Protein 2EN2 (pdb70)

CATH classification: 3.30.160.60

Nearest PDB structures (foldseek):
  2emm-assembly1_A  TM=7.109E-01  e=7.954E-03  Homo sapiens
  2eme-assembly1_A  TM=6.846E-01  e=1.407E-02  Homo sapiens
  2epv-assembly1_A  TM=5.925E-01  e=6.897E-03  Homo sapiens
  2emw-assembly1_A  TM=6.361E-01  e=3.555E-02  Homo sapiens
  2epw-assembly1_A  TM=6.470E-01  e=5.078E-02  Homo sapiens

Sequence (42 aa):
GSSGSSGGEKPYKCETCGARFVQVAHLRAHVLIHTGSGPSSGGSSGSSGGEKPYKCETCGARFVQVAHLRAHVLIHTGSGPSSGGSSGSSGGEKPYKCETCGARFVQVAHLRAHVLIHTGSGPSSGGSSGSSGGEKPYKCETCGARFVQVAHLRAHVLIHTGSGPSSGGSSGSSGGEKPYKCETCGARFVQVAHLRAHVLIHTGSGPSSGGSSGSSGGEKPYKCETCGARFVQVAHLRAHVLIHTGSGPSSGGSSGSSGGEKPYKCETCGARFVQVAHLRAHVLIHTGSGPSSGGSSGSSGGEKPYKCETCGARFVQVAHLRAHVLIHTGSGPSSGGSSGSSGGEKPYKCETCGARFVQVAHLRAHVLIHTGSGPSSGGSSGSSGGEKPYKCETCGARFVQVAHLRAHVLIHTGSGPSSGGSSGSSGGEKPYKCETCGARFVQVAHLRAHVLIHTGSGPSSGGSSGSSGGEKPYKCETCGARFVQVAHLRAHVLIHTGSGPSSGGSSGSSGGEKPYKCETCGARFVQVAHLRAHVLIHTGSGPSSGGSSGSSGGEKPYKCETCGARFVQVAHLRAHVLIHTGSGPSSGGSSGSSGGEKPYKCETCGARFVQVAHLRAHVLIHTGSGPSSGGSSGSSGGEKPYKCETCGARFVQVAHLRAHVLIHTGSGPSSGGSSGSSGGEKPYKCETCGARFVQVAHLRAHVLIHTGSGPSSGGSSGSSGGEKPYKCETCGARFVQVAHLRAHVLIHTGSGPSSGGSSGSSGGEKPYKCETCGARFVQVAHLRAHVLIHTGSGPSSGGSSGSSGGEKPYKCETCGARFVQVAHLRAHVLIHTGSGPSSG

Secondary structure (DSSP, 8-state):
-------SS-SEE-TTT--EESSHHHHHHHTHHHHS--SS--

Organism: Homo sapiens (NCBI:txid9606)

Foldseek 3Di:
DDDDDDDDCFPDFDPVVTHGDNDVVVVVVVNVCCDDDPRPDD

InterPro domains:
  IPR000210 BTB/POZ domain [PF00651] (22-128)
  IPR000210 BTB/POZ domain [PS50097] (32-99)
  IPR000210 BTB/POZ domain [SM00225] (32-129)
  IPR011333 SKP1/BTB/POZ domain superfamily [G3DSA:3.30.710.10] (2-129)
  IPR011333 SKP1/BTB/POZ domain superfamily [SSF54695] (8-126)
  IPR013087 Zinc finger C2H2-type [PF00096] (546-568)
  IPR013087 Zinc finger C2H2-type [PF00096] (574-596)
  IPR013087 Zinc finger C2H2-type [PF00096] (602-624)
  IPR013087 Zinc finger C2H2-type [PF00096] (630-652)
  IPR013087 Zinc finger C2H2-type [PS00028] (520-541)
  IPR013087 Zinc finger C2H2-type [PS00028] (548-568)
  IPR013087 Zinc finger C2H2-type [PS00028] (576-596)
  IPR013087 Zinc finger C2H2-type [PS00028] (604-624)
  IPR013087 Zinc finger C2H2-type [PS00028] (632-652)
  IPR013087 Zinc finger C2H2-type [PS00028] (660-681)
  IPR013087 Zinc finger C2H2-type [PS50157] (518-546)
  IPR013087 Zinc finger C2H2-type [PS50157] (546-573)
  IPR013087 Zinc finger C2H2-type [PS50157] (574-601)
  IPR013087 Zinc finger C2H2-type [PS50157] (602-629)
  IPR013087 Zinc finger C2H2-type [PS50157] (630-657)

Solvent-accessible surface area: 3493 Å² total; per-residue (Å²): 116,133,121,52,132,86,62,67,155,61,106,67,114,1,157,88,76,25,26,112,35,75,94,56,44,87,20,147,59,44,36,104,87,74,115,31,111,68,106,126,88,127

Structure (mmCIF, N/CA/C/O backbone):
data_2EN2
#
_entry.id   2EN2
#
loop_
_entity.id
_entity.type
_entity.pdbx_description
1 polymer 'B-cell lymphoma 6 protein'
2 non-polymer 'ZINC ION'
#
loop_
_atom_site.group_PDB
_atom_site.id
_atom_site.type_symbol
_atom_site.label_atom_id
_atom_site.label_alt_id
_atom_site.label_comp_id
_atom_site.label_asym_id
_atom_site.label_entity_id
_atom_site.label_seq_id
_atom_site.pdbx_PDB_ins_code
_atom_site.Cartn_x
_atom_site.Cartn_y
_atom_site.Cartn_z
_atom_site.occupancy
_atom_site.B_iso_or_equiv
_atom_site.auth_seq_id
_atom_site.auth_comp_id
_atom_site.auth_asym_id
_atom_site.auth_atom_id
_atom_site.pdbx_PDB_model_num
ATOM 1 N N . GLY A 1 1 ? -10.065 14.766 -16.082 1.00 0.00 1 GLY A N 1
ATOM 2 C CA . GLY A 1 1 ? -8.741 14.385 -16.540 1.00 0.00 1 GLY A CA 1
ATOM 3 C C . GLY A 1 1 ? -8.089 13.356 -15.638 1.00 0.00 1 GLY A C 1
ATOM 4 O O . GLY A 1 1 ? -7.979 12.185 -15.999 1.00 0.00 1 GLY A O 1
ATOM 8 N N . SER A 1 2 ? -7.654 13.795 -14.461 1.00 0.00 2 SER A N 1
ATOM 9 C CA . SER A 1 2 ? -7.004 12.904 -13.507 1.00 0.00 2 SER A CA 1
ATOM 10 C C . SER A 1 2 ? -7.632 11.515 -13.545 1.00 0.00 2 SER A C 1
ATOM 11 O O . SER A 1 2 ? -8.768 11.323 -13.111 1.00 0.00 2 SER A O 1
ATOM 19 N N . SER A 1 3 ? -6.884 10.548 -14.068 1.00 0.00 3 SER A N 1
ATOM 20 C CA . SER A 1 3 ? -7.368 9.176 -14.168 1.00 0.00 3 SER A CA 1
ATOM 21 C C . SER A 1 3 ? -6.410 8.211 -13.477 1.00 0.00 3 SER A C 1
ATOM 22 O O . SER A 1 3 ? -6.783 7.521 -12.529 1.00 0.00 3 SER A O 1
ATOM 30 N N . GLY A 1 4 ? -5.172 8.168 -13.959 1.00 0.00 4 GLY A N 1
ATOM 31 C CA . GLY A 1 4 ? -4.178 7.285 -13.377 1.00 0.00 4 GLY A CA 1
ATOM 32 C C . GLY A 1 4 ? -2.818 7.433 -14.029 1.00 0.00 4 GLY A C 1
ATOM 33 O O . GLY A 1 4 ? -2.231 8.515 -14.017 1.00 0.00 4 GLY A O 1
ATOM 37 N N . SER A 1 5 ? -2.314 6.343 -14.598 1.00 0.00 5 SER A N 1
ATOM 38 C CA . SER A 1 5 ? -1.011 6.355 -15.253 1.00 0.00 5 SER A CA 1
ATOM 39 C C . SER A 1 5 ? 0.057 6.929 -14.327 1.00 0.00 5 SER A C 1
ATOM 40 O O . SER A 1 5 ? 0.875 7.751 -14.740 1.00 0.00 5 SER A O 1
ATOM 48 N N . SER A 1 6 ? 0.042 6.490 -13.073 1.00 0.00 6 SER A N 1
ATOM 49 C CA . SER A 1 6 ? 1.006 6.963 -12.086 1.00 0.00 6 SER A CA 1
ATOM 50 C C . SER A 1 6 ? 1.676 5.790 -11.377 1.00 0.00 6 SER A C 1
ATOM 51 O O . SER A 1 6 ? 1.043 5.072 -10.605 1.00 0.00 6 SER A O 1
ATOM 59 N N . GLY A 1 7 ? 2.965 5.602 -11.646 1.00 0.00 7 GLY A N 1
ATOM 60 C CA . GLY A 1 7 ? 3.702 4.516 -11.027 1.00 0.00 7 GLY A CA 1
ATOM 61 C C . GLY A 1 7 ? 5.200 4.743 -11.052 1.00 0.00 7 GLY A C 1
ATOM 62 O O . GLY A 1 7 ? 5.901 4.209 -11.910 1.00 0.00 7 GLY A O 1
ATOM 66 N N . GLY A 1 8 ? 5.693 5.539 -10.108 1.00 0.00 8 GLY A N 1
ATOM 67 C CA . GLY A 1 8 ? 7.115 5.823 -10.045 1.00 0.00 8 GLY A CA 1
ATOM 68 C C . GLY A 1 8 ? 7.705 5.529 -8.680 1.00 0.00 8 GLY A C 1
ATOM 69 O O . GLY A 1 8 ? 7.900 4.369 -8.319 1.00 0.00 8 GLY A O 1
ATOM 73 N N . GLU A 1 9 ? 7.990 6.583 -7.921 1.00 0.00 9 GLU A N 1
ATOM 74 C CA . GLU A 1 9 ? 8.564 6.430 -6.589 1.00 0.00 9 GLU A CA 1
ATOM 75 C C . GLU A 1 9 ? 7.473 6.174 -5.553 1.00 0.00 9 GLU A C 1
ATOM 76 O O . GLU A 1 9 ? 6.669 7.056 -5.250 1.00 0.00 9 GLU A O 1
ATOM 88 N N . LYS A 1 10 ? 7.452 4.961 -5.013 1.00 0.00 10 LYS A N 1
ATOM 89 C CA . LYS A 1 10 ? 6.462 4.586 -4.010 1.00 0.00 10 LYS A CA 1
ATOM 90 C C . LYS A 1 10 ? 6.981 3.454 -3.130 1.00 0.00 10 LYS A C 1
ATOM 91 O O . LYS A 1 10 ? 7.039 2.294 -3.538 1.00 0.00 10 LYS A O 1
ATOM 110 N N . PRO A 1 11 ? 7.366 3.796 -1.891 1.00 0.00 11 PRO A N 1
ATOM 111 C CA . PRO A 1 11 ? 7.885 2.822 -0.926 1.00 0.00 11 PRO A CA 1
ATOM 112 C C . PRO A 1 11 ? 6.806 1.864 -0.432 1.00 0.00 11 PRO A C 1
ATOM 113 O O . PRO A 1 11 ? 7.065 0.680 -0.213 1.00 0.00 11 PRO A O 1
ATOM 124 N N . TYR A 1 12 ? 5.595 2.383 -0.259 1.00 0.00 12 TYR A N 1
ATOM 125 C CA . TYR A 1 12 ? 4.477 1.574 0.211 1.00 0.00 12 TYR A CA 1
ATOM 126 C C . TYR A 1 12 ? 3.780 0.878 -0.954 1.00 0.00 12 TYR A C 1
ATOM 127 O O . TYR A 1 12 ? 3.447 1.507 -1.959 1.00 0.00 12 TYR A O 1
ATOM 145 N N . LYS A 1 13 ? 3.562 -0.425 -0.812 1.00 0.00 13 LYS A N 1
ATOM 146 C CA . LYS A 1 13 ? 2.903 -1.209 -1.849 1.00 0.00 13 LYS A CA 1
ATOM 147 C C . LYS A 1 13 ? 1.853 -2.136 -1.246 1.00 0.00 13 LYS A C 1
ATOM 148 O O . LYS A 1 13 ? 2.080 -2.755 -0.206 1.00 0.00 13 LYS A O 1
ATOM 167 N N . CYS A 1 14 ? 0.703 -2.229 -1.906 1.00 0.00 14 CYS A N 1
ATOM 168 C CA . CYS A 1 14 ? -0.382 -3.081 -1.437 1.00 0.00 14 CYS A CA 1
ATOM 169 C C . CYS A 1 14 ? -0.211 -4.510 -1.945 1.00 0.00 14 CYS A C 1
ATOM 170 O O . CYS A 1 14 ? -0.296 -4.766 -3.145 1.00 0.00 14 CYS A O 1
ATOM 177 N N . GLU A 1 15 ? 0.030 -5.435 -1.021 1.00 0.00 15 GLU A N 1
ATOM 178 C CA . GLU A 1 15 ? 0.214 -6.838 -1.376 1.00 0.00 15 GLU A CA 1
ATOM 179 C C . GLU A 1 15 ? -1.121 -7.491 -1.721 1.00 0.00 15 GLU A C 1
ATOM 180 O O . GLU A 1 15 ? -1.178 -8.439 -2.505 1.00 0.00 15 GLU A O 1
ATOM 192 N N . THR A 1 16 ? -2.195 -6.978 -1.128 1.00 0.00 16 THR A N 1
ATOM 193 C CA . THR A 1 16 ? -3.529 -7.512 -1.370 1.00 0.00 16 THR A CA 1
ATOM 194 C C . THR A 1 16 ? -3.855 -7.525 -2.859 1.00 0.00 16 THR A C 1
ATOM 195 O O . THR A 1 16 ? -4.435 -8.484 -3.370 1.00 0.00 16 THR A O 1
ATOM 206 N N . CYS A 1 17 ? -3.477 -6.456 -3.552 1.00 0.00 17 CYS A N 1
ATOM 207 C CA . CYS A 1 17 ? -3.728 -6.344 -4.984 1.00 0.00 17 CYS A CA 1
ATOM 208 C C . CYS A 1 17 ? -2.437 -6.051 -5.742 1.00 0.00 17 CYS A C 1
ATOM 209 O O . CYS A 1 17 ? -2.207 -6.583 -6.827 1.00 0.00 17 CYS A O 1
ATOM 216 N N . GLY A 1 18 ? -1.595 -5.202 -5.160 1.00 0.00 18 GLY A N 1
ATOM 217 C CA . GLY A 1 18 ? -0.337 -4.853 -5.794 1.00 0.00 18 GLY A CA 1
ATOM 218 C C . GLY A 1 18 ? -0.219 -3.367 -6.068 1.00 0.00 18 GLY A C 1
ATOM 219 O O . GLY A 1 18 ? 0.621 -2.940 -6.860 1.00 0.00 18 GLY A O 1
ATOM 223 N N . ALA A 1 19 ? -1.064 -2.576 -5.415 1.00 0.00 19 ALA A N 1
ATOM 224 C CA . ALA A 1 19 ? -1.051 -1.130 -5.593 1.00 0.00 19 ALA A CA 1
ATOM 225 C C . ALA A 1 19 ? 0.194 -0.511 -4.965 1.00 0.00 19 ALA A C 1
ATOM 226 O O . ALA A 1 19 ? 1.026 -1.214 -4.391 1.00 0.00 19 ALA A O 1
ATOM 233 N N . ARG A 1 20 ? 0.316 0.807 -5.080 1.00 0.00 20 ARG A N 1
ATOM 234 C CA . ARG A 1 20 ? 1.461 1.519 -4.526 1.00 0.00 20 ARG A CA 1
ATOM 235 C C . ARG A 1 20 ? 1.079 2.945 -4.139 1.00 0.00 20 ARG A C 1
ATOM 236 O O . ARG A 1 20 ? 0.098 3.494 -4.641 1.00 0.00 20 ARG A O 1
ATOM 257 N N . PHE A 1 21 ? 1.860 3.539 -3.243 1.00 0.00 21 PHE A N 1
ATOM 258 C CA . PHE A 1 21 ? 1.603 4.900 -2.787 1.00 0.00 21 PHE A CA 1
ATOM 259 C C . PHE A 1 21 ? 2.875 5.540 -2.240 1.00 0.00 21 PHE A C 1
ATOM 260 O O . PHE A 1 21 ? 3.827 4.847 -1.878 1.00 0.00 21 PHE A O 1
ATOM 277 N N . VAL A 1 22 ? 2.885 6.868 -2.183 1.00 0.00 22 VAL A N 1
ATOM 278 C CA . VAL A 1 22 ? 4.040 7.603 -1.679 1.00 0.00 22 VAL A CA 1
ATOM 279 C C . VAL A 1 22 ? 4.066 7.609 -0.155 1.00 0.00 22 VAL A C 1
ATOM 280 O O . VAL A 1 22 ? 5.131 7.539 0.457 1.00 0.00 22 VAL A O 1
ATOM 293 N N . GLN A 1 23 ? 2.886 7.693 0.451 1.00 0.00 23 GLN A N 1
ATOM 294 C CA . GLN A 1 23 ? 2.773 7.709 1.905 1.00 0.00 23 GLN A CA 1
ATOM 295 C C . GLN A 1 23 ? 1.885 6.570 2.394 1.00 0.00 23 GLN A C 1
ATOM 296 O O . GLN A 1 23 ? 0.899 6.216 1.747 1.00 0.00 23 GLN A O 1
ATOM 310 N N . VAL A 1 24 ? 2.240 6.000 3.541 1.00 0.00 24 VAL A N 1
ATOM 311 C CA . VAL A 1 24 ? 1.474 4.902 4.118 1.00 0.00 24 VAL A CA 1
ATOM 312 C C . VAL A 1 24 ? 0.020 5.302 4.340 1.00 0.00 24 VAL A C 1
ATOM 313 O O . VAL A 1 24 ? -0.895 4.516 4.097 1.00 0.00 24 VAL A O 1
ATOM 326 N N . ALA A 1 25 ? -0.185 6.531 4.803 1.00 0.00 25 ALA A N 1
ATOM 327 C CA . ALA A 1 25 ? -1.528 7.038 5.055 1.00 0.00 25 ALA A CA 1
ATOM 328 C C . ALA A 1 25 ? -2.446 6.777 3.865 1.00 0.00 25 ALA A C 1
ATOM 329 O O . ALA A 1 25 ? -3.657 6.625 4.025 1.00 0.00 25 ALA A O 1
ATOM 336 N N . HIS A 1 26 ? -1.861 6.729 2.673 1.00 0.00 26 HIS A N 1
ATOM 337 C CA . HIS A 1 26 ? -2.627 6.487 1.455 1.00 0.00 26 HIS A CA 1
ATOM 338 C C . HIS A 1 26 ? -2.864 4.994 1.250 1.00 0.00 26 HIS A C 1
ATOM 339 O O . HIS A 1 26 ? -3.997 4.556 1.048 1.00 0.00 26 HIS A O 1
ATOM 353 N N . LEU A 1 27 ? -1.787 4.217 1.301 1.00 0.00 27 LEU A N 1
ATOM 354 C CA . LEU A 1 27 ? -1.877 2.772 1.120 1.00 0.00 27 LEU A CA 1
ATOM 355 C C . LEU A 1 27 ? -2.772 2.145 2.183 1.00 0.00 27 LEU A C 1
ATOM 356 O O . LEU A 1 27 ? -3.732 1.442 1.866 1.00 0.00 27 LEU A O 1
ATOM 372 N N . ARG A 1 28 ? -2.453 2.405 3.447 1.00 0.00 28 ARG A N 1
ATOM 373 C CA . ARG A 1 28 ? -3.229 1.867 4.558 1.00 0.00 28 ARG A CA 1
ATOM 374 C C . ARG A 1 28 ? -4.695 2.275 4.445 1.00 0.00 28 ARG A C 1
ATOM 375 O O . ARG A 1 28 ? -5.570 1.651 5.044 1.00 0.00 28 ARG A O 1
ATOM 396 N N . ALA A 1 29 ? -4.954 3.325 3.674 1.00 0.00 29 ALA A N 1
ATOM 397 C CA . ALA A 1 29 ? -6.313 3.815 3.482 1.00 0.00 29 ALA A CA 1
ATOM 398 C C . ALA A 1 29 ? -6.962 3.170 2.262 1.00 0.00 29 ALA A C 1
ATOM 399 O O . ALA A 1 29 ? -8.174 3.265 2.068 1.00 0.00 29 ALA A O 1
ATOM 406 N N . HIS A 1 30 ? -6.147 2.513 1.442 1.00 0.00 30 HIS A N 1
ATOM 407 C CA . HIS A 1 30 ? -6.643 1.852 0.240 1.00 0.00 30 HIS A CA 1
ATOM 408 C C . HIS A 1 30 ? -6.828 0.356 0.481 1.00 0.00 30 HIS A C 1
ATOM 409 O O . HIS A 1 30 ? -7.730 -0.266 -0.080 1.00 0.00 30 HIS A O 1
ATOM 423 N N . VAL A 1 31 ? -5.968 -0.215 1.318 1.00 0.00 31 VAL A N 1
ATOM 424 C CA . VAL A 1 31 ? -6.038 -1.637 1.633 1.00 0.00 31 VAL A CA 1
ATOM 425 C C . VAL A 1 31 ? -7.338 -1.978 2.351 1.00 0.00 31 VAL A C 1
ATOM 426 O O . VAL A 1 31 ? -7.749 -3.138 2.397 1.00 0.00 31 VAL A O 1
ATOM 439 N N . LEU A 1 32 ? -7.983 -0.960 2.911 1.00 0.00 32 LEU A N 1
ATOM 440 C CA . LEU A 1 32 ? -9.239 -1.151 3.628 1.00 0.00 32 LEU A CA 1
ATOM 441 C C . LEU A 1 32 ? -10.358 -1.545 2.669 1.00 0.00 32 LEU A C 1
ATOM 442 O O . LEU A 1 32 ? -11.383 -2.087 3.086 1.00 0.00 32 LEU A O 1
ATOM 458 N N . ILE A 1 33 ? -10.154 -1.273 1.385 1.00 0.00 33 ILE A N 1
ATOM 459 C CA . ILE A 1 33 ? -11.145 -1.602 0.368 1.00 0.00 33 ILE A CA 1
ATOM 460 C C . ILE A 1 33 ? -11.387 -3.106 0.304 1.00 0.00 33 ILE A C 1
ATOM 461 O O . ILE A 1 33 ? -12.530 -3.559 0.223 1.00 0.00 33 ILE A O 1
ATOM 477 N N . HIS A 1 34 ? -10.305 -3.877 0.341 1.00 0.00 34 HIS A N 1
ATOM 478 C CA . HIS A 1 34 ? -10.400 -5.331 0.290 1.00 0.00 34 HIS A CA 1
ATOM 479 C C . HIS A 1 34 ? -10.816 -5.897 1.644 1.00 0.00 34 HIS A C 1
ATOM 480 O O . HIS A 1 34 ? -11.907 -6.450 1.790 1.00 0.00 34 HIS A O 1
ATOM 494 N N . THR A 1 35 ? -9.940 -5.756 2.634 1.00 0.00 35 THR A N 1
ATOM 495 C CA . THR A 1 35 ? -10.215 -6.254 3.976 1.00 0.00 35 THR A CA 1
ATOM 496 C C . THR A 1 35 ? -11.531 -5.699 4.509 1.00 0.00 35 THR A C 1
ATOM 497 O O . THR A 1 35 ? -12.268 -6.389 5.212 1.00 0.00 35 THR A O 1
ATOM 508 N N . GLY A 1 36 ? -11.821 -4.446 4.169 1.00 0.00 36 GLY A N 1
ATOM 509 C CA . GLY A 1 36 ? -13.049 -3.820 4.622 1.00 0.00 36 GLY A CA 1
ATOM 510 C C . GLY A 1 36 ? -14.053 -3.634 3.502 1.00 0.00 36 GLY A C 1
ATOM 511 O O . GLY A 1 36 ? -13.904 -4.210 2.424 1.00 0.00 36 GLY A O 1
ATOM 515 N N . SER A 1 37 ? -15.079 -2.828 3.756 1.00 0.00 37 SER A N 1
ATOM 516 C CA . SER A 1 37 ? -16.114 -2.571 2.762 1.00 0.00 37 SER A CA 1
ATOM 517 C C . SER A 1 37 ? -16.867 -1.284 3.082 1.00 0.00 37 SER A C 1
ATOM 518 O O . SER A 1 37 ? -17.502 -1.167 4.129 1.00 0.00 37 SER A O 1
ATOM 526 N N . GLY A 1 38 ? -16.791 -0.319 2.170 1.00 0.00 38 GLY A N 1
ATOM 527 C CA . GLY A 1 38 ? -17.470 0.948 2.372 1.00 0.00 38 GLY A CA 1
ATOM 528 C C . GLY A 1 38 ? -18.735 1.067 1.546 1.00 0.00 38 GLY A C 1
ATOM 529 O O . GLY A 1 38 ? -19.808 0.614 1.946 1.00 0.00 38 GLY A O 1
ATOM 533 N N . PRO A 1 39 ? -18.618 1.690 0.364 1.00 0.00 39 PRO A N 1
ATOM 534 C CA . PRO A 1 39 ? -19.752 1.883 -0.545 1.00 0.00 39 PRO A CA 1
ATOM 535 C C . PRO A 1 39 ? -20.222 0.574 -1.171 1.00 0.00 39 PRO A C 1
ATOM 536 O O . PRO A 1 39 ? -19.565 -0.459 -1.040 1.00 0.00 39 PRO A O 1
ATOM 547 N N . SER A 1 40 ? -21.363 0.625 -1.851 1.00 0.00 40 SER A N 1
ATOM 548 C CA . SER A 1 40 ? -21.922 -0.558 -2.494 1.00 0.00 40 SER A CA 1
ATOM 549 C C . SER A 1 40 ? -21.366 -0.724 -3.905 1.00 0.00 40 SER A C 1
ATOM 550 O O . SER A 1 40 ? -22.092 -1.080 -4.833 1.00 0.00 40 SER A O 1
ATOM 558 N N . SER A 1 41 ? -20.072 -0.462 -4.058 1.00 0.00 41 SER A N 1
ATOM 559 C CA . SER A 1 41 ? -19.417 -0.577 -5.356 1.00 0.00 41 SER A CA 1
ATOM 560 C C . SER A 1 41 ? -17.899 -0.592 -5.199 1.00 0.00 41 SER A C 1
ATOM 561 O O . SER A 1 41 ? -17.313 0.331 -4.635 1.00 0.00 41 SER A O 1
ATOM 569 N N . GLY A 1 42 ? -17.268 -1.648 -5.704 1.00 0.00 42 GLY A N 1
ATOM 570 C CA . GLY A 1 42 ? -15.825 -1.765 -5.610 1.00 0.00 42 GLY A CA 1
ATOM 571 C C . GLY A 1 42 ? -15.390 -3.040 -4.917 1.00 0.00 42 GLY A C 1
ATOM 572 O O . GLY A 1 42 ? -15.799 -3.274 -3.781 1.00 0.00 42 GLY A O 1
ATOM 577 N N . GLY A 1 1 ? -1.832 -10.420 -24.938 1.00 0.00 1 GLY A N 2
ATOM 578 C CA . GLY A 1 1 ? -0.451 -10.237 -25.343 1.00 0.00 1 GLY A CA 2
ATOM 579 C C . GLY A 1 1 ? 0.425 -9.740 -24.211 1.00 0.00 1 GLY A C 2
ATOM 580 O O . GLY A 1 1 ? 0.498 -10.366 -23.153 1.00 0.00 1 GLY A O 2
ATOM 584 N N . SER A 1 2 ? 1.093 -8.613 -24.432 1.00 0.00 2 SER A N 2
ATOM 585 C CA . SER A 1 2 ? 1.973 -8.035 -23.423 1.00 0.00 2 SER A CA 2
ATOM 586 C C . SER A 1 2 ? 1.658 -6.558 -23.208 1.00 0.00 2 SER A C 2
ATOM 587 O O . SER A 1 2 ? 2.151 -5.695 -23.933 1.00 0.00 2 SER A O 2
ATOM 595 N N . SER A 1 3 ? 0.831 -6.275 -22.206 1.00 0.00 3 SER A N 2
ATOM 596 C CA . SER A 1 3 ? 0.446 -4.903 -21.897 1.00 0.00 3 SER A CA 2
ATOM 597 C C . SER A 1 3 ? 0.482 -4.655 -20.392 1.00 0.00 3 SER A C 2
ATOM 598 O O . SER A 1 3 ? 0.242 -5.561 -19.596 1.00 0.00 3 SER A O 2
ATOM 606 N N . GLY A 1 4 ? 0.784 -3.417 -20.010 1.00 0.00 4 GLY A N 2
ATOM 607 C CA . GLY A 1 4 ? 0.847 -3.070 -18.602 1.00 0.00 4 GLY A CA 2
ATOM 608 C C . GLY A 1 4 ? 2.171 -2.441 -18.218 1.00 0.00 4 GLY A C 2
ATOM 609 O O . GLY A 1 4 ? 3.140 -3.144 -17.930 1.00 0.00 4 GLY A O 2
ATOM 613 N N . SER A 1 5 ? 2.215 -1.113 -18.216 1.00 0.00 5 SER A N 2
ATOM 614 C CA . SER A 1 5 ? 3.433 -0.389 -17.870 1.00 0.00 5 SER A CA 2
ATOM 615 C C . SER A 1 5 ? 3.321 0.231 -16.481 1.00 0.00 5 SER A C 2
ATOM 616 O O . SER A 1 5 ? 2.540 1.157 -16.263 1.00 0.00 5 SER A O 2
ATOM 624 N N . SER A 1 6 ? 4.107 -0.289 -15.543 1.00 0.00 6 SER A N 2
ATOM 625 C CA . SER A 1 6 ? 4.094 0.210 -14.173 1.00 0.00 6 SER A CA 2
ATOM 626 C C . SER A 1 6 ? 5.457 0.779 -13.789 1.00 0.00 6 SER A C 2
ATOM 627 O O . SER A 1 6 ? 6.494 0.286 -14.230 1.00 0.00 6 SER A O 2
ATOM 635 N N . GLY A 1 7 ? 5.445 1.820 -12.963 1.00 0.00 7 GLY A N 2
ATOM 636 C CA . GLY A 1 7 ? 6.685 2.440 -12.532 1.00 0.00 7 GLY A CA 2
ATOM 637 C C . GLY A 1 7 ? 6.466 3.809 -11.919 1.00 0.00 7 GLY A C 2
ATOM 638 O O . GLY A 1 7 ? 6.354 4.805 -12.631 1.00 0.00 7 GLY A O 2
ATOM 642 N N . GLY A 1 8 ? 6.403 3.857 -10.591 1.00 0.00 8 GLY A N 2
ATOM 643 C CA . GLY A 1 8 ? 6.195 5.119 -9.904 1.00 0.00 8 GLY A CA 2
ATOM 644 C C . GLY A 1 8 ? 6.817 5.136 -8.522 1.00 0.00 8 GLY A C 2
ATOM 645 O O . GLY A 1 8 ? 6.517 4.282 -7.689 1.00 0.00 8 GLY A O 2
ATOM 649 N N . GLU A 1 9 ? 7.688 6.110 -8.279 1.00 0.00 9 GLU A N 2
ATOM 650 C CA . GLU A 1 9 ? 8.356 6.233 -6.989 1.00 0.00 9 GLU A CA 2
ATOM 651 C C . GLU A 1 9 ? 7.358 6.086 -5.844 1.00 0.00 9 GLU A C 2
ATOM 652 O O . GLU A 1 9 ? 6.657 7.035 -5.490 1.00 0.00 9 GLU A O 2
ATOM 664 N N . LYS A 1 10 ? 7.299 4.890 -5.268 1.00 0.00 10 LYS A N 2
ATOM 665 C CA . LYS A 1 10 ? 6.388 4.617 -4.162 1.00 0.00 10 LYS A CA 2
ATOM 666 C C . LYS A 1 10 ? 6.917 3.485 -3.288 1.00 0.00 10 LYS A C 2
ATOM 667 O O . LYS A 1 10 ? 6.984 2.328 -3.703 1.00 0.00 10 LYS A O 2
ATOM 686 N N . PRO A 1 11 ? 7.302 3.823 -2.049 1.00 0.00 11 PRO A N 2
ATOM 687 C CA . PRO A 1 11 ? 7.830 2.848 -1.090 1.00 0.00 11 PRO A CA 2
ATOM 688 C C . PRO A 1 11 ? 6.760 1.879 -0.599 1.00 0.00 11 PRO A C 2
ATOM 689 O O . PRO A 1 11 ? 6.998 0.676 -0.494 1.00 0.00 11 PRO A O 2
ATOM 700 N N . TYR A 1 12 ? 5.580 2.411 -0.300 1.00 0.00 12 TYR A N 2
ATOM 701 C CA . TYR A 1 12 ? 4.473 1.593 0.182 1.00 0.00 12 TYR A CA 2
ATOM 702 C C . TYR A 1 12 ? 3.776 0.884 -0.975 1.00 0.00 12 TYR A C 2
ATOM 703 O O . TYR A 1 12 ? 3.427 1.503 -1.980 1.00 0.00 12 TYR A O 2
ATOM 721 N N . LYS A 1 13 ? 3.576 -0.421 -0.826 1.00 0.00 13 LYS A N 2
ATOM 722 C CA . LYS A 1 13 ? 2.919 -1.218 -1.855 1.00 0.00 13 LYS A CA 2
ATOM 723 C C . LYS A 1 13 ? 1.876 -2.147 -1.241 1.00 0.00 13 LYS A C 2
ATOM 724 O O . LYS A 1 13 ? 2.119 -2.774 -0.210 1.00 0.00 13 LYS A O 2
ATOM 743 N N . CYS A 1 14 ? 0.715 -2.231 -1.883 1.00 0.00 14 CYS A N 2
ATOM 744 C CA . CYS A 1 14 ? -0.364 -3.084 -1.401 1.00 0.00 14 CYS A CA 2
ATOM 745 C C . CYS A 1 14 ? -0.190 -4.516 -1.899 1.00 0.00 14 CYS A C 2
ATOM 746 O O . CYS A 1 14 ? -0.272 -4.780 -3.098 1.00 0.00 14 CYS A O 2
ATOM 753 N N . GLU A 1 15 ? 0.050 -5.435 -0.970 1.00 0.00 15 GLU A N 2
ATOM 754 C CA . GLU A 1 15 ? 0.236 -6.840 -1.315 1.00 0.00 15 GLU A CA 2
ATOM 755 C C . GLU A 1 15 ? -1.098 -7.499 -1.649 1.00 0.00 15 GLU A C 2
ATOM 756 O O . GLU A 1 15 ? -1.154 -8.462 -2.416 1.00 0.00 15 GLU A O 2
ATOM 768 N N . THR A 1 16 ? -2.173 -6.975 -1.068 1.00 0.00 16 THR A N 2
ATOM 769 C CA . THR A 1 16 ? -3.507 -7.513 -1.302 1.00 0.00 16 THR A CA 2
ATOM 770 C C . THR A 1 16 ? -3.841 -7.528 -2.789 1.00 0.00 16 THR A C 2
ATOM 771 O O . THR A 1 16 ? -4.442 -8.479 -3.291 1.00 0.00 16 THR A O 2
ATOM 782 N N . CYS A 1 17 ? -3.447 -6.471 -3.490 1.00 0.00 17 CYS A N 2
ATOM 783 C CA . CYS A 1 17 ? -3.704 -6.362 -4.921 1.00 0.00 17 CYS A CA 2
ATOM 784 C C . CYS A 1 17 ? -2.414 -6.074 -5.685 1.00 0.00 17 CYS A C 2
ATOM 785 O O . CYS A 1 17 ? -2.184 -6.619 -6.764 1.00 0.00 17 CYS A O 2
ATOM 792 N N . GLY A 1 18 ? -1.577 -5.212 -5.116 1.00 0.00 18 GLY A N 2
ATOM 793 C CA . GLY A 1 18 ? -0.321 -4.865 -5.757 1.00 0.00 18 GLY A CA 2
ATOM 794 C C . GLY A 1 18 ? -0.206 -3.381 -6.041 1.00 0.00 18 GLY A C 2
ATOM 795 O O . GLY A 1 18 ? 0.629 -2.959 -6.841 1.00 0.00 18 GLY A O 2
ATOM 799 N N . ALA A 1 19 ? -1.047 -2.587 -5.387 1.00 0.00 19 ALA A N 2
ATOM 800 C CA . ALA A 1 19 ? -1.035 -1.142 -5.573 1.00 0.00 19 ALA A CA 2
ATOM 801 C C . ALA A 1 19 ? 0.207 -0.517 -4.946 1.00 0.00 19 ALA A C 2
ATOM 802 O O . ALA A 1 19 ? 1.042 -1.216 -4.371 1.00 0.00 19 ALA A O 2
ATOM 809 N N . ARG A 1 20 ? 0.322 0.802 -5.059 1.00 0.00 20 ARG A N 2
ATOM 810 C CA . ARG A 1 20 ? 1.463 1.520 -4.504 1.00 0.00 20 ARG A CA 2
ATOM 811 C C . ARG A 1 20 ? 1.073 2.942 -4.114 1.00 0.00 20 ARG A C 2
ATOM 812 O O . ARG A 1 20 ? 0.083 3.484 -4.609 1.00 0.00 20 ARG A O 2
ATOM 833 N N . PHE A 1 21 ? 1.856 3.543 -3.225 1.00 0.00 21 PHE A N 2
ATOM 834 C CA . PHE A 1 21 ? 1.592 4.902 -2.767 1.00 0.00 21 PHE A CA 2
ATOM 835 C C . PHE A 1 21 ? 2.861 5.546 -2.216 1.00 0.00 21 PHE A C 2
ATOM 836 O O . PHE A 1 21 ? 3.803 4.856 -1.828 1.00 0.00 21 PHE A O 2
ATOM 853 N N . VAL A 1 22 ? 2.877 6.875 -2.184 1.00 0.00 22 VAL A N 2
ATOM 854 C CA . VAL A 1 22 ? 4.028 7.614 -1.680 1.00 0.00 22 VAL A CA 2
ATOM 855 C C . VAL A 1 22 ? 4.066 7.599 -0.156 1.00 0.00 22 VAL A C 2
ATOM 856 O O . VAL A 1 22 ? 5.134 7.503 0.447 1.00 0.00 22 VAL A O 2
ATOM 869 N N . GLN A 1 23 ? 2.892 7.696 0.461 1.00 0.00 23 GLN A N 2
ATOM 870 C CA . GLN A 1 23 ? 2.792 7.694 1.915 1.00 0.00 23 GLN A CA 2
ATOM 871 C C . GLN A 1 23 ? 1.893 6.560 2.397 1.00 0.00 23 GLN A C 2
ATOM 872 O O . GLN A 1 23 ? 0.922 6.198 1.732 1.00 0.00 23 GLN A O 2
ATOM 886 N N . VAL A 1 24 ? 2.222 6.003 3.558 1.00 0.00 24 VAL A N 2
ATOM 887 C CA . VAL A 1 24 ? 1.445 4.910 4.130 1.00 0.00 24 VAL A CA 2
ATOM 888 C C . VAL A 1 24 ? -0.013 5.314 4.321 1.00 0.00 24 VAL A C 2
ATOM 889 O O . VAL A 1 24 ? -0.925 4.542 4.030 1.00 0.00 24 VAL A O 2
ATOM 902 N N . ALA A 1 25 ? -0.224 6.531 4.812 1.00 0.00 25 ALA A N 2
ATOM 903 C CA . ALA A 1 25 ? -1.571 7.039 5.040 1.00 0.00 25 ALA A CA 2
ATOM 904 C C . ALA A 1 25 ? -2.469 6.773 3.837 1.00 0.00 25 ALA A C 2
ATOM 905 O O . ALA A 1 25 ? -3.684 6.622 3.977 1.00 0.00 25 ALA A O 2
ATOM 912 N N . HIS A 1 26 ? -1.865 6.716 2.654 1.00 0.00 26 HIS A N 2
ATOM 913 C CA . HIS A 1 26 ? -2.611 6.467 1.425 1.00 0.00 26 HIS A CA 2
ATOM 914 C C . HIS A 1 26 ? -2.843 4.973 1.224 1.00 0.00 26 HIS A C 2
ATOM 915 O O . HIS A 1 26 ? -3.972 4.534 0.999 1.00 0.00 26 HIS A O 2
ATOM 929 N N . LEU A 1 27 ? -1.768 4.196 1.305 1.00 0.00 27 LEU A N 2
ATOM 930 C CA . LEU A 1 27 ? -1.854 2.750 1.130 1.00 0.00 27 LEU A CA 2
ATOM 931 C C . LEU A 1 27 ? -2.751 2.126 2.194 1.00 0.00 27 LEU A C 2
ATOM 932 O O . LEU A 1 27 ? -3.712 1.425 1.877 1.00 0.00 27 LEU A O 2
ATOM 948 N N . ARG A 1 28 ? -2.432 2.387 3.458 1.00 0.00 28 ARG A N 2
ATOM 949 C CA . ARG A 1 28 ? -3.210 1.851 4.568 1.00 0.00 28 ARG A CA 2
ATOM 950 C C . ARG A 1 28 ? -4.672 2.273 4.461 1.00 0.00 28 ARG A C 2
ATOM 951 O O . ARG A 1 28 ? -5.549 1.669 5.078 1.00 0.00 28 ARG A O 2
ATOM 972 N N . ALA A 1 29 ? -4.927 3.313 3.675 1.00 0.00 29 ALA A N 2
ATOM 973 C CA . ALA A 1 29 ? -6.282 3.814 3.485 1.00 0.00 29 ALA A CA 2
ATOM 974 C C . ALA A 1 29 ? -6.940 3.172 2.269 1.00 0.00 29 ALA A C 2
ATOM 975 O O . ALA A 1 29 ? -8.153 3.274 2.080 1.00 0.00 29 ALA A O 2
ATOM 982 N N . HIS A 1 30 ? -6.133 2.511 1.445 1.00 0.00 30 HIS A N 2
ATOM 983 C CA . HIS A 1 30 ? -6.638 1.852 0.246 1.00 0.00 30 HIS A CA 2
ATOM 984 C C . HIS A 1 30 ? -6.832 0.358 0.488 1.00 0.00 30 HIS A C 2
ATOM 985 O O . HIS A 1 30 ? -7.744 -0.258 -0.064 1.00 0.00 30 HIS A O 2
ATOM 999 N N . VAL A 1 31 ? -5.967 -0.220 1.316 1.00 0.00 31 VAL A N 2
ATOM 1000 C CA . VAL A 1 31 ? -6.043 -1.641 1.631 1.00 0.00 31 VAL A CA 2
ATOM 1001 C C . VAL A 1 31 ? -7.348 -1.977 2.344 1.00 0.00 31 VAL A C 2
ATOM 1002 O O . VAL A 1 31 ? -7.770 -3.134 2.378 1.00 0.00 31 VAL A O 2
ATOM 1015 N N . LEU A 1 32 ? -7.984 -0.959 2.912 1.00 0.00 32 LEU A N 2
ATOM 1016 C CA . LEU A 1 32 ? -9.243 -1.145 3.625 1.00 0.00 32 LEU A CA 2
ATOM 1017 C C . LEU A 1 32 ? -10.361 -1.537 2.664 1.00 0.00 32 LEU A C 2
ATOM 1018 O O . LEU A 1 32 ? -11.380 -2.093 3.074 1.00 0.00 32 LEU A O 2
ATOM 1034 N N . ILE A 1 33 ? -10.162 -1.244 1.383 1.00 0.00 33 ILE A N 2
ATOM 1035 C CA . ILE A 1 33 ? -11.151 -1.569 0.363 1.00 0.00 33 ILE A CA 2
ATOM 1036 C C . ILE A 1 33 ? -11.418 -3.070 0.314 1.00 0.00 33 ILE A C 2
ATOM 1037 O O . ILE A 1 33 ? -12.567 -3.505 0.242 1.00 0.00 33 ILE A O 2
ATOM 1053 N N . HIS A 1 34 ? -10.347 -3.857 0.355 1.00 0.00 34 HIS A N 2
ATOM 1054 C CA . HIS A 1 34 ? -10.466 -5.311 0.318 1.00 0.00 34 HIS A CA 2
ATOM 1055 C C . HIS A 1 34 ? -10.919 -5.854 1.670 1.00 0.00 34 HIS A C 2
ATOM 1056 O O . HIS A 1 34 ? -11.975 -6.478 1.779 1.00 0.00 34 HIS A O 2
ATOM 1070 N N . THR A 1 35 ? -10.112 -5.613 2.699 1.00 0.00 35 THR A N 2
ATOM 1071 C CA . THR A 1 35 ? -10.429 -6.079 4.043 1.00 0.00 35 THR A CA 2
ATOM 1072 C C . THR A 1 35 ? -11.637 -5.342 4.610 1.00 0.00 35 THR A C 2
ATOM 1073 O O . THR A 1 35 ? -11.742 -4.122 4.496 1.00 0.00 35 THR A O 2
ATOM 1084 N N . GLY A 1 36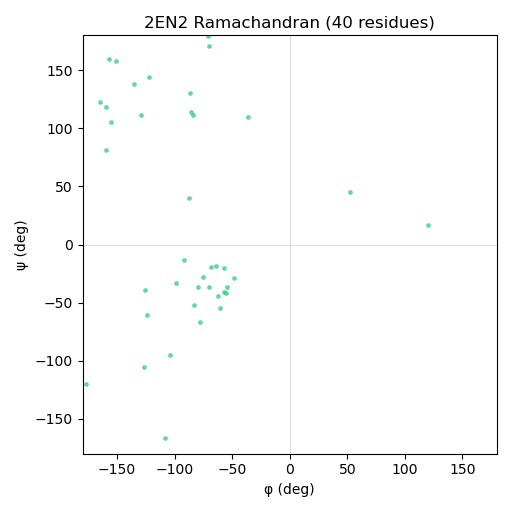 ? -12.547 -6.092 5.224 1.00 0.00 36 GLY A N 2
ATOM 1085 C CA . GLY A 1 36 ? -13.736 -5.493 5.800 1.00 0.00 36 GLY A CA 2
ATOM 1086 C C . GLY A 1 36 ? -14.082 -6.079 7.155 1.00 0.00 36 GLY A C 2
ATOM 1087 O O . GLY A 1 36 ? -15.247 -6.363 7.436 1.00 0.00 36 GLY A O 2
ATOM 1091 N N . SER A 1 37 ? -13.069 -6.261 7.995 1.00 0.00 37 SER A N 2
ATOM 1092 C CA . SER A 1 37 ? -13.271 -6.822 9.326 1.00 0.00 37 SER A CA 2
ATOM 1093 C C . SER A 1 37 ? -14.388 -7.862 9.313 1.00 0.00 37 SER A C 2
ATOM 1094 O O . SER A 1 37 ? -15.214 -7.914 10.224 1.00 0.00 37 SER A O 2
ATOM 1102 N N . GLY A 1 38 ? -14.408 -8.688 8.272 1.00 0.00 38 GLY A N 2
ATOM 1103 C CA . GLY A 1 38 ? -15.427 -9.715 8.158 1.00 0.00 38 GLY A CA 2
ATOM 1104 C C . GLY A 1 38 ? -14.939 -11.071 8.629 1.00 0.00 38 GLY A C 2
ATOM 1105 O O . GLY A 1 38 ? -13.772 -11.427 8.462 1.00 0.00 38 GLY A O 2
ATOM 1109 N N . PRO A 1 39 ? -15.845 -11.853 9.234 1.00 0.00 39 PRO A N 2
ATOM 1110 C CA . PRO A 1 39 ? -15.523 -13.189 9.743 1.00 0.00 39 PRO A CA 2
ATOM 1111 C C . PRO A 1 39 ? -15.263 -14.190 8.623 1.00 0.00 39 PRO A C 2
ATOM 1112 O O . PRO A 1 39 ? -14.416 -15.074 8.751 1.00 0.00 39 PRO A O 2
ATOM 1123 N N . SER A 1 40 ? -15.996 -14.045 7.524 1.00 0.00 40 SER A N 2
ATOM 1124 C CA . SER A 1 40 ? -15.847 -14.938 6.381 1.00 0.00 40 SER A CA 2
ATOM 1125 C C . SER A 1 40 ? -15.574 -14.148 5.105 1.00 0.00 40 SER A C 2
ATOM 1126 O O . SER A 1 40 ? -16.169 -14.411 4.060 1.00 0.00 40 SER A O 2
ATOM 1134 N N . SER A 1 41 ? -14.670 -13.178 5.199 1.00 0.00 41 SER A N 2
ATOM 1135 C CA . SER A 1 41 ? -14.321 -12.346 4.054 1.00 0.00 41 SER A CA 2
ATOM 1136 C C . SER A 1 41 ? -13.421 -13.106 3.084 1.00 0.00 41 SER A C 2
ATOM 1137 O O . SER A 1 41 ? -13.697 -13.175 1.887 1.00 0.00 41 SER A O 2
ATOM 1145 N N . GLY A 1 42 ? -12.341 -13.676 3.611 1.00 0.00 42 GLY A N 2
ATOM 1146 C CA . GLY A 1 42 ? -11.416 -14.423 2.780 1.00 0.00 42 GLY A CA 2
ATOM 1147 C C . GLY A 1 42 ? -9.972 -14.028 3.019 1.00 0.00 42 GLY A C 2
ATOM 1148 O O . GLY A 1 42 ? -9.104 -14.442 2.253 1.00 0.00 42 GLY A O 2
ATOM 1153 N N . GLY A 1 1 ? -3.200 -2.408 -18.570 1.00 0.00 1 GLY A N 3
ATOM 1154 C CA . GLY A 1 1 ? -2.053 -2.980 -19.249 1.00 0.00 1 GLY A CA 3
ATOM 1155 C C . GLY A 1 1 ? -0.743 -2.372 -18.788 1.00 0.00 1 GLY A C 3
ATOM 1156 O O . GLY A 1 1 ? -0.659 -1.166 -18.554 1.00 0.00 1 GLY A O 3
ATOM 1160 N N . SER A 1 2 ? 0.281 -3.208 -18.654 1.00 0.00 2 SER A N 3
ATOM 1161 C CA . SER A 1 2 ? 1.592 -2.746 -18.212 1.00 0.00 2 SER A CA 3
ATOM 1162 C C . SER A 1 2 ? 2.366 -2.119 -19.367 1.00 0.00 2 SER A C 3
ATOM 1163 O O . SER A 1 2 ? 3.151 -2.788 -20.039 1.00 0.00 2 SER A O 3
ATOM 1171 N N . SER A 1 3 ? 2.137 -0.829 -19.593 1.00 0.00 3 SER A N 3
ATOM 1172 C CA . SER A 1 3 ? 2.809 -0.111 -20.669 1.00 0.00 3 SER A CA 3
ATOM 1173 C C . SER A 1 3 ? 3.358 1.224 -20.172 1.00 0.00 3 SER A C 3
ATOM 1174 O O . SER A 1 3 ? 2.754 1.879 -19.324 1.00 0.00 3 SER A O 3
ATOM 1182 N N . GLY A 1 4 ? 4.508 1.620 -20.708 1.00 0.00 4 GLY A N 3
ATOM 1183 C CA . GLY A 1 4 ? 5.120 2.874 -20.308 1.00 0.00 4 GLY A CA 3
ATOM 1184 C C . GLY A 1 4 ? 5.077 3.087 -18.808 1.00 0.00 4 GLY A C 3
ATOM 1185 O O . GLY A 1 4 ? 4.651 4.141 -18.336 1.00 0.00 4 GLY A O 3
ATOM 1189 N N . SER A 1 5 ? 5.517 2.083 -18.056 1.00 0.00 5 SER A N 3
ATOM 1190 C CA . SER A 1 5 ? 5.522 2.164 -16.600 1.00 0.00 5 SER A CA 3
ATOM 1191 C C . SER A 1 5 ? 6.946 2.100 -16.057 1.00 0.00 5 SER A C 3
ATOM 1192 O O . SER A 1 5 ? 7.441 1.029 -15.706 1.00 0.00 5 SER A O 3
ATOM 1200 N N . SER A 1 6 ? 7.600 3.255 -15.991 1.00 0.00 6 SER A N 3
ATOM 1201 C CA . SER A 1 6 ? 8.969 3.331 -15.494 1.00 0.00 6 SER A CA 3
ATOM 1202 C C . SER A 1 6 ? 9.080 4.348 -14.362 1.00 0.00 6 SER A C 3
ATOM 1203 O O . SER A 1 6 ? 9.596 4.044 -13.288 1.00 0.00 6 SER A O 3
ATOM 1211 N N . GLY A 1 7 ? 8.592 5.559 -14.613 1.00 0.00 7 GLY A N 3
ATOM 1212 C CA . GLY A 1 7 ? 8.646 6.603 -13.606 1.00 0.00 7 GLY A CA 3
ATOM 1213 C C . GLY A 1 7 ? 7.572 6.445 -12.548 1.00 0.00 7 GLY A C 3
ATOM 1214 O O . GLY A 1 7 ? 6.385 6.602 -12.829 1.00 0.00 7 GLY A O 3
ATOM 1218 N N . GLY A 1 8 ? 7.990 6.130 -11.326 1.00 0.00 8 GLY A N 3
ATOM 1219 C CA . GLY A 1 8 ? 7.043 5.953 -10.240 1.00 0.00 8 GLY A CA 3
ATOM 1220 C C . GLY A 1 8 ? 7.725 5.672 -8.916 1.00 0.00 8 GLY A C 3
ATOM 1221 O O . GLY A 1 8 ? 8.253 4.581 -8.703 1.00 0.00 8 GLY A O 3
ATOM 1225 N N . GLU A 1 9 ? 7.715 6.659 -8.025 1.00 0.00 9 GLU A N 3
ATOM 1226 C CA . GLU A 1 9 ? 8.340 6.512 -6.716 1.00 0.00 9 GLU A CA 3
ATOM 1227 C C . GLU A 1 9 ? 7.290 6.260 -5.638 1.00 0.00 9 GLU A C 3
ATOM 1228 O O . GLU A 1 9 ? 6.485 7.136 -5.321 1.00 0.00 9 GLU A O 3
ATOM 1240 N N . LYS A 1 10 ? 7.304 5.056 -5.077 1.00 0.00 10 LYS A N 3
ATOM 1241 C CA . LYS A 1 10 ? 6.355 4.686 -4.033 1.00 0.00 10 LYS A CA 3
ATOM 1242 C C . LYS A 1 10 ? 6.888 3.525 -3.199 1.00 0.00 10 LYS A C 3
ATOM 1243 O O . LYS A 1 10 ? 6.926 2.377 -3.643 1.00 0.00 10 LYS A O 3
ATOM 1262 N N . PRO A 1 11 ? 7.308 3.828 -1.962 1.00 0.00 11 PRO A N 3
ATOM 1263 C CA . PRO A 1 11 ? 7.844 2.822 -1.040 1.00 0.00 11 PRO A CA 3
ATOM 1264 C C . PRO A 1 11 ? 6.771 1.858 -0.546 1.00 0.00 11 PRO A C 3
ATOM 1265 O O . PRO A 1 11 ? 7.018 0.661 -0.400 1.00 0.00 11 PRO A O 3
ATOM 1276 N N . TYR A 1 12 ? 5.579 2.387 -0.291 1.00 0.00 12 TYR A N 3
ATOM 1277 C CA . TYR A 1 12 ? 4.469 1.573 0.189 1.00 0.00 12 TYR A CA 3
ATOM 1278 C C . TYR A 1 12 ? 3.769 0.869 -0.969 1.00 0.00 12 TYR A C 3
ATOM 1279 O O . TYR A 1 12 ? 3.431 1.490 -1.977 1.00 0.00 12 TYR A O 3
ATOM 1297 N N . LYS A 1 13 ? 3.555 -0.434 -0.819 1.00 0.00 13 LYS A N 3
ATOM 1298 C CA . LYS A 1 13 ? 2.894 -1.225 -1.850 1.00 0.00 13 LYS A CA 3
ATOM 1299 C C . LYS A 1 13 ? 1.846 -2.150 -1.238 1.00 0.00 13 LYS A C 3
ATOM 1300 O O . LYS A 1 13 ? 2.081 -2.770 -0.200 1.00 0.00 13 LYS A O 3
ATOM 1319 N N . CYS A 1 14 ? 0.690 -2.239 -1.887 1.00 0.00 14 CYS A N 3
ATOM 1320 C CA . CYS A 1 14 ? -0.393 -3.089 -1.408 1.00 0.00 14 CYS A CA 3
ATOM 1321 C C . CYS A 1 14 ? -0.230 -4.517 -1.919 1.00 0.00 14 CYS A C 3
ATOM 1322 O O . CYS A 1 14 ? -0.331 -4.773 -3.118 1.00 0.00 14 CYS A O 3
ATOM 1329 N N . GLU A 1 15 ? 0.021 -5.444 -0.999 1.00 0.00 15 GLU A N 3
ATOM 1330 C CA . GLU A 1 15 ? 0.198 -6.846 -1.356 1.00 0.00 15 GLU A CA 3
ATOM 1331 C C . GLU A 1 15 ? -1.141 -7.494 -1.699 1.00 0.00 15 GLU A C 3
ATOM 1332 O O . GLU A 1 15 ? -1.203 -8.445 -2.478 1.00 0.00 15 GLU A O 3
ATOM 1344 N N . THR A 1 16 ? -2.212 -6.971 -1.110 1.00 0.00 16 THR A N 3
ATOM 1345 C CA . THR A 1 16 ? -3.550 -7.498 -1.350 1.00 0.00 16 THR A CA 3
ATOM 1346 C C . THR A 1 16 ? -3.876 -7.513 -2.839 1.00 0.00 16 THR A C 3
ATOM 1347 O O . THR A 1 16 ? -4.439 -8.481 -3.352 1.00 0.00 16 THR A O 3
ATOM 1358 N N . CYS A 1 17 ? -3.518 -6.436 -3.529 1.00 0.00 17 CYS A N 3
ATOM 1359 C CA . CYS A 1 17 ? -3.772 -6.325 -4.960 1.00 0.00 17 CYS A CA 3
ATOM 1360 C C . CYS A 1 17 ? -2.481 -6.034 -5.721 1.00 0.00 17 CYS A C 3
ATOM 1361 O O . CYS A 1 17 ? -2.257 -6.562 -6.809 1.00 0.00 17 CYS A O 3
ATOM 1368 N N . GLY A 1 18 ? -1.634 -5.190 -5.138 1.00 0.00 18 GLY A N 3
ATOM 1369 C CA . GLY A 1 18 ? -0.377 -4.844 -5.775 1.00 0.00 18 GLY A CA 3
ATOM 1370 C C . GLY A 1 18 ? -0.254 -3.357 -6.045 1.00 0.00 18 GLY A C 3
ATOM 1371 O O . GLY A 1 18 ? 0.589 -2.931 -6.834 1.00 0.00 18 GLY A O 3
ATOM 1375 N N . ALA A 1 19 ? -1.098 -2.566 -5.389 1.00 0.00 19 ALA A N 3
ATOM 1376 C CA . ALA A 1 19 ? -1.079 -1.119 -5.563 1.00 0.00 19 ALA A CA 3
ATOM 1377 C C . ALA A 1 19 ? 0.171 -0.507 -4.940 1.00 0.00 19 ALA A C 3
ATOM 1378 O O . ALA A 1 19 ? 1.004 -1.215 -4.374 1.00 0.00 19 ALA A O 3
ATOM 1385 N N . ARG A 1 20 ? 0.296 0.811 -5.049 1.00 0.00 20 ARG A N 3
ATOM 1386 C CA . ARG A 1 20 ? 1.447 1.517 -4.499 1.00 0.00 20 ARG A CA 3
ATOM 1387 C C . ARG A 1 20 ? 1.075 2.948 -4.118 1.00 0.00 20 ARG A C 3
ATOM 1388 O O . ARG A 1 20 ? 0.100 3.503 -4.626 1.00 0.00 20 ARG A O 3
ATOM 1409 N N . PHE A 1 21 ? 1.858 3.538 -3.221 1.00 0.00 21 PHE A N 3
ATOM 1410 C CA . PHE A 1 21 ? 1.611 4.903 -2.771 1.00 0.00 21 PHE A CA 3
ATOM 1411 C C . PHE A 1 21 ? 2.885 5.531 -2.214 1.00 0.00 21 PHE A C 3
ATOM 1412 O O . PHE A 1 21 ? 3.822 4.829 -1.836 1.00 0.00 21 PHE A O 3
ATOM 1429 N N . VAL A 1 22 ? 2.911 6.860 -2.167 1.00 0.00 22 VAL A N 3
ATOM 1430 C CA . VAL A 1 22 ? 4.068 7.584 -1.656 1.00 0.00 22 VAL A CA 3
ATOM 1431 C C . VAL A 1 22 ? 4.084 7.590 -0.132 1.00 0.00 22 VAL A C 3
ATOM 1432 O O . VAL A 1 22 ? 5.143 7.496 0.487 1.00 0.00 22 VAL A O 3
ATOM 1445 N N . GLN A 1 23 ? 2.902 7.700 0.466 1.00 0.00 23 GLN A N 3
ATOM 1446 C CA . GLN A 1 23 ? 2.781 7.718 1.919 1.00 0.00 23 GLN A CA 3
ATOM 1447 C C . GLN A 1 23 ? 1.880 6.587 2.404 1.00 0.00 23 GLN A C 3
ATOM 1448 O O . GLN A 1 23 ? 0.884 6.253 1.762 1.00 0.00 23 GLN A O 3
ATOM 1462 N N . VAL A 1 24 ? 2.237 5.999 3.542 1.00 0.00 24 VAL A N 3
ATOM 1463 C CA . VAL A 1 24 ? 1.461 4.906 4.114 1.00 0.00 24 VAL A CA 3
ATOM 1464 C C . VAL A 1 24 ? 0.007 5.314 4.324 1.00 0.00 24 VAL A C 3
ATOM 1465 O O . VAL A 1 24 ? -0.911 4.544 4.045 1.00 0.00 24 VAL A O 3
ATOM 1478 N N . ALA A 1 25 ? -0.194 6.532 4.816 1.00 0.00 25 ALA A N 3
ATOM 1479 C CA . ALA A 1 25 ? -1.536 7.045 5.061 1.00 0.00 25 ALA A CA 3
ATOM 1480 C C . ALA A 1 25 ? -2.449 6.787 3.867 1.00 0.00 25 ALA A C 3
ATOM 1481 O O . ALA A 1 25 ? -3.663 6.644 4.019 1.00 0.00 25 ALA A O 3
ATOM 1488 N N . HIS A 1 26 ? -1.858 6.729 2.678 1.00 0.00 26 HIS A N 3
ATOM 1489 C CA . HIS A 1 26 ? -2.619 6.488 1.457 1.00 0.00 26 HIS A CA 3
ATOM 1490 C C . HIS A 1 26 ? -2.856 4.995 1.250 1.00 0.00 26 HIS A C 3
ATOM 1491 O O . HIS A 1 26 ? -3.990 4.558 1.046 1.00 0.00 26 HIS A O 3
ATOM 1505 N N . LEU A 1 27 ? -1.781 4.217 1.304 1.00 0.00 27 LEU A N 3
ATOM 1506 C CA . LEU A 1 27 ? -1.872 2.772 1.122 1.00 0.00 27 LEU A CA 3
ATOM 1507 C C . LEU A 1 27 ? -2.768 2.145 2.185 1.00 0.00 27 LEU A C 3
ATOM 1508 O O . LEU A 1 27 ? -3.726 1.440 1.866 1.00 0.00 27 LEU A O 3
ATOM 1524 N N . ARG A 1 28 ? -2.452 2.408 3.448 1.00 0.00 28 ARG A N 3
ATOM 1525 C CA . ARG A 1 28 ? -3.230 1.870 4.558 1.00 0.00 28 ARG A CA 3
ATOM 1526 C C . ARG A 1 28 ? -4.695 2.283 4.446 1.00 0.00 28 ARG A C 3
ATOM 1527 O O . ARG A 1 28 ? -5.571 1.671 5.056 1.00 0.00 28 ARG A O 3
ATOM 1548 N N . ALA A 1 29 ? -4.952 3.326 3.663 1.00 0.00 29 ALA A N 3
ATOM 1549 C CA . ALA A 1 29 ? -6.310 3.819 3.470 1.00 0.00 29 ALA A CA 3
ATOM 1550 C C . ALA A 1 29 ? -6.961 3.172 2.252 1.00 0.00 29 ALA A C 3
ATOM 1551 O O . ALA A 1 29 ? -8.174 3.267 2.061 1.00 0.00 29 ALA A O 3
ATOM 1558 N N . HIS A 1 30 ? -6.148 2.515 1.431 1.00 0.00 30 HIS A N 3
ATOM 1559 C CA . HIS A 1 30 ? -6.646 1.853 0.231 1.00 0.00 30 HIS A CA 3
ATOM 1560 C C . HIS A 1 30 ? -6.830 0.357 0.473 1.00 0.00 30 HIS A C 3
ATOM 1561 O O . HIS A 1 30 ? -7.738 -0.264 -0.079 1.00 0.00 30 HIS A O 3
ATOM 1575 N N . VAL A 1 31 ? -5.961 -0.215 1.300 1.00 0.00 31 VAL A N 3
ATOM 1576 C CA . VAL A 1 31 ? -6.028 -1.637 1.615 1.00 0.00 31 VAL A CA 3
ATOM 1577 C C . VAL A 1 31 ? -7.327 -1.980 2.335 1.00 0.00 31 VAL A C 3
ATOM 1578 O O . VAL A 1 31 ? -7.744 -3.139 2.369 1.00 0.00 31 VAL A O 3
ATOM 1591 N N . LEU A 1 32 ? -7.965 -0.965 2.908 1.00 0.00 32 LEU A N 3
ATOM 1592 C CA . LEU A 1 32 ? -9.220 -1.159 3.627 1.00 0.00 32 LEU A CA 3
ATOM 1593 C C . LEU A 1 32 ? -10.341 -1.552 2.671 1.00 0.00 32 LEU A C 3
ATOM 1594 O O . LEU A 1 32 ? -11.362 -2.099 3.088 1.00 0.00 32 LEU A O 3
ATOM 1610 N N . ILE A 1 33 ? -10.142 -1.271 1.387 1.00 0.00 33 ILE A N 3
ATOM 1611 C CA . ILE A 1 33 ? -11.135 -1.599 0.372 1.00 0.00 33 ILE A CA 3
ATOM 1612 C C . ILE A 1 33 ? -11.394 -3.101 0.320 1.00 0.00 33 ILE A C 3
ATOM 1613 O O . ILE A 1 33 ? -12.541 -3.542 0.249 1.00 0.00 33 ILE A O 3
ATOM 1629 N N . HIS A 1 34 ? -10.319 -3.883 0.358 1.00 0.00 34 HIS A N 3
ATOM 1630 C CA . HIS A 1 34 ? -10.430 -5.336 0.318 1.00 0.00 34 HIS A CA 3
ATOM 1631 C C . HIS A 1 34 ? -10.860 -5.886 1.675 1.00 0.00 34 HIS A C 3
ATOM 1632 O O . HIS A 1 34 ? -11.783 -6.695 1.765 1.00 0.00 34 HIS A O 3
ATOM 1646 N N . THR A 1 35 ? -10.183 -5.442 2.730 1.00 0.00 35 THR A N 3
ATOM 1647 C CA . THR A 1 35 ? -10.493 -5.890 4.081 1.00 0.00 35 THR A CA 3
ATOM 1648 C C . THR A 1 35 ? -11.631 -5.075 4.684 1.00 0.00 35 THR A C 3
ATOM 1649 O O . THR A 1 35 ? -11.609 -4.739 5.867 1.00 0.00 35 THR A O 3
ATOM 1660 N N . GLY A 1 36 ? -12.627 -4.760 3.861 1.00 0.00 36 GLY A N 3
ATOM 1661 C CA . GLY A 1 36 ? -13.762 -3.986 4.332 1.00 0.00 36 GLY A CA 3
ATOM 1662 C C . GLY A 1 36 ? -15.084 -4.685 4.081 1.00 0.00 36 GLY A C 3
ATOM 1663 O O . GLY A 1 36 ? -15.248 -5.857 4.417 1.00 0.00 36 GLY A O 3
ATOM 1667 N N . SER A 1 37 ? -16.030 -3.962 3.490 1.00 0.00 37 SER A N 3
ATOM 1668 C CA . SER A 1 37 ? -17.346 -4.518 3.199 1.00 0.00 37 SER A CA 3
ATOM 1669 C C . SER A 1 37 ? -17.229 -5.776 2.344 1.00 0.00 37 SER A C 3
ATOM 1670 O O . SER A 1 37 ? -16.556 -5.779 1.314 1.00 0.00 37 SER A O 3
ATOM 1678 N N . GLY A 1 38 ? -17.888 -6.844 2.780 1.00 0.00 38 GLY A N 3
ATOM 1679 C CA . GLY A 1 38 ? -17.845 -8.094 2.044 1.00 0.00 38 GLY A CA 3
ATOM 1680 C C . GLY A 1 38 ? -17.131 -9.192 2.807 1.00 0.00 38 GLY A C 3
ATOM 1681 O O . GLY A 1 38 ? -16.136 -8.955 3.492 1.00 0.00 38 GLY A O 3
ATOM 1685 N N . PRO A 1 39 ? -17.644 -10.426 2.694 1.00 0.00 39 PRO A N 3
ATOM 1686 C CA . PRO A 1 39 ? -17.064 -11.589 3.373 1.00 0.00 39 PRO A CA 3
ATOM 1687 C C . PRO A 1 39 ? -15.715 -11.990 2.786 1.00 0.00 39 PRO A C 3
ATOM 1688 O O . PRO A 1 39 ? -15.589 -12.199 1.580 1.00 0.00 39 PRO A O 3
ATOM 1699 N N . SER A 1 40 ? -14.708 -12.096 3.648 1.00 0.00 40 SER A N 3
ATOM 1700 C CA . SER A 1 40 ? -13.367 -12.469 3.214 1.00 0.00 40 SER A CA 3
ATOM 1701 C C . SER A 1 40 ? -13.210 -13.986 3.178 1.00 0.00 40 SER A C 3
ATOM 1702 O O . SER A 1 40 ? -13.503 -14.675 4.155 1.00 0.00 40 SER A O 3
ATOM 1710 N N . SER A 1 41 ? -12.745 -14.500 2.043 1.00 0.00 41 SER A N 3
ATOM 1711 C CA . SER A 1 41 ? -12.552 -15.936 1.877 1.00 0.00 41 SER A CA 3
ATOM 1712 C C . SER A 1 41 ? -11.517 -16.463 2.866 1.00 0.00 41 SER A C 3
ATOM 1713 O O . SER A 1 41 ? -10.364 -16.034 2.863 1.00 0.00 41 SER A O 3
ATOM 1721 N N . GLY A 1 42 ? -11.938 -17.397 3.713 1.00 0.00 42 GLY A N 3
ATOM 1722 C CA . GLY A 1 42 ? -11.037 -17.968 4.697 1.00 0.00 42 GLY A CA 3
ATOM 1723 C C . GLY A 1 42 ? -11.763 -18.804 5.732 1.00 0.00 42 GLY A C 3
ATOM 1724 O O . GLY A 1 42 ? -12.869 -19.267 5.460 1.00 0.00 42 GLY A O 3
ATOM 1729 N N . GLY A 1 1 ? -4.670 17.816 -13.547 1.00 0.00 1 GLY A N 4
ATOM 1730 C CA . GLY A 1 1 ? -4.737 16.562 -14.274 1.00 0.00 1 GLY A CA 4
ATOM 1731 C C . GLY A 1 1 ? -3.462 15.751 -14.150 1.00 0.00 1 GLY A C 4
ATOM 1732 O O . GLY A 1 1 ? -2.450 16.245 -13.654 1.00 0.00 1 GLY A O 4
ATOM 1736 N N . SER A 1 2 ? -3.511 14.502 -14.601 1.00 0.00 2 SER A N 4
ATOM 1737 C CA . SER A 1 2 ? -2.353 13.619 -14.533 1.00 0.00 2 SER A CA 4
ATOM 1738 C C . SER A 1 2 ? -1.852 13.272 -15.932 1.00 0.00 2 SER A C 4
ATOM 1739 O O . SER A 1 2 ? -1.505 12.124 -16.212 1.00 0.00 2 SER A O 4
ATOM 1747 N N . SER A 1 3 ? -1.816 14.273 -16.806 1.00 0.00 3 SER A N 4
ATOM 1748 C CA . SER A 1 3 ? -1.362 14.074 -18.177 1.00 0.00 3 SER A CA 4
ATOM 1749 C C . SER A 1 3 ? 0.162 14.036 -18.244 1.00 0.00 3 SER A C 4
ATOM 1750 O O . SER A 1 3 ? 0.809 15.049 -18.508 1.00 0.00 3 SER A O 4
ATOM 1758 N N . GLY A 1 4 ? 0.730 12.859 -18.002 1.00 0.00 4 GLY A N 4
ATOM 1759 C CA . GLY A 1 4 ? 2.173 12.709 -18.039 1.00 0.00 4 GLY A CA 4
ATOM 1760 C C . GLY A 1 4 ? 2.715 12.009 -16.808 1.00 0.00 4 GLY A C 4
ATOM 1761 O O . GLY A 1 4 ? 3.068 12.657 -15.822 1.00 0.00 4 GLY A O 4
ATOM 1765 N N . SER A 1 5 ? 2.781 10.683 -16.864 1.00 0.00 5 SER A N 4
ATOM 1766 C CA . SER A 1 5 ? 3.279 9.894 -15.744 1.00 0.00 5 SER A CA 4
ATOM 1767 C C . SER A 1 5 ? 4.680 9.365 -16.032 1.00 0.00 5 SER A C 4
ATOM 1768 O O . SER A 1 5 ? 4.852 8.212 -16.425 1.00 0.00 5 SER A O 4
ATOM 1776 N N . SER A 1 6 ? 5.680 10.218 -15.833 1.00 0.00 6 SER A N 4
ATOM 1777 C CA . SER A 1 6 ? 7.068 9.839 -16.075 1.00 0.00 6 SER A CA 4
ATOM 1778 C C . SER A 1 6 ? 7.698 9.255 -14.815 1.00 0.00 6 SER A C 4
ATOM 1779 O O . SER A 1 6 ? 7.679 9.874 -13.752 1.00 0.00 6 SER A O 4
ATOM 1787 N N . GLY A 1 7 ? 8.258 8.055 -14.942 1.00 0.00 7 GLY A N 4
ATOM 1788 C CA . GLY A 1 7 ? 8.887 7.405 -13.808 1.00 0.00 7 GLY A CA 4
ATOM 1789 C C . GLY A 1 7 ? 7.879 6.938 -12.776 1.00 0.00 7 GLY A C 4
ATOM 1790 O O . GLY A 1 7 ? 6.682 6.878 -13.050 1.00 0.00 7 GLY A O 4
ATOM 1794 N N . GLY A 1 8 ? 8.366 6.604 -11.584 1.00 0.00 8 GLY A N 4
ATOM 1795 C CA . GLY A 1 8 ? 7.487 6.142 -10.526 1.00 0.00 8 GLY A CA 4
ATOM 1796 C C . GLY A 1 8 ? 8.228 5.877 -9.231 1.00 0.00 8 GLY A C 4
ATOM 1797 O 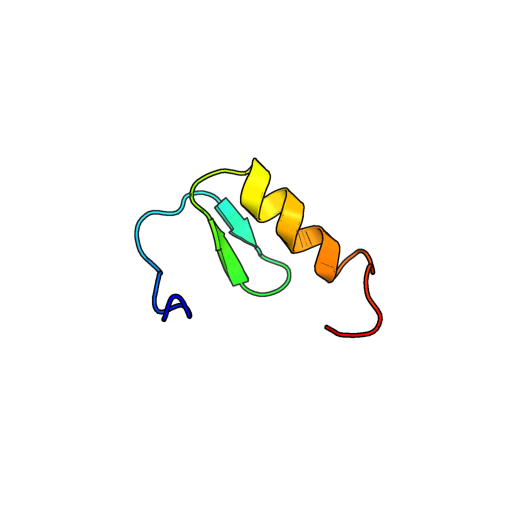O . GLY A 1 8 ? 9.206 5.131 -9.210 1.00 0.00 8 GLY A O 4
ATOM 1801 N N . GLU A 1 9 ? 7.762 6.491 -8.148 1.00 0.00 9 GLU A N 4
ATOM 1802 C CA . GLU A 1 9 ? 8.389 6.319 -6.843 1.00 0.00 9 GLU A CA 4
ATOM 1803 C C . GLU A 1 9 ? 7.338 6.107 -5.757 1.00 0.00 9 GLU A C 4
ATOM 1804 O O . GLU A 1 9 ? 6.515 6.984 -5.493 1.00 0.00 9 GLU A O 4
ATOM 1816 N N . LYS A 1 10 ? 7.371 4.936 -5.130 1.00 0.00 10 LYS A N 4
ATOM 1817 C CA . LYS A 1 10 ? 6.423 4.606 -4.073 1.00 0.00 10 LYS A CA 4
ATOM 1818 C C . LYS A 1 10 ? 6.958 3.480 -3.194 1.00 0.00 10 LYS A C 4
ATOM 1819 O O . LYS A 1 10 ? 7.030 2.322 -3.603 1.00 0.00 10 LYS A O 4
ATOM 1838 N N . PRO A 1 11 ? 7.342 3.826 -1.956 1.00 0.00 11 PRO A N 4
ATOM 1839 C CA . PRO A 1 11 ? 7.875 2.858 -0.993 1.00 0.00 11 PRO A CA 4
ATOM 1840 C C . PRO A 1 11 ? 6.809 1.887 -0.497 1.00 0.00 11 PRO A C 4
ATOM 1841 O O . PRO A 1 11 ? 7.076 0.699 -0.314 1.00 0.00 11 PRO A O 4
ATOM 1852 N N . TYR A 1 12 ? 5.603 2.399 -0.282 1.00 0.00 12 TYR A N 4
ATOM 1853 C CA . TYR A 1 12 ? 4.497 1.577 0.195 1.00 0.00 12 TYR A CA 4
ATOM 1854 C C . TYR A 1 12 ? 3.802 0.872 -0.966 1.00 0.00 12 TYR A C 4
ATOM 1855 O O . TYR A 1 12 ? 3.483 1.490 -1.982 1.00 0.00 12 TYR A O 4
ATOM 1873 N N . LYS A 1 13 ? 3.570 -0.427 -0.808 1.00 0.00 13 LYS A N 4
ATOM 1874 C CA . LYS A 1 13 ? 2.911 -1.218 -1.840 1.00 0.00 13 LYS A CA 4
ATOM 1875 C C . LYS A 1 13 ? 1.847 -2.127 -1.233 1.00 0.00 13 LYS A C 4
ATOM 1876 O O . LYS A 1 13 ? 2.050 -2.712 -0.168 1.00 0.00 13 LYS A O 4
ATOM 1895 N N . CYS A 1 14 ? 0.714 -2.242 -1.916 1.00 0.00 14 CYS A N 4
ATOM 1896 C CA . CYS A 1 14 ? -0.382 -3.080 -1.445 1.00 0.00 14 CYS A CA 4
ATOM 1897 C C . CYS A 1 14 ? -0.206 -4.521 -1.916 1.00 0.00 14 CYS A C 4
ATOM 1898 O O . CYS A 1 14 ? -0.278 -4.806 -3.111 1.00 0.00 14 CYS A O 4
ATOM 1905 N N . GLU A 1 15 ? 0.024 -5.424 -0.968 1.00 0.00 15 GLU A N 4
ATOM 1906 C CA . GLU A 1 15 ? 0.210 -6.834 -1.287 1.00 0.00 15 GLU A CA 4
ATOM 1907 C C . GLU A 1 15 ? -1.125 -7.501 -1.607 1.00 0.00 15 GLU A C 4
ATOM 1908 O O . GLU A 1 15 ? -1.180 -8.488 -2.341 1.00 0.00 15 GLU A O 4
ATOM 1920 N N . THR A 1 16 ? -2.201 -6.955 -1.049 1.00 0.00 16 THR A N 4
ATOM 1921 C CA . THR A 1 16 ? -3.536 -7.496 -1.272 1.00 0.00 16 THR A CA 4
ATOM 1922 C C . THR A 1 16 ? -3.876 -7.525 -2.757 1.00 0.00 16 THR A C 4
ATOM 1923 O O . THR A 1 16 ? -4.519 -8.458 -3.239 1.00 0.00 16 THR A O 4
ATOM 1934 N N . CYS A 1 17 ? -3.440 -6.499 -3.480 1.00 0.00 17 CYS A N 4
ATOM 1935 C CA . CYS A 1 17 ? -3.698 -6.406 -4.911 1.00 0.00 17 CYS A CA 4
ATOM 1936 C C . CYS A 1 17 ? -2.411 -6.113 -5.678 1.00 0.00 17 CYS A C 4
ATOM 1937 O O . CYS A 1 17 ? -2.175 -6.669 -6.750 1.00 0.00 17 CYS A O 4
ATOM 1944 N N . GLY A 1 18 ? -1.582 -5.236 -5.120 1.00 0.00 18 GLY A N 4
ATOM 1945 C CA . GLY A 1 18 ? -0.330 -4.885 -5.764 1.00 0.00 18 GLY A CA 4
ATOM 1946 C C . GLY A 1 18 ? -0.220 -3.400 -6.045 1.00 0.00 18 GLY A C 4
ATOM 1947 O O . GLY A 1 18 ? 0.609 -2.973 -6.849 1.00 0.00 18 GLY A O 4
ATOM 1951 N N . ALA A 1 19 ? -1.060 -2.610 -5.384 1.00 0.00 19 ALA A N 4
ATOM 1952 C CA . ALA A 1 19 ? -1.053 -1.164 -5.567 1.00 0.00 19 ALA A CA 4
ATOM 1953 C C . ALA A 1 19 ? 0.200 -0.540 -4.961 1.00 0.00 19 ALA A C 4
ATOM 1954 O O . ALA A 1 19 ? 1.054 -1.241 -4.419 1.00 0.00 19 ALA A O 4
ATOM 1961 N N . ARG A 1 20 ? 0.303 0.782 -5.059 1.00 0.00 20 ARG A N 4
ATOM 1962 C CA . ARG A 1 20 ? 1.453 1.500 -4.522 1.00 0.00 20 ARG A CA 4
ATOM 1963 C C . ARG A 1 20 ? 1.071 2.925 -4.133 1.00 0.00 20 ARG A C 4
ATOM 1964 O O . ARG A 1 20 ? 0.084 3.471 -4.626 1.00 0.00 20 ARG A O 4
ATOM 1985 N N . PHE A 1 21 ? 1.859 3.522 -3.245 1.00 0.00 21 PHE A N 4
ATOM 1986 C CA . PHE A 1 21 ? 1.603 4.883 -2.788 1.00 0.00 21 PHE A CA 4
ATOM 1987 C C . PHE A 1 21 ? 2.874 5.519 -2.232 1.00 0.00 21 PHE A C 4
ATOM 1988 O O . PHE A 1 21 ? 3.817 4.822 -1.857 1.00 0.00 21 PHE A O 4
ATOM 2005 N N . VAL A 1 22 ? 2.892 6.847 -2.184 1.00 0.00 22 VAL A N 4
ATOM 2006 C CA . VAL A 1 22 ? 4.046 7.578 -1.674 1.00 0.00 22 VAL A CA 4
ATOM 2007 C C . VAL A 1 22 ? 4.057 7.593 -0.150 1.00 0.00 22 VAL A C 4
ATOM 2008 O O . VAL A 1 22 ? 5.115 7.509 0.474 1.00 0.00 22 VAL A O 4
ATOM 2021 N N . GLN A 1 23 ? 2.873 7.700 0.444 1.00 0.00 23 GLN A N 4
ATOM 2022 C CA . GLN A 1 23 ? 2.746 7.726 1.896 1.00 0.00 23 GLN A CA 4
ATOM 2023 C C . GLN A 1 23 ? 1.860 6.586 2.387 1.00 0.00 23 GLN A C 4
ATOM 2024 O O . GLN A 1 23 ? 0.868 6.237 1.746 1.00 0.00 23 GLN A O 4
ATOM 2038 N N . VAL A 1 24 ? 2.225 6.008 3.527 1.00 0.00 24 VAL A N 4
ATOM 2039 C CA . VAL A 1 24 ? 1.463 4.907 4.103 1.00 0.00 24 VAL A CA 4
ATOM 2040 C C . VAL A 1 24 ? 0.009 5.305 4.332 1.00 0.00 24 VAL A C 4
ATOM 2041 O O . VAL A 1 24 ? -0.905 4.515 4.102 1.00 0.00 24 VAL A O 4
ATOM 2054 N N . ALA A 1 25 ? -0.196 6.537 4.787 1.00 0.00 25 ALA A N 4
ATOM 2055 C CA . ALA A 1 25 ? -1.539 7.042 5.045 1.00 0.00 25 ALA A CA 4
ATOM 2056 C C . ALA A 1 25 ? -2.462 6.776 3.861 1.00 0.00 25 ALA A C 4
ATOM 2057 O O . ALA A 1 25 ? -3.673 6.624 4.027 1.00 0.00 25 ALA A O 4
ATOM 2064 N N . HIS A 1 26 ? -1.883 6.721 2.666 1.00 0.00 26 HIS A N 4
ATOM 2065 C CA . HIS A 1 26 ? -2.655 6.474 1.453 1.00 0.00 26 HIS A CA 4
ATOM 2066 C C . HIS A 1 26 ? -2.886 4.979 1.252 1.00 0.00 26 HIS A C 4
ATOM 2067 O O . HIS A 1 26 ? -4.019 4.536 1.057 1.00 0.00 26 HIS A O 4
ATOM 2081 N N . LEU A 1 27 ? -1.807 4.207 1.300 1.00 0.00 27 LEU A N 4
ATOM 2082 C CA . LEU A 1 27 ? -1.891 2.761 1.122 1.00 0.00 27 LEU A CA 4
ATOM 2083 C C . LEU A 1 27 ? -2.780 2.132 2.191 1.00 0.00 27 LEU A C 4
ATOM 2084 O O . LEU A 1 27 ? -3.736 1.423 1.878 1.00 0.00 27 LEU A O 4
ATOM 2100 N N . ARG A 1 28 ? -2.458 2.399 3.452 1.00 0.00 28 ARG A N 4
ATOM 2101 C CA . ARG A 1 28 ? -3.228 1.860 4.567 1.00 0.00 28 ARG A CA 4
ATOM 2102 C C . ARG A 1 28 ? -4.696 2.261 4.459 1.00 0.00 28 ARG A C 4
ATOM 2103 O O . ARG A 1 28 ? -5.570 1.617 5.038 1.00 0.00 28 ARG A O 4
ATOM 2124 N N . ALA A 1 29 ? -4.959 3.329 3.713 1.00 0.00 29 ALA A N 4
ATOM 2125 C CA . ALA A 1 29 ? -6.320 3.815 3.527 1.00 0.00 29 ALA A CA 4
ATOM 2126 C C . ALA A 1 29 ? -6.967 3.181 2.301 1.00 0.00 29 ALA A C 4
ATOM 2127 O O . ALA A 1 29 ? -8.179 3.276 2.106 1.00 0.00 29 ALA A O 4
ATOM 2134 N N . HIS A 1 30 ? -6.150 2.534 1.475 1.00 0.00 30 HIS A N 4
ATOM 2135 C CA . HIS A 1 30 ? -6.644 1.884 0.266 1.00 0.00 30 HIS A CA 4
ATOM 2136 C C . HIS A 1 30 ? -6.825 0.385 0.490 1.00 0.00 30 HIS A C 4
ATOM 2137 O O . HIS A 1 30 ? -7.737 -0.230 -0.063 1.00 0.00 30 HIS A O 4
ATOM 2151 N N . VAL A 1 31 ? -5.950 -0.196 1.305 1.00 0.00 31 VAL A N 4
ATOM 2152 C CA . VAL A 1 31 ? -6.013 -1.622 1.602 1.00 0.00 31 VAL A CA 4
ATOM 2153 C C . VAL A 1 31 ? -7.313 -1.977 2.316 1.00 0.00 31 VAL A C 4
ATOM 2154 O O . VAL A 1 31 ? -7.725 -3.138 2.338 1.00 0.00 31 VAL A O 4
ATOM 2167 N N . LEU A 1 32 ? -7.955 -0.971 2.898 1.00 0.00 32 LEU A N 4
ATOM 2168 C CA . LEU A 1 32 ? -9.210 -1.176 3.613 1.00 0.00 32 LEU A CA 4
ATOM 2169 C C . LEU A 1 32 ? -10.331 -1.554 2.650 1.00 0.00 32 LEU A C 4
ATOM 2170 O O . LEU A 1 32 ? -11.354 -2.105 3.057 1.00 0.00 32 LEU A O 4
ATOM 2186 N N . ILE A 1 33 ? -10.130 -1.255 1.371 1.00 0.00 33 ILE A N 4
ATOM 2187 C CA . ILE A 1 33 ? -11.122 -1.566 0.349 1.00 0.00 33 ILE A CA 4
ATOM 2188 C C . ILE A 1 33 ? -11.403 -3.064 0.294 1.00 0.00 33 ILE A C 4
ATOM 2189 O O . ILE A 1 33 ? -12.557 -3.487 0.211 1.00 0.00 33 ILE A O 4
ATOM 2205 N N . HIS A 1 34 ? -10.342 -3.862 0.343 1.00 0.00 34 HIS A N 4
ATOM 2206 C CA . HIS A 1 34 ? -10.474 -5.314 0.301 1.00 0.00 34 HIS A CA 4
ATOM 2207 C C . HIS A 1 34 ? -10.925 -5.857 1.654 1.00 0.00 34 HIS A C 4
ATOM 2208 O O . HIS A 1 34 ? -11.842 -6.675 1.733 1.00 0.00 34 HIS A O 4
ATOM 2222 N N . THR A 1 35 ? -10.273 -5.398 2.718 1.00 0.00 35 THR A N 4
ATOM 2223 C CA . THR A 1 35 ? -10.604 -5.839 4.067 1.00 0.00 35 THR A CA 4
ATOM 2224 C C . THR A 1 35 ? -11.770 -5.038 4.636 1.00 0.00 35 THR A C 4
ATOM 2225 O O . THR A 1 35 ? -11.753 -4.642 5.800 1.00 0.00 35 THR A O 4
ATOM 2236 N N . GLY A 1 36 ? -12.782 -4.804 3.806 1.00 0.00 36 GLY A N 4
ATOM 2237 C CA . GLY A 1 36 ? -13.943 -4.052 4.246 1.00 0.00 36 GLY A CA 4
ATOM 2238 C C . GLY A 1 36 ? -14.473 -3.123 3.172 1.00 0.00 36 GLY A C 4
ATOM 2239 O O . GLY A 1 36 ? -14.228 -1.918 3.207 1.00 0.00 36 GLY A O 4
ATOM 2243 N N . SER A 1 37 ? -15.201 -3.686 2.212 1.00 0.00 37 SER A N 4
ATOM 2244 C CA . SER A 1 37 ? -15.763 -2.901 1.119 1.00 0.00 37 SER A CA 4
ATOM 2245 C C . SER A 1 37 ? -17.220 -2.548 1.397 1.00 0.00 37 SER A C 4
ATOM 2246 O O . SER A 1 37 ? -18.130 -3.300 1.051 1.00 0.00 37 SER A O 4
ATOM 2254 N N . GLY A 1 38 ? -17.434 -1.396 2.027 1.00 0.00 38 GLY A N 4
ATOM 2255 C CA . GLY A 1 38 ? -18.782 -0.962 2.342 1.00 0.00 38 GLY A CA 4
ATOM 2256 C C . GLY A 1 38 ? -19.526 -0.450 1.124 1.00 0.00 38 GLY A C 4
ATOM 2257 O O . GLY A 1 38 ? -19.199 -0.784 -0.015 1.00 0.00 38 GLY A O 4
ATOM 2261 N N . PRO A 1 39 ? -20.554 0.379 1.359 1.00 0.00 39 PRO A N 4
ATOM 2262 C CA . PRO A 1 39 ? -21.368 0.954 0.284 1.00 0.00 39 PRO A CA 4
ATOM 2263 C C . PRO A 1 39 ? -20.600 1.982 -0.539 1.00 0.00 39 PRO A C 4
ATOM 2264 O O . PRO A 1 39 ? -20.112 2.979 -0.007 1.00 0.00 39 PRO A O 4
ATOM 2275 N N . SER A 1 40 ? -20.495 1.732 -1.841 1.00 0.00 40 SER A N 4
ATOM 2276 C CA . SER A 1 40 ? -19.783 2.635 -2.737 1.00 0.00 40 SER A CA 4
ATOM 2277 C C . SER A 1 40 ? -20.671 3.805 -3.148 1.00 0.00 40 SER A C 4
ATOM 2278 O O . SER A 1 40 ? -20.693 4.203 -4.313 1.00 0.00 40 SER A O 4
ATOM 2286 N N . SER A 1 41 ? -21.402 4.352 -2.183 1.00 0.00 41 SER A N 4
ATOM 2287 C CA . SER A 1 41 ? -22.296 5.475 -2.443 1.00 0.00 41 SER A CA 4
ATOM 2288 C C . SER A 1 41 ? -22.956 5.337 -3.812 1.00 0.00 41 SER A C 4
ATOM 2289 O O . SER A 1 41 ? -23.080 6.310 -4.554 1.00 0.00 41 SER A O 4
ATOM 2297 N N . GLY A 1 42 ? -23.379 4.120 -4.138 1.00 0.00 42 GLY A N 4
ATOM 2298 C CA . GLY A 1 42 ? -24.022 3.875 -5.416 1.00 0.00 42 GLY A CA 4
ATOM 2299 C C . GLY A 1 42 ? -25.126 2.841 -5.321 1.00 0.00 42 GLY A C 4
ATOM 2300 O O . GLY A 1 42 ? -25.373 2.327 -4.232 1.00 0.00 42 GLY A O 4
ATOM 2305 N N . GLY A 1 1 ? -10.164 13.633 -21.809 1.00 0.00 1 GLY A N 5
ATOM 2306 C CA . GLY A 1 1 ? -9.414 13.344 -20.600 1.00 0.00 1 GLY A CA 5
ATOM 2307 C C . GLY A 1 1 ? -8.188 12.494 -20.868 1.00 0.00 1 GLY A C 5
ATOM 2308 O O . GLY A 1 1 ? -8.236 11.269 -20.753 1.00 0.00 1 GLY A O 5
ATOM 2312 N N . SER A 1 2 ? -7.086 13.144 -21.228 1.00 0.00 2 SER A N 5
ATOM 2313 C CA . SER A 1 2 ? -5.843 12.439 -21.519 1.00 0.00 2 SER A CA 5
ATOM 2314 C C . SER A 1 2 ? -4.707 12.956 -20.641 1.00 0.00 2 SER A C 5
ATOM 2315 O O . SER A 1 2 ? -3.585 13.151 -21.110 1.00 0.00 2 SER A O 5
ATOM 2323 N N . SER A 1 3 ? -5.007 13.176 -19.365 1.00 0.00 3 SER A N 5
ATOM 2324 C CA . SER A 1 3 ? -4.013 13.674 -18.422 1.00 0.00 3 SER A CA 5
ATOM 2325 C C . SER A 1 3 ? -3.839 12.708 -17.254 1.00 0.00 3 SER A C 5
ATOM 2326 O O . SER A 1 3 ? -4.597 11.749 -17.110 1.00 0.00 3 SER A O 5
ATOM 2334 N N . GLY A 1 4 ? -2.835 12.967 -16.423 1.00 0.00 4 GLY A N 5
ATOM 2335 C CA . GLY A 1 4 ? -2.579 12.112 -15.278 1.00 0.00 4 GLY A CA 5
ATOM 2336 C C . GLY A 1 4 ? -1.440 12.621 -14.417 1.00 0.00 4 GLY A C 5
ATOM 2337 O O . GLY A 1 4 ? -1.396 13.801 -14.068 1.00 0.00 4 GLY A O 5
ATOM 2341 N N . SER A 1 5 ? -0.516 11.730 -14.073 1.00 0.00 5 SER A N 5
ATOM 2342 C CA . SER A 1 5 ? 0.625 12.095 -13.242 1.00 0.00 5 SER A CA 5
ATOM 2343 C C . SER A 1 5 ? 1.927 11.586 -13.854 1.00 0.00 5 SER A C 5
ATOM 2344 O O . SER A 1 5 ? 1.917 10.736 -14.745 1.00 0.00 5 SER A O 5
ATOM 2352 N N . SER A 1 6 ? 3.047 12.113 -13.370 1.00 0.00 6 SER A N 5
ATOM 2353 C CA . SER A 1 6 ? 4.358 11.716 -13.871 1.00 0.00 6 SER A CA 5
ATOM 2354 C C . SER A 1 6 ? 5.356 11.571 -12.726 1.00 0.00 6 SER A C 5
ATOM 2355 O O . SER A 1 6 ? 5.683 12.543 -12.046 1.00 0.00 6 SER A O 5
ATOM 2363 N N . GLY A 1 7 ? 5.837 10.349 -12.519 1.00 0.00 7 GLY A N 5
ATOM 2364 C CA . GLY A 1 7 ? 6.792 10.097 -11.457 1.00 0.00 7 GLY A CA 5
ATOM 2365 C C . GLY A 1 7 ? 7.394 8.708 -11.535 1.00 0.00 7 GLY A C 5
ATOM 2366 O O . GLY A 1 7 ? 8.165 8.408 -12.446 1.00 0.00 7 GLY A O 5
ATOM 2370 N N . GLY A 1 8 ? 7.043 7.858 -10.575 1.00 0.00 8 GLY A N 5
ATOM 2371 C CA . GLY A 1 8 ? 7.565 6.504 -10.556 1.00 0.00 8 GLY A CA 5
ATOM 2372 C C . GLY A 1 8 ? 8.312 6.188 -9.276 1.00 0.00 8 GLY A C 5
ATOM 2373 O O . GLY A 1 8 ? 9.379 5.576 -9.307 1.00 0.00 8 GLY A O 5
ATOM 2377 N N . GLU A 1 9 ? 7.751 6.607 -8.146 1.00 0.00 9 GLU A N 5
ATOM 2378 C CA . GLU A 1 9 ? 8.374 6.367 -6.849 1.00 0.00 9 GLU A CA 5
ATOM 2379 C C . GLU A 1 9 ? 7.317 6.143 -5.771 1.00 0.00 9 GLU A C 5
ATOM 2380 O O . GLU A 1 9 ? 6.478 7.009 -5.518 1.00 0.00 9 GLU A O 5
ATOM 2392 N N . LYS A 1 10 ? 7.363 4.975 -5.140 1.00 0.00 10 LYS A N 5
ATOM 2393 C CA . LYS A 1 10 ? 6.411 4.635 -4.089 1.00 0.00 10 LYS A CA 5
ATOM 2394 C C . LYS A 1 10 ? 6.950 3.511 -3.210 1.00 0.00 10 LYS A C 5
ATOM 2395 O O . LYS A 1 10 ? 7.023 2.352 -3.617 1.00 0.00 10 LYS A O 5
ATOM 2414 N N . PRO A 1 11 ? 7.337 3.860 -1.973 1.00 0.00 11 PRO A N 5
ATOM 2415 C CA . PRO A 1 11 ? 7.874 2.894 -1.010 1.00 0.00 11 PRO A CA 5
ATOM 2416 C C . PRO A 1 11 ? 6.811 1.922 -0.510 1.00 0.00 11 PRO A C 5
ATOM 2417 O O . PRO A 1 11 ? 7.079 0.734 -0.328 1.00 0.00 11 PRO A O 5
ATOM 2428 N N . TYR A 1 12 ? 5.605 2.433 -0.289 1.00 0.00 12 TYR A N 5
ATOM 2429 C CA . TYR A 1 12 ? 4.502 1.610 0.192 1.00 0.00 12 TYR A CA 5
ATOM 2430 C C . TYR A 1 12 ? 3.814 0.892 -0.964 1.00 0.00 12 TYR A C 5
ATOM 2431 O O . TYR A 1 12 ? 3.477 1.502 -1.979 1.00 0.00 12 TYR A O 5
ATOM 2449 N N . LYS A 1 13 ? 3.606 -0.411 -0.803 1.00 0.00 13 LYS A N 5
ATOM 2450 C CA . LYS A 1 13 ? 2.956 -1.215 -1.830 1.00 0.00 13 LYS A CA 5
ATOM 2451 C C . LYS A 1 13 ? 1.883 -2.112 -1.221 1.00 0.00 13 LYS A C 5
ATOM 2452 O O . LYS A 1 13 ? 2.090 -2.719 -0.171 1.00 0.00 13 LYS A O 5
ATOM 2471 N N . CYS A 1 14 ? 0.736 -2.192 -1.889 1.00 0.00 14 CYS A N 5
ATOM 2472 C CA . CYS A 1 14 ? -0.369 -3.015 -1.414 1.00 0.00 14 CYS A CA 5
ATOM 2473 C C . CYS A 1 14 ? -0.186 -4.469 -1.838 1.00 0.00 14 CYS A C 5
ATOM 2474 O O . CYS A 1 14 ? -0.244 -4.792 -3.024 1.00 0.00 14 CYS A O 5
ATOM 2481 N N . GLU A 1 15 ? 0.036 -5.342 -0.860 1.00 0.00 15 GLU A N 5
ATOM 2482 C CA . GLU A 1 15 ? 0.229 -6.761 -1.132 1.00 0.00 15 GLU A CA 5
ATOM 2483 C C . GLU A 1 15 ? -1.101 -7.440 -1.446 1.00 0.00 15 GLU A C 5
ATOM 2484 O O . GLU A 1 15 ? -1.145 -8.453 -2.146 1.00 0.00 15 GLU A O 5
ATOM 2496 N N . THR A 1 16 ? -2.186 -6.876 -0.924 1.00 0.00 16 THR A N 5
ATOM 2497 C CA . THR A 1 16 ? -3.517 -7.426 -1.146 1.00 0.00 16 THR A CA 5
ATOM 2498 C C . THR A 1 16 ? -3.837 -7.506 -2.635 1.00 0.00 16 THR A C 5
ATOM 2499 O O . THR A 1 16 ? -4.472 -8.456 -3.093 1.00 0.00 16 THR A O 5
ATOM 2510 N N . CYS A 1 17 ? -3.392 -6.504 -3.386 1.00 0.00 17 CYS A N 5
ATOM 2511 C CA . CYS A 1 17 ? -3.631 -6.461 -4.823 1.00 0.00 17 CYS A CA 5
ATOM 2512 C C . CYS A 1 17 ? -2.338 -6.174 -5.581 1.00 0.00 17 CYS A C 5
ATOM 2513 O O . CYS A 1 17 ? -2.077 -6.760 -6.631 1.00 0.00 17 CYS A O 5
ATOM 2520 N N . GLY A 1 18 ? -1.530 -5.267 -5.039 1.00 0.00 18 GLY A N 5
ATOM 2521 C CA . GLY A 1 18 ? -0.274 -4.917 -5.677 1.00 0.00 18 GLY A CA 5
ATOM 2522 C C . GLY A 1 18 ? -0.165 -3.434 -5.970 1.00 0.00 18 GLY A C 5
ATOM 2523 O O . GLY A 1 18 ? 0.689 -3.008 -6.746 1.00 0.00 18 GLY A O 5
ATOM 2527 N N . ALA A 1 19 ? -1.035 -2.644 -5.348 1.00 0.00 19 ALA A N 5
ATOM 2528 C CA . ALA A 1 19 ? -1.033 -1.200 -5.545 1.00 0.00 19 ALA A CA 5
ATOM 2529 C C . ALA A 1 19 ? 0.216 -0.566 -4.943 1.00 0.00 19 ALA A C 5
ATOM 2530 O O . ALA A 1 19 ? 1.071 -1.258 -4.391 1.00 0.00 19 ALA A O 5
ATOM 2537 N N . ARG A 1 20 ? 0.315 0.755 -5.054 1.00 0.00 20 ARG A N 5
ATOM 2538 C CA . ARG A 1 20 ? 1.461 1.482 -4.522 1.00 0.00 20 ARG A CA 5
ATOM 2539 C C . ARG A 1 20 ? 1.071 2.907 -4.139 1.00 0.00 20 ARG A C 5
ATOM 2540 O O . ARG A 1 20 ? 0.079 3.444 -4.633 1.00 0.00 20 ARG A O 5
ATOM 2561 N N . PHE A 1 21 ? 1.857 3.514 -3.256 1.00 0.00 21 PHE A N 5
ATOM 2562 C CA . PHE A 1 21 ? 1.593 4.875 -2.806 1.00 0.00 21 PHE A CA 5
ATOM 2563 C C . PHE A 1 21 ? 2.861 5.521 -2.255 1.00 0.00 21 PHE A C 5
ATOM 2564 O O . PHE A 1 21 ? 3.809 4.833 -1.879 1.00 0.00 21 PHE A O 5
ATOM 2581 N N . VAL A 1 22 ? 2.870 6.850 -2.212 1.00 0.00 22 VAL A N 5
ATOM 2582 C CA . VAL A 1 22 ? 4.020 7.591 -1.708 1.00 0.00 22 VAL A CA 5
ATOM 2583 C C . VAL A 1 22 ? 4.040 7.603 -0.183 1.00 0.00 22 VAL A C 5
ATOM 2584 O O . VAL A 1 22 ? 5.103 7.527 0.433 1.00 0.00 22 VAL A O 5
ATOM 2597 N N . GLN A 1 23 ? 2.859 7.698 0.418 1.00 0.00 23 GLN A N 5
ATOM 2598 C CA . GLN A 1 23 ? 2.741 7.720 1.871 1.00 0.00 23 GLN A CA 5
ATOM 2599 C C . GLN A 1 23 ? 1.853 6.581 2.363 1.00 0.00 23 GLN A C 5
ATOM 2600 O O . GLN A 1 23 ? 0.873 6.219 1.712 1.00 0.00 23 GLN A O 5
ATOM 2614 N N . VAL A 1 24 ? 2.203 6.020 3.516 1.00 0.00 24 VAL A N 5
ATOM 2615 C CA . VAL A 1 24 ? 1.438 4.923 4.096 1.00 0.00 24 VAL A CA 5
ATOM 2616 C C . VAL A 1 24 ? -0.019 5.320 4.306 1.00 0.00 24 VAL A C 5
ATOM 2617 O O . VAL A 1 24 ? -0.931 4.543 4.026 1.00 0.00 24 VAL A O 5
ATOM 2630 N N . ALA A 1 25 ? -0.230 6.535 4.802 1.00 0.00 25 ALA A N 5
ATOM 2631 C CA . ALA A 1 25 ? -1.576 7.037 5.047 1.00 0.00 25 ALA A CA 5
ATOM 2632 C C . ALA A 1 25 ? -2.486 6.775 3.852 1.00 0.00 25 ALA A C 5
ATOM 2633 O O . ALA A 1 25 ? -3.701 6.641 4.002 1.00 0.00 25 ALA A O 5
ATOM 2640 N N . HIS A 1 26 ? -1.891 6.704 2.666 1.00 0.00 26 HIS A N 5
ATOM 2641 C CA . HIS A 1 26 ? -2.649 6.458 1.444 1.00 0.00 26 HIS A CA 5
ATOM 2642 C C . HIS A 1 26 ? -2.874 4.964 1.235 1.00 0.00 26 HIS A C 5
ATOM 2643 O O . HIS A 1 26 ? -4.001 4.520 1.011 1.00 0.00 26 HIS A O 5
ATOM 2657 N N . LEU A 1 27 ? -1.794 4.193 1.309 1.00 0.00 27 LEU A N 5
ATOM 2658 C CA . LEU A 1 27 ? -1.873 2.747 1.127 1.00 0.00 27 LEU A CA 5
ATOM 2659 C C . LEU A 1 27 ? -2.755 2.111 2.196 1.00 0.00 27 LEU A C 5
ATOM 2660 O O . LEU A 1 27 ? -3.710 1.399 1.884 1.00 0.00 27 LEU A O 5
ATOM 2676 N N . ARG A 1 28 ? -2.431 2.375 3.458 1.00 0.00 28 ARG A N 5
ATOM 2677 C CA . ARG A 1 28 ? -3.195 1.829 4.573 1.00 0.00 28 ARG A CA 5
ATOM 2678 C C . ARG A 1 28 ? -4.661 2.243 4.483 1.00 0.00 28 ARG A C 5
ATOM 2679 O O . ARG A 1 28 ? -5.531 1.618 5.088 1.00 0.00 28 ARG A O 5
ATOM 2700 N N . ALA A 1 29 ? -4.925 3.302 3.724 1.00 0.00 29 ALA A N 5
ATOM 2701 C CA . ALA A 1 29 ? -6.285 3.798 3.553 1.00 0.00 29 ALA A CA 5
ATOM 2702 C C . ALA A 1 29 ? -6.946 3.178 2.327 1.00 0.00 29 ALA A C 5
ATOM 2703 O O . ALA A 1 29 ? -8.160 3.282 2.144 1.00 0.00 29 ALA A O 5
ATOM 2710 N N . HIS A 1 30 ? -6.141 2.532 1.489 1.00 0.00 30 HIS A N 5
ATOM 2711 C CA . HIS A 1 30 ? -6.649 1.894 0.280 1.00 0.00 30 HIS A CA 5
ATOM 2712 C C . HIS A 1 30 ? -6.838 0.395 0.494 1.00 0.00 30 HIS A C 5
ATOM 2713 O O . HIS A 1 30 ? -7.754 -0.211 -0.061 1.00 0.00 30 HIS A O 5
ATOM 2727 N N . VAL A 1 31 ? -5.964 -0.197 1.302 1.00 0.00 31 VAL A N 5
ATOM 2728 C CA . VAL A 1 31 ? -6.034 -1.624 1.590 1.00 0.00 31 VAL A CA 5
ATOM 2729 C C . VAL A 1 31 ? -7.336 -1.978 2.300 1.00 0.00 31 VAL A C 5
ATOM 2730 O O . VAL A 1 31 ? -7.757 -3.136 2.307 1.00 0.00 31 VAL A O 5
ATOM 2743 N N . LEU A 1 32 ? -7.970 -0.975 2.896 1.00 0.00 32 LEU A N 5
ATOM 2744 C CA . LEU A 1 32 ? -9.226 -1.179 3.609 1.00 0.00 32 LEU A CA 5
ATOM 2745 C C . LEU A 1 32 ? -10.347 -1.550 2.643 1.00 0.00 32 LEU A C 5
ATOM 2746 O O . LEU A 1 32 ? -11.360 -2.124 3.044 1.00 0.00 32 LEU A O 5
ATOM 2762 N N . ILE A 1 33 ? -10.156 -1.221 1.370 1.00 0.00 33 ILE A N 5
ATOM 2763 C CA . ILE A 1 33 ? -11.150 -1.523 0.347 1.00 0.00 33 ILE A CA 5
ATOM 2764 C C . ILE A 1 33 ? -11.446 -3.018 0.293 1.00 0.00 33 ILE A C 5
ATOM 2765 O O . ILE A 1 33 ? -12.605 -3.430 0.220 1.00 0.00 33 ILE A O 5
ATOM 2781 N N . HIS A 1 34 ? -10.392 -3.827 0.330 1.00 0.00 34 HIS A N 5
ATOM 2782 C CA . HIS A 1 34 ? -10.540 -5.277 0.288 1.00 0.00 34 HIS A CA 5
ATOM 2783 C C . HIS A 1 34 ? -11.043 -5.811 1.626 1.00 0.00 34 HIS A C 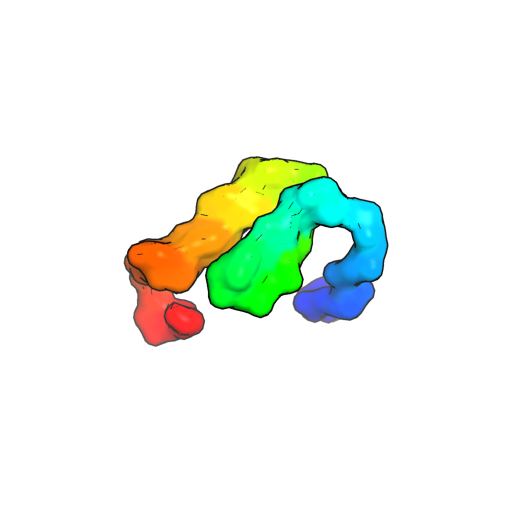5
ATOM 2784 O O . HIS A 1 34 ? -12.022 -6.556 1.681 1.00 0.00 34 HIS A O 5
ATOM 2798 N N . THR A 1 35 ? -10.366 -5.427 2.704 1.00 0.00 35 THR A N 5
ATOM 2799 C CA . THR A 1 35 ? -10.743 -5.868 4.041 1.00 0.00 35 THR A CA 5
ATOM 2800 C C . THR A 1 35 ? -11.864 -5.005 4.609 1.00 0.00 35 THR A C 5
ATOM 2801 O O . THR A 1 35 ? -11.880 -4.696 5.799 1.00 0.00 35 THR A O 5
ATOM 2812 N N . GLY A 1 36 ? -12.802 -4.620 3.749 1.00 0.00 36 GLY A N 5
ATOM 2813 C CA . GLY A 1 36 ? -13.915 -3.796 4.185 1.00 0.00 36 GLY A CA 5
ATOM 2814 C C . GLY A 1 36 ? -15.257 -4.456 3.935 1.00 0.00 36 GLY A C 5
ATOM 2815 O O . GLY A 1 36 ? -15.348 -5.428 3.186 1.00 0.00 36 GLY A O 5
ATOM 2819 N N . SER A 1 37 ? -16.301 -3.927 4.565 1.00 0.00 37 SER A N 5
ATOM 2820 C CA . SER A 1 37 ? -17.643 -4.474 4.412 1.00 0.00 37 SER A CA 5
ATOM 2821 C C . SER A 1 37 ? -18.590 -3.433 3.821 1.00 0.00 37 SER A C 5
ATOM 2822 O O . SER A 1 37 ? -18.441 -2.236 4.060 1.00 0.00 37 SER A O 5
ATOM 2830 N N . GLY A 1 38 ? -19.565 -3.901 3.048 1.00 0.00 38 GLY A N 5
ATOM 2831 C CA . GLY A 1 38 ? -20.522 -2.999 2.434 1.00 0.00 38 GLY A CA 5
ATOM 2832 C C . GLY A 1 38 ? -21.294 -3.653 1.305 1.00 0.00 38 GLY A C 5
ATOM 2833 O O . GLY A 1 38 ? -21.144 -4.844 1.031 1.00 0.00 38 GLY A O 5
ATOM 2837 N N . PRO A 1 39 ? -22.144 -2.865 0.630 1.00 0.00 39 PRO A N 5
ATOM 2838 C CA . PRO A 1 39 ? -22.961 -3.354 -0.485 1.00 0.00 39 PRO A CA 5
ATOM 2839 C C . PRO A 1 39 ? -22.124 -3.675 -1.719 1.00 0.00 39 PRO A C 5
ATOM 2840 O O . PRO A 1 39 ? -22.596 -4.330 -2.647 1.00 0.00 39 PRO A O 5
ATOM 2851 N N . SER A 1 40 ? -20.879 -3.209 -1.722 1.00 0.00 40 SER A N 5
ATOM 2852 C CA . SER A 1 40 ? -19.978 -3.443 -2.843 1.00 0.00 40 SER A CA 5
ATOM 2853 C C . SER A 1 40 ? -19.952 -4.922 -3.220 1.00 0.00 40 SER A C 5
ATOM 2854 O O . SER A 1 40 ? -19.403 -5.749 -2.492 1.00 0.00 40 SER A O 5
ATOM 2862 N N . SER A 1 41 ? -20.550 -5.246 -4.361 1.00 0.00 41 SER A N 5
ATOM 2863 C CA . SER A 1 41 ? -20.600 -6.624 -4.834 1.00 0.00 41 SER A CA 5
ATOM 2864 C C . SER A 1 41 ? -21.142 -6.691 -6.259 1.00 0.00 41 SER A C 5
ATOM 2865 O O . SER A 1 41 ? -21.637 -5.700 -6.794 1.00 0.00 41 SER A O 5
ATOM 2873 N N . GLY A 1 42 ? -21.043 -7.869 -6.868 1.00 0.00 42 GLY A N 5
ATOM 2874 C CA . GLY A 1 42 ? -21.527 -8.045 -8.225 1.00 0.00 42 GLY A CA 5
ATOM 2875 C C . GLY A 1 42 ? -21.230 -9.427 -8.772 1.00 0.00 42 GLY A C 5
ATOM 2876 O O . GLY A 1 42 ? -21.442 -10.410 -8.063 1.00 0.00 42 GLY A O 5
ATOM 2881 N N . GLY A 1 1 ? 1.013 1.267 -26.032 1.00 0.00 1 GLY A N 6
ATOM 2882 C CA . GLY A 1 1 ? 2.410 1.610 -25.838 1.00 0.00 1 GLY A CA 6
ATOM 2883 C C . GLY A 1 1 ? 2.698 2.091 -24.430 1.00 0.00 1 GLY A C 6
ATOM 2884 O O . GLY A 1 1 ? 2.040 3.003 -23.931 1.00 0.00 1 GLY A O 6
ATOM 2888 N N . SER A 1 2 ? 3.685 1.474 -23.786 1.00 0.00 2 SER A N 6
ATOM 2889 C CA . SER A 1 2 ? 4.055 1.840 -22.424 1.00 0.00 2 SER A CA 6
ATOM 2890 C C . SER A 1 2 ? 2.849 1.764 -21.494 1.00 0.00 2 SER A C 6
ATOM 2891 O O . SER A 1 2 ? 2.644 2.639 -20.652 1.00 0.00 2 SER A O 6
ATOM 2899 N N . SER A 1 3 ? 2.053 0.712 -21.652 1.00 0.00 3 SER A N 6
ATOM 2900 C CA . SER A 1 3 ? 0.864 0.522 -20.830 1.00 0.00 3 SER A CA 6
ATOM 2901 C C . SER A 1 3 ? 1.200 -0.254 -19.560 1.00 0.00 3 SER A C 6
ATOM 2902 O O . SER A 1 3 ? 0.457 -1.144 -19.147 1.00 0.00 3 SER A O 6
ATOM 2910 N N . GLY A 1 4 ? 2.327 0.091 -18.944 1.00 0.00 4 GLY A N 6
ATOM 2911 C CA . GLY A 1 4 ? 2.743 -0.582 -17.727 1.00 0.00 4 GLY A CA 6
ATOM 2912 C C . GLY A 1 4 ? 3.349 0.371 -16.716 1.00 0.00 4 GLY A C 6
ATOM 2913 O O . GLY A 1 4 ? 4.352 0.053 -16.077 1.00 0.00 4 GLY A O 6
ATOM 2917 N N . SER A 1 5 ? 2.739 1.543 -16.570 1.00 0.00 5 SER A N 6
ATOM 2918 C CA . SER A 1 5 ? 3.228 2.548 -15.634 1.00 0.00 5 SER A CA 6
ATOM 2919 C C . SER A 1 5 ? 4.752 2.524 -15.557 1.00 0.00 5 SER A C 6
ATOM 2920 O O . SER A 1 5 ? 5.332 2.605 -14.475 1.00 0.00 5 SER A O 6
ATOM 2928 N N . SER A 1 6 ? 5.394 2.412 -16.716 1.00 0.00 6 SER A N 6
ATOM 2929 C CA . SER A 1 6 ? 6.850 2.373 -16.781 1.00 0.00 6 SER A CA 6
ATOM 2930 C C . SER A 1 6 ? 7.466 3.323 -15.759 1.00 0.00 6 SER A C 6
ATOM 2931 O O . SER A 1 6 ? 7.459 4.540 -15.942 1.00 0.00 6 SER A O 6
ATOM 2939 N N . GLY A 1 7 ? 7.999 2.757 -14.680 1.00 0.00 7 GLY A N 6
ATOM 2940 C CA . GLY A 1 7 ? 8.611 3.567 -13.643 1.00 0.00 7 GLY A CA 6
ATOM 2941 C C . GLY A 1 7 ? 7.695 3.776 -12.454 1.00 0.00 7 GLY A C 6
ATOM 2942 O O . GLY A 1 7 ? 6.836 2.942 -12.169 1.00 0.00 7 GLY A O 6
ATOM 2946 N N . GLY A 1 8 ? 7.880 4.892 -11.755 1.00 0.00 8 GLY A N 6
ATOM 2947 C CA . GLY A 1 8 ? 7.057 5.186 -10.596 1.00 0.00 8 GLY A CA 6
ATOM 2948 C C . GLY A 1 8 ? 7.831 5.092 -9.296 1.00 0.00 8 GLY A C 6
ATOM 2949 O O . GLY A 1 8 ? 8.630 4.176 -9.108 1.00 0.00 8 GLY A O 6
ATOM 2953 N N . GLU A 1 9 ? 7.596 6.044 -8.399 1.00 0.00 9 GLU A N 6
ATOM 2954 C CA . GLU A 1 9 ? 8.280 6.066 -7.111 1.00 0.00 9 GLU A CA 6
ATOM 2955 C C . GLU A 1 9 ? 7.282 5.946 -5.963 1.00 0.00 9 GLU A C 6
ATOM 2956 O O . GLU A 1 9 ? 6.496 6.860 -5.710 1.00 0.00 9 GLU A O 6
ATOM 2968 N N . LYS A 1 10 ? 7.319 4.813 -5.270 1.00 0.00 10 LYS A N 6
ATOM 2969 C CA . LYS A 1 10 ? 6.420 4.571 -4.148 1.00 0.00 10 LYS A CA 6
ATOM 2970 C C . LYS A 1 10 ? 6.945 3.446 -3.262 1.00 0.00 10 LYS A C 6
ATOM 2971 O O . LYS A 1 10 ? 7.016 2.286 -3.668 1.00 0.00 10 LYS A O 6
ATOM 2990 N N . PRO A 1 11 ? 7.321 3.795 -2.023 1.00 0.00 11 PRO A N 6
ATOM 2991 C CA . PRO A 1 11 ? 7.845 2.828 -1.053 1.00 0.00 11 PRO A CA 6
ATOM 2992 C C . PRO A 1 11 ? 6.772 1.861 -0.562 1.00 0.00 11 PRO A C 6
ATOM 2993 O O . PRO A 1 11 ? 7.017 0.662 -0.430 1.00 0.00 11 PRO A O 6
ATOM 3004 N N . TYR A 1 12 ? 5.584 2.390 -0.293 1.00 0.00 12 TYR A N 6
ATOM 3005 C CA . TYR A 1 12 ? 4.474 1.574 0.185 1.00 0.00 12 TYR A CA 6
ATOM 3006 C C . TYR A 1 12 ? 3.774 0.872 -0.974 1.00 0.00 12 TYR A C 6
ATOM 3007 O O . TYR A 1 12 ? 3.437 1.496 -1.981 1.00 0.00 12 TYR A O 6
ATOM 3025 N N . LYS A 1 13 ? 3.558 -0.430 -0.826 1.00 0.00 13 LYS A N 6
ATOM 3026 C CA . LYS A 1 13 ? 2.896 -1.219 -1.858 1.00 0.00 13 LYS A CA 6
ATOM 3027 C C . LYS A 1 13 ? 1.858 -2.154 -1.246 1.00 0.00 13 LYS A C 6
ATOM 3028 O O . LYS A 1 13 ? 2.108 -2.792 -0.223 1.00 0.00 13 LYS A O 6
ATOM 3047 N N . CYS A 1 14 ? 0.692 -2.231 -1.879 1.00 0.00 14 CYS A N 6
ATOM 3048 C CA . CYS A 1 14 ? -0.384 -3.089 -1.398 1.00 0.00 14 CYS A CA 6
ATOM 3049 C C . CYS A 1 14 ? -0.207 -4.518 -1.901 1.00 0.00 14 CYS A C 6
ATOM 3050 O O . CYS A 1 14 ? -0.296 -4.780 -3.100 1.00 0.00 14 CYS A O 6
ATOM 3057 N N . GLU A 1 15 ? 0.044 -5.439 -0.975 1.00 0.00 15 GLU A N 6
ATOM 3058 C CA . GLU A 1 15 ? 0.235 -6.841 -1.325 1.00 0.00 15 GLU A CA 6
ATOM 3059 C C . GLU A 1 15 ? -1.098 -7.503 -1.665 1.00 0.00 15 GLU A C 6
ATOM 3060 O O . GLU A 1 15 ? -1.148 -8.467 -2.429 1.00 0.00 15 GLU A O 6
ATOM 3072 N N . THR A 1 16 ? -2.176 -6.978 -1.092 1.00 0.00 16 THR A N 6
ATOM 3073 C CA . THR A 1 16 ? -3.508 -7.517 -1.332 1.00 0.00 16 THR A CA 6
ATOM 3074 C C . THR A 1 16 ? -3.836 -7.531 -2.821 1.00 0.00 16 THR A C 6
ATOM 3075 O O . THR A 1 16 ? -4.376 -8.509 -3.339 1.00 0.00 16 THR A O 6
ATOM 3086 N N . CYS A 1 17 ? -3.505 -6.441 -3.505 1.00 0.00 17 CYS A N 6
ATOM 3087 C CA . CYS A 1 17 ? -3.763 -6.328 -4.935 1.00 0.00 17 CYS A CA 6
ATOM 3088 C C . CYS A 1 17 ? -2.474 -6.039 -5.699 1.00 0.00 17 CYS A C 6
ATOM 3089 O O . CYS A 1 17 ? -2.247 -6.580 -6.781 1.00 0.00 17 CYS A O 6
ATOM 3096 N N . GLY A 1 18 ? -1.633 -5.182 -5.129 1.00 0.00 18 GLY A N 6
ATOM 3097 C CA . GLY A 1 18 ? -0.378 -4.836 -5.769 1.00 0.00 18 GLY A CA 6
ATOM 3098 C C . GLY A 1 18 ? -0.256 -3.350 -6.041 1.00 0.00 18 GLY A C 6
ATOM 3099 O O . GLY A 1 18 ? 0.588 -2.923 -6.828 1.00 0.00 18 GLY A O 6
ATOM 3103 N N . ALA A 1 19 ? -1.102 -2.559 -5.388 1.00 0.00 19 ALA A N 6
ATOM 3104 C CA . ALA A 1 19 ? -1.085 -1.112 -5.563 1.00 0.00 19 ALA A CA 6
ATOM 3105 C C . ALA A 1 19 ? 0.160 -0.498 -4.931 1.00 0.00 19 ALA A C 6
ATOM 3106 O O . ALA A 1 19 ? 0.980 -1.201 -4.341 1.00 0.00 19 ALA A O 6
ATOM 3113 N N . ARG A 1 20 ? 0.294 0.818 -5.059 1.00 0.00 20 ARG A N 6
ATOM 3114 C CA . ARG A 1 20 ? 1.440 1.527 -4.502 1.00 0.00 20 ARG A CA 6
ATOM 3115 C C . ARG A 1 20 ? 1.060 2.951 -4.108 1.00 0.00 20 ARG A C 6
ATOM 3116 O O . ARG A 1 20 ? 0.074 3.500 -4.601 1.00 0.00 20 ARG A O 6
ATOM 3137 N N . PHE A 1 21 ? 1.848 3.544 -3.218 1.00 0.00 21 PHE A N 6
ATOM 3138 C CA . PHE A 1 21 ? 1.593 4.904 -2.757 1.00 0.00 21 PHE A CA 6
ATOM 3139 C C . PHE A 1 21 ? 2.866 5.537 -2.202 1.00 0.00 21 PHE A C 6
ATOM 3140 O O . PHE A 1 21 ? 3.800 4.839 -1.809 1.00 0.00 21 PHE A O 6
ATOM 3157 N N . VAL A 1 22 ? 2.895 6.866 -2.174 1.00 0.00 22 VAL A N 6
ATOM 3158 C CA . VAL A 1 22 ? 4.051 7.595 -1.668 1.00 0.00 22 VAL A CA 6
ATOM 3159 C C . VAL A 1 22 ? 4.079 7.591 -0.144 1.00 0.00 22 VAL A C 6
ATOM 3160 O O . VAL A 1 22 ? 5.144 7.495 0.466 1.00 0.00 22 VAL A O 6
ATOM 3173 N N . GLN A 1 23 ? 2.902 7.695 0.465 1.00 0.00 23 GLN A N 6
ATOM 3174 C CA . GLN A 1 23 ? 2.792 7.703 1.919 1.00 0.00 23 GLN A CA 6
ATOM 3175 C C . GLN A 1 23 ? 1.896 6.569 2.403 1.00 0.00 23 GLN A C 6
ATOM 3176 O O . GLN A 1 23 ? 0.915 6.215 1.748 1.00 0.00 23 GLN A O 6
ATOM 3190 N N . VAL A 1 24 ? 2.239 6.000 3.555 1.00 0.00 24 VAL A N 6
ATOM 3191 C CA . VAL A 1 24 ? 1.465 4.906 4.128 1.00 0.00 24 VAL A CA 6
ATOM 3192 C C . VAL A 1 24 ? 0.010 5.312 4.338 1.00 0.00 24 VAL A C 6
ATOM 3193 O O . VAL A 1 24 ? -0.906 4.528 4.092 1.00 0.00 24 VAL A O 6
ATOM 3206 N N . ALA A 1 25 ? -0.194 6.544 4.794 1.00 0.00 25 ALA A N 6
ATOM 3207 C CA . ALA A 1 25 ? -1.537 7.056 5.034 1.00 0.00 25 ALA A CA 6
ATOM 3208 C C . ALA A 1 25 ? -2.447 6.793 3.839 1.00 0.00 25 ALA A C 6
ATOM 3209 O O . ALA A 1 25 ? -3.662 6.656 3.989 1.00 0.00 25 ALA A O 6
ATOM 3216 N N . HIS A 1 26 ? -1.853 6.726 2.652 1.00 0.00 26 HIS A N 6
ATOM 3217 C CA . HIS A 1 26 ? -2.611 6.479 1.431 1.00 0.00 26 HIS A CA 6
ATOM 3218 C C . HIS A 1 26 ? -2.848 4.986 1.230 1.00 0.00 26 HIS A C 6
ATOM 3219 O O . HIS A 1 26 ? -3.979 4.550 1.008 1.00 0.00 26 HIS A O 6
ATOM 3233 N N . LEU A 1 27 ? -1.776 4.206 1.309 1.00 0.00 27 LEU A N 6
ATOM 3234 C CA . LEU A 1 27 ? -1.867 2.760 1.135 1.00 0.00 27 LEU A CA 6
ATOM 3235 C C . LEU A 1 27 ? -2.765 2.139 2.201 1.00 0.00 27 LEU A C 6
ATOM 3236 O O . LEU A 1 27 ? -3.726 1.437 1.885 1.00 0.00 27 LEU A O 6
ATOM 3252 N N . ARG A 1 28 ? -2.445 2.404 3.464 1.00 0.00 28 ARG A N 6
ATOM 3253 C CA . ARG A 1 28 ? -3.223 1.872 4.576 1.00 0.00 28 ARG A CA 6
ATOM 3254 C C . ARG A 1 28 ? -4.687 2.287 4.463 1.00 0.00 28 ARG A C 6
ATOM 3255 O O . ARG A 1 28 ? -5.564 1.682 5.079 1.00 0.00 28 ARG A O 6
ATOM 3276 N N . ALA A 1 29 ? -4.944 3.324 3.672 1.00 0.00 29 ALA A N 6
ATOM 3277 C CA . ALA A 1 29 ? -6.301 3.819 3.477 1.00 0.00 29 ALA A CA 6
ATOM 3278 C C . ALA A 1 29 ? -6.953 3.168 2.262 1.00 0.00 29 ALA A C 6
ATOM 3279 O O . ALA A 1 29 ? -8.166 3.265 2.069 1.00 0.00 29 ALA A O 6
ATOM 3286 N N . HIS A 1 30 ? -6.142 2.506 1.444 1.00 0.00 30 HIS A N 6
ATOM 3287 C CA . HIS A 1 30 ? -6.641 1.839 0.246 1.00 0.00 30 HIS A CA 6
ATOM 3288 C C . HIS A 1 30 ? -6.829 0.346 0.494 1.00 0.00 30 HIS A C 6
ATOM 3289 O O . HIS A 1 30 ? -7.742 -0.274 -0.051 1.00 0.00 30 HIS A O 6
ATOM 3303 N N . VAL A 1 31 ? -5.958 -0.227 1.320 1.00 0.00 31 VAL A N 6
ATOM 3304 C CA . VAL A 1 31 ? -6.029 -1.647 1.640 1.00 0.00 31 VAL A CA 6
ATOM 3305 C C . VAL A 1 31 ? -7.333 -1.985 2.354 1.00 0.00 31 VAL A C 6
ATOM 3306 O O . VAL A 1 31 ? -7.744 -3.146 2.403 1.00 0.00 31 VAL A O 6
ATOM 3319 N N . LEU A 1 32 ? -7.981 -0.965 2.905 1.00 0.00 32 LEU A N 6
ATOM 3320 C CA . LEU A 1 32 ? -9.241 -1.154 3.616 1.00 0.00 32 LEU A CA 6
ATOM 3321 C C . LEU A 1 32 ? -10.359 -1.536 2.652 1.00 0.00 32 LEU A C 6
ATOM 3322 O O . LEU A 1 32 ? -11.394 -2.062 3.063 1.00 0.00 32 LEU A O 6
ATOM 3338 N N . ILE A 1 33 ? -10.142 -1.270 1.368 1.00 0.00 33 ILE A N 6
ATOM 3339 C CA . ILE A 1 33 ? -11.130 -1.590 0.345 1.00 0.00 33 ILE A CA 6
ATOM 3340 C C . ILE A 1 33 ? -11.402 -3.090 0.293 1.00 0.00 33 ILE A C 6
ATOM 3341 O O . ILE A 1 33 ? -12.549 -3.519 0.159 1.00 0.00 33 ILE A O 6
ATOM 3357 N N . HIS A 1 34 ? -10.341 -3.882 0.402 1.00 0.00 34 HIS A N 6
ATOM 3358 C CA . HIS A 1 34 ? -10.465 -5.335 0.371 1.00 0.00 34 HIS A CA 6
ATOM 3359 C C . HIS A 1 34 ? -10.893 -5.874 1.732 1.00 0.00 34 HIS A C 6
ATOM 3360 O O . HIS A 1 34 ? -11.952 -6.489 1.864 1.00 0.00 34 HIS A O 6
ATOM 3374 N N . THR A 1 35 ? -10.063 -5.640 2.744 1.00 0.00 35 THR A N 6
ATOM 3375 C CA . THR A 1 35 ? -10.355 -6.102 4.095 1.00 0.00 35 THR A CA 6
ATOM 3376 C C . THR A 1 35 ? -11.620 -5.448 4.639 1.00 0.00 35 THR A C 6
ATOM 3377 O O . THR A 1 35 ? -11.553 -4.534 5.459 1.00 0.00 35 THR A O 6
ATOM 3388 N N . GLY A 1 36 ? -12.772 -5.925 4.178 1.00 0.00 36 GLY A N 6
ATOM 3389 C CA . GLY A 1 36 ? -14.036 -5.374 4.631 1.00 0.00 36 GLY A CA 6
ATOM 3390 C C . GLY A 1 36 ? -15.010 -6.448 5.076 1.00 0.00 36 GLY A C 6
ATOM 3391 O O . GLY A 1 36 ? -14.974 -7.573 4.577 1.00 0.00 36 GLY A O 6
ATOM 3395 N N . SER A 1 37 ? -15.881 -6.101 6.018 1.00 0.00 37 SER A N 6
ATOM 3396 C CA . SER A 1 37 ? -16.865 -7.045 6.534 1.00 0.00 37 SER A CA 6
ATOM 3397 C C . SER A 1 37 ? -17.885 -7.409 5.459 1.00 0.00 37 SER A C 6
ATOM 3398 O O . SER A 1 37 ? -18.402 -6.540 4.758 1.00 0.00 37 SER A O 6
ATOM 3406 N N . GLY A 1 38 ? -18.169 -8.702 5.335 1.00 0.00 38 GLY A N 6
ATOM 3407 C CA . GLY A 1 38 ? -19.125 -9.160 4.344 1.00 0.00 38 GLY A CA 6
ATOM 3408 C C . GLY A 1 38 ? -18.461 -9.879 3.186 1.00 0.00 38 GLY A C 6
ATOM 3409 O O . GLY A 1 38 ? -17.343 -10.383 3.300 1.00 0.00 38 GLY A O 6
ATOM 3413 N N . PRO A 1 39 ? -19.157 -9.934 2.041 1.00 0.00 39 PRO A N 6
ATOM 3414 C CA . PRO A 1 39 ? -18.648 -10.595 0.836 1.00 0.00 39 PRO A CA 6
ATOM 3415 C C . PRO A 1 39 ? -17.484 -9.837 0.207 1.00 0.00 39 PRO A C 6
ATOM 3416 O O . PRO A 1 39 ? -17.548 -8.621 0.027 1.00 0.00 39 PRO A O 6
ATOM 3427 N N . SER A 1 40 ? -16.422 -10.563 -0.126 1.00 0.00 40 SER A N 6
ATOM 3428 C CA . SER A 1 40 ? -15.242 -9.958 -0.733 1.00 0.00 40 SER A CA 6
ATOM 3429 C C . SER A 1 40 ? -15.444 -9.759 -2.232 1.00 0.00 40 SER A C 6
ATOM 3430 O O . SER A 1 40 ? -15.139 -10.643 -3.034 1.00 0.00 40 SER A O 6
ATOM 3438 N N . SER A 1 41 ? -15.959 -8.592 -2.604 1.00 0.00 41 SER A N 6
ATOM 3439 C CA . SER A 1 41 ? -16.206 -8.277 -4.006 1.00 0.00 41 SER A CA 6
ATOM 3440 C C . SER A 1 41 ? -15.136 -8.898 -4.899 1.00 0.00 41 SER A C 6
ATOM 3441 O O . SER A 1 41 ? -15.443 -9.513 -5.919 1.00 0.00 41 SER A O 6
ATOM 3449 N N . GLY A 1 42 ? -13.876 -8.732 -4.506 1.00 0.00 42 GLY A N 6
ATOM 3450 C CA . GLY A 1 42 ? -12.779 -9.282 -5.281 1.00 0.00 42 GLY A CA 6
ATOM 3451 C C . GLY A 1 42 ? -12.659 -10.785 -5.131 1.00 0.00 42 GLY A C 6
ATOM 3452 O O . GLY A 1 42 ? -13.635 -11.492 -5.380 1.00 0.00 42 GLY A O 6
ATOM 3457 N N . GLY A 1 1 ? -5.255 2.384 -22.190 1.00 0.00 1 GLY A N 7
ATOM 3458 C CA . GLY A 1 1 ? -5.008 1.114 -21.533 1.00 0.00 1 GLY A CA 7
ATOM 3459 C C . GLY A 1 1 ? -4.639 1.279 -20.072 1.00 0.00 1 GLY A C 7
ATOM 3460 O O . GLY A 1 1 ? -4.688 2.385 -19.534 1.00 0.00 1 GLY A O 7
ATOM 3464 N N . SER A 1 2 ? -4.269 0.177 -19.428 1.00 0.00 2 SER A N 7
ATOM 3465 C CA . SER A 1 2 ? -3.895 0.204 -18.019 1.00 0.00 2 SER A CA 7
ATOM 3466 C C . SER A 1 2 ? -2.387 0.047 -17.854 1.00 0.00 2 SER A C 7
ATOM 3467 O O . SER A 1 2 ? -1.845 -1.048 -18.001 1.00 0.00 2 SER A O 7
ATOM 3475 N N . SER A 1 3 ? -1.714 1.152 -17.548 1.00 0.00 3 SER A N 7
ATOM 3476 C CA . SER A 1 3 ? -0.267 1.140 -17.367 1.00 0.00 3 SER A CA 7
ATOM 3477 C C . SER A 1 3 ? 0.094 1.066 -15.886 1.00 0.00 3 SER A C 7
ATOM 3478 O O . SER A 1 3 ? 0.889 0.224 -15.471 1.00 0.00 3 SER A O 7
ATOM 3486 N N . GLY A 1 4 ? -0.496 1.955 -15.094 1.00 0.00 4 GLY A N 7
ATOM 3487 C CA . GLY A 1 4 ? -0.225 1.975 -13.669 1.00 0.00 4 GLY A CA 7
ATOM 3488 C C . GLY A 1 4 ? 0.939 2.879 -13.312 1.00 0.00 4 GLY A C 7
ATOM 3489 O O . GLY A 1 4 ? 1.913 2.436 -12.704 1.00 0.00 4 GLY A O 7
ATOM 3493 N N . SER A 1 5 ? 0.839 4.148 -13.693 1.00 0.00 5 SER A N 7
ATOM 3494 C CA . SER A 1 5 ? 1.894 5.115 -13.415 1.00 0.00 5 SER A CA 7
ATOM 3495 C C . SER A 1 5 ? 3.271 4.476 -13.570 1.00 0.00 5 SER A C 7
ATOM 3496 O O . SER A 1 5 ? 4.154 4.669 -12.734 1.00 0.00 5 SER A O 7
ATOM 3504 N N . SER A 1 6 ? 3.445 3.715 -14.645 1.00 0.00 6 SER A N 7
ATOM 3505 C CA . SER A 1 6 ? 4.713 3.043 -14.909 1.00 0.00 6 SER A CA 7
ATOM 3506 C C . SER A 1 6 ? 5.890 3.957 -14.580 1.00 0.00 6 SER A C 7
ATOM 3507 O O . SER A 1 6 ? 5.844 5.161 -14.828 1.00 0.00 6 SER A O 7
ATOM 3515 N N . GLY A 1 7 ? 6.946 3.373 -14.021 1.00 0.00 7 GLY A N 7
ATOM 3516 C CA . GLY A 1 7 ? 8.121 4.148 -13.667 1.00 0.00 7 GLY A CA 7
ATOM 3517 C C . GLY A 1 7 ? 7.818 5.227 -12.647 1.00 0.00 7 GLY A C 7
ATOM 3518 O O . GLY A 1 7 ? 7.912 6.417 -12.944 1.00 0.00 7 GLY A O 7
ATOM 3522 N N . GLY A 1 8 ? 7.450 4.811 -11.438 1.00 0.00 8 GLY A N 7
ATOM 3523 C CA . GLY A 1 8 ? 7.136 5.764 -10.389 1.00 0.00 8 GLY A CA 7
ATOM 3524 C C . GLY A 1 8 ? 7.813 5.424 -9.076 1.00 0.00 8 GLY A C 7
ATOM 3525 O O . GLY A 1 8 ? 8.296 4.308 -8.891 1.00 0.00 8 GLY A O 7
ATOM 3529 N N . GLU A 1 9 ? 7.850 6.390 -8.164 1.00 0.00 9 GLU A N 7
ATOM 3530 C CA . GLU A 1 9 ? 8.475 6.188 -6.862 1.00 0.00 9 GLU A CA 7
ATOM 3531 C C . GLU A 1 9 ? 7.421 6.012 -5.773 1.00 0.00 9 GLU A C 7
ATOM 3532 O O . GLU A 1 9 ? 6.616 6.909 -5.522 1.00 0.00 9 GLU A O 7
ATOM 3544 N N . LYS A 1 10 ? 7.431 4.849 -5.130 1.00 0.00 10 LYS A N 7
ATOM 3545 C CA . LYS A 1 10 ? 6.478 4.554 -4.067 1.00 0.00 10 LYS A CA 7
ATOM 3546 C C . LYS A 1 10 ? 6.997 3.439 -3.165 1.00 0.00 10 LYS A C 7
ATOM 3547 O O . LYS A 1 10 ? 7.066 2.273 -3.555 1.00 0.00 10 LYS A O 7
ATOM 3566 N N . PRO A 1 11 ? 7.371 3.802 -1.929 1.00 0.00 11 PRO A N 7
ATOM 3567 C CA . PRO A 1 11 ? 7.888 2.846 -0.946 1.00 0.00 11 PRO A CA 7
ATOM 3568 C C . PRO A 1 11 ? 6.812 1.890 -0.445 1.00 0.00 11 PRO A C 7
ATOM 3569 O O . PRO A 1 11 ? 7.073 0.707 -0.222 1.00 0.00 11 PRO A O 7
ATOM 3580 N N . TYR A 1 12 ? 5.601 2.408 -0.270 1.00 0.00 12 TYR A N 7
ATOM 3581 C CA . TYR A 1 12 ? 4.485 1.600 0.207 1.00 0.00 12 TYR A CA 7
ATOM 3582 C C . TYR A 1 12 ? 3.793 0.890 -0.953 1.00 0.00 12 TYR A C 7
ATOM 3583 O O . TYR A 1 12 ? 3.454 1.508 -1.962 1.00 0.00 12 TYR A O 7
ATOM 3601 N N . LYS A 1 13 ? 3.585 -0.414 -0.800 1.00 0.00 13 LYS A N 7
ATOM 3602 C CA . LYS A 1 13 ? 2.931 -1.211 -1.831 1.00 0.00 13 LYS A CA 7
ATOM 3603 C C . LYS A 1 13 ? 1.868 -2.120 -1.224 1.00 0.00 13 LYS A C 7
ATOM 3604 O O . LYS A 1 13 ? 2.083 -2.730 -0.176 1.00 0.00 13 LYS A O 7
ATOM 3623 N N . CYS A 1 14 ? 0.721 -2.208 -1.889 1.00 0.00 14 CYS A N 7
ATOM 3624 C CA . CYS A 1 14 ? -0.376 -3.043 -1.415 1.00 0.00 14 CYS A CA 7
ATOM 3625 C C . CYS A 1 14 ? -0.194 -4.489 -1.870 1.00 0.00 14 CYS A C 7
ATOM 3626 O O . CYS A 1 14 ? -0.268 -4.788 -3.061 1.00 0.00 14 CYS A O 7
ATOM 3633 N N . GLU A 1 15 ? 0.044 -5.379 -0.912 1.00 0.00 15 GLU A N 7
ATOM 3634 C CA . GLU A 1 15 ? 0.237 -6.792 -1.214 1.00 0.00 15 GLU A CA 7
ATOM 3635 C C . GLU A 1 15 ? -1.095 -7.468 -1.530 1.00 0.00 15 GLU A C 7
ATOM 3636 O O . GLU A 1 15 ? -1.144 -8.460 -2.258 1.00 0.00 15 GLU A O 7
ATOM 3648 N N . THR A 1 16 ? -2.174 -6.923 -0.977 1.00 0.00 16 THR A N 7
ATOM 3649 C CA . THR A 1 16 ? -3.506 -7.473 -1.197 1.00 0.00 16 THR A CA 7
ATOM 3650 C C . THR A 1 16 ? -3.841 -7.523 -2.683 1.00 0.00 16 THR A C 7
ATOM 3651 O O . THR A 1 16 ? -4.461 -8.476 -3.158 1.00 0.00 16 THR A O 7
ATOM 3662 N N . CYS A 1 17 ? -3.427 -6.494 -3.413 1.00 0.00 17 CYS A N 7
ATOM 3663 C CA . CYS A 1 17 ? -3.683 -6.420 -4.847 1.00 0.00 17 CYS A CA 7
ATOM 3664 C C . CYS A 1 17 ? -2.396 -6.132 -5.615 1.00 0.00 17 CYS A C 7
ATOM 3665 O O . CYS A 1 17 ? -2.157 -6.698 -6.681 1.00 0.00 17 CYS A O 7
ATOM 3672 N N . GLY A 1 18 ? -1.571 -5.247 -5.065 1.00 0.00 18 GLY A N 7
ATOM 3673 C CA . GLY A 1 18 ? -0.319 -4.898 -5.711 1.00 0.00 18 GLY A CA 7
ATOM 3674 C C . GLY A 1 18 ? -0.209 -3.414 -6.000 1.00 0.00 18 GLY A C 7
ATOM 3675 O O . GLY A 1 18 ? 0.631 -2.990 -6.793 1.00 0.00 18 GLY A O 7
ATOM 3679 N N . ALA A 1 19 ? -1.060 -2.623 -5.356 1.00 0.00 19 ALA A N 7
ATOM 3680 C CA . ALA A 1 19 ? -1.055 -1.178 -5.548 1.00 0.00 19 ALA A CA 7
ATOM 3681 C C . ALA A 1 19 ? 0.195 -0.549 -4.942 1.00 0.00 19 ALA A C 7
ATOM 3682 O O . ALA A 1 19 ? 1.041 -1.244 -4.380 1.00 0.00 19 ALA A O 7
ATOM 3689 N N . ARG A 1 20 ? 0.304 0.771 -5.061 1.00 0.00 20 ARG A N 7
ATOM 3690 C CA . ARG A 1 20 ? 1.452 1.493 -4.526 1.00 0.00 20 ARG A CA 7
ATOM 3691 C C . ARG A 1 20 ? 1.066 2.918 -4.142 1.00 0.00 20 ARG A C 7
ATOM 3692 O O . ARG A 1 20 ? 0.075 3.459 -4.633 1.00 0.00 20 ARG A O 7
ATOM 3713 N N . PHE A 1 21 ? 1.856 3.522 -3.259 1.00 0.00 21 PHE A N 7
ATOM 3714 C CA . PHE A 1 21 ? 1.596 4.884 -2.807 1.00 0.00 21 PHE A CA 7
ATOM 3715 C C . PHE A 1 21 ? 2.867 5.526 -2.257 1.00 0.00 21 PHE A C 7
ATOM 3716 O O . PHE A 1 21 ? 3.816 4.834 -1.889 1.00 0.00 21 PHE A O 7
ATOM 3733 N N . VAL A 1 22 ? 2.877 6.854 -2.205 1.00 0.00 22 VAL A N 7
ATOM 3734 C CA . VAL A 1 22 ? 4.029 7.590 -1.700 1.00 0.00 22 VAL A CA 7
ATOM 3735 C C . VAL A 1 22 ? 4.050 7.601 -0.175 1.00 0.00 22 VAL A C 7
ATOM 3736 O O . VAL A 1 22 ? 5.112 7.527 0.441 1.00 0.00 22 VAL A O 7
ATOM 3749 N N . GLN A 1 23 ? 2.868 7.692 0.426 1.00 0.00 23 GLN A N 7
ATOM 3750 C CA . GLN A 1 23 ? 2.751 7.713 1.879 1.00 0.00 23 GLN A CA 7
ATOM 3751 C C . GLN A 1 23 ? 1.867 6.570 2.370 1.00 0.00 23 GLN A C 7
ATOM 3752 O O . GLN A 1 23 ? 0.896 6.196 1.713 1.00 0.00 23 GLN A O 7
ATOM 3766 N N . VAL A 1 24 ? 2.212 6.019 3.530 1.00 0.00 24 VAL A N 7
ATOM 3767 C CA . VAL A 1 24 ? 1.450 4.919 4.109 1.00 0.00 24 VAL A CA 7
ATOM 3768 C C . VAL A 1 24 ? -0.008 5.312 4.320 1.00 0.00 24 VAL A C 7
ATOM 3769 O O . VAL A 1 24 ? -0.918 4.528 4.051 1.00 0.00 24 VAL A O 7
ATOM 3782 N N . ALA A 1 25 ? -0.223 6.532 4.803 1.00 0.00 25 ALA A N 7
ATOM 3783 C CA . ALA A 1 25 ? -1.571 7.030 5.048 1.00 0.00 25 ALA A CA 7
ATOM 3784 C C . ALA A 1 25 ? -2.479 6.767 3.851 1.00 0.00 25 ALA A C 7
ATOM 3785 O O . ALA A 1 25 ? -3.692 6.615 4.001 1.00 0.00 25 ALA A O 7
ATOM 3792 N N . HIS A 1 26 ? -1.885 6.715 2.663 1.00 0.00 26 HIS A N 7
ATOM 3793 C CA . HIS A 1 26 ? -2.641 6.470 1.440 1.00 0.00 26 HIS A CA 7
ATOM 3794 C C . HIS A 1 26 ? -2.868 4.976 1.231 1.00 0.00 26 HIS A C 7
ATOM 3795 O O . HIS A 1 26 ? -3.995 4.533 1.005 1.00 0.00 26 HIS A O 7
ATOM 3809 N N . LEU A 1 27 ? -1.790 4.203 1.308 1.00 0.00 27 LEU A N 7
ATOM 3810 C CA . LEU A 1 27 ? -1.870 2.758 1.126 1.00 0.00 27 LEU A CA 7
ATOM 3811 C C . LEU A 1 27 ? -2.757 2.123 2.193 1.00 0.00 27 LEU A C 7
ATOM 3812 O O . LEU A 1 27 ? -3.716 1.418 1.878 1.00 0.00 27 LEU A O 7
ATOM 3828 N N . ARG A 1 28 ? -2.432 2.381 3.455 1.00 0.00 28 ARG A N 7
ATOM 3829 C CA . ARG A 1 28 ? -3.200 1.836 4.568 1.00 0.00 28 ARG A CA 7
ATOM 3830 C C . ARG A 1 28 ? -4.665 2.252 4.473 1.00 0.00 28 ARG A C 7
ATOM 3831 O O . ARG A 1 28 ? -5.538 1.629 5.078 1.00 0.00 28 ARG A O 7
ATOM 3852 N N . ALA A 1 29 ? -4.927 3.307 3.709 1.00 0.00 29 ALA A N 7
ATOM 3853 C CA . ALA A 1 29 ? -6.286 3.804 3.533 1.00 0.00 29 ALA A CA 7
ATOM 3854 C C . ALA A 1 29 ? -6.946 3.177 2.310 1.00 0.00 29 ALA A C 7
ATOM 3855 O O . ALA A 1 29 ? -8.159 3.280 2.125 1.00 0.00 29 ALA A O 7
ATOM 3862 N N . HIS A 1 30 ? -6.140 2.528 1.476 1.00 0.00 30 HIS A N 7
ATOM 3863 C CA . HIS A 1 30 ? -6.646 1.884 0.269 1.00 0.00 30 HIS A CA 7
ATOM 3864 C C . HIS A 1 30 ? -6.834 0.386 0.490 1.00 0.00 30 HIS A C 7
ATOM 3865 O O . HIS A 1 30 ? -7.748 -0.224 -0.064 1.00 0.00 30 HIS A O 7
ATOM 3879 N N . VAL A 1 31 ? -5.961 -0.201 1.303 1.00 0.00 31 VAL A N 7
ATOM 3880 C CA . VAL A 1 31 ? -6.030 -1.627 1.598 1.00 0.00 31 VAL A CA 7
ATOM 3881 C C . VAL A 1 31 ? -7.332 -1.979 2.308 1.00 0.00 31 VAL A C 7
ATOM 3882 O O . VAL A 1 31 ? -7.753 -3.137 2.319 1.00 0.00 31 VAL A O 7
ATOM 3895 N N . LEU A 1 32 ? -7.967 -0.973 2.900 1.00 0.00 32 LEU A N 7
ATOM 3896 C CA . LEU A 1 32 ? -9.223 -1.176 3.614 1.00 0.00 32 LEU A CA 7
ATOM 3897 C C . LEU A 1 32 ? -10.344 -1.550 2.648 1.00 0.00 32 LEU A C 7
ATOM 3898 O O . LEU A 1 32 ? -11.362 -2.111 3.052 1.00 0.00 32 LEU A O 7
ATOM 3914 N N . ILE A 1 33 ? -10.147 -1.236 1.372 1.00 0.00 33 ILE A N 7
ATOM 3915 C CA . ILE A 1 33 ? -11.139 -1.543 0.349 1.00 0.00 33 ILE A CA 7
ATOM 3916 C C . ILE A 1 33 ? -11.435 -3.038 0.301 1.00 0.00 33 ILE A C 7
ATOM 3917 O O . ILE A 1 33 ? -12.593 -3.450 0.213 1.00 0.00 33 ILE A O 7
ATOM 3933 N N . HIS A 1 34 ? -10.382 -3.847 0.361 1.00 0.00 34 HIS A N 7
ATOM 3934 C CA . HIS A 1 34 ? -10.529 -5.297 0.327 1.00 0.00 34 HIS A CA 7
ATOM 3935 C C . HIS A 1 34 ? -11.022 -5.825 1.671 1.00 0.00 34 HIS A C 7
ATOM 3936 O O . HIS A 1 34 ? -12.122 -6.370 1.771 1.00 0.00 34 HIS A O 7
ATOM 3950 N N . THR A 1 35 ? -10.201 -5.661 2.703 1.00 0.00 35 THR A N 7
ATOM 3951 C CA . THR A 1 35 ? -10.552 -6.123 4.041 1.00 0.00 35 THR A CA 7
ATOM 3952 C C . THR A 1 35 ? -11.784 -5.396 4.567 1.00 0.00 35 THR A C 7
ATOM 3953 O O . THR A 1 35 ? -11.896 -4.177 4.448 1.00 0.00 35 THR A O 7
ATOM 3964 N N . GLY A 1 36 ? -12.708 -6.154 5.151 1.00 0.00 36 GLY A N 7
ATOM 3965 C CA . GLY A 1 36 ? -13.920 -5.564 5.687 1.00 0.00 36 GLY A CA 7
ATOM 3966 C C . GLY A 1 36 ? -14.981 -6.602 5.998 1.00 0.00 36 GLY A C 7
ATOM 3967 O O . GLY A 1 36 ? -14.819 -7.410 6.913 1.00 0.00 36 GLY A O 7
ATOM 3971 N N . SER A 1 37 ? -16.070 -6.579 5.237 1.00 0.00 37 SER A N 7
ATOM 3972 C CA . SER A 1 37 ? -17.165 -7.521 5.440 1.00 0.00 37 SER A CA 7
ATOM 3973 C C . SER A 1 37 ? -17.083 -8.671 4.441 1.00 0.00 37 SER A C 7
ATOM 3974 O O . SER A 1 37 ? -18.093 -9.096 3.883 1.00 0.00 37 SER A O 7
ATOM 3982 N N . GLY A 1 38 ? -15.871 -9.171 4.222 1.00 0.00 38 GLY A N 7
ATOM 3983 C CA . GLY A 1 38 ? -15.678 -10.268 3.291 1.00 0.00 38 GLY A CA 7
ATOM 3984 C C . GLY A 1 38 ? -14.419 -10.109 2.461 1.00 0.00 38 GLY A C 7
ATOM 3985 O O . GLY A 1 38 ? -14.451 -9.613 1.335 1.00 0.00 38 GLY A O 7
ATOM 3989 N N . PRO A 1 39 ? -13.278 -10.536 3.022 1.00 0.00 39 PRO A N 7
ATOM 3990 C CA . PRO A 1 39 ? -11.981 -10.448 2.344 1.00 0.00 39 PRO A CA 7
ATOM 3991 C C . PRO A 1 39 ? -11.877 -11.411 1.166 1.00 0.00 39 PRO A C 7
ATOM 3992 O O . PRO A 1 39 ? -11.472 -11.023 0.070 1.00 0.00 39 PRO A O 7
ATOM 4003 N N . SER A 1 40 ? -12.244 -12.667 1.400 1.00 0.00 40 SER A N 7
ATOM 4004 C CA . SER A 1 40 ? -12.188 -13.686 0.358 1.00 0.00 40 SER A CA 7
ATOM 4005 C C . SER A 1 40 ? -13.548 -14.353 0.178 1.00 0.00 40 SER A C 7
ATOM 4006 O O . SER A 1 40 ? -14.124 -14.881 1.129 1.00 0.00 40 SER A O 7
ATOM 4014 N N . SER A 1 41 ? -14.055 -14.325 -1.050 1.00 0.00 41 SER A N 7
ATOM 4015 C CA . SER A 1 41 ? -15.349 -14.924 -1.357 1.00 0.00 41 SER A CA 7
ATOM 4016 C C . SER A 1 41 ? -15.365 -15.489 -2.774 1.00 0.00 41 SER A C 7
ATOM 4017 O O . SER A 1 41 ? -14.820 -14.889 -3.699 1.00 0.00 41 SER A O 7
ATOM 4025 N N . GLY A 1 42 ? -15.993 -16.649 -2.934 1.00 0.00 42 GLY A N 7
ATOM 4026 C CA . GLY A 1 42 ? -16.069 -17.278 -4.240 1.00 0.00 42 GLY A CA 7
ATOM 4027 C C . GLY A 1 42 ? -14.966 -18.295 -4.459 1.00 0.00 42 GLY A C 7
ATOM 4028 O O . GLY A 1 42 ? -13.835 -18.051 -4.042 1.00 0.00 42 GLY A O 7
ATOM 4033 N N . GLY A 1 1 ? 0.008 -1.824 -27.735 1.00 0.00 1 GLY A N 8
ATOM 4034 C CA . GLY A 1 1 ? -0.268 -0.619 -28.496 1.00 0.00 1 GLY A CA 8
ATOM 4035 C C . GLY A 1 1 ? 0.771 0.461 -28.268 1.00 0.00 1 GLY A C 8
ATOM 4036 O O . GLY A 1 1 ? 1.963 0.240 -28.483 1.00 0.00 1 GLY A O 8
ATOM 4040 N N . SER A 1 2 ? 0.319 1.633 -27.834 1.00 0.00 2 SER A N 8
ATOM 4041 C CA . SER A 1 2 ? 1.218 2.753 -27.583 1.00 0.00 2 SER A CA 8
ATOM 4042 C C . SER A 1 2 ? 1.217 3.129 -26.104 1.00 0.00 2 SER A C 8
ATOM 4043 O O . SER A 1 2 ? 1.202 4.309 -25.752 1.00 0.00 2 SER A O 8
ATOM 4051 N N . SER A 1 3 ? 1.234 2.117 -25.243 1.00 0.00 3 SER A N 8
ATOM 4052 C CA . SER A 1 3 ? 1.231 2.339 -23.802 1.00 0.00 3 SER A CA 8
ATOM 4053 C C . SER A 1 3 ? 2.265 3.392 -23.412 1.00 0.00 3 SER A C 8
ATOM 4054 O O . SER A 1 3 ? 3.098 3.790 -24.225 1.00 0.00 3 SER A O 8
ATOM 4062 N N . GLY A 1 4 ? 2.204 3.838 -22.161 1.00 0.00 4 GLY A N 8
ATOM 4063 C CA . GLY A 1 4 ? 3.139 4.841 -21.685 1.00 0.00 4 GLY A CA 8
ATOM 4064 C C . GLY A 1 4 ? 3.025 5.077 -20.192 1.00 0.00 4 GLY A C 8
ATOM 4065 O O . GLY A 1 4 ? 3.098 6.215 -19.730 1.00 0.00 4 GLY A O 8
ATOM 4069 N N . SER A 1 5 ? 2.844 3.999 -19.436 1.00 0.00 5 SER A N 8
ATOM 4070 C CA . SER A 1 5 ? 2.714 4.094 -17.987 1.00 0.00 5 SER A CA 8
ATOM 4071 C C . SER A 1 5 ? 3.854 3.359 -17.289 1.00 0.00 5 SER A C 8
ATOM 4072 O O . SER A 1 5 ? 3.974 2.138 -17.391 1.00 0.00 5 SER A O 8
ATOM 4080 N N . SER A 1 6 ? 4.690 4.112 -16.581 1.00 0.00 6 SER A N 8
ATOM 4081 C CA . SER A 1 6 ? 5.823 3.533 -15.869 1.00 0.00 6 SER A CA 8
ATOM 4082 C C . SER A 1 6 ? 5.807 3.942 -14.399 1.00 0.00 6 SER A C 8
ATOM 4083 O O . SER A 1 6 ? 5.163 4.919 -14.022 1.00 0.00 6 SER A O 8
ATOM 4091 N N . GLY A 1 7 ? 6.523 3.184 -13.573 1.00 0.00 7 GLY A N 8
ATOM 4092 C CA . GLY A 1 7 ? 6.578 3.482 -12.154 1.00 0.00 7 GLY A CA 8
ATOM 4093 C C . GLY A 1 7 ? 7.447 4.685 -11.847 1.00 0.00 7 GLY A C 8
ATOM 4094 O O . GLY A 1 7 ? 8.490 4.881 -12.470 1.00 0.00 7 GLY A O 8
ATOM 4098 N N . GLY A 1 8 ? 7.017 5.494 -10.884 1.00 0.00 8 GLY A N 8
ATOM 4099 C CA . GLY A 1 8 ? 7.775 6.675 -10.514 1.00 0.00 8 GLY A CA 8
ATOM 4100 C C . GLY A 1 8 ? 8.554 6.485 -9.228 1.00 0.00 8 GLY A C 8
ATOM 4101 O O . GLY A 1 8 ? 9.776 6.344 -9.251 1.00 0.00 8 GLY A O 8
ATOM 4105 N N . GLU A 1 9 ? 7.845 6.483 -8.103 1.00 0.00 9 GLU A N 8
ATOM 4106 C CA . GLU A 1 9 ? 8.479 6.311 -6.802 1.00 0.00 9 GLU A CA 8
ATOM 4107 C C . GLU A 1 9 ? 7.433 6.115 -5.708 1.00 0.00 9 GLU A C 8
ATOM 4108 O O . GLU A 1 9 ? 6.697 7.040 -5.364 1.00 0.00 9 GLU A O 8
ATOM 4120 N N . LYS A 1 10 ? 7.372 4.903 -5.166 1.00 0.00 10 LYS A N 8
ATOM 4121 C CA . LYS A 1 10 ? 6.417 4.584 -4.111 1.00 0.00 10 LYS A CA 8
ATOM 4122 C C . LYS A 1 10 ? 6.947 3.466 -3.219 1.00 0.00 10 LYS A C 8
ATOM 4123 O O . LYS A 1 10 ? 7.019 2.303 -3.616 1.00 0.00 10 LYS A O 8
ATOM 4142 N N . PRO A 1 11 ? 7.325 3.824 -1.983 1.00 0.00 11 PRO A N 8
ATOM 4143 C CA . PRO A 1 11 ? 7.853 2.865 -1.007 1.00 0.00 11 PRO A CA 8
ATOM 4144 C C . PRO A 1 11 ? 6.784 1.900 -0.506 1.00 0.00 11 PRO A C 8
ATOM 4145 O O . PRO A 1 11 ? 7.041 0.709 -0.333 1.00 0.00 11 PRO A O 8
ATOM 4156 N N . TYR A 1 12 ? 5.585 2.422 -0.275 1.00 0.00 12 TYR A N 8
ATOM 4157 C CA . TYR A 1 12 ? 4.477 1.607 0.208 1.00 0.00 12 TYR A CA 8
ATOM 4158 C C . TYR A 1 12 ? 3.778 0.897 -0.947 1.00 0.00 12 TYR A C 8
ATOM 4159 O O . TYR A 1 12 ? 3.420 1.518 -1.948 1.00 0.00 12 TYR A O 8
ATOM 4177 N N . LYS A 1 13 ? 3.587 -0.410 -0.801 1.00 0.00 13 LYS A N 8
ATOM 4178 C CA . LYS A 1 13 ? 2.930 -1.207 -1.830 1.00 0.00 13 LYS A CA 8
ATOM 4179 C C . LYS A 1 13 ? 1.864 -2.112 -1.219 1.00 0.00 13 LYS A C 8
ATOM 4180 O O . LYS A 1 13 ? 2.069 -2.700 -0.156 1.00 0.00 13 LYS A O 8
ATOM 4199 N N . CYS A 1 14 ? 0.727 -2.221 -1.897 1.00 0.00 14 CYS A N 8
ATOM 4200 C CA . CYS A 1 14 ? -0.371 -3.055 -1.422 1.00 0.00 14 CYS A CA 8
ATOM 4201 C C . CYS A 1 14 ? -0.193 -4.500 -1.879 1.00 0.00 14 CYS A C 8
ATOM 4202 O O . CYS A 1 14 ? -0.265 -4.798 -3.071 1.00 0.00 14 CYS A O 8
ATOM 4209 N N . GLU A 1 15 ? 0.041 -5.393 -0.922 1.00 0.00 15 GLU A N 8
ATOM 4210 C CA . GLU A 1 15 ? 0.230 -6.806 -1.226 1.00 0.00 15 GLU A CA 8
ATOM 4211 C C . GLU A 1 15 ? -1.103 -7.476 -1.551 1.00 0.00 15 GLU A C 8
ATOM 4212 O O . GLU A 1 15 ? -1.152 -8.465 -2.282 1.00 0.00 15 GLU A O 8
ATOM 4224 N N . THR A 1 16 ? -2.183 -6.929 -1.001 1.00 0.00 16 THR A N 8
ATOM 4225 C CA . THR A 1 16 ? -3.515 -7.472 -1.229 1.00 0.00 16 THR A CA 8
ATOM 4226 C C . THR A 1 16 ? -3.843 -7.518 -2.717 1.00 0.00 16 THR A C 8
ATOM 4227 O O . THR A 1 16 ? -4.456 -8.472 -3.199 1.00 0.00 16 THR A O 8
ATOM 4238 N N . CYS A 1 17 ? -3.431 -6.483 -3.441 1.00 0.00 17 CYS A N 8
ATOM 4239 C CA . CYS A 1 17 ? -3.680 -6.405 -4.876 1.00 0.00 17 CYS A CA 8
ATOM 4240 C C . CYS A 1 17 ? -2.388 -6.123 -5.638 1.00 0.00 17 CYS A C 8
ATOM 4241 O O . CYS A 1 17 ? -2.145 -6.694 -6.700 1.00 0.00 17 CYS A O 8
ATOM 4248 N N . GLY A 1 18 ? -1.563 -5.239 -5.086 1.00 0.00 18 GLY A N 8
ATOM 4249 C CA . GLY A 1 18 ? -0.306 -4.897 -5.726 1.00 0.00 18 GLY A CA 8
ATOM 4250 C C . GLY A 1 18 ? -0.190 -3.414 -6.018 1.00 0.00 18 GLY A C 8
ATOM 4251 O O . GLY A 1 18 ? 0.658 -2.994 -6.806 1.00 0.00 18 GLY A O 8
ATOM 4255 N N . ALA A 1 19 ? -1.044 -2.618 -5.383 1.00 0.00 19 ALA A N 8
ATOM 4256 C CA . ALA A 1 19 ? -1.033 -1.174 -5.579 1.00 0.00 19 ALA A CA 8
ATOM 4257 C C . ALA A 1 19 ? 0.212 -0.546 -4.962 1.00 0.00 19 ALA A C 8
ATOM 4258 O O . ALA A 1 19 ? 1.062 -1.244 -4.408 1.00 0.00 19 ALA A O 8
ATOM 4265 N N . ARG A 1 20 ? 0.314 0.775 -5.062 1.00 0.00 20 ARG A N 8
ATOM 4266 C CA . ARG A 1 20 ? 1.457 1.497 -4.515 1.00 0.00 20 ARG A CA 8
ATOM 4267 C C . ARG A 1 20 ? 1.068 2.922 -4.133 1.00 0.00 20 ARG A C 8
ATOM 4268 O O . ARG A 1 20 ? 0.081 3.462 -4.632 1.00 0.00 20 ARG A O 8
ATOM 4289 N N . PHE A 1 21 ? 1.851 3.525 -3.245 1.00 0.00 21 PHE A N 8
ATOM 4290 C CA . PHE A 1 21 ? 1.588 4.887 -2.794 1.00 0.00 21 PHE A CA 8
ATOM 4291 C C . PHE A 1 21 ? 2.856 5.532 -2.243 1.00 0.00 21 PHE A C 8
ATOM 4292 O O . PHE A 1 21 ? 3.804 4.843 -1.867 1.00 0.00 21 PHE A O 8
ATOM 4309 N N . VAL A 1 22 ? 2.866 6.861 -2.200 1.00 0.00 22 VAL A N 8
ATOM 4310 C CA . VAL A 1 22 ? 4.017 7.601 -1.695 1.00 0.00 22 VAL A CA 8
ATOM 4311 C C . VAL A 1 22 ? 4.042 7.606 -0.171 1.00 0.00 22 VAL A C 8
ATOM 4312 O O . VAL A 1 22 ? 5.105 7.525 0.442 1.00 0.00 22 VAL A O 8
ATOM 4325 N N . GLN A 1 23 ? 2.862 7.701 0.434 1.00 0.00 23 GLN A N 8
ATOM 4326 C CA . GLN A 1 23 ? 2.748 7.716 1.888 1.00 0.00 23 GLN A CA 8
ATOM 4327 C C . GLN A 1 23 ? 1.863 6.575 2.377 1.00 0.00 23 GLN A C 8
ATOM 4328 O O . GLN A 1 23 ? 0.885 6.210 1.724 1.00 0.00 23 GLN A O 8
ATOM 4342 N N . VAL A 1 24 ? 2.213 6.014 3.530 1.00 0.00 24 VAL A N 8
ATOM 4343 C CA . VAL A 1 24 ? 1.450 4.914 4.108 1.00 0.00 24 VAL A CA 8
ATOM 4344 C C . VAL A 1 24 ? -0.007 5.309 4.323 1.00 0.00 24 VAL A C 8
ATOM 4345 O O . VAL A 1 24 ? -0.918 4.517 4.083 1.00 0.00 24 VAL A O 8
ATOM 4358 N N . ALA A 1 25 ? -0.220 6.541 4.775 1.00 0.00 25 ALA A N 8
ATOM 4359 C CA . ALA A 1 25 ? -1.567 7.042 5.020 1.00 0.00 25 ALA A CA 8
ATOM 4360 C C . ALA A 1 25 ? -2.478 6.774 3.827 1.00 0.00 25 ALA A C 8
ATOM 4361 O O . ALA A 1 25 ? -3.692 6.634 3.978 1.00 0.00 25 ALA A O 8
ATOM 4368 N N . HIS A 1 26 ? -1.885 6.705 2.639 1.00 0.00 26 HIS A N 8
ATOM 4369 C CA . HIS A 1 26 ? -2.644 6.454 1.419 1.00 0.00 26 HIS A CA 8
ATOM 4370 C C . HIS A 1 26 ? -2.868 4.958 1.217 1.00 0.00 26 HIS A C 8
ATOM 4371 O O . HIS A 1 26 ? -3.993 4.514 0.985 1.00 0.00 26 HIS A O 8
ATOM 4385 N N . LEU A 1 27 ? -1.790 4.186 1.305 1.00 0.00 27 LEU A N 8
ATOM 4386 C CA . LEU A 1 27 ? -1.869 2.740 1.131 1.00 0.00 27 LEU A CA 8
ATOM 4387 C C . LEU A 1 27 ? -2.751 2.110 2.204 1.00 0.00 27 LEU A C 8
ATOM 4388 O O . LEU A 1 27 ? -3.712 1.405 1.896 1.00 0.00 27 LEU A O 8
ATOM 4404 N N . ARG A 1 28 ? -2.420 2.371 3.464 1.00 0.00 28 ARG A N 8
ATOM 4405 C CA . ARG A 1 28 ? -3.183 1.830 4.583 1.00 0.00 28 ARG A CA 8
ATOM 4406 C C . ARG A 1 28 ? -4.647 2.254 4.498 1.00 0.00 28 ARG A C 8
ATOM 4407 O O . ARG A 1 28 ? -5.515 1.651 5.127 1.00 0.00 28 ARG A O 8
ATOM 4428 N N . ALA A 1 29 ? -4.911 3.296 3.716 1.00 0.00 29 ALA A N 8
ATOM 4429 C CA . ALA A 1 29 ? -6.269 3.800 3.548 1.00 0.00 29 ALA A CA 8
ATOM 4430 C C . ALA A 1 29 ? -6.937 3.178 2.327 1.00 0.00 29 ALA A C 8
ATOM 4431 O O . ALA A 1 29 ? -8.152 3.283 2.150 1.00 0.00 29 ALA A O 8
ATOM 4438 N N . HIS A 1 30 ? -6.138 2.531 1.485 1.00 0.00 30 HIS A N 8
ATOM 4439 C CA . HIS A 1 30 ? -6.653 1.892 0.279 1.00 0.00 30 HIS A CA 8
ATOM 4440 C C . HIS A 1 30 ? -6.841 0.393 0.496 1.00 0.00 30 HIS A C 8
ATOM 4441 O O . HIS A 1 30 ? -7.759 -0.214 -0.056 1.00 0.00 30 HIS A O 8
ATOM 4455 N N . VAL A 1 31 ? -5.966 -0.197 1.304 1.00 0.00 31 VAL A N 8
ATOM 4456 C CA . VAL A 1 31 ? -6.036 -1.624 1.594 1.00 0.00 31 VAL A CA 8
ATOM 4457 C C . VAL A 1 31 ? -7.341 -1.978 2.300 1.00 0.00 31 VAL A C 8
ATOM 4458 O O . VAL A 1 31 ? -7.766 -3.134 2.300 1.00 0.00 31 VAL A O 8
ATOM 4471 N N . LEU A 1 32 ? -7.973 -0.976 2.900 1.00 0.00 32 LEU A N 8
ATOM 4472 C CA . LEU A 1 32 ? -9.231 -1.180 3.609 1.00 0.00 32 LEU A CA 8
ATOM 4473 C C . LEU A 1 32 ? -10.349 -1.553 2.640 1.00 0.00 32 LEU A C 8
ATOM 4474 O O . LEU A 1 32 ? -11.365 -2.121 3.039 1.00 0.00 32 LEU A O 8
ATOM 4490 N N . ILE A 1 33 ? -10.152 -1.232 1.366 1.00 0.00 33 ILE A N 8
ATOM 4491 C CA . ILE A 1 33 ? -11.141 -1.536 0.340 1.00 0.00 33 ILE A CA 8
ATOM 4492 C C . ILE A 1 33 ? -11.434 -3.032 0.286 1.00 0.00 33 ILE A C 8
ATOM 4493 O O . ILE A 1 33 ? -12.591 -3.446 0.204 1.00 0.00 33 ILE A O 8
ATOM 4509 N N . HIS A 1 34 ? -10.379 -3.839 0.334 1.00 0.00 34 HIS A N 8
ATOM 4510 C CA . HIS A 1 34 ? -10.523 -5.289 0.293 1.00 0.00 34 HIS A CA 8
ATOM 4511 C C . HIS A 1 34 ? -10.995 -5.827 1.641 1.00 0.00 34 HIS A C 8
ATOM 4512 O O . HIS A 1 34 ? -12.065 -6.429 1.742 1.00 0.00 34 HIS A O 8
ATOM 4526 N N . THR A 1 35 ? -10.190 -5.606 2.675 1.00 0.00 35 THR A N 8
ATOM 4527 C CA . THR A 1 35 ? -10.524 -6.069 4.016 1.00 0.00 35 THR A CA 8
ATOM 4528 C C . THR A 1 35 ? -11.706 -5.295 4.587 1.00 0.00 35 THR A C 8
ATOM 4529 O O . THR A 1 35 ? -11.756 -4.068 4.505 1.00 0.00 35 THR A O 8
ATOM 4540 N N . GLY A 1 36 ? -12.658 -6.020 5.168 1.00 0.00 36 GLY A N 8
ATOM 4541 C CA . GLY A 1 36 ? -13.827 -5.383 5.744 1.00 0.00 36 GLY A CA 8
ATOM 4542 C C . GLY A 1 36 ? -15.095 -6.180 5.512 1.00 0.00 36 GLY A C 8
ATOM 4543 O O . GLY A 1 36 ? -16.041 -5.690 4.896 1.00 0.00 36 GLY A O 8
ATOM 4547 N N . SER A 1 37 ? -15.115 -7.415 6.005 1.00 0.00 37 SER A N 8
ATOM 4548 C CA . SER A 1 37 ? -16.275 -8.284 5.843 1.00 0.00 37 SER A CA 8
ATOM 4549 C C . SER A 1 37 ? -16.324 -9.335 6.948 1.00 0.00 37 SER A C 8
ATOM 4550 O O . SER A 1 37 ? -15.300 -9.899 7.330 1.00 0.00 37 SER A O 8
ATOM 4558 N N . GLY A 1 38 ? -17.525 -9.593 7.457 1.00 0.00 38 GLY A N 8
ATOM 4559 C CA . GLY A 1 38 ? -17.688 -10.575 8.513 1.00 0.00 38 GLY A CA 8
ATOM 4560 C C . GLY A 1 38 ? -16.866 -11.826 8.273 1.00 0.00 38 GLY A C 8
ATOM 4561 O O . GLY A 1 38 ? -15.685 -11.894 8.614 1.00 0.00 38 GLY A O 8
ATOM 4565 N N . PRO A 1 39 ? -17.497 -12.847 7.674 1.00 0.00 39 PRO A N 8
ATOM 4566 C CA . PRO A 1 39 ? -16.835 -14.121 7.376 1.00 0.00 39 PRO A CA 8
ATOM 4567 C C . PRO A 1 39 ? -15.793 -13.989 6.271 1.00 0.00 39 PRO A C 8
ATOM 4568 O O . PRO A 1 39 ? -15.512 -12.888 5.799 1.00 0.00 39 PRO A O 8
ATOM 4579 N N . SER A 1 40 ? -15.223 -15.118 5.864 1.00 0.00 40 SER A N 8
ATOM 4580 C CA . SER A 1 40 ? -14.208 -15.128 4.816 1.00 0.00 40 SER A CA 8
ATOM 4581 C C . SER A 1 40 ? -13.149 -14.061 5.077 1.00 0.00 40 SER A C 8
ATOM 4582 O O . SER A 1 40 ? -12.721 -13.359 4.161 1.00 0.00 40 SER A O 8
ATOM 4590 N N . SER A 1 41 ? -12.730 -13.947 6.333 1.00 0.00 41 SER A N 8
ATOM 4591 C CA . SER A 1 41 ? -11.723 -12.964 6.716 1.00 0.00 41 SER A CA 8
ATOM 4592 C C . SER A 1 41 ? -10.351 -13.352 6.174 1.00 0.00 41 SER A C 8
ATOM 4593 O O . SER A 1 41 ? -9.619 -12.514 5.647 1.00 0.00 41 SER A O 8
ATOM 4601 N N . GLY A 1 42 ? -10.008 -14.630 6.307 1.00 0.00 42 GLY A N 8
ATOM 4602 C CA . GLY A 1 42 ? -8.725 -15.108 5.826 1.00 0.00 42 GLY A CA 8
ATOM 4603 C C . GLY A 1 42 ? -7.859 -15.663 6.940 1.00 0.00 42 GLY A C 8
ATOM 4604 O O . GLY A 1 42 ? -7.207 -14.886 7.635 1.00 0.00 42 GLY A O 8
ATOM 4609 N N . GLY A 1 1 ? 0.885 -3.706 -28.522 1.00 0.00 1 GLY A N 9
ATOM 4610 C CA . GLY A 1 1 ? 2.277 -4.113 -28.581 1.00 0.00 1 GLY A CA 9
ATOM 4611 C C . GLY A 1 1 ? 3.036 -3.768 -27.315 1.00 0.00 1 GLY A C 9
ATOM 4612 O O . GLY A 1 1 ? 2.434 -3.506 -26.274 1.00 0.00 1 GLY A O 9
ATOM 4616 N N . SER A 1 2 ? 4.362 -3.769 -27.403 1.00 0.00 2 SER A N 9
ATOM 4617 C CA . SER A 1 2 ? 5.205 -3.458 -26.254 1.00 0.00 2 SER A CA 9
ATOM 4618 C C . SER A 1 2 ? 4.654 -2.262 -25.484 1.00 0.00 2 SER A C 9
ATOM 4619 O O . SER A 1 2 ? 4.581 -1.152 -26.009 1.00 0.00 2 SER A O 9
ATOM 4627 N N . SER A 1 3 ? 4.268 -2.499 -24.234 1.00 0.00 3 SER A N 9
ATOM 4628 C CA . SER A 1 3 ? 3.719 -1.443 -23.391 1.00 0.00 3 SER A CA 9
ATOM 4629 C C . SER A 1 3 ? 4.502 -1.328 -22.086 1.00 0.00 3 SER A C 9
ATOM 4630 O O . SER A 1 3 ? 5.111 -2.294 -21.627 1.00 0.00 3 SER A O 9
ATOM 4638 N N . GLY A 1 4 ? 4.482 -0.138 -21.494 1.00 0.00 4 GLY A N 9
ATOM 4639 C CA . GLY A 1 4 ? 5.193 0.083 -20.248 1.00 0.00 4 GLY A CA 9
ATOM 4640 C C . GLY A 1 4 ? 4.280 0.559 -19.136 1.00 0.00 4 GLY A C 9
ATOM 4641 O O . GLY A 1 4 ? 3.360 1.342 -19.371 1.00 0.00 4 GLY A O 9
ATOM 4645 N N . SER A 1 5 ? 4.533 0.084 -17.920 1.00 0.00 5 SER A N 9
ATOM 4646 C CA . SER A 1 5 ? 3.723 0.462 -16.768 1.00 0.00 5 SER A CA 9
ATOM 4647 C C . SER A 1 5 ? 4.059 1.878 -16.309 1.00 0.00 5 SER A C 9
ATOM 4648 O O . SER A 1 5 ? 4.995 2.499 -16.811 1.00 0.00 5 SER A O 9
ATOM 4656 N N . SER A 1 6 ? 3.288 2.380 -15.350 1.00 0.00 6 SER A N 9
ATOM 4657 C CA . SER A 1 6 ? 3.500 3.724 -14.824 1.00 0.00 6 SER A CA 9
ATOM 4658 C C . SER A 1 6 ? 4.640 3.737 -13.810 1.00 0.00 6 SER A C 9
ATOM 4659 O O . SER A 1 6 ? 4.414 3.649 -12.604 1.00 0.00 6 SER A O 9
ATOM 4667 N N . GLY A 1 7 ? 5.867 3.847 -14.310 1.00 0.00 7 GLY A N 9
ATOM 4668 C CA . GLY A 1 7 ? 7.025 3.869 -13.436 1.00 0.00 7 GLY A CA 9
ATOM 4669 C C . GLY A 1 7 ? 7.092 5.128 -12.594 1.00 0.00 7 GLY A C 9
ATOM 4670 O O . GLY A 1 7 ? 6.936 6.235 -13.107 1.00 0.00 7 GLY A O 9
ATOM 4674 N N . GLY A 1 8 ? 7.322 4.958 -11.295 1.00 0.00 8 GLY A N 9
ATOM 4675 C CA . GLY A 1 8 ? 7.403 6.099 -10.401 1.00 0.00 8 GLY A CA 9
ATOM 4676 C C . GLY A 1 8 ? 8.075 5.757 -9.086 1.00 0.00 8 GLY A C 9
ATOM 4677 O O . GLY A 1 8 ? 8.787 4.759 -8.986 1.00 0.00 8 GLY A O 9
ATOM 4681 N N . GLU A 1 9 ? 7.848 6.589 -8.074 1.00 0.00 9 GLU A N 9
ATOM 4682 C CA . GLU A 1 9 ? 8.439 6.371 -6.759 1.00 0.00 9 GLU A CA 9
ATOM 4683 C C . GLU A 1 9 ? 7.358 6.123 -5.711 1.00 0.00 9 GLU A C 9
ATOM 4684 O O . GLU A 1 9 ? 6.504 6.976 -5.469 1.00 0.00 9 GLU A O 9
ATOM 4696 N N . LYS A 1 10 ? 7.401 4.948 -5.092 1.00 0.00 10 LYS A N 9
ATOM 4697 C CA . LYS A 1 10 ? 6.427 4.585 -4.069 1.00 0.00 10 LYS A CA 9
ATOM 4698 C C . LYS A 1 10 ? 6.966 3.475 -3.174 1.00 0.00 10 LYS A C 9
ATOM 4699 O O . LYS A 1 10 ? 7.046 2.311 -3.567 1.00 0.00 10 LYS A O 9
ATOM 4718 N N . PRO A 1 11 ? 7.344 3.840 -1.939 1.00 0.00 11 PRO A N 9
ATOM 4719 C CA . PRO A 1 11 ? 7.880 2.888 -0.962 1.00 0.00 11 PRO A CA 9
ATOM 4720 C C . PRO A 1 11 ? 6.819 1.917 -0.456 1.00 0.00 11 PRO A C 9
ATOM 4721 O O . PRO A 1 11 ? 7.100 0.741 -0.224 1.00 0.00 11 PRO A O 9
ATOM 4732 N N . TYR A 1 12 ? 5.600 2.416 -0.287 1.00 0.00 12 TYR A N 9
ATOM 4733 C CA . TYR A 1 12 ? 4.497 1.592 0.193 1.00 0.00 12 TYR A CA 9
ATOM 4734 C C . TYR A 1 12 ? 3.800 0.886 -0.965 1.00 0.00 12 TYR A C 9
ATOM 4735 O O . TYR A 1 12 ? 3.461 1.506 -1.974 1.00 0.00 12 TYR A O 9
ATOM 4753 N N . LYS A 1 13 ? 3.587 -0.417 -0.813 1.00 0.00 13 LYS A N 9
ATOM 4754 C CA . LYS A 1 13 ? 2.928 -1.211 -1.844 1.00 0.00 13 LYS A CA 9
ATOM 4755 C C . LYS A 1 13 ? 1.867 -2.122 -1.234 1.00 0.00 13 LYS A C 9
ATOM 4756 O O . LYS A 1 13 ? 2.081 -2.721 -0.179 1.00 0.00 13 LYS A O 9
ATOM 4775 N N . CYS A 1 14 ? 0.725 -2.224 -1.904 1.00 0.00 14 CYS A N 9
ATOM 4776 C CA . CYS A 1 14 ? -0.369 -3.062 -1.430 1.00 0.00 14 CYS A CA 9
ATOM 4777 C C . CYS A 1 14 ? -0.194 -4.503 -1.901 1.00 0.00 14 CYS A C 9
ATOM 4778 O O . CYS A 1 14 ? -0.259 -4.787 -3.097 1.00 0.00 14 CYS A O 9
ATOM 4785 N N . GLU A 1 15 ? 0.029 -5.408 -0.953 1.00 0.00 15 GLU A N 9
ATOM 4786 C CA . GLU A 1 15 ? 0.214 -6.818 -1.272 1.00 0.00 15 GLU A CA 9
ATOM 4787 C C . GLU A 1 15 ? -1.121 -7.483 -1.595 1.00 0.00 15 GLU A C 9
ATOM 4788 O O . GLU A 1 15 ? -1.176 -8.467 -2.333 1.00 0.00 15 GLU A O 9
ATOM 4800 N N . THR A 1 16 ? -2.197 -6.938 -1.037 1.00 0.00 16 THR A N 9
ATOM 4801 C CA . THR A 1 16 ? -3.532 -7.477 -1.263 1.00 0.00 16 THR A CA 9
ATOM 4802 C C . THR A 1 16 ? -3.864 -7.518 -2.751 1.00 0.00 16 THR A C 9
ATOM 4803 O O . THR A 1 16 ? -4.490 -8.463 -3.232 1.00 0.00 16 THR A O 9
ATOM 4814 N N . CYS A 1 17 ? -3.439 -6.489 -3.475 1.00 0.00 17 CYS A N 9
ATOM 4815 C CA . CYS A 1 17 ? -3.690 -6.407 -4.909 1.00 0.00 17 CYS A CA 9
ATOM 4816 C C . CYS A 1 17 ? -2.400 -6.114 -5.671 1.00 0.00 17 CYS A C 9
ATOM 4817 O O . CYS A 1 17 ? -2.156 -6.676 -6.738 1.00 0.00 17 CYS A O 9
ATOM 4824 N N . GLY A 1 18 ? -1.578 -5.229 -5.115 1.00 0.00 18 GLY A N 9
ATOM 4825 C CA . GLY A 1 18 ? -0.324 -4.877 -5.755 1.00 0.00 18 GLY A CA 9
ATOM 4826 C C . GLY A 1 18 ? -0.213 -3.391 -6.033 1.00 0.00 18 GLY A C 9
ATOM 4827 O O . GLY A 1 18 ? 0.627 -2.962 -6.823 1.00 0.00 18 GLY A O 9
ATOM 4831 N N . ALA A 1 19 ? -1.063 -2.604 -5.383 1.00 0.00 19 ALA A N 9
ATOM 4832 C CA . ALA A 1 19 ? -1.056 -1.157 -5.565 1.00 0.00 19 ALA A CA 9
ATOM 4833 C C . ALA A 1 19 ? 0.194 -0.533 -4.954 1.00 0.00 19 ALA A C 9
ATOM 4834 O O . ALA A 1 19 ? 1.042 -1.234 -4.401 1.00 0.00 19 ALA A O 9
ATOM 4841 N N . ARG A 1 20 ? 0.302 0.787 -5.057 1.00 0.00 20 ARG A N 9
ATOM 4842 C CA . ARG A 1 20 ? 1.450 1.505 -4.516 1.00 0.00 20 ARG A CA 9
ATOM 4843 C C . ARG A 1 20 ? 1.066 2.930 -4.129 1.00 0.00 20 ARG A C 9
ATOM 4844 O O . ARG A 1 20 ? 0.079 3.475 -4.623 1.00 0.00 20 ARG A O 9
ATOM 4865 N N . PHE A 1 21 ? 1.854 3.528 -3.241 1.00 0.00 21 PHE A N 9
ATOM 4866 C CA . PHE A 1 21 ? 1.597 4.889 -2.785 1.00 0.00 21 PHE A CA 9
ATOM 4867 C C . PHE A 1 21 ? 2.868 5.527 -2.233 1.00 0.00 21 PHE A C 9
ATOM 4868 O O . PHE A 1 21 ? 3.813 4.833 -1.858 1.00 0.00 21 PHE A O 9
ATOM 4885 N N . VAL A 1 22 ? 2.884 6.856 -2.186 1.00 0.00 22 VAL A N 9
ATOM 4886 C CA . VAL A 1 22 ? 4.038 7.589 -1.679 1.00 0.00 22 VAL A CA 9
ATOM 4887 C C . VAL A 1 22 ? 4.058 7.597 -0.155 1.00 0.00 22 VAL A C 9
ATOM 4888 O O . VAL A 1 22 ? 5.119 7.513 0.462 1.00 0.00 22 VAL A O 9
ATOM 4901 N N . GLN A 1 23 ? 2.877 7.698 0.446 1.00 0.00 23 GLN A N 9
ATOM 4902 C CA . GLN A 1 23 ? 2.759 7.717 1.900 1.00 0.00 23 GLN A CA 9
ATOM 4903 C C . GLN A 1 23 ? 1.866 6.581 2.388 1.00 0.00 23 GLN A C 9
ATOM 4904 O O . GLN A 1 23 ? 0.871 6.241 1.748 1.00 0.00 23 GLN A O 9
ATOM 4918 N N . VAL A 1 24 ? 2.228 5.998 3.527 1.00 0.00 24 VAL A N 9
ATOM 4919 C CA . VAL A 1 24 ? 1.459 4.901 4.102 1.00 0.00 24 VAL A CA 9
ATOM 4920 C C . VAL A 1 24 ? 0.007 5.307 4.328 1.00 0.00 24 VAL A C 9
ATOM 4921 O O . VAL A 1 24 ? -0.911 4.523 4.092 1.00 0.00 24 VAL A O 9
ATOM 4934 N N . ALA A 1 25 ? -0.192 6.538 4.787 1.00 0.00 25 ALA A N 9
ATOM 4935 C CA . ALA A 1 25 ? -1.533 7.050 5.043 1.00 0.00 25 ALA A CA 9
ATOM 4936 C C . ALA A 1 25 ? -2.453 6.798 3.854 1.00 0.00 25 ALA A C 9
ATOM 4937 O O . ALA A 1 25 ? -3.670 6.690 4.009 1.00 0.00 25 ALA A O 9
ATOM 4944 N N . HIS A 1 26 ? -1.865 6.707 2.665 1.00 0.00 26 HIS A N 9
ATOM 4945 C CA . HIS A 1 26 ? -2.632 6.468 1.448 1.00 0.00 26 HIS A CA 9
ATOM 4946 C C . HIS A 1 26 ? -2.862 4.975 1.234 1.00 0.00 26 HIS A C 9
ATOM 4947 O O . HIS A 1 26 ? -3.989 4.537 1.003 1.00 0.00 26 HIS A O 9
ATOM 4961 N N . LEU A 1 27 ? -1.786 4.199 1.313 1.00 0.00 27 LEU A N 9
ATOM 4962 C CA . LEU A 1 27 ? -1.870 2.755 1.128 1.00 0.00 27 LEU A CA 9
ATOM 4963 C C . LEU A 1 27 ? -2.762 2.120 2.190 1.00 0.00 27 LEU A C 9
ATOM 4964 O O . LEU A 1 27 ? -3.707 1.400 1.871 1.00 0.00 27 LEU A O 9
ATOM 4980 N N . ARG A 1 28 ? -2.455 2.394 3.454 1.00 0.00 28 ARG A N 9
ATOM 4981 C CA . ARG A 1 28 ? -3.229 1.851 4.564 1.00 0.00 28 ARG A CA 9
ATOM 4982 C C . ARG A 1 28 ? -4.696 2.256 4.453 1.00 0.00 28 ARG A C 9
ATOM 4983 O O . ARG A 1 28 ? -5.572 1.614 5.031 1.00 0.00 28 ARG A O 9
ATOM 5004 N N . ALA A 1 29 ? -4.954 3.326 3.707 1.00 0.00 29 ALA A N 9
ATOM 5005 C CA . ALA A 1 29 ? -6.314 3.815 3.520 1.00 0.00 29 ALA A CA 9
ATOM 5006 C C . ALA A 1 29 ? -6.963 3.180 2.295 1.00 0.00 29 ALA A C 9
ATOM 5007 O O . ALA A 1 29 ? -8.174 3.283 2.097 1.00 0.00 29 ALA A O 9
ATOM 5014 N N . HIS A 1 30 ? -6.149 2.523 1.474 1.00 0.00 30 HIS A N 9
ATOM 5015 C CA . HIS A 1 30 ? -6.644 1.871 0.267 1.00 0.00 30 HIS A CA 9
ATOM 5016 C C . HIS A 1 30 ? -6.838 0.375 0.499 1.00 0.00 30 HIS A C 9
ATOM 5017 O O . HIS A 1 30 ? -7.755 -0.235 -0.050 1.00 0.00 30 HIS A O 9
ATOM 5031 N N . VAL A 1 31 ? -5.966 -0.210 1.314 1.00 0.00 31 VAL A N 9
ATOM 5032 C CA . VAL A 1 31 ? -6.041 -1.634 1.619 1.00 0.00 31 VAL A CA 9
ATOM 5033 C C . VAL A 1 31 ? -7.346 -1.976 2.330 1.00 0.00 31 VAL A C 9
ATOM 5034 O O . VAL A 1 31 ? -7.767 -3.133 2.356 1.00 0.00 31 VAL A O 9
ATOM 5047 N N . LEU A 1 32 ? -7.982 -0.963 2.907 1.00 0.00 32 LEU A N 9
ATOM 5048 C CA . LEU A 1 32 ? -9.240 -1.155 3.619 1.00 0.00 32 LEU A CA 9
ATOM 5049 C C . LEU A 1 32 ? -10.361 -1.527 2.654 1.00 0.00 32 LEU A C 9
ATOM 5050 O O . LEU A 1 32 ? -11.403 -2.039 3.065 1.00 0.00 32 LEU A O 9
ATOM 5066 N N . ILE A 1 33 ? -10.139 -1.269 1.370 1.00 0.00 33 ILE A N 9
ATOM 5067 C CA . ILE A 1 33 ? -11.129 -1.580 0.346 1.00 0.00 33 ILE A CA 9
ATOM 5068 C C . ILE A 1 33 ? -11.392 -3.081 0.274 1.00 0.00 33 ILE A C 9
ATOM 5069 O O . ILE A 1 33 ? -12.540 -3.517 0.186 1.00 0.00 33 ILE A O 9
ATOM 5085 N N . HIS A 1 34 ? -10.321 -3.867 0.314 1.00 0.00 34 HIS A N 9
ATOM 5086 C CA . HIS A 1 34 ? -10.436 -5.319 0.256 1.00 0.00 34 HIS A CA 9
ATOM 5087 C C . HIS A 1 34 ? -10.884 -5.883 1.601 1.00 0.00 34 HIS A C 9
ATOM 5088 O O . HIS A 1 34 ? -11.981 -6.431 1.722 1.00 0.00 34 HIS A O 9
ATOM 5102 N N . THR A 1 35 ? -10.029 -5.747 2.609 1.00 0.00 35 THR A N 9
ATOM 5103 C CA . THR A 1 35 ? -10.336 -6.244 3.944 1.00 0.00 35 THR A CA 9
ATOM 5104 C C . THR A 1 35 ? -11.678 -5.712 4.434 1.00 0.00 35 THR A C 9
ATOM 5105 O O . THR A 1 35 ? -12.420 -6.410 5.123 1.00 0.00 35 THR A O 9
ATOM 5116 N N . GLY A 1 36 ? -11.984 -4.469 4.073 1.00 0.00 36 GLY A N 9
ATOM 5117 C CA . GLY A 1 36 ? -13.238 -3.865 4.484 1.00 0.00 36 GLY A CA 9
ATOM 5118 C C . GLY A 1 36 ? -14.347 -4.086 3.475 1.00 0.00 36 GLY A C 9
ATOM 5119 O O . GLY A 1 36 ? -14.324 -5.059 2.721 1.00 0.00 36 GLY A O 9
ATOM 5123 N N . SER A 1 37 ? -15.322 -3.183 3.461 1.00 0.00 37 SER A N 9
ATOM 5124 C CA . SER A 1 37 ? -16.448 -3.287 2.541 1.00 0.00 37 SER A CA 9
ATOM 5125 C C . SER A 1 37 ? -16.878 -4.741 2.371 1.00 0.00 37 SER A C 9
ATOM 5126 O O . SER A 1 37 ? -17.155 -5.193 1.261 1.00 0.00 37 SER A O 9
ATOM 5134 N N . GLY A 1 38 ? -16.932 -5.470 3.482 1.00 0.00 38 GLY A N 9
ATOM 5135 C CA . GLY A 1 38 ? -17.328 -6.865 3.436 1.00 0.00 38 GLY A CA 9
ATOM 5136 C C . GLY A 1 38 ? -16.478 -7.739 4.336 1.00 0.00 38 GLY A C 9
ATOM 5137 O O . GLY A 1 38 ? -15.284 -7.501 4.521 1.00 0.00 38 GLY A O 9
ATOM 5141 N N . PRO A 1 39 ? -17.098 -8.778 4.916 1.00 0.00 39 PRO A N 9
ATOM 5142 C CA . PRO A 1 39 ? -16.409 -9.711 5.812 1.00 0.00 39 PRO A CA 9
ATOM 5143 C C . PRO A 1 39 ? -15.409 -10.594 5.073 1.00 0.00 39 PRO A C 9
ATOM 5144 O O . PRO A 1 39 ? -15.581 -10.886 3.889 1.00 0.00 39 PRO A O 9
ATOM 5155 N N . SER A 1 40 ? -14.365 -11.017 5.778 1.00 0.00 40 SER A N 9
ATOM 5156 C CA . SER A 1 40 ? -13.336 -11.864 5.187 1.00 0.00 40 SER A CA 9
ATOM 5157 C C . SER A 1 40 ? -13.459 -13.299 5.690 1.00 0.00 40 SER A C 9
ATOM 5158 O O . SER A 1 40 ? -12.781 -13.697 6.638 1.00 0.00 40 SER A O 9
ATOM 5166 N N . SER A 1 41 ? -14.329 -14.072 5.048 1.00 0.00 41 SER A N 9
ATOM 5167 C CA . SER A 1 41 ? -14.545 -15.462 5.432 1.00 0.00 41 SER A CA 9
ATOM 5168 C C . SER A 1 41 ? -13.218 -16.161 5.713 1.00 0.00 41 SER A C 9
ATOM 5169 O O . SER A 1 41 ? -13.049 -16.805 6.747 1.00 0.00 41 SER A O 9
ATOM 5177 N N . GLY A 1 42 ? -12.277 -16.027 4.782 1.00 0.00 42 GLY A N 9
ATOM 5178 C CA . GLY A 1 42 ? -10.977 -16.649 4.947 1.00 0.00 42 GLY A CA 9
ATOM 5179 C C . GLY A 1 42 ? -9.836 -15.666 4.776 1.00 0.00 42 GLY A C 9
ATOM 5180 O O . GLY A 1 42 ? -9.552 -15.270 3.647 1.00 0.00 42 GLY A O 9
ATOM 5185 N N . GLY A 1 1 ? 2.255 -5.285 -29.973 1.00 0.00 1 GLY A N 10
ATOM 5186 C CA . GLY A 1 1 ? 2.678 -3.994 -29.462 1.00 0.00 1 GLY A CA 10
ATOM 5187 C C . GLY A 1 1 ? 2.853 -3.995 -27.957 1.00 0.00 1 GLY A C 10
ATOM 5188 O O . GLY A 1 1 ? 1.927 -4.329 -27.218 1.00 0.00 1 GLY A O 10
ATOM 5192 N N . SER A 1 2 ? 4.044 -3.621 -27.500 1.00 0.00 2 SER A N 10
ATOM 5193 C CA . SER A 1 2 ? 4.339 -3.585 -26.073 1.00 0.00 2 SER A CA 10
ATOM 5194 C C . SER A 1 2 ? 5.275 -2.426 -25.740 1.00 0.00 2 SER A C 10
ATOM 5195 O O . SER A 1 2 ? 6.384 -2.340 -26.267 1.00 0.00 2 SER A O 10
ATOM 5203 N N . SER A 1 3 ? 4.818 -1.538 -24.863 1.00 0.00 3 SER A N 10
ATOM 5204 C CA . SER A 1 3 ? 5.612 -0.383 -24.462 1.00 0.00 3 SER A CA 10
ATOM 5205 C C . SER A 1 3 ? 5.131 0.168 -23.123 1.00 0.00 3 SER A C 10
ATOM 5206 O O . SER A 1 3 ? 3.946 0.101 -22.801 1.00 0.00 3 SER A O 10
ATOM 5214 N N . GLY A 1 4 ? 6.063 0.713 -22.346 1.00 0.00 4 GLY A N 10
ATOM 5215 C CA . GLY A 1 4 ? 5.716 1.267 -21.050 1.00 0.00 4 GLY A CA 10
ATOM 5216 C C . GLY A 1 4 ? 6.844 2.082 -20.448 1.00 0.00 4 GLY A C 10
ATOM 5217 O O . GLY A 1 4 ? 7.950 1.577 -20.257 1.00 0.00 4 GLY A O 10
ATOM 5221 N N . SER A 1 5 ? 6.564 3.347 -20.149 1.00 0.00 5 SER A N 10
ATOM 5222 C CA . SER A 1 5 ? 7.565 4.235 -19.571 1.00 0.00 5 SER A CA 10
ATOM 5223 C C . SER A 1 5 ? 6.905 5.317 -18.720 1.00 0.00 5 SER A C 10
ATOM 5224 O O . SER A 1 5 ? 6.109 6.113 -19.218 1.00 0.00 5 SER A O 10
ATOM 5232 N N . SER A 1 6 ? 7.242 5.338 -17.435 1.00 0.00 6 SER A N 10
ATOM 5233 C CA . SER A 1 6 ? 6.680 6.318 -16.513 1.00 0.00 6 SER A CA 10
ATOM 5234 C C . SER A 1 6 ? 7.326 6.201 -15.136 1.00 0.00 6 SER A C 10
ATOM 5235 O O . SER A 1 6 ? 7.959 5.196 -14.818 1.00 0.00 6 SER A O 10
ATOM 5243 N N . GLY A 1 7 ? 7.159 7.239 -14.321 1.00 0.00 7 GLY A N 10
ATOM 5244 C CA . GLY A 1 7 ? 7.731 7.234 -12.987 1.00 0.00 7 GLY A CA 10
ATOM 5245 C C . GLY A 1 7 ? 6.938 6.377 -12.020 1.00 0.00 7 GLY A C 10
ATOM 5246 O O . GLY A 1 7 ? 5.709 6.357 -12.061 1.00 0.00 7 GLY A O 10
ATOM 5250 N N . GLY A 1 8 ? 7.644 5.664 -11.147 1.00 0.00 8 GLY A N 10
ATOM 5251 C CA . GLY A 1 8 ? 6.982 4.810 -10.179 1.00 0.00 8 GLY A CA 10
ATOM 5252 C C . GLY A 1 8 ? 7.698 4.783 -8.843 1.00 0.00 8 GLY A C 10
ATOM 5253 O O . GLY A 1 8 ? 8.132 3.726 -8.386 1.00 0.00 8 GLY A O 10
ATOM 5257 N N . GLU A 1 9 ? 7.825 5.949 -8.217 1.00 0.00 9 GLU A N 10
ATOM 5258 C CA . GLU A 1 9 ? 8.496 6.054 -6.927 1.00 0.00 9 GLU A CA 10
ATOM 5259 C C . GLU A 1 9 ? 7.494 5.948 -5.782 1.00 0.00 9 GLU A C 10
ATOM 5260 O O . GLU A 1 9 ? 6.826 6.922 -5.434 1.00 0.00 9 GLU A O 10
ATOM 5272 N N . LYS A 1 10 ? 7.394 4.758 -5.199 1.00 0.00 10 LYS A N 10
ATOM 5273 C CA . LYS A 1 10 ? 6.475 4.523 -4.092 1.00 0.00 10 LYS A CA 10
ATOM 5274 C C . LYS A 1 10 ? 6.993 3.415 -3.180 1.00 0.00 10 LYS A C 10
ATOM 5275 O O . LYS A 1 10 ? 7.072 2.248 -3.565 1.00 0.00 10 LYS A O 10
ATOM 5294 N N . PRO A 1 11 ? 7.354 3.785 -1.943 1.00 0.00 11 PRO A N 10
ATOM 5295 C CA . PRO A 1 11 ? 7.868 2.836 -0.951 1.00 0.00 11 PRO A CA 10
ATOM 5296 C C . PRO A 1 11 ? 6.793 1.875 -0.456 1.00 0.00 11 PRO A C 10
ATOM 5297 O O . PRO A 1 11 ? 7.050 0.686 -0.265 1.00 0.00 11 PRO A O 10
ATOM 5308 N N . TYR A 1 12 ? 5.589 2.397 -0.250 1.00 0.00 12 TYR A N 10
ATOM 5309 C CA . TYR A 1 12 ? 4.475 1.586 0.226 1.00 0.00 12 TYR A CA 10
ATOM 5310 C C . TYR A 1 12 ? 3.769 0.895 -0.937 1.00 0.00 12 TYR A C 10
ATOM 5311 O O . TYR A 1 12 ? 3.408 1.532 -1.927 1.00 0.00 12 TYR A O 10
ATOM 5329 N N . LYS A 1 13 ? 3.576 -0.414 -0.810 1.00 0.00 13 LYS A N 10
ATOM 5330 C CA . LYS A 1 13 ? 2.913 -1.194 -1.848 1.00 0.00 13 LYS A CA 10
ATOM 5331 C C . LYS A 1 13 ? 1.865 -2.124 -1.243 1.00 0.00 13 LYS A C 10
ATOM 5332 O O . LYS A 1 13 ? 2.094 -2.738 -0.201 1.00 0.00 13 LYS A O 10
ATOM 5351 N N . CYS A 1 14 ? 0.717 -2.223 -1.904 1.00 0.00 14 CYS A N 10
ATOM 5352 C CA . CYS A 1 14 ? -0.365 -3.079 -1.433 1.00 0.00 14 CYS A CA 10
ATOM 5353 C C . CYS A 1 14 ? -0.184 -4.510 -1.932 1.00 0.00 14 CYS A C 10
ATOM 5354 O O . CYS A 1 14 ? -0.260 -4.773 -3.131 1.00 0.00 14 CYS A O 10
ATOM 5361 N N . GLU A 1 15 ? 0.054 -5.429 -1.001 1.00 0.00 15 GLU A N 10
ATOM 5362 C CA . GLU A 1 15 ? 0.247 -6.832 -1.347 1.00 0.00 15 GLU A CA 10
ATOM 5363 C C . GLU A 1 15 ? -1.086 -7.498 -1.679 1.00 0.00 15 GLU A C 10
ATOM 5364 O O . GLU A 1 15 ? -1.138 -8.461 -2.446 1.00 0.00 15 GLU A O 10
ATOM 5376 N N . THR A 1 16 ? -2.162 -6.979 -1.096 1.00 0.00 16 THR A N 10
ATOM 5377 C CA . THR A 1 16 ? -3.494 -7.523 -1.328 1.00 0.00 16 THR A CA 10
ATOM 5378 C C . THR A 1 16 ? -3.829 -7.543 -2.815 1.00 0.00 16 THR A C 10
ATOM 5379 O O . THR A 1 16 ? -4.426 -8.497 -3.315 1.00 0.00 16 THR A O 10
ATOM 5390 N N . CYS A 1 17 ? -3.441 -6.484 -3.518 1.00 0.00 17 CYS A N 10
ATOM 5391 C CA . CYS A 1 17 ? -3.699 -6.379 -4.949 1.00 0.00 17 CYS A CA 10
ATOM 5392 C C . CYS A 1 17 ? -2.414 -6.078 -5.714 1.00 0.00 17 CYS A C 10
ATOM 5393 O O . CYS A 1 17 ? -2.180 -6.619 -6.794 1.00 0.00 17 CYS A O 10
ATOM 5400 N N . GLY A 1 18 ? -1.583 -5.210 -5.144 1.00 0.00 18 GLY A N 10
ATOM 5401 C CA . GLY A 1 18 ? -0.331 -4.851 -5.785 1.00 0.00 18 GLY A CA 10
ATOM 5402 C C . GLY A 1 18 ? -0.223 -3.363 -6.054 1.00 0.00 18 GLY A C 10
ATOM 5403 O O . GLY A 1 18 ? 0.614 -2.928 -6.845 1.00 0.00 18 GLY A O 10
ATOM 5407 N N . ALA A 1 19 ? -1.073 -2.582 -5.396 1.00 0.00 19 ALA A N 10
ATOM 5408 C CA . ALA A 1 19 ? -1.068 -1.134 -5.568 1.00 0.00 19 ALA A CA 10
ATOM 5409 C C . ALA A 1 19 ? 0.179 -0.511 -4.951 1.00 0.00 19 ALA A C 10
ATOM 5410 O O . ALA A 1 19 ? 1.017 -1.211 -4.383 1.00 0.00 19 ALA A O 10
ATOM 5417 N N . ARG A 1 20 ? 0.296 0.807 -5.067 1.00 0.00 20 ARG A N 10
ATOM 5418 C CA . ARG A 1 20 ? 1.443 1.524 -4.522 1.00 0.00 20 ARG A CA 10
ATOM 5419 C C . ARG A 1 20 ? 1.057 2.945 -4.124 1.00 0.00 20 ARG A C 10
ATOM 5420 O O . ARG A 1 20 ? 0.067 3.491 -4.613 1.00 0.00 20 ARG A O 10
ATOM 5441 N N . PHE A 1 21 ? 1.845 3.540 -3.235 1.00 0.00 21 PHE A N 10
ATOM 5442 C CA . PHE A 1 21 ? 1.585 4.898 -2.770 1.00 0.00 21 PHE A CA 10
ATOM 5443 C C . PHE A 1 21 ? 2.856 5.536 -2.218 1.00 0.00 21 PHE A C 10
ATOM 5444 O O . PHE A 1 21 ? 3.791 4.841 -1.819 1.00 0.00 21 PHE A O 10
ATOM 5461 N N . VAL A 1 22 ? 2.883 6.865 -2.198 1.00 0.00 22 VAL A N 10
ATOM 5462 C CA . VAL A 1 22 ? 4.038 7.598 -1.694 1.00 0.00 22 VAL A CA 10
ATOM 5463 C C . VAL A 1 22 ? 4.067 7.600 -0.170 1.00 0.00 22 VAL A C 10
ATOM 5464 O O . VAL A 1 22 ? 5.133 7.523 0.441 1.00 0.00 22 VAL A O 10
ATOM 5477 N N . GLN A 1 23 ? 2.888 7.687 0.438 1.00 0.00 23 GLN A N 10
ATOM 5478 C CA . GLN A 1 23 ? 2.778 7.698 1.892 1.00 0.00 23 GLN A CA 10
ATOM 5479 C C . GLN A 1 23 ? 1.888 6.560 2.380 1.00 0.00 23 GLN A C 10
ATOM 5480 O O . GLN A 1 23 ? 0.913 6.196 1.724 1.00 0.00 23 GLN A O 10
ATOM 5494 N N . VAL A 1 24 ? 2.232 6.000 3.536 1.00 0.00 24 VAL A N 10
ATOM 5495 C CA . VAL A 1 24 ? 1.464 4.903 4.112 1.00 0.00 24 VAL A CA 10
ATOM 5496 C C . VAL A 1 24 ? 0.009 5.304 4.328 1.00 0.00 24 VAL A C 10
ATOM 5497 O O . VAL A 1 24 ? -0.905 4.515 4.091 1.00 0.00 24 VAL A O 10
ATOM 5510 N N . ALA A 1 25 ? -0.198 6.537 4.780 1.00 0.00 25 ALA A N 10
ATOM 5511 C CA . ALA A 1 25 ? -1.542 7.045 5.026 1.00 0.00 25 ALA A CA 10
ATOM 5512 C C . ALA A 1 25 ? -2.453 6.788 3.830 1.00 0.00 25 ALA A C 10
ATOM 5513 O O . ALA A 1 25 ? -3.669 6.666 3.979 1.00 0.00 25 ALA A O 10
ATOM 5520 N N . HIS A 1 26 ? -1.857 6.708 2.645 1.00 0.00 26 HIS A N 10
ATOM 5521 C CA . HIS A 1 26 ? -2.616 6.466 1.423 1.00 0.00 26 HIS A CA 10
ATOM 5522 C C . HIS A 1 26 ? -2.848 4.972 1.214 1.00 0.00 26 HIS A C 10
ATOM 5523 O O . HIS A 1 26 ? -3.975 4.535 0.976 1.00 0.00 26 HIS A O 10
ATOM 5537 N N . LEU A 1 27 ? -1.775 4.194 1.304 1.00 0.00 27 LEU A N 10
ATOM 5538 C CA . LEU A 1 27 ? -1.861 2.749 1.124 1.00 0.00 27 LEU A CA 10
ATOM 5539 C C . LEU A 1 27 ? -2.752 2.120 2.191 1.00 0.00 27 LEU A C 10
ATOM 5540 O O . LEU A 1 27 ? -3.707 1.409 1.876 1.00 0.00 27 LEU A O 10
ATOM 5556 N N . ARG A 1 28 ? -2.434 2.387 3.453 1.00 0.00 28 ARG A N 10
ATOM 5557 C CA . ARG A 1 28 ? -3.205 1.848 4.566 1.00 0.00 28 ARG A CA 10
ATOM 5558 C C . ARG A 1 28 ? -4.669 2.266 4.466 1.00 0.00 28 ARG A C 10
ATOM 5559 O O . ARG A 1 28 ? -5.543 1.655 5.080 1.00 0.00 28 ARG A O 10
ATOM 5580 N N . ALA A 1 29 ? -4.928 3.312 3.689 1.00 0.00 29 ALA A N 10
ATOM 5581 C CA . ALA A 1 29 ? -6.286 3.812 3.507 1.00 0.00 29 ALA A CA 10
ATOM 5582 C C . ALA A 1 29 ? -6.946 3.175 2.289 1.00 0.00 29 ALA A C 10
ATOM 5583 O O . ALA A 1 29 ? -8.159 3.279 2.102 1.00 0.00 29 ALA A O 10
ATOM 5590 N N . HIS A 1 30 ? -6.141 2.517 1.461 1.00 0.00 30 HIS A N 10
ATOM 5591 C CA . HIS A 1 30 ? -6.648 1.863 0.259 1.00 0.00 30 HIS A CA 10
ATOM 5592 C C . HIS A 1 30 ? -6.842 0.368 0.495 1.00 0.00 30 HIS A C 10
ATOM 5593 O O . HIS A 1 30 ? -7.757 -0.244 -0.056 1.00 0.00 30 HIS A O 10
ATOM 5607 N N . VAL A 1 31 ? -5.973 -0.214 1.316 1.00 0.00 31 VAL A N 10
ATOM 5608 C CA . VAL A 1 31 ? -6.049 -1.637 1.625 1.00 0.00 31 VAL A CA 10
ATOM 5609 C C . VAL A 1 31 ? -7.354 -1.976 2.336 1.00 0.00 31 VAL A C 10
ATOM 5610 O O . VAL A 1 31 ? -7.777 -3.133 2.364 1.00 0.00 31 VAL A O 10
ATOM 5623 N N . LEU A 1 32 ? -7.989 -0.961 2.912 1.00 0.00 32 LEU A N 10
ATOM 5624 C CA . LEU A 1 32 ? -9.248 -1.151 3.624 1.00 0.00 32 LEU A CA 10
ATOM 5625 C C . LEU A 1 32 ? -10.368 -1.525 2.659 1.00 0.00 32 LEU A C 10
ATOM 5626 O O . LEU A 1 32 ? -11.412 -2.032 3.072 1.00 0.00 32 LEU A O 10
ATOM 5642 N N . ILE A 1 33 ? -10.144 -1.272 1.374 1.00 0.00 33 ILE A N 10
ATOM 5643 C CA . ILE A 1 33 ? -11.134 -1.585 0.351 1.00 0.00 33 ILE A CA 10
ATOM 5644 C C . ILE A 1 33 ? -11.395 -3.086 0.279 1.00 0.00 33 ILE A C 10
ATOM 5645 O O . ILE A 1 33 ? -12.542 -3.524 0.187 1.00 0.00 33 ILE A O 10
ATOM 5661 N N . HIS A 1 34 ? -10.323 -3.871 0.324 1.00 0.00 34 HIS A N 10
ATOM 5662 C CA . HIS A 1 34 ? -10.436 -5.324 0.267 1.00 0.00 34 HIS A CA 10
ATOM 5663 C C . HIS A 1 34 ? -10.881 -5.888 1.613 1.00 0.00 34 HIS A C 10
ATOM 5664 O O . HIS A 1 34 ? -11.976 -6.437 1.737 1.00 0.00 34 HIS A O 10
ATOM 5678 N N . THR A 1 35 ? -10.024 -5.749 2.620 1.00 0.00 35 THR A N 10
ATOM 5679 C CA . THR A 1 35 ? -10.327 -6.246 3.956 1.00 0.00 35 THR A CA 10
ATOM 5680 C C . THR A 1 35 ? -11.671 -5.719 4.446 1.00 0.00 35 THR A C 10
ATOM 5681 O O . THR A 1 35 ? -12.395 -6.409 5.162 1.00 0.00 35 THR A O 10
ATOM 5692 N N . GLY A 1 36 ? -11.999 -4.491 4.054 1.00 0.00 36 GLY A N 10
ATOM 5693 C CA . GLY A 1 36 ? -13.256 -3.893 4.463 1.00 0.00 36 GLY A CA 10
ATOM 5694 C C . GLY A 1 36 ? -14.288 -3.895 3.353 1.00 0.00 36 GLY A C 10
ATOM 5695 O O . GLY A 1 36 ? -13.968 -3.610 2.199 1.00 0.00 36 GLY A O 10
ATOM 5699 N N . SER A 1 37 ? -15.529 -4.219 3.700 1.00 0.00 37 SER A N 10
ATOM 5700 C CA . SER A 1 37 ? -16.610 -4.262 2.723 1.00 0.00 37 SER A CA 10
ATOM 5701 C C . SER A 1 37 ? -16.652 -2.977 1.902 1.00 0.00 37 SER A C 10
ATOM 5702 O O . SER A 1 37 ? -16.483 -1.881 2.434 1.00 0.00 37 SER A O 10
ATOM 5710 N N . GLY A 1 38 ? -16.879 -3.121 0.600 1.00 0.00 38 GLY A N 10
ATOM 5711 C CA . GLY A 1 38 ? -16.939 -1.964 -0.275 1.00 0.00 38 GLY A CA 10
ATOM 5712 C C . GLY A 1 38 ? -18.265 -1.236 -0.183 1.00 0.00 38 GLY A C 10
ATOM 5713 O O . GLY A 1 38 ? -19.311 -1.835 0.067 1.00 0.00 38 GLY A O 10
ATOM 5717 N N . PRO A 1 39 ? -18.232 0.090 -0.386 1.00 0.00 39 PRO A N 10
ATOM 5718 C CA . PRO A 1 39 ? -19.432 0.930 -0.329 1.00 0.00 39 PRO A CA 10
ATOM 5719 C C . PRO A 1 39 ? -20.375 0.675 -1.500 1.00 0.00 39 PRO A C 10
ATOM 5720 O O . PRO A 1 39 ? -21.570 0.451 -1.309 1.00 0.00 39 PRO A O 10
ATOM 5731 N N . SER A 1 40 ? -19.829 0.709 -2.711 1.00 0.00 40 SER A N 10
ATOM 5732 C CA . SER A 1 40 ? -20.623 0.485 -3.914 1.00 0.00 40 SER A CA 10
ATOM 5733 C C . SER A 1 40 ? -20.287 -0.864 -4.543 1.00 0.00 40 SER A C 10
ATOM 5734 O O . SER A 1 40 ? -19.129 -1.148 -4.847 1.00 0.00 40 SER A O 10
ATOM 5742 N N . SER A 1 41 ? -21.310 -1.691 -4.735 1.00 0.00 41 SER A N 10
ATOM 5743 C CA . SER A 1 41 ? -21.124 -3.012 -5.324 1.00 0.00 41 SER A CA 10
ATOM 5744 C C . SER A 1 41 ? -22.458 -3.594 -5.784 1.00 0.00 41 SER A C 10
ATOM 5745 O O . SER A 1 41 ? -23.518 -3.029 -5.521 1.00 0.00 41 SER A O 10
ATOM 5753 N N . GLY A 1 42 ? -22.395 -4.729 -6.473 1.00 0.00 42 GLY A N 10
ATOM 5754 C CA . GLY A 1 42 ? -23.602 -5.370 -6.959 1.00 0.00 42 GLY A CA 10
ATOM 5755 C C . GLY A 1 42 ? -23.747 -5.269 -8.465 1.00 0.00 42 GLY A C 10
ATOM 5756 O O . GLY A 1 42 ? -23.238 -6.134 -9.175 1.00 0.00 42 GLY A O 10
ATOM 5761 N N . GLY A 1 1 ? -2.058 -1.138 -23.640 1.00 0.00 1 GLY A N 11
ATOM 5762 C CA . GLY A 1 1 ? -2.851 -0.269 -22.790 1.00 0.00 1 GLY A CA 11
ATOM 5763 C C . GLY A 1 1 ? -2.567 1.199 -23.036 1.00 0.00 1 GLY A C 11
ATOM 5764 O O . GLY A 1 1 ? -3.175 1.818 -23.909 1.00 0.00 1 GLY A O 11
ATOM 5768 N N . SER A 1 2 ? -1.643 1.760 -22.263 1.00 0.00 2 SER A N 11
ATOM 5769 C CA . SER A 1 2 ? -1.283 3.167 -22.398 1.00 0.00 2 SER A CA 11
ATOM 5770 C C . SER A 1 2 ? 0.159 3.404 -21.961 1.00 0.00 2 SER A C 11
ATOM 5771 O O . SER A 1 2 ? 0.570 2.979 -20.881 1.00 0.00 2 SER A O 11
ATOM 5779 N N . SER A 1 3 ? 0.923 4.084 -22.809 1.00 0.00 3 SER A N 11
ATOM 5780 C CA . SER A 1 3 ? 2.321 4.375 -22.513 1.00 0.00 3 SER A CA 11
ATOM 5781 C C . SER A 1 3 ? 2.536 5.874 -22.324 1.00 0.00 3 SER A C 11
ATOM 5782 O O . SER A 1 3 ? 2.276 6.668 -23.227 1.00 0.00 3 SER A O 11
ATOM 5790 N N . GLY A 1 4 ? 3.014 6.252 -21.143 1.00 0.00 4 GLY A N 11
ATOM 5791 C CA . GLY A 1 4 ? 3.256 7.654 -20.855 1.00 0.00 4 GLY A CA 11
ATOM 5792 C C . GLY A 1 4 ? 3.459 7.916 -19.376 1.00 0.00 4 GLY A C 11
ATOM 5793 O O . GLY A 1 4 ? 2.538 8.350 -18.684 1.00 0.00 4 GLY A O 11
ATOM 5797 N N . SER A 1 5 ? 4.667 7.649 -18.890 1.00 0.00 5 SER A N 11
ATOM 5798 C CA . SER A 1 5 ? 4.986 7.854 -17.481 1.00 0.00 5 SER A CA 11
ATOM 5799 C C . SER A 1 5 ? 5.908 9.056 -17.302 1.00 0.00 5 SER A C 11
ATOM 5800 O O . SER A 1 5 ? 6.538 9.516 -18.254 1.00 0.00 5 SER A O 11
ATOM 5808 N N . SER A 1 6 ? 5.982 9.559 -16.074 1.00 0.00 6 SER A N 11
ATOM 5809 C CA . SER A 1 6 ? 6.824 10.710 -15.770 1.00 0.00 6 SER A CA 11
ATOM 5810 C C . SER A 1 6 ? 7.900 10.342 -14.754 1.00 0.00 6 SER A C 11
ATOM 5811 O O . SER A 1 6 ? 9.091 10.529 -14.999 1.00 0.00 6 SER A O 11
ATOM 5819 N N . GLY A 1 7 ? 7.471 9.817 -13.610 1.00 0.00 7 GLY A N 11
ATOM 5820 C CA . GLY A 1 7 ? 8.410 9.430 -12.573 1.00 0.00 7 GLY A CA 11
ATOM 5821 C C . GLY A 1 7 ? 7.791 8.502 -11.546 1.00 0.00 7 GLY A C 11
ATOM 5822 O O . GLY A 1 7 ? 6.914 8.906 -10.783 1.00 0.00 7 GLY A O 11
ATOM 5826 N N . GLY A 1 8 ? 8.246 7.253 -11.529 1.00 0.00 8 GLY A N 11
ATOM 5827 C CA . GLY A 1 8 ? 7.718 6.285 -10.586 1.00 0.00 8 GLY A CA 11
ATOM 5828 C C . GLY A 1 8 ? 8.528 6.220 -9.306 1.00 0.00 8 GLY A C 11
ATOM 5829 O O . GLY A 1 8 ? 9.757 6.177 -9.345 1.00 0.00 8 GLY A O 11
ATOM 5833 N N . GLU A 1 9 ? 7.838 6.214 -8.170 1.00 0.00 9 GLU A N 11
ATOM 5834 C CA . GLU A 1 9 ? 8.503 6.157 -6.873 1.00 0.00 9 GLU A CA 11
ATOM 5835 C C . GLU A 1 9 ? 7.485 6.018 -5.745 1.00 0.00 9 GLU A C 11
ATOM 5836 O O . GLU A 1 9 ? 6.795 6.976 -5.395 1.00 0.00 9 GLU A O 11
ATOM 5848 N N . LYS A 1 10 ? 7.395 4.819 -5.181 1.00 0.00 10 LYS A N 11
ATOM 5849 C CA . LYS A 1 10 ? 6.462 4.553 -4.092 1.00 0.00 10 LYS A CA 11
ATOM 5850 C C . LYS A 1 10 ? 6.988 3.446 -3.184 1.00 0.00 10 LYS A C 11
ATOM 5851 O O . LYS A 1 10 ? 7.073 2.281 -3.570 1.00 0.00 10 LYS A O 11
ATOM 5870 N N . PRO A 1 11 ? 7.348 3.817 -1.946 1.00 0.00 11 PRO A N 11
ATOM 5871 C CA . PRO A 1 11 ? 7.870 2.870 -0.956 1.00 0.00 11 PRO A CA 11
ATOM 5872 C C . PRO A 1 11 ? 6.801 1.902 -0.461 1.00 0.00 11 PRO A C 11
ATOM 5873 O O . PRO A 1 11 ? 7.065 0.715 -0.270 1.00 0.00 11 PRO A O 11
ATOM 5884 N N . TYR A 1 12 ? 5.594 2.416 -0.255 1.00 0.00 12 TYR A N 11
ATOM 5885 C CA . TYR A 1 12 ? 4.485 1.597 0.220 1.00 0.00 12 TYR A CA 11
ATOM 5886 C C . TYR A 1 12 ? 3.789 0.895 -0.942 1.00 0.00 12 TYR A C 11
ATOM 5887 O O . TYR A 1 12 ? 3.440 1.522 -1.942 1.00 0.00 12 TYR A O 11
ATOM 5905 N N . LYS A 1 13 ? 3.588 -0.411 -0.801 1.00 0.00 13 LYS A N 11
ATOM 5906 C CA . LYS A 1 13 ? 2.932 -1.200 -1.837 1.00 0.00 13 LYS A CA 11
ATOM 5907 C C . LYS A 1 13 ? 1.869 -2.112 -1.233 1.00 0.00 13 LYS A C 11
ATOM 5908 O O . LYS A 1 13 ? 2.083 -2.726 -0.187 1.00 0.00 13 LYS A O 11
ATOM 5927 N N . CYS A 1 14 ? 0.722 -2.198 -1.899 1.00 0.00 14 CYS A N 11
ATOM 5928 C CA . CYS A 1 14 ? -0.375 -3.036 -1.430 1.00 0.00 14 CYS A CA 11
ATOM 5929 C C . CYS A 1 14 ? -0.182 -4.483 -1.874 1.00 0.00 14 CYS A C 11
ATOM 5930 O O . CYS A 1 14 ? -0.253 -4.792 -3.063 1.00 0.00 14 CYS A O 11
ATOM 5937 N N . GLU A 1 15 ? 0.061 -5.365 -0.909 1.00 0.00 15 GLU A N 11
ATOM 5938 C CA . GLU A 1 15 ? 0.264 -6.779 -1.201 1.00 0.00 15 GLU A CA 11
ATOM 5939 C C . GLU A 1 15 ? -1.061 -7.463 -1.526 1.00 0.00 15 GLU A C 11
ATOM 5940 O O . GLU A 1 15 ? -1.097 -8.462 -2.246 1.00 0.00 15 GLU A O 11
ATOM 5952 N N . THR A 1 16 ? -2.148 -6.919 -0.990 1.00 0.00 16 THR A N 11
ATOM 5953 C CA . THR A 1 16 ? -3.475 -7.476 -1.220 1.00 0.00 16 THR A CA 11
ATOM 5954 C C . THR A 1 16 ? -3.798 -7.529 -2.709 1.00 0.00 16 THR A C 11
ATOM 5955 O O . THR A 1 16 ? -4.385 -8.497 -3.193 1.00 0.00 16 THR A O 11
ATOM 5966 N N . CYS A 1 17 ? -3.411 -6.483 -3.431 1.00 0.00 17 CYS A N 11
ATOM 5967 C CA . CYS A 1 17 ? -3.659 -6.410 -4.866 1.00 0.00 17 CYS A CA 11
ATOM 5968 C C . CYS A 1 17 ? -2.367 -6.126 -5.627 1.00 0.00 17 CYS A C 11
ATOM 5969 O O . CYS A 1 17 ? -2.119 -6.701 -6.686 1.00 0.00 17 CYS A O 11
ATOM 5976 N N . GLY A 1 18 ? -1.547 -5.235 -5.079 1.00 0.00 18 GLY A N 11
ATOM 5977 C CA . GLY A 1 18 ? -0.291 -4.890 -5.720 1.00 0.00 18 GLY A CA 11
ATOM 5978 C C . GLY A 1 18 ? -0.176 -3.406 -6.009 1.00 0.00 18 GLY A C 11
ATOM 5979 O O . GLY A 1 18 ? 0.679 -2.983 -6.785 1.00 0.00 18 GLY A O 11
ATOM 5983 N N . ALA A 1 19 ? -1.041 -2.614 -5.383 1.00 0.00 19 ALA A N 11
ATOM 5984 C CA . ALA A 1 19 ? -1.032 -1.170 -5.577 1.00 0.00 19 ALA A CA 11
ATOM 5985 C C . ALA A 1 19 ? 0.214 -0.541 -4.963 1.00 0.00 19 ALA A C 11
ATOM 5986 O O . ALA A 1 19 ? 1.062 -1.238 -4.405 1.00 0.00 19 ALA A O 11
ATOM 5993 N N . ARG A 1 20 ? 0.319 0.780 -5.071 1.00 0.00 20 ARG A N 11
ATOM 5994 C CA . ARG A 1 20 ? 1.463 1.502 -4.528 1.00 0.00 20 ARG A CA 11
ATOM 5995 C C . ARG A 1 20 ? 1.073 2.924 -4.138 1.00 0.00 20 ARG A C 11
ATOM 5996 O O . ARG A 1 20 ? 0.084 3.466 -4.633 1.00 0.00 20 ARG A O 11
ATOM 6017 N N . PHE A 1 21 ? 1.856 3.524 -3.247 1.00 0.00 21 PHE A N 11
ATOM 6018 C CA . PHE A 1 21 ? 1.592 4.883 -2.790 1.00 0.00 21 PHE A CA 11
ATOM 6019 C C . PHE A 1 21 ? 2.860 5.527 -2.236 1.00 0.00 21 PHE A C 11
ATOM 6020 O O . PHE A 1 21 ? 3.805 4.836 -1.854 1.00 0.00 21 PHE A O 11
ATOM 6037 N N . VAL A 1 22 ? 2.874 6.856 -2.198 1.00 0.00 22 VAL A N 11
ATOM 6038 C CA . VAL A 1 22 ? 4.025 7.594 -1.691 1.00 0.00 22 VAL A CA 11
ATOM 6039 C C . VAL A 1 22 ? 4.044 7.603 -0.167 1.00 0.00 22 VAL A C 11
ATOM 6040 O O . VAL A 1 22 ? 5.106 7.529 0.450 1.00 0.00 22 VAL A O 11
ATOM 6053 N N . GLN A 1 23 ? 2.862 7.694 0.434 1.00 0.00 23 GLN A N 11
ATOM 6054 C CA . GLN A 1 23 ? 2.744 7.714 1.887 1.00 0.00 23 GLN A CA 11
ATOM 6055 C C . GLN A 1 23 ? 1.857 6.573 2.376 1.00 0.00 23 GLN A C 11
ATOM 6056 O O . GLN A 1 23 ? 0.877 6.211 1.725 1.00 0.00 23 GLN A O 11
ATOM 6070 N N . VAL A 1 24 ? 2.207 6.010 3.528 1.00 0.00 24 VAL A N 11
ATOM 6071 C CA . VAL A 1 24 ? 1.443 4.910 4.105 1.00 0.00 24 VAL A CA 11
ATOM 6072 C C . VAL A 1 24 ? -0.013 5.307 4.321 1.00 0.00 24 VAL A C 11
ATOM 6073 O O . VAL A 1 24 ? -0.925 4.518 4.075 1.00 0.00 24 VAL A O 11
ATOM 6086 N N . ALA A 1 25 ? -0.224 6.536 4.781 1.00 0.00 25 ALA A N 11
ATOM 6087 C CA . ALA A 1 25 ? -1.570 7.039 5.027 1.00 0.00 25 ALA A CA 11
ATOM 6088 C C . ALA A 1 25 ? -2.481 6.778 3.832 1.00 0.00 25 ALA A C 11
ATOM 6089 O O . ALA A 1 25 ? -3.696 6.646 3.983 1.00 0.00 25 ALA A O 11
ATOM 6096 N N . HIS A 1 26 ? -1.886 6.705 2.646 1.00 0.00 26 HIS A N 11
ATOM 6097 C CA . HIS A 1 26 ? -2.645 6.459 1.425 1.00 0.00 26 HIS A CA 11
ATOM 6098 C C . HIS A 1 26 ? -2.869 4.964 1.216 1.00 0.00 26 HIS A C 11
ATOM 6099 O O . HIS A 1 26 ? -3.994 4.521 0.980 1.00 0.00 26 HIS A O 11
ATOM 6113 N N . LEU A 1 27 ? -1.792 4.192 1.303 1.00 0.00 27 LEU A N 11
ATOM 6114 C CA . LEU A 1 27 ? -1.871 2.746 1.122 1.00 0.00 27 LEU A CA 11
ATOM 6115 C C . LEU A 1 27 ? -2.754 2.111 2.191 1.00 0.00 27 LEU A C 11
ATOM 6116 O O . LEU A 1 27 ? -3.711 1.403 1.879 1.00 0.00 27 LEU A O 11
ATOM 6132 N N . ARG A 1 28 ? -2.428 2.372 3.453 1.00 0.00 28 ARG A N 11
ATOM 6133 C CA . ARG A 1 28 ? -3.193 1.827 4.568 1.00 0.00 28 ARG A CA 11
ATOM 6134 C C . ARG A 1 28 ? -4.657 2.245 4.479 1.00 0.00 28 ARG A C 11
ATOM 6135 O O . ARG A 1 28 ? -5.528 1.627 5.091 1.00 0.00 28 ARG A O 11
ATOM 6156 N N . ALA A 1 29 ? -4.921 3.299 3.713 1.00 0.00 29 ALA A N 11
ATOM 6157 C CA . ALA A 1 29 ? -6.280 3.799 3.543 1.00 0.00 29 ALA A CA 11
ATOM 6158 C C . ALA A 1 29 ? -6.944 3.177 2.319 1.00 0.00 29 ALA A C 11
ATOM 6159 O O . ALA A 1 29 ? -8.157 3.282 2.138 1.00 0.00 29 ALA A O 11
ATOM 6166 N N . HIS A 1 30 ? -6.141 2.530 1.480 1.00 0.00 30 HIS A N 11
ATOM 6167 C CA . HIS A 1 30 ? -6.651 1.891 0.273 1.00 0.00 30 HIS A CA 11
ATOM 6168 C C . HIS A 1 30 ? -6.839 0.393 0.489 1.00 0.00 30 HIS A C 11
ATOM 6169 O O . HIS A 1 30 ? -7.755 -0.215 -0.066 1.00 0.00 30 HIS A O 11
ATOM 6183 N N . VAL A 1 31 ? -5.966 -0.198 1.298 1.00 0.00 31 VAL A N 11
ATOM 6184 C CA . VAL A 1 31 ? -6.036 -1.625 1.588 1.00 0.00 31 VAL A CA 11
ATOM 6185 C C . VAL A 1 31 ? -7.337 -1.978 2.300 1.00 0.00 31 VAL A C 11
ATOM 6186 O O . VAL A 1 31 ? -7.763 -3.134 2.300 1.00 0.00 31 VAL A O 11
ATOM 6199 N N . LEU A 1 32 ? -7.964 -0.976 2.905 1.00 0.00 32 LEU A N 11
ATOM 6200 C CA . LEU A 1 32 ? -9.219 -1.180 3.622 1.00 0.00 32 LEU A CA 11
ATOM 6201 C C . LEU A 1 32 ? -10.344 -1.541 2.657 1.00 0.00 32 LEU A C 11
ATOM 6202 O O . LEU A 1 32 ? -11.371 -2.085 3.063 1.00 0.00 32 LEU A O 11
ATOM 6218 N N . ILE A 1 33 ? -10.141 -1.237 1.380 1.00 0.00 33 ILE A N 11
ATOM 6219 C CA . ILE A 1 33 ? -11.137 -1.533 0.358 1.00 0.00 33 ILE A CA 11
ATOM 6220 C C . ILE A 1 33 ? -11.451 -3.024 0.311 1.00 0.00 33 ILE A C 11
ATOM 6221 O O . ILE A 1 33 ? -12.614 -3.423 0.231 1.00 0.00 33 ILE A O 11
ATOM 6237 N N . HIS A 1 34 ? -10.407 -3.845 0.363 1.00 0.00 34 HIS A N 11
ATOM 6238 C CA . HIS A 1 34 ? -10.571 -5.294 0.329 1.00 0.00 34 HIS A CA 11
ATOM 6239 C C . HIS A 1 34 ? -11.074 -5.815 1.672 1.00 0.00 34 HIS A C 11
ATOM 6240 O O . HIS A 1 34 ? -12.146 -6.416 1.755 1.00 0.00 34 HIS A O 11
ATOM 6254 N N . THR A 1 35 ? -10.292 -5.583 2.722 1.00 0.00 35 THR A N 11
ATOM 6255 C CA . THR A 1 35 ? -10.657 -6.031 4.060 1.00 0.00 35 THR A CA 11
ATOM 6256 C C . THR A 1 35 ? -11.856 -5.254 4.592 1.00 0.00 35 THR A C 11
ATOM 6257 O O . THR A 1 35 ? -11.927 -4.033 4.457 1.00 0.00 35 THR A O 11
ATOM 6268 N N . GLY A 1 36 ? -12.798 -5.971 5.197 1.00 0.00 36 GLY A N 11
ATOM 6269 C CA . GLY A 1 36 ? -13.982 -5.331 5.741 1.00 0.00 36 GLY A CA 11
ATOM 6270 C C . GLY A 1 36 ? -15.265 -5.922 5.191 1.00 0.00 36 GLY A C 11
ATOM 6271 O O . GLY A 1 36 ? -15.350 -7.128 4.956 1.00 0.00 36 GLY A O 11
ATOM 6275 N N . SER A 1 37 ? -16.267 -5.073 4.987 1.00 0.00 37 SER A N 11
ATOM 6276 C CA . SER A 1 37 ? -17.554 -5.519 4.467 1.00 0.00 37 SER A CA 11
ATOM 6277 C C . SER A 1 37 ? -18.465 -4.330 4.178 1.00 0.00 37 SER A C 11
ATOM 6278 O O . SER A 1 37 ? -18.324 -3.266 4.778 1.00 0.00 37 SER A O 11
ATOM 6286 N N . GLY A 1 38 ? -19.401 -4.521 3.254 1.00 0.00 38 GLY A N 11
ATOM 6287 C CA . GLY A 1 38 ? -20.322 -3.457 2.900 1.00 0.00 38 GLY A CA 11
ATOM 6288 C C . GLY A 1 38 ? -20.237 -3.078 1.435 1.00 0.00 38 GLY A C 11
ATOM 6289 O O . GLY A 1 38 ? -21.005 -3.559 0.602 1.00 0.00 38 GLY A O 11
ATOM 6293 N N . PRO A 1 39 ? -19.284 -2.194 1.103 1.00 0.00 39 PRO A N 11
ATOM 6294 C CA . PRO A 1 39 ? -19.079 -1.731 -0.272 1.00 0.00 39 PRO A CA 11
ATOM 6295 C C . PRO A 1 39 ? -18.517 -2.824 -1.175 1.00 0.00 39 PRO A C 11
ATOM 6296 O O . PRO A 1 39 ? -18.231 -2.587 -2.348 1.00 0.00 39 PRO A O 11
ATOM 6307 N N . SER A 1 40 ? -18.361 -4.021 -0.619 1.00 0.00 40 SER A N 11
ATOM 6308 C CA . SER A 1 40 ? -17.829 -5.151 -1.373 1.00 0.00 40 SER A CA 11
ATOM 6309 C C . SER A 1 40 ? -18.258 -5.077 -2.836 1.00 0.00 40 SER A C 11
ATOM 6310 O O . SER A 1 40 ? -17.433 -5.193 -3.742 1.00 0.00 40 SER A O 11
ATOM 6318 N N . SER A 1 41 ? -19.554 -4.883 -3.057 1.00 0.00 41 SER A N 11
ATOM 6319 C CA . SER A 1 41 ? -20.094 -4.797 -4.409 1.00 0.00 41 SER A CA 11
ATOM 6320 C C . SER A 1 41 ? -19.436 -3.661 -5.186 1.00 0.00 41 SER A C 11
ATOM 6321 O O . SER A 1 41 ? -19.957 -2.548 -5.240 1.00 0.00 41 SER A O 11
ATOM 6329 N N . GLY A 1 42 ? -18.286 -3.952 -5.787 1.00 0.00 42 GLY A N 11
ATOM 6330 C CA . GLY A 1 42 ? -17.574 -2.945 -6.553 1.00 0.00 42 GLY A CA 11
ATOM 6331 C C . GLY A 1 42 ? -16.527 -2.222 -5.729 1.00 0.00 42 GLY A C 11
ATOM 6332 O O . GLY A 1 42 ? -16.152 -1.106 -6.083 1.00 0.00 42 GLY A O 11
ATOM 6337 N N . GLY A 1 1 ? -4.436 3.787 -26.122 1.00 0.00 1 GLY A N 12
ATOM 6338 C CA . GLY A 1 1 ? -4.056 2.616 -25.354 1.00 0.00 1 GLY A CA 12
ATOM 6339 C C . GLY A 1 1 ? -3.984 2.896 -23.866 1.00 0.00 1 GLY A C 12
ATOM 6340 O O . GLY A 1 1 ? -4.890 3.506 -23.298 1.00 0.00 1 GLY A O 12
ATOM 6344 N N . SER A 1 2 ? -2.905 2.448 -23.232 1.00 0.00 2 SER A N 12
ATOM 6345 C CA . SER A 1 2 ? -2.721 2.649 -21.799 1.00 0.00 2 SER A CA 12
ATOM 6346 C C . SER A 1 2 ? -2.428 4.114 -21.490 1.00 0.00 2 SER A C 12
ATOM 6347 O O . SER A 1 2 ? -1.921 4.849 -22.337 1.00 0.00 2 SER A O 12
ATOM 6355 N N . SER A 1 3 ? -2.750 4.530 -20.269 1.00 0.00 3 SER A N 12
ATOM 6356 C CA . SER A 1 3 ? -2.525 5.908 -19.848 1.00 0.00 3 SER A CA 12
ATOM 6357 C C . SER A 1 3 ? -1.796 5.953 -18.508 1.00 0.00 3 SER A C 12
ATOM 6358 O O . SER A 1 3 ? -2.306 5.477 -17.495 1.00 0.00 3 SER A O 12
ATOM 6366 N N . GLY A 1 4 ? -0.599 6.531 -18.513 1.00 0.00 4 GLY A N 12
ATOM 6367 C CA . GLY A 1 4 ? 0.183 6.629 -17.294 1.00 0.00 4 GLY A CA 12
ATOM 6368 C C . GLY A 1 4 ? 1.627 7.004 -17.559 1.00 0.00 4 GLY A C 12
ATOM 6369 O O . GLY A 1 4 ? 1.926 7.706 -18.525 1.00 0.00 4 GLY A O 12
ATOM 6373 N N . SER A 1 5 ? 2.526 6.536 -16.699 1.00 0.00 5 SER A N 12
ATOM 6374 C CA . SER A 1 5 ? 3.947 6.831 -16.842 1.00 0.00 5 SER A CA 12
ATOM 6375 C C . SER A 1 5 ? 4.790 5.588 -16.576 1.00 0.00 5 SER A C 12
ATOM 6376 O O . SER A 1 5 ? 4.385 4.699 -15.826 1.00 0.00 5 SER A O 12
ATOM 6384 N N . SER A 1 6 ? 5.964 5.532 -17.195 1.00 0.00 6 SER A N 12
ATOM 6385 C CA . SER A 1 6 ? 6.864 4.397 -17.029 1.00 0.00 6 SER A CA 12
ATOM 6386 C C . SER A 1 6 ? 7.707 4.552 -15.766 1.00 0.00 6 SER A C 12
ATOM 6387 O O . SER A 1 6 ? 8.702 5.275 -15.756 1.00 0.00 6 SER A O 12
ATOM 6395 N N . GLY A 1 7 ? 7.300 3.866 -14.702 1.00 0.00 7 GLY A N 12
ATOM 6396 C CA . GLY A 1 7 ? 8.027 3.941 -13.449 1.00 0.00 7 GLY A CA 12
ATOM 6397 C C . GLY A 1 7 ? 7.282 4.731 -12.392 1.00 0.00 7 GLY A C 12
ATOM 6398 O O . GLY A 1 7 ? 6.086 4.989 -12.528 1.00 0.00 7 GLY A O 12
ATOM 6402 N N . GLY A 1 8 ? 7.989 5.115 -11.333 1.00 0.00 8 GLY A N 12
ATOM 6403 C CA . GLY A 1 8 ? 7.369 5.874 -10.263 1.00 0.00 8 GLY A CA 12
ATOM 6404 C C . GLY A 1 8 ? 8.016 5.613 -8.917 1.00 0.00 8 GLY A C 12
ATOM 6405 O O . GLY A 1 8 ? 8.630 4.567 -8.710 1.00 0.00 8 GLY A O 12
ATOM 6409 N N . GLU A 1 9 ? 7.880 6.567 -8.002 1.00 0.00 9 GLU A N 12
ATOM 6410 C CA . GLU A 1 9 ? 8.458 6.435 -6.670 1.00 0.00 9 GLU A CA 12
ATOM 6411 C C . GLU A 1 9 ? 7.373 6.175 -5.629 1.00 0.00 9 GLU A C 12
ATOM 6412 O O . GLU A 1 9 ? 6.528 7.031 -5.369 1.00 0.00 9 GLU A O 12
ATOM 6424 N N . LYS A 1 10 ? 7.404 4.987 -5.036 1.00 0.00 10 LYS A N 12
ATOM 6425 C CA . LYS A 1 10 ? 6.425 4.611 -4.022 1.00 0.00 10 LYS A CA 12
ATOM 6426 C C . LYS A 1 10 ? 6.958 3.486 -3.141 1.00 0.00 10 LYS A C 12
ATOM 6427 O O . LYS A 1 10 ? 7.027 2.326 -3.548 1.00 0.00 10 LYS A O 12
ATOM 6446 N N . PRO A 1 11 ? 7.343 3.834 -1.904 1.00 0.00 11 PRO A N 12
ATOM 6447 C CA . PRO A 1 11 ? 7.875 2.867 -0.939 1.00 0.00 11 PRO A CA 12
ATOM 6448 C C . PRO A 1 11 ? 6.807 1.899 -0.441 1.00 0.00 11 PRO A C 12
ATOM 6449 O O . PRO A 1 11 ? 7.078 0.716 -0.229 1.00 0.00 11 PRO A O 12
ATOM 6460 N N . TYR A 1 12 ? 5.594 2.407 -0.255 1.00 0.00 12 TYR A N 12
ATOM 6461 C CA . TYR A 1 12 ? 4.486 1.587 0.220 1.00 0.00 12 TYR A CA 12
ATOM 6462 C C . TYR A 1 12 ? 3.788 0.887 -0.942 1.00 0.00 12 TYR A C 12
ATOM 6463 O O . TYR A 1 12 ? 3.444 1.514 -1.944 1.00 0.00 12 TYR A O 12
ATOM 6481 N N . LYS A 1 13 ? 3.582 -0.418 -0.800 1.00 0.00 13 LYS A N 12
ATOM 6482 C CA . LYS A 1 13 ? 2.924 -1.206 -1.835 1.00 0.00 13 LYS A CA 12
ATOM 6483 C C . LYS A 1 13 ? 1.857 -2.114 -1.231 1.00 0.00 13 LYS A C 12
ATOM 6484 O O . LYS A 1 13 ? 2.066 -2.720 -0.180 1.00 0.00 13 LYS A O 12
ATOM 6503 N N . CYS A 1 14 ? 0.715 -2.205 -1.904 1.00 0.00 14 CYS A N 12
ATOM 6504 C CA . CYS A 1 14 ? -0.385 -3.040 -1.435 1.00 0.00 14 CYS A CA 12
ATOM 6505 C C . CYS A 1 14 ? -0.207 -4.483 -1.897 1.00 0.00 14 CYS A C 12
ATOM 6506 O O . CYS A 1 14 ? -0.276 -4.776 -3.090 1.00 0.00 14 CYS A O 12
ATOM 6513 N N . GLU A 1 15 ? 0.023 -5.380 -0.943 1.00 0.00 15 GLU A N 12
ATOM 6514 C CA . GLU A 1 15 ? 0.211 -6.793 -1.252 1.00 0.00 15 GLU A CA 12
ATOM 6515 C C . GLU A 1 15 ? -1.122 -7.461 -1.578 1.00 0.00 15 GLU A C 12
ATOM 6516 O O . GLU A 1 15 ? -1.172 -8.447 -2.313 1.00 0.00 15 GLU A O 12
ATOM 6528 N N . THR A 1 16 ? -2.201 -6.916 -1.023 1.00 0.00 16 THR A N 12
ATOM 6529 C CA . THR A 1 16 ? -3.534 -7.459 -1.252 1.00 0.00 16 THR A CA 12
ATOM 6530 C C . THR A 1 16 ? -3.861 -7.504 -2.740 1.00 0.00 16 THR A C 12
ATOM 6531 O O . THR A 1 16 ? -4.478 -8.455 -3.222 1.00 0.00 16 THR A O 12
ATOM 6542 N N . CYS A 1 17 ? -3.444 -6.472 -3.465 1.00 0.00 17 CYS A N 12
ATOM 6543 C CA . CYS A 1 17 ? -3.693 -6.393 -4.899 1.00 0.00 17 CYS A CA 12
ATOM 6544 C C . CYS A 1 17 ? -2.401 -6.109 -5.660 1.00 0.00 17 CYS A C 12
ATOM 6545 O O . CYS A 1 17 ? -2.158 -6.676 -6.725 1.00 0.00 17 CYS A O 12
ATOM 6552 N N . GLY A 1 18 ? -1.575 -5.227 -5.105 1.00 0.00 18 GLY A N 12
ATOM 6553 C CA . GLY A 1 18 ? -0.318 -4.884 -5.744 1.00 0.00 18 GLY A CA 12
ATOM 6554 C C . GLY A 1 18 ? -0.201 -3.401 -6.034 1.00 0.00 18 GLY A C 12
ATOM 6555 O O . GLY A 1 18 ? 0.639 -2.981 -6.829 1.00 0.00 18 GLY A O 12
ATOM 6559 N N . ALA A 1 19 ? -1.048 -2.605 -5.390 1.00 0.00 19 ALA A N 12
ATOM 6560 C CA . ALA A 1 19 ? -1.036 -1.160 -5.582 1.00 0.00 19 ALA A CA 12
ATOM 6561 C C . ALA A 1 19 ? 0.208 -0.534 -4.962 1.00 0.00 19 ALA A C 12
ATOM 6562 O O . ALA A 1 19 ? 1.047 -1.232 -4.392 1.00 0.00 19 ALA A O 12
ATOM 6569 N N . ARG A 1 20 ? 0.322 0.785 -5.079 1.00 0.00 20 ARG A N 12
ATOM 6570 C CA . ARG A 1 20 ? 1.466 1.504 -4.531 1.00 0.00 20 ARG A CA 12
ATOM 6571 C C . ARG A 1 20 ? 1.078 2.928 -4.144 1.00 0.00 20 ARG A C 12
ATOM 6572 O O . ARG A 1 20 ? 0.091 3.471 -4.642 1.00 0.00 20 ARG A O 12
ATOM 6593 N N . PHE A 1 21 ? 1.859 3.527 -3.251 1.00 0.00 21 PHE A N 12
ATOM 6594 C CA . PHE A 1 21 ? 1.597 4.887 -2.796 1.00 0.00 21 PHE A CA 12
ATOM 6595 C C . PHE A 1 21 ? 2.866 5.531 -2.245 1.00 0.00 21 PHE A C 12
ATOM 6596 O O . PHE A 1 21 ? 3.818 4.841 -1.879 1.00 0.00 21 PHE A O 12
ATOM 6613 N N . VAL A 1 22 ? 2.873 6.859 -2.190 1.00 0.00 22 VAL A N 12
ATOM 6614 C CA . VAL A 1 22 ? 4.024 7.597 -1.684 1.00 0.00 22 VAL A CA 12
ATOM 6615 C C . VAL A 1 22 ? 4.045 7.606 -0.160 1.00 0.00 22 VAL A C 12
ATOM 6616 O O . VAL A 1 22 ? 5.108 7.530 0.456 1.00 0.00 22 VAL A O 12
ATOM 6629 N N . GLN A 1 23 ? 2.864 7.698 0.442 1.00 0.00 23 GLN A N 12
ATOM 6630 C CA . GLN A 1 23 ? 2.746 7.716 1.895 1.00 0.00 23 GLN A CA 12
ATOM 6631 C C . GLN A 1 23 ? 1.856 6.579 2.384 1.00 0.00 23 GLN A C 12
ATOM 6632 O O . GLN A 1 23 ? 0.867 6.230 1.739 1.00 0.00 23 GLN A O 12
ATOM 6646 N N . VAL A 1 24 ? 2.213 6.004 3.528 1.00 0.00 24 VAL A N 12
ATOM 6647 C CA . VAL A 1 24 ? 1.445 4.907 4.104 1.00 0.00 24 VAL A CA 12
ATOM 6648 C C . VAL A 1 24 ? -0.010 5.307 4.320 1.00 0.00 24 VAL A C 12
ATOM 6649 O O . VAL A 1 24 ? -0.924 4.523 4.067 1.00 0.00 24 VAL A O 12
ATOM 6662 N N . ALA A 1 25 ? -0.217 6.533 4.788 1.00 0.00 25 ALA A N 12
ATOM 6663 C CA . ALA A 1 25 ? -1.562 7.039 5.035 1.00 0.00 25 ALA A CA 12
ATOM 6664 C C . ALA A 1 25 ? -2.476 6.775 3.844 1.00 0.00 25 ALA A C 12
ATOM 6665 O O . ALA A 1 25 ? -3.689 6.635 3.998 1.00 0.00 25 ALA A O 12
ATOM 6672 N N . HIS A 1 26 ? -1.885 6.708 2.654 1.00 0.00 26 HIS A N 12
ATOM 6673 C CA . HIS A 1 26 ? -2.647 6.460 1.436 1.00 0.00 26 HIS A CA 12
ATOM 6674 C C . HIS A 1 26 ? -2.875 4.965 1.231 1.00 0.00 26 HIS A C 12
ATOM 6675 O O . HIS A 1 26 ? -4.003 4.522 1.016 1.00 0.00 26 HIS A O 12
ATOM 6689 N N . LEU A 1 27 ? -1.796 4.193 1.300 1.00 0.00 27 LEU A N 12
ATOM 6690 C CA . LEU A 1 27 ? -1.877 2.748 1.122 1.00 0.00 27 LEU A CA 12
ATOM 6691 C C . LEU A 1 27 ? -2.762 2.116 2.191 1.00 0.00 27 LEU A C 12
ATOM 6692 O O . LEU A 1 27 ? -3.720 1.408 1.880 1.00 0.00 27 LEU A O 12
ATOM 6708 N N . ARG A 1 28 ? -2.437 2.379 3.452 1.00 0.00 28 ARG A N 12
ATOM 6709 C CA . ARG A 1 28 ? -3.203 1.837 4.568 1.00 0.00 28 ARG A CA 12
ATOM 6710 C C . ARG A 1 28 ? -4.668 2.252 4.474 1.00 0.00 28 ARG A C 12
ATOM 6711 O O . ARG A 1 28 ? -5.540 1.630 5.080 1.00 0.00 28 ARG A O 12
ATOM 6732 N N . ALA A 1 29 ? -4.931 3.307 3.710 1.00 0.00 29 ALA A N 12
ATOM 6733 C CA . ALA A 1 29 ? -6.290 3.804 3.535 1.00 0.00 29 ALA A CA 12
ATOM 6734 C C . ALA A 1 29 ? -6.950 3.179 2.310 1.00 0.00 29 ALA A C 12
ATOM 6735 O O . ALA A 1 29 ? -8.163 3.280 2.127 1.00 0.00 29 ALA A O 12
ATOM 6742 N N . HIS A 1 30 ? -6.143 2.533 1.474 1.00 0.00 30 HIS A N 12
ATOM 6743 C CA . HIS A 1 30 ? -6.649 1.891 0.266 1.00 0.00 30 HIS A CA 12
ATOM 6744 C C . HIS A 1 30 ? -6.834 0.392 0.484 1.00 0.00 30 HIS A C 12
ATOM 6745 O O . HIS A 1 30 ? -7.745 -0.219 -0.074 1.00 0.00 30 HIS A O 12
ATOM 6759 N N . VAL A 1 31 ? -5.962 -0.194 1.298 1.00 0.00 31 VAL A N 12
ATOM 6760 C CA . VAL A 1 31 ? -6.029 -1.621 1.590 1.00 0.00 31 VAL A CA 12
ATOM 6761 C C . VAL A 1 31 ? -7.325 -1.975 2.311 1.00 0.00 31 VAL A C 12
ATOM 6762 O O . VAL A 1 31 ? -7.739 -3.135 2.334 1.00 0.00 31 VAL A O 12
ATOM 6775 N N . LEU A 1 32 ? -7.962 -0.968 2.898 1.00 0.00 32 LEU A N 12
ATOM 6776 C CA . LEU A 1 32 ? -9.213 -1.172 3.620 1.00 0.00 32 LEU A CA 12
ATOM 6777 C C . LEU A 1 32 ? -10.339 -1.549 2.663 1.00 0.00 32 LEU A C 12
ATOM 6778 O O . LEU A 1 32 ? -11.354 -2.112 3.075 1.00 0.00 32 LEU A O 12
ATOM 6794 N N . ILE A 1 33 ? -10.151 -1.239 1.385 1.00 0.00 33 ILE A N 12
ATOM 6795 C CA . ILE A 1 33 ? -11.150 -1.549 0.369 1.00 0.00 33 ILE A CA 12
ATOM 6796 C C . ILE A 1 33 ? -11.421 -3.048 0.304 1.00 0.00 33 ILE A C 12
ATOM 6797 O O . ILE A 1 33 ? -12.572 -3.479 0.240 1.00 0.00 33 ILE A O 12
ATOM 6813 N N . HIS A 1 34 ? -10.352 -3.838 0.323 1.00 0.00 34 HIS A N 12
ATOM 6814 C CA . HIS A 1 34 ? -10.474 -5.291 0.269 1.00 0.00 34 HIS A CA 12
ATOM 6815 C C . HIS A 1 34 ? -10.933 -5.848 1.613 1.00 0.00 34 HIS A C 12
ATOM 6816 O O . HIS A 1 34 ? -12.011 -6.435 1.719 1.00 0.00 34 HIS A O 12
ATOM 6830 N N . THR A 1 35 ? -10.108 -5.661 2.638 1.00 0.00 35 THR A N 12
ATOM 6831 C CA . THR A 1 35 ? -10.429 -6.146 3.975 1.00 0.00 35 THR A CA 12
ATOM 6832 C C . THR A 1 35 ? -11.614 -5.391 4.565 1.00 0.00 35 THR A C 12
ATOM 6833 O O . THR A 1 35 ? -11.743 -4.181 4.386 1.00 0.00 35 THR A O 12
ATOM 6844 N N . GLY A 1 36 ? -12.479 -6.114 5.269 1.00 0.00 36 GLY A N 12
ATOM 6845 C CA . GLY A 1 36 ? -13.643 -5.495 5.875 1.00 0.00 36 GLY A CA 12
ATOM 6846 C C . GLY A 1 36 ? -14.719 -6.503 6.229 1.00 0.00 36 GLY A C 12
ATOM 6847 O O . GLY A 1 36 ? -14.424 -7.577 6.754 1.00 0.00 36 GLY A O 12
ATOM 6851 N N . SER A 1 37 ? -15.970 -6.157 5.942 1.00 0.00 37 SER A N 12
ATOM 6852 C CA . SER A 1 37 ? -17.093 -7.038 6.238 1.00 0.00 37 SER A CA 12
ATOM 6853 C C . SER A 1 37 ? -17.429 -7.914 5.035 1.00 0.00 37 SER A C 12
ATOM 6854 O O . SER A 1 37 ? -18.586 -8.014 4.629 1.00 0.00 37 SER A O 12
ATOM 6862 N N . GLY A 1 38 ? -16.406 -8.547 4.468 1.00 0.00 38 GLY A N 12
ATOM 6863 C CA . GLY A 1 38 ? -16.612 -9.406 3.317 1.00 0.00 38 GLY A CA 12
ATOM 6864 C C . GLY A 1 38 ? -17.279 -8.682 2.165 1.00 0.00 38 GLY A C 12
ATOM 6865 O O . GLY A 1 38 ? -18.498 -8.725 1.999 1.00 0.00 38 GLY A O 12
ATOM 6869 N N . PRO A 1 39 ? -16.470 -7.995 1.344 1.00 0.00 39 PRO A N 12
ATOM 6870 C CA . PRO A 1 39 ? -16.968 -7.244 0.188 1.00 0.00 39 PRO A CA 12
ATOM 6871 C C . PRO A 1 39 ? -17.478 -8.158 -0.921 1.00 0.00 39 PRO A C 12
ATOM 6872 O O . PRO A 1 39 ? -17.473 -9.381 -0.782 1.00 0.00 39 PRO A O 12
ATOM 6883 N N . SER A 1 40 ? -17.919 -7.557 -2.021 1.00 0.00 40 SER A N 12
ATOM 6884 C CA . SER A 1 40 ? -18.437 -8.317 -3.153 1.00 0.00 40 SER A CA 12
ATOM 6885 C C . SER A 1 40 ? -17.371 -8.476 -4.233 1.00 0.00 40 SER A C 12
ATOM 6886 O O . SER A 1 40 ? -17.191 -7.599 -5.077 1.00 0.00 40 SER A O 12
ATOM 6894 N N . SER A 1 41 ? -16.666 -9.603 -4.199 1.00 0.00 41 SER A N 12
ATOM 6895 C CA . SER A 1 41 ? -15.615 -9.877 -5.172 1.00 0.00 41 SER A CA 12
ATOM 6896 C C . SER A 1 41 ? -16.039 -9.432 -6.569 1.00 0.00 41 SER A C 12
ATOM 6897 O O . SER A 1 41 ? -15.374 -8.611 -7.199 1.00 0.00 41 SER A O 12
ATOM 6905 N N . GLY A 1 42 ? -17.151 -9.982 -7.046 1.00 0.00 42 GLY A N 12
ATOM 6906 C CA . GLY A 1 42 ? -17.645 -9.631 -8.365 1.00 0.00 42 GLY A CA 12
ATOM 6907 C C . GLY A 1 42 ? -19.152 -9.472 -8.396 1.00 0.00 42 GLY A C 12
ATOM 6908 O O . GLY A 1 42 ? -19.678 -8.944 -9.375 1.00 0.00 42 GLY A O 12
ATOM 6913 N N . GLY A 1 1 ? -6.315 -5.756 -18.692 1.00 0.00 1 GLY A N 13
ATOM 6914 C CA . GLY A 1 1 ? -5.121 -5.145 -18.138 1.00 0.00 1 GLY A CA 13
ATOM 6915 C C . GLY A 1 1 ? -4.62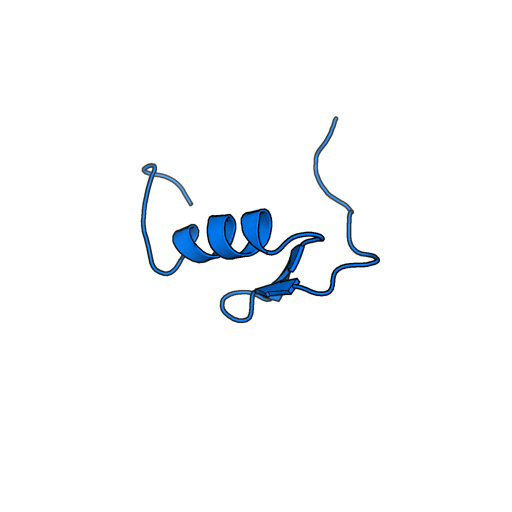0 -3.986 -18.976 1.00 0.00 1 GLY A C 13
ATOM 6916 O O . GLY A 1 1 ? -4.384 -4.135 -20.175 1.00 0.00 1 GLY A O 13
ATOM 6920 N N . SER A 1 2 ? -4.460 -2.827 -18.346 1.00 0.00 2 SER A N 13
ATOM 6921 C CA . SER A 1 2 ? -3.989 -1.636 -19.043 1.00 0.00 2 SER A CA 13
ATOM 6922 C C . SER A 1 2 ? -2.914 -0.920 -18.231 1.00 0.00 2 SER A C 13
ATOM 6923 O O . SER A 1 2 ? -1.872 -0.535 -18.762 1.00 0.00 2 SER A O 13
ATOM 6931 N N . SER A 1 3 ? -3.176 -0.745 -16.939 1.00 0.00 3 SER A N 13
ATOM 6932 C CA . SER A 1 3 ? -2.234 -0.072 -16.053 1.00 0.00 3 SER A CA 13
ATOM 6933 C C . SER A 1 3 ? -1.277 -1.074 -15.415 1.00 0.00 3 SER A C 13
ATOM 6934 O O . SER A 1 3 ? -1.687 -1.926 -14.628 1.00 0.00 3 SER A O 13
ATOM 6942 N N . GLY A 1 4 ? 0.002 -0.965 -15.762 1.00 0.00 4 GLY A N 13
ATOM 6943 C CA . GLY A 1 4 ? 0.998 -1.868 -15.215 1.00 0.00 4 GLY A CA 13
ATOM 6944 C C . GLY A 1 4 ? 2.306 -1.168 -14.902 1.00 0.00 4 GLY A C 13
ATOM 6945 O O . GLY A 1 4 ? 2.369 -0.328 -14.004 1.00 0.00 4 GLY A O 13
ATOM 6949 N N . SER A 1 5 ? 3.353 -1.514 -15.644 1.00 0.00 5 SER A N 13
ATOM 6950 C CA . SER A 1 5 ? 4.667 -0.916 -15.438 1.00 0.00 5 SER A CA 13
ATOM 6951 C C . SER A 1 5 ? 4.649 0.569 -15.787 1.00 0.00 5 SER A C 13
ATOM 6952 O O . SER A 1 5 ? 4.628 0.942 -16.960 1.00 0.00 5 SER A O 13
ATOM 6960 N N . SER A 1 6 ? 4.658 1.412 -14.760 1.00 0.00 6 SER A N 13
ATOM 6961 C CA . SER A 1 6 ? 4.639 2.857 -14.956 1.00 0.00 6 SER A CA 13
ATOM 6962 C C . SER A 1 6 ? 6.035 3.447 -14.781 1.00 0.00 6 SER A C 13
ATOM 6963 O O . SER A 1 6 ? 6.519 4.188 -15.635 1.00 0.00 6 SER A O 13
ATOM 6971 N N . GLY A 1 7 ? 6.677 3.112 -13.666 1.00 0.00 7 GLY A N 13
ATOM 6972 C CA . GLY A 1 7 ? 8.011 3.617 -13.397 1.00 0.00 7 GLY A CA 13
ATOM 6973 C C . GLY A 1 7 ? 7.992 4.919 -12.622 1.00 0.00 7 GLY A C 13
ATOM 6974 O O . GLY A 1 7 ? 8.263 5.984 -13.176 1.00 0.00 7 GLY A O 13
ATOM 6978 N N . GLY A 1 8 ? 7.670 4.835 -11.334 1.00 0.00 8 GLY A N 13
ATOM 6979 C CA . GLY A 1 8 ? 7.621 6.024 -10.503 1.00 0.00 8 GLY A CA 13
ATOM 6980 C C . GLY A 1 8 ? 8.390 5.857 -9.207 1.00 0.00 8 GLY A C 13
ATOM 6981 O O . GLY A 1 8 ? 9.477 5.281 -9.194 1.00 0.00 8 GLY A O 13
ATOM 6985 N N . GLU A 1 9 ? 7.825 6.363 -8.116 1.00 0.00 9 GLU A N 13
ATOM 6986 C CA . GLU A 1 9 ? 8.467 6.268 -6.810 1.00 0.00 9 GLU A CA 13
ATOM 6987 C C . GLU A 1 9 ? 7.429 6.087 -5.706 1.00 0.00 9 GLU A C 13
ATOM 6988 O O . GLU A 1 9 ? 6.691 7.014 -5.372 1.00 0.00 9 GLU A O 13
ATOM 7000 N N . LYS A 1 10 ? 7.379 4.885 -5.141 1.00 0.00 10 LYS A N 13
ATOM 7001 C CA . LYS A 1 10 ? 6.433 4.580 -4.074 1.00 0.00 10 LYS A CA 13
ATOM 7002 C C . LYS A 1 10 ? 6.956 3.452 -3.190 1.00 0.00 10 LYS A C 13
ATOM 7003 O O . LYS A 1 10 ? 7.024 2.292 -3.598 1.00 0.00 10 LYS A O 13
ATOM 7022 N N . PRO A 1 11 ? 7.334 3.797 -1.950 1.00 0.00 11 PRO A N 13
ATOM 7023 C CA . PRO A 1 11 ? 7.855 2.826 -0.983 1.00 0.00 11 PRO A CA 13
ATOM 7024 C C . PRO A 1 11 ? 6.780 1.861 -0.493 1.00 0.00 11 PRO A C 13
ATOM 7025 O O . PRO A 1 11 ? 7.032 0.667 -0.332 1.00 0.00 11 PRO A O 13
ATOM 7036 N N . TYR A 1 12 ? 5.583 2.386 -0.259 1.00 0.00 12 TYR A N 13
ATOM 7037 C CA . TYR A 1 12 ? 4.471 1.571 0.215 1.00 0.00 12 TYR A CA 13
ATOM 7038 C C . TYR A 1 12 ? 3.768 0.880 -0.950 1.00 0.00 12 TYR A C 13
ATOM 7039 O O . TYR A 1 12 ? 3.427 1.512 -1.949 1.00 0.00 12 TYR A O 13
ATOM 7057 N N . LYS A 1 13 ? 3.554 -0.425 -0.812 1.00 0.00 13 LYS A N 13
ATOM 7058 C CA . LYS A 1 13 ? 2.890 -1.205 -1.850 1.00 0.00 13 LYS A CA 13
ATOM 7059 C C . LYS A 1 13 ? 1.836 -2.128 -1.246 1.00 0.00 13 LYS A C 13
ATOM 7060 O O . LYS A 1 13 ? 2.049 -2.723 -0.189 1.00 0.00 13 LYS A O 13
ATOM 7079 N N . CYS A 1 14 ? 0.699 -2.243 -1.925 1.00 0.00 14 CYS A N 13
ATOM 7080 C CA . CYS A 1 14 ? -0.388 -3.094 -1.456 1.00 0.00 14 CYS A CA 13
ATOM 7081 C C . CYS A 1 14 ? -0.205 -4.528 -1.945 1.00 0.00 14 CYS A C 13
ATOM 7082 O O . CYS A 1 14 ? -0.279 -4.800 -3.142 1.00 0.00 14 CYS A O 13
ATOM 7089 N N . GLU A 1 15 ? 0.033 -5.440 -1.008 1.00 0.00 15 GLU A N 13
ATOM 7090 C CA . GLU A 1 15 ? 0.226 -6.846 -1.343 1.00 0.00 15 GLU A CA 13
ATOM 7091 C C . GLU A 1 15 ? -1.104 -7.513 -1.683 1.00 0.00 15 GLU A C 13
ATOM 7092 O O . GLU A 1 15 ? -1.151 -8.480 -2.444 1.00 0.00 15 GLU A O 13
ATOM 7104 N N . THR A 1 16 ? -2.184 -6.988 -1.113 1.00 0.00 16 THR A N 13
ATOM 7105 C CA . THR A 1 16 ? -3.515 -7.532 -1.353 1.00 0.00 16 THR A CA 13
ATOM 7106 C C . THR A 1 16 ? -3.844 -7.544 -2.841 1.00 0.00 16 THR A C 13
ATOM 7107 O O . THR A 1 16 ? -4.458 -8.486 -3.344 1.00 0.00 16 THR A O 13
ATOM 7118 N N . CYS A 1 17 ? -3.432 -6.493 -3.542 1.00 0.00 17 CYS A N 13
ATOM 7119 C CA . CYS A 1 17 ? -3.682 -6.382 -4.974 1.00 0.00 17 CYS A CA 13
ATOM 7120 C C . CYS A 1 17 ? -2.390 -6.089 -5.731 1.00 0.00 17 CYS A C 13
ATOM 7121 O O . CYS A 1 17 ? -2.153 -6.633 -6.809 1.00 0.00 17 CYS A O 13
ATOM 7128 N N . GLY A 1 18 ? -1.557 -5.226 -5.157 1.00 0.00 18 GLY A N 13
ATOM 7129 C CA . GLY A 1 18 ? -0.299 -4.876 -5.791 1.00 0.00 18 GLY A CA 13
ATOM 7130 C C . GLY A 1 18 ? -0.185 -3.391 -6.072 1.00 0.00 18 GLY A C 13
ATOM 7131 O O . GLY A 1 18 ? 0.650 -2.965 -6.869 1.00 0.00 18 GLY A O 13
ATOM 7135 N N . ALA A 1 19 ? -1.029 -2.600 -5.417 1.00 0.00 19 ALA A N 13
ATOM 7136 C CA . ALA A 1 19 ? -1.019 -1.154 -5.601 1.00 0.00 19 ALA A CA 13
ATOM 7137 C C . ALA A 1 19 ? 0.224 -0.530 -4.975 1.00 0.00 19 ALA A C 13
ATOM 7138 O O . ALA A 1 19 ? 1.066 -1.230 -4.412 1.00 0.00 19 ALA A O 13
ATOM 7145 N N . ARG A 1 20 ? 0.334 0.791 -5.078 1.00 0.00 20 ARG A N 13
ATOM 7146 C CA . ARG A 1 20 ? 1.475 1.508 -4.524 1.00 0.00 20 ARG A CA 13
ATOM 7147 C C . ARG A 1 20 ? 1.088 2.934 -4.142 1.00 0.00 20 ARG A C 13
ATOM 7148 O O . ARG A 1 20 ? 0.109 3.480 -4.651 1.00 0.00 20 ARG A O 13
ATOM 7169 N N . PHE A 1 21 ? 1.862 3.531 -3.243 1.00 0.00 21 PHE A N 13
ATOM 7170 C CA . PHE A 1 21 ? 1.600 4.893 -2.791 1.00 0.00 21 PHE A CA 13
ATOM 7171 C C . PHE A 1 21 ? 2.869 5.538 -2.242 1.00 0.00 21 PHE A C 13
ATOM 7172 O O . PHE A 1 21 ? 3.819 4.848 -1.871 1.00 0.00 21 PHE A O 13
ATOM 7189 N N . VAL A 1 22 ? 2.877 6.866 -2.193 1.00 0.00 22 VAL A N 13
ATOM 7190 C CA . VAL A 1 22 ? 4.028 7.606 -1.690 1.00 0.00 22 VAL A CA 13
ATOM 7191 C C . VAL A 1 22 ? 4.051 7.615 -0.165 1.00 0.00 22 VAL A C 13
ATOM 7192 O O . VAL A 1 22 ? 5.115 7.540 0.449 1.00 0.00 22 VAL A O 13
ATOM 7205 N N . GLN A 1 23 ? 2.871 7.708 0.438 1.00 0.00 23 GLN A N 13
ATOM 7206 C CA . GLN A 1 23 ? 2.756 7.727 1.892 1.00 0.00 23 GLN A CA 13
ATOM 7207 C C . GLN A 1 23 ? 1.867 6.588 2.383 1.00 0.00 23 GLN A C 13
ATOM 7208 O O . GLN A 1 23 ? 0.873 6.243 1.744 1.00 0.00 23 GLN A O 13
ATOM 7222 N N . VAL A 1 24 ? 2.233 6.008 3.521 1.00 0.00 24 VAL A N 13
ATOM 7223 C CA . VAL A 1 24 ? 1.469 4.908 4.099 1.00 0.00 24 VAL A CA 13
ATOM 7224 C C . VAL A 1 24 ? 0.016 5.309 4.326 1.00 0.00 24 VAL A C 13
ATOM 7225 O O . VAL A 1 24 ? -0.900 4.522 4.085 1.00 0.00 24 VAL A O 13
ATOM 7238 N N . ALA A 1 25 ? -0.188 6.537 4.789 1.00 0.00 25 ALA A N 13
ATOM 7239 C CA . ALA A 1 25 ? -1.531 7.043 5.047 1.00 0.00 25 ALA A CA 13
ATOM 7240 C C . ALA A 1 25 ? -2.452 6.784 3.859 1.00 0.00 25 ALA A C 13
ATOM 7241 O O . ALA A 1 25 ? -3.665 6.645 4.020 1.00 0.00 25 ALA A O 13
ATOM 7248 N N . HIS A 1 26 ? -1.869 6.721 2.666 1.00 0.00 26 HIS A N 13
ATOM 7249 C CA . HIS A 1 26 ? -2.638 6.478 1.451 1.00 0.00 26 HIS A CA 13
ATOM 7250 C C . HIS A 1 26 ? -2.872 4.985 1.245 1.00 0.00 26 HIS A C 13
ATOM 7251 O O . HIS A 1 26 ? -4.004 4.546 1.039 1.00 0.00 26 HIS A O 13
ATOM 7265 N N . LEU A 1 27 ? -1.795 4.209 1.303 1.00 0.00 27 LEU A N 13
ATOM 7266 C CA . LEU A 1 27 ? -1.883 2.764 1.122 1.00 0.00 27 LEU A CA 13
ATOM 7267 C C . LEU A 1 27 ? -2.772 2.135 2.190 1.00 0.00 27 LEU A C 13
ATOM 7268 O O . LEU A 1 27 ? -3.729 1.427 1.877 1.00 0.00 27 LEU A O 13
ATOM 7284 N N . ARG A 1 28 ? -2.449 2.399 3.452 1.00 0.00 28 ARG A N 13
ATOM 7285 C CA . ARG A 1 28 ? -3.218 1.859 4.566 1.00 0.00 28 ARG A CA 13
ATOM 7286 C C . ARG A 1 28 ? -4.686 2.264 4.460 1.00 0.00 28 ARG A C 13
ATOM 7287 O O . ARG A 1 28 ? -5.559 1.628 5.050 1.00 0.00 28 ARG A O 13
ATOM 7308 N N . ALA A 1 29 ? -4.949 3.325 3.705 1.00 0.00 29 ALA A N 13
ATOM 7309 C CA . ALA A 1 29 ? -6.310 3.813 3.520 1.00 0.00 29 ALA A CA 13
ATOM 7310 C C . ALA A 1 29 ? -6.960 3.177 2.297 1.00 0.00 29 ALA A C 13
ATOM 7311 O O . ALA A 1 29 ? -8.172 3.275 2.104 1.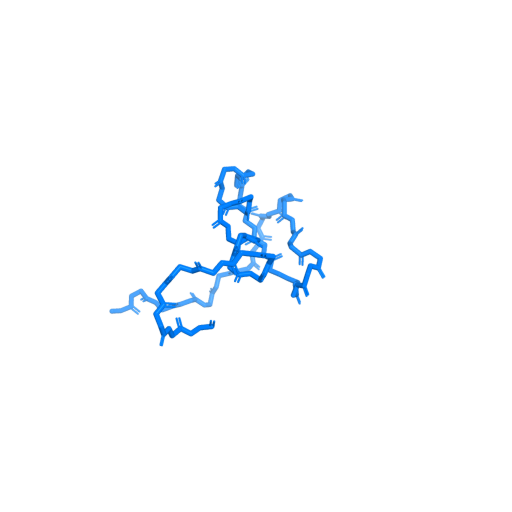00 0.00 29 ALA A O 13
ATOM 7318 N N . HIS A 1 30 ? -6.147 2.525 1.472 1.00 0.00 30 HIS A N 13
ATOM 7319 C CA . HIS A 1 30 ? -6.644 1.872 0.266 1.00 0.00 30 HIS A CA 13
ATOM 7320 C C . HIS A 1 30 ? -6.829 0.375 0.495 1.00 0.00 30 HIS A C 13
ATOM 7321 O O . HIS A 1 30 ? -7.737 -0.242 -0.063 1.00 0.00 30 HIS A O 13
ATOM 7335 N N . VAL A 1 31 ? -5.962 -0.204 1.320 1.00 0.00 31 VAL A N 13
ATOM 7336 C CA . VAL A 1 31 ? -6.030 -1.628 1.624 1.00 0.00 31 VAL A CA 13
ATOM 7337 C C . VAL A 1 31 ? -7.332 -1.977 2.336 1.00 0.00 31 VAL A C 13
ATOM 7338 O O . VAL A 1 31 ? -7.743 -3.138 2.368 1.00 0.00 31 VAL A O 13
ATOM 7351 N N . LEU A 1 32 ? -7.978 -0.965 2.905 1.00 0.00 32 LEU A N 13
ATOM 7352 C CA . LEU A 1 32 ? -9.235 -1.164 3.618 1.00 0.00 32 LEU A CA 13
ATOM 7353 C C . LEU A 1 32 ? -10.354 -1.542 2.652 1.00 0.00 32 LEU A C 13
ATOM 7354 O O . LEU A 1 32 ? -11.390 -2.066 3.063 1.00 0.00 32 LEU A O 13
ATOM 7370 N N . ILE A 1 33 ? -10.136 -1.277 1.369 1.00 0.00 33 ILE A N 13
ATOM 7371 C CA . ILE A 1 33 ? -11.124 -1.593 0.345 1.00 0.00 33 ILE A CA 13
ATOM 7372 C C . ILE A 1 33 ? -11.386 -3.093 0.278 1.00 0.00 33 ILE A C 13
ATOM 7373 O O . ILE A 1 33 ? -12.534 -3.531 0.190 1.00 0.00 33 ILE A O 13
ATOM 7389 N N . HIS A 1 34 ? -10.314 -3.878 0.323 1.00 0.00 34 HIS A N 13
ATOM 7390 C CA . HIS A 1 34 ? -10.427 -5.331 0.270 1.00 0.00 34 HIS A CA 13
ATOM 7391 C C . HIS A 1 34 ? -10.869 -5.891 1.618 1.00 0.00 34 HIS A C 13
ATOM 7392 O O . HIS A 1 34 ? -11.968 -6.433 1.748 1.00 0.00 34 HIS A O 13
ATOM 7406 N N . THR A 1 35 ? -10.006 -5.758 2.621 1.00 0.00 35 THR A N 13
ATOM 7407 C CA . THR A 1 35 ? -10.307 -6.252 3.959 1.00 0.00 35 THR A CA 13
ATOM 7408 C C . THR A 1 35 ? -11.639 -5.706 4.460 1.00 0.00 35 THR A C 13
ATOM 7409 O O . THR A 1 35 ? -12.401 -6.412 5.120 1.00 0.00 35 THR A O 13
ATOM 7420 N N . GLY A 1 36 ? -11.915 -4.446 4.141 1.00 0.00 36 GLY A N 13
ATOM 7421 C CA . GLY A 1 36 ? -13.157 -3.827 4.567 1.00 0.00 36 GLY A CA 13
ATOM 7422 C C . GLY A 1 36 ? -13.193 -3.566 6.059 1.00 0.00 36 GLY A C 13
ATOM 7423 O O . GLY A 1 36 ? -12.247 -3.893 6.776 1.00 0.00 36 GLY A O 13
ATOM 7427 N N . SER A 1 37 ? -14.286 -2.973 6.529 1.00 0.00 37 SER A N 13
ATOM 7428 C CA . SER A 1 37 ? -14.438 -2.662 7.946 1.00 0.00 37 SER A CA 13
ATOM 7429 C C . SER A 1 37 ? -14.881 -3.895 8.728 1.00 0.00 37 SER A C 13
ATOM 7430 O O . SER A 1 37 ? -15.075 -4.968 8.159 1.00 0.00 37 SER A O 13
ATOM 7438 N N . GLY A 1 38 ? -15.039 -3.732 10.038 1.00 0.00 38 GLY A N 13
ATOM 7439 C CA . GLY A 1 38 ? -15.458 -4.838 10.878 1.00 0.00 38 GLY A CA 13
ATOM 7440 C C . GLY A 1 38 ? -16.583 -5.643 10.258 1.00 0.00 38 GLY A C 13
ATOM 7441 O O . GLY A 1 38 ? -17.458 -5.106 9.580 1.00 0.00 38 GLY A O 13
ATOM 7445 N N . PRO A 1 39 ? -16.567 -6.965 10.489 1.00 0.00 39 PRO A N 13
ATOM 7446 C CA . PRO A 1 39 ? -17.586 -7.873 9.957 1.00 0.00 39 PRO A CA 13
ATOM 7447 C C . PRO A 1 39 ? -18.945 -7.674 10.620 1.00 0.00 39 PRO A C 13
ATOM 7448 O O . PRO A 1 39 ? -19.962 -7.527 9.942 1.00 0.00 39 PRO A O 13
ATOM 7459 N N . SER A 1 40 ? -18.954 -7.670 11.949 1.00 0.00 40 SER A N 13
ATOM 7460 C CA . SER A 1 40 ? -20.189 -7.492 12.705 1.00 0.00 40 SER A CA 13
ATOM 7461 C C . SER A 1 40 ? -19.892 -7.038 14.131 1.00 0.00 40 SER A C 13
ATOM 7462 O O . SER A 1 40 ? -18.734 -6.943 14.536 1.00 0.00 40 SER A O 13
ATOM 7470 N N . SER A 1 41 ? -20.949 -6.758 14.887 1.00 0.00 41 SER A N 13
ATOM 7471 C CA . SER A 1 41 ? -20.803 -6.310 16.267 1.00 0.00 41 SER A CA 13
ATOM 7472 C C . SER A 1 41 ? -20.431 -7.474 17.180 1.00 0.00 41 SER A C 13
ATOM 7473 O O . SER A 1 41 ? -21.147 -8.472 17.255 1.00 0.00 41 SER A O 13
ATOM 7481 N N . GLY A 1 42 ? -19.305 -7.338 17.874 1.00 0.00 42 GLY A N 13
ATOM 7482 C CA . GLY A 1 42 ? -18.856 -8.385 18.773 1.00 0.00 42 GLY A CA 13
ATOM 7483 C C . GLY A 1 42 ? -17.345 -8.451 18.878 1.00 0.00 42 GLY A C 13
ATOM 7484 O O . GLY A 1 42 ? -16.825 -9.423 19.423 1.00 0.00 42 GLY A O 13
ATOM 7489 N N . GLY A 1 1 ? -7.881 8.583 -16.598 1.00 0.00 1 GLY A N 14
ATOM 7490 C CA . GLY A 1 1 ? -6.885 9.427 -15.965 1.00 0.00 1 GLY A CA 14
ATOM 7491 C C . GLY A 1 1 ? -5.554 8.723 -15.792 1.00 0.00 1 GLY A C 14
ATOM 7492 O O . GLY A 1 1 ? -4.558 9.103 -16.407 1.00 0.00 1 GLY A O 14
ATOM 7496 N N . SER A 1 2 ? -5.536 7.694 -14.950 1.00 0.00 2 SER A N 14
ATOM 7497 C CA . SER A 1 2 ? -4.315 6.939 -14.693 1.00 0.00 2 SER A CA 14
ATOM 7498 C C . SER A 1 2 ? -3.703 6.435 -15.997 1.00 0.00 2 SER A C 14
ATOM 7499 O O . SER A 1 2 ? -2.521 6.647 -16.263 1.00 0.00 2 SER A O 14
ATOM 7507 N N . SER A 1 3 ? -4.519 5.766 -16.806 1.00 0.00 3 SER A N 14
ATOM 7508 C CA . SER A 1 3 ? -4.058 5.228 -18.081 1.00 0.00 3 SER A CA 14
ATOM 7509 C C . SER A 1 3 ? -2.690 4.571 -17.930 1.00 0.00 3 SER A C 14
ATOM 7510 O O . SER A 1 3 ? -1.812 4.738 -18.776 1.00 0.00 3 SER A O 14
ATOM 7518 N N . GLY A 1 4 ? -2.515 3.822 -16.845 1.00 0.00 4 GLY A N 14
ATOM 7519 C CA . GLY A 1 4 ? -1.252 3.151 -16.602 1.00 0.00 4 GLY A CA 14
ATOM 7520 C C . GLY A 1 4 ? -0.552 3.665 -15.360 1.00 0.00 4 GLY A C 14
ATOM 7521 O O . GLY A 1 4 ? -1.091 3.579 -14.256 1.00 0.00 4 GLY A O 14
ATOM 7525 N N . SER A 1 5 ? 0.652 4.198 -15.538 1.00 0.00 5 SER A N 14
ATOM 7526 C CA . SER A 1 5 ? 1.429 4.722 -14.421 1.00 0.00 5 SER A CA 14
ATOM 7527 C C . SER A 1 5 ? 1.360 6.246 -14.379 1.00 0.00 5 SER A C 14
ATOM 7528 O O . SER A 1 5 ? 1.301 6.904 -15.417 1.00 0.00 5 SER A O 14
ATOM 7536 N N . SER A 1 6 ? 1.369 6.799 -13.170 1.00 0.00 6 SER A N 14
ATOM 7537 C CA . SER A 1 6 ? 1.303 8.245 -12.991 1.00 0.00 6 SER A CA 14
ATOM 7538 C C . SER A 1 6 ? 2.618 8.783 -12.435 1.00 0.00 6 SER A C 14
ATOM 7539 O O . SER A 1 6 ? 3.288 9.596 -13.071 1.00 0.00 6 SER A O 14
ATOM 7547 N N . GLY A 1 7 ? 2.981 8.323 -11.241 1.00 0.00 7 GLY A N 14
ATOM 7548 C CA . GLY A 1 7 ? 4.214 8.768 -10.618 1.00 0.00 7 GLY A CA 14
ATOM 7549 C C . GLY A 1 7 ? 5.394 7.884 -10.970 1.00 0.00 7 GLY A C 14
ATOM 7550 O O . GLY A 1 7 ? 5.789 7.798 -12.131 1.00 0.00 7 GLY A O 14
ATOM 7554 N N . GLY A 1 8 ? 5.959 7.226 -9.962 1.00 0.00 8 GLY A N 14
ATOM 7555 C CA . GLY A 1 8 ? 7.096 6.354 -10.191 1.00 0.00 8 GLY A CA 14
ATOM 7556 C C . GLY A 1 8 ? 7.705 5.843 -8.900 1.00 0.00 8 GLY A C 14
ATOM 7557 O O . GLY A 1 8 ? 7.971 4.650 -8.762 1.00 0.00 8 GLY A O 14
ATOM 7561 N N . GLU A 1 9 ? 7.926 6.749 -7.953 1.00 0.00 9 GLU A N 14
ATOM 7562 C CA . GLU A 1 9 ? 8.510 6.383 -6.668 1.00 0.00 9 GLU A CA 14
ATOM 7563 C C . GLU A 1 9 ? 7.422 6.136 -5.627 1.00 0.00 9 GLU A C 14
ATOM 7564 O O . GLU A 1 9 ? 6.587 7.003 -5.366 1.00 0.00 9 GLU A O 14
ATOM 7576 N N . LYS A 1 10 ? 7.436 4.946 -5.036 1.00 0.00 10 LYS A N 14
ATOM 7577 C CA . LYS A 1 10 ? 6.452 4.582 -4.023 1.00 0.00 10 LYS A CA 14
ATOM 7578 C C . LYS A 1 10 ? 6.972 3.452 -3.140 1.00 0.00 10 LYS A C 14
ATOM 7579 O O . LYS A 1 10 ? 7.030 2.291 -3.547 1.00 0.00 10 LYS A O 14
ATOM 7598 N N . PRO A 1 11 ? 7.359 3.796 -1.903 1.00 0.00 11 PRO A N 14
ATOM 7599 C CA . PRO A 1 11 ? 7.879 2.824 -0.937 1.00 0.00 11 PRO A CA 14
ATOM 7600 C C . PRO A 1 11 ? 6.800 1.867 -0.440 1.00 0.00 11 PRO A C 14
ATOM 7601 O O . PRO A 1 11 ? 7.058 0.682 -0.229 1.00 0.00 11 PRO A O 14
ATOM 7612 N N . TYR A 1 12 ? 5.593 2.389 -0.255 1.00 0.00 12 TYR A N 14
ATOM 7613 C CA . TYR A 1 12 ? 4.475 1.581 0.220 1.00 0.00 12 TYR A CA 14
ATOM 7614 C C . TYR A 1 12 ? 3.774 0.885 -0.943 1.00 0.00 12 TYR A C 14
ATOM 7615 O O . TYR A 1 12 ? 3.425 1.516 -1.941 1.00 0.00 12 TYR A O 14
ATOM 7633 N N . LYS A 1 13 ? 3.570 -0.421 -0.806 1.00 0.00 13 LYS A N 14
ATOM 7634 C CA . LYS A 1 13 ? 2.909 -1.205 -1.842 1.00 0.00 13 LYS A CA 14
ATOM 7635 C C . LYS A 1 13 ? 1.856 -2.128 -1.237 1.00 0.00 13 LYS A C 14
ATOM 7636 O O . LYS A 1 13 ? 2.071 -2.725 -0.182 1.00 0.00 13 LYS A O 14
ATOM 7655 N N . CYS A 1 14 ? 0.717 -2.241 -1.912 1.00 0.00 14 CYS A N 14
ATOM 7656 C CA . CYS A 1 14 ? -0.370 -3.092 -1.442 1.00 0.00 14 CYS A CA 14
ATOM 7657 C C . CYS A 1 14 ? -0.191 -4.525 -1.936 1.00 0.00 14 CYS A C 14
ATOM 7658 O O . CYS A 1 14 ? -0.273 -4.793 -3.133 1.00 0.00 14 CYS A O 14
ATOM 7665 N N . GLU A 1 15 ? 0.053 -5.440 -1.002 1.00 0.00 15 GLU A N 14
ATOM 7666 C CA . GLU A 1 15 ? 0.243 -6.845 -1.343 1.00 0.00 15 GLU A CA 14
ATOM 7667 C C . GLU A 1 15 ? -1.089 -7.509 -1.679 1.00 0.00 15 GLU A C 14
ATOM 7668 O O . GLU A 1 15 ? -1.141 -8.471 -2.446 1.00 0.00 15 GLU A O 14
ATOM 7680 N N . THR A 1 16 ? -2.166 -6.988 -1.100 1.00 0.00 16 THR A N 14
ATOM 7681 C CA . THR A 1 16 ? -3.498 -7.530 -1.335 1.00 0.00 16 THR A CA 14
ATOM 7682 C C . THR A 1 16 ? -3.832 -7.541 -2.823 1.00 0.00 16 THR A C 14
ATOM 7683 O O . THR A 1 16 ? -4.425 -8.494 -3.329 1.00 0.00 16 THR A O 14
ATOM 7694 N N . CYS A 1 17 ? -3.447 -6.476 -3.519 1.00 0.00 17 CYS A N 14
ATOM 7695 C CA . CYS A 1 17 ? -3.705 -6.363 -4.949 1.00 0.00 17 CYS A CA 14
ATOM 7696 C C . CYS A 1 17 ? -2.416 -6.075 -5.713 1.00 0.00 17 CYS A C 14
ATOM 7697 O O . CYS A 1 17 ? -2.186 -6.619 -6.792 1.00 0.00 17 CYS A O 14
ATOM 7704 N N . GLY A 1 18 ? -1.578 -5.213 -5.144 1.00 0.00 18 GLY A N 14
ATOM 7705 C CA . GLY A 1 18 ? -0.323 -4.867 -5.785 1.00 0.00 18 GLY A CA 14
ATOM 7706 C C . GLY A 1 18 ? -0.205 -3.382 -6.066 1.00 0.00 18 GLY A C 14
ATOM 7707 O O . GLY A 1 18 ? 0.634 -2.958 -6.860 1.00 0.00 18 GLY A O 14
ATOM 7711 N N . ALA A 1 19 ? -1.050 -2.589 -5.414 1.00 0.00 19 ALA A N 14
ATOM 7712 C CA . ALA A 1 19 ? -1.037 -1.143 -5.598 1.00 0.00 19 ALA A CA 14
ATOM 7713 C C . ALA A 1 19 ? 0.205 -0.521 -4.969 1.00 0.00 19 ALA A C 14
ATOM 7714 O O . ALA A 1 19 ? 1.041 -1.223 -4.400 1.00 0.00 19 ALA A O 14
ATOM 7721 N N . ARG A 1 20 ? 0.319 0.798 -5.077 1.00 0.00 20 ARG A N 14
ATOM 7722 C CA . ARG A 1 20 ? 1.460 1.514 -4.520 1.00 0.00 20 ARG A CA 14
ATOM 7723 C C . ARG A 1 20 ? 1.073 2.938 -4.133 1.00 0.00 20 ARG A C 14
ATOM 7724 O O . ARG A 1 20 ? 0.086 3.481 -4.630 1.00 0.00 20 ARG A O 14
ATOM 7745 N N . PHE A 1 21 ? 1.856 3.538 -3.243 1.00 0.00 21 PHE A N 14
ATOM 7746 C CA . PHE A 1 21 ? 1.595 4.899 -2.788 1.00 0.00 21 PHE A CA 14
ATOM 7747 C C . PHE A 1 21 ? 2.864 5.542 -2.238 1.00 0.00 21 PHE A C 14
ATOM 7748 O O . PHE A 1 21 ? 3.811 4.851 -1.860 1.00 0.00 21 PHE A O 14
ATOM 7765 N N . VAL A 1 22 ? 2.877 6.871 -2.197 1.00 0.00 22 VAL A N 14
ATOM 7766 C CA . VAL A 1 22 ? 4.029 7.609 -1.693 1.00 0.00 22 VAL A CA 14
ATOM 7767 C C . VAL A 1 22 ? 4.053 7.618 -0.169 1.00 0.00 22 VAL A C 14
ATOM 7768 O O . VAL A 1 22 ? 5.117 7.548 0.445 1.00 0.00 22 VAL A O 14
ATOM 7781 N N . GLN A 1 23 ? 2.872 7.704 0.435 1.00 0.00 23 GLN A N 14
ATOM 7782 C CA . GLN A 1 23 ? 2.758 7.722 1.889 1.00 0.00 23 GLN A CA 14
ATOM 7783 C C . GLN A 1 23 ? 1.871 6.582 2.379 1.00 0.00 23 GLN A C 14
ATOM 7784 O O . GLN A 1 23 ? 0.884 6.228 1.735 1.00 0.00 23 GLN A O 14
ATOM 7798 N N . VAL A 1 24 ? 2.230 6.010 3.525 1.00 0.00 24 VAL A N 14
ATOM 7799 C CA . VAL A 1 24 ? 1.467 4.911 4.102 1.00 0.00 24 VAL A CA 14
ATOM 7800 C C . VAL A 1 24 ? 0.012 5.309 4.326 1.00 0.00 24 VAL A C 14
ATOM 7801 O O . VAL A 1 24 ? -0.902 4.521 4.087 1.00 0.00 24 VAL A O 14
ATOM 7814 N N . ALA A 1 25 ? -0.195 6.539 4.786 1.00 0.00 25 ALA A N 14
ATOM 7815 C CA . ALA A 1 25 ? -1.538 7.044 5.039 1.00 0.00 25 ALA A CA 14
ATOM 7816 C C . ALA A 1 25 ? -2.457 6.782 3.851 1.00 0.00 25 ALA A C 14
ATOM 7817 O O . ALA A 1 25 ? -3.670 6.646 4.009 1.00 0.00 25 ALA A O 14
ATOM 7824 N N . HIS A 1 26 ? -1.870 6.714 2.659 1.00 0.00 26 HIS A N 14
ATOM 7825 C CA . HIS A 1 26 ? -2.637 6.469 1.443 1.00 0.00 26 HIS A CA 14
ATOM 7826 C C . HIS A 1 26 ? -2.866 4.974 1.238 1.00 0.00 26 HIS A C 14
ATOM 7827 O O . HIS A 1 26 ? -3.996 4.533 1.025 1.00 0.00 26 HIS A O 14
ATOM 7841 N N . LEU A 1 27 ? -1.788 4.201 1.302 1.00 0.00 27 LEU A N 14
ATOM 7842 C CA . LEU A 1 27 ? -1.872 2.755 1.122 1.00 0.00 27 LEU A CA 14
ATOM 7843 C C . LEU A 1 27 ? -2.761 2.125 2.189 1.00 0.00 27 LEU A C 14
ATOM 7844 O O . LEU A 1 27 ? -3.714 1.411 1.875 1.00 0.00 27 LEU A O 14
ATOM 7860 N N . ARG A 1 28 ? -2.445 2.395 3.451 1.00 0.00 28 ARG A N 14
ATOM 7861 C CA . ARG A 1 28 ? -3.215 1.854 4.565 1.00 0.00 28 ARG A CA 14
ATOM 7862 C C . ARG A 1 28 ? -4.682 2.263 4.459 1.00 0.00 28 ARG A C 14
ATOM 7863 O O . ARG A 1 28 ? -5.556 1.634 5.056 1.00 0.00 28 ARG A O 14
ATOM 7884 N N . ALA A 1 29 ? -4.944 3.319 3.697 1.00 0.00 29 ALA A N 14
ATOM 7885 C CA . ALA A 1 29 ? -6.303 3.810 3.512 1.00 0.00 29 ALA A CA 14
ATOM 7886 C C . ALA A 1 29 ? -6.956 3.173 2.290 1.00 0.00 29 ALA A C 14
ATOM 7887 O O . ALA A 1 29 ? -8.168 3.272 2.098 1.00 0.00 29 ALA A O 14
ATOM 7894 N N . HIS A 1 30 ? -6.145 2.518 1.465 1.00 0.00 30 HIS A N 14
ATOM 7895 C CA . HIS A 1 30 ? -6.644 1.864 0.261 1.00 0.00 30 HIS A CA 14
ATOM 7896 C C . HIS A 1 30 ? -6.833 0.368 0.494 1.00 0.00 30 HIS A C 14
ATOM 7897 O O . HIS A 1 30 ? -7.749 -0.245 -0.055 1.00 0.00 30 HIS A O 14
ATOM 7911 N N . VAL A 1 31 ? -5.960 -0.214 1.310 1.00 0.00 31 VAL A N 14
ATOM 7912 C CA . VAL A 1 31 ? -6.032 -1.638 1.616 1.00 0.00 31 VAL A CA 14
ATOM 7913 C C . VAL A 1 31 ? -7.337 -1.984 2.324 1.00 0.00 31 VAL A C 14
ATOM 7914 O O . VAL A 1 31 ? -7.759 -3.140 2.341 1.00 0.00 31 VAL A O 14
ATOM 7927 N N . LEU A 1 32 ? -7.972 -0.973 2.908 1.00 0.00 32 LEU A N 14
ATOM 7928 C CA . LEU A 1 32 ? -9.230 -1.169 3.619 1.00 0.00 32 LEU A CA 14
ATOM 7929 C C . LEU A 1 32 ? -10.347 -1.554 2.653 1.00 0.00 32 LEU A C 14
ATOM 7930 O O . LEU A 1 32 ? -11.364 -2.117 3.057 1.00 0.00 32 LEU A O 14
ATOM 7946 N N . ILE A 1 33 ? -10.148 -1.248 1.375 1.00 0.00 33 ILE A N 14
ATOM 7947 C CA . ILE A 1 33 ? -11.136 -1.564 0.352 1.00 0.00 33 ILE A CA 14
ATOM 7948 C C . ILE A 1 33 ? -11.422 -3.062 0.307 1.00 0.00 33 ILE A C 14
ATOM 7949 O O . ILE A 1 33 ? -12.577 -3.482 0.231 1.00 0.00 33 ILE A O 14
ATOM 7965 N N . HIS A 1 34 ? -10.362 -3.862 0.357 1.00 0.00 34 HIS A N 14
ATOM 7966 C CA . HIS A 1 34 ? -10.498 -5.314 0.325 1.00 0.00 34 HIS A CA 14
ATOM 7967 C C . HIS A 1 34 ? -10.971 -5.845 1.675 1.00 0.00 34 HIS A C 14
ATOM 7968 O O . HIS A 1 34 ? -12.023 -6.478 1.772 1.00 0.00 34 HIS A O 14
ATOM 7982 N N . THR A 1 35 ? -10.187 -5.583 2.717 1.00 0.00 35 THR A N 14
ATOM 7983 C CA . THR A 1 35 ? -10.524 -6.036 4.060 1.00 0.00 35 THR A CA 14
ATOM 7984 C C . THR A 1 35 ? -11.713 -5.263 4.619 1.00 0.00 35 THR A C 14
ATOM 7985 O O . THR A 1 35 ? -11.771 -4.038 4.520 1.00 0.00 35 THR A O 14
ATOM 7996 N N . GLY A 1 36 ? -12.661 -5.987 5.206 1.00 0.00 36 GLY A N 14
ATOM 7997 C CA . GLY A 1 36 ? -13.836 -5.351 5.773 1.00 0.00 36 GLY A CA 14
ATOM 7998 C C . GLY A 1 36 ? -13.991 -5.632 7.254 1.00 0.00 36 GLY A C 14
ATOM 7999 O O . GLY A 1 36 ? -13.101 -6.209 7.879 1.00 0.00 36 GLY A O 14
ATOM 8003 N N . SER A 1 37 ? -15.122 -5.223 7.818 1.00 0.00 37 SER A N 14
ATOM 8004 C CA . SER A 1 37 ? -15.388 -5.429 9.237 1.00 0.00 37 SER A CA 14
ATOM 8005 C C . SER A 1 37 ? -16.298 -6.635 9.450 1.00 0.00 37 SER A C 14
ATOM 8006 O O . SER A 1 37 ? -16.018 -7.500 10.279 1.00 0.00 37 SER A O 14
ATOM 8014 N N . GLY A 1 38 ? -17.390 -6.685 8.693 1.00 0.00 38 GLY A N 14
ATOM 8015 C CA . GLY A 1 38 ? -18.326 -7.788 8.813 1.00 0.00 38 GLY A CA 14
ATOM 8016 C C . GLY A 1 38 ? -19.036 -8.091 7.508 1.00 0.00 38 GLY A C 14
ATOM 8017 O O . GLY A 1 38 ? -19.350 -7.194 6.726 1.00 0.00 38 GLY A O 14
ATOM 8021 N N . PRO A 1 39 ? -19.299 -9.382 7.259 1.00 0.00 39 PRO A N 14
ATOM 8022 C CA . PRO A 1 39 ? -19.978 -9.830 6.039 1.00 0.00 39 PRO A CA 14
ATOM 8023 C C . PRO A 1 39 ? -21.448 -9.424 6.012 1.00 0.00 39 PRO A C 14
ATOM 8024 O O . PRO A 1 39 ? -22.316 -10.173 6.459 1.00 0.00 39 PRO A O 14
ATOM 8035 N N . SER A 1 40 ? -21.719 -8.234 5.486 1.00 0.00 40 SER A N 14
ATOM 8036 C CA . SER A 1 40 ? -23.084 -7.728 5.404 1.00 0.00 40 SER A CA 14
ATOM 8037 C C . SER A 1 40 ? -23.712 -8.076 4.058 1.00 0.00 40 SER A C 14
ATOM 8038 O O . SER A 1 40 ? -24.839 -8.567 3.995 1.00 0.00 40 SER A O 14
ATOM 8046 N N . SER A 1 41 ? -22.974 -7.817 2.983 1.00 0.00 41 SER A N 14
ATOM 8047 C CA . SER A 1 41 ? -23.460 -8.099 1.637 1.00 0.00 41 SER A CA 14
ATOM 8048 C C . SER A 1 41 ? -22.361 -8.726 0.783 1.00 0.00 41 SER A C 14
ATOM 8049 O O . SER A 1 41 ? -21.269 -8.175 0.655 1.00 0.00 41 SER A O 14
ATOM 8057 N N . GLY A 1 42 ? -22.661 -9.883 0.201 1.00 0.00 42 GLY A N 14
ATOM 8058 C CA . GLY A 1 42 ? -21.690 -10.567 -0.633 1.00 0.00 42 GLY A CA 14
ATOM 8059 C C . GLY A 1 42 ? -22.187 -11.915 -1.115 1.00 0.00 42 GLY A C 14
ATOM 8060 O O . GLY A 1 42 ? -22.554 -12.748 -0.288 1.00 0.00 42 GLY A O 14
ATOM 8065 N N . GLY A 1 1 ? -1.119 -7.851 -21.734 1.00 0.00 1 GLY A N 15
ATOM 8066 C CA . GLY A 1 1 ? -0.245 -6.869 -21.120 1.00 0.00 1 GLY A CA 15
ATOM 8067 C C . GLY A 1 1 ? 1.093 -7.456 -20.716 1.00 0.00 1 GLY A C 15
ATOM 8068 O O . GLY A 1 1 ? 1.295 -7.816 -19.556 1.00 0.00 1 GLY A O 15
ATOM 8072 N N . SER A 1 2 ? 2.009 -7.554 -21.674 1.00 0.00 2 SER A N 15
ATOM 8073 C CA . SER A 1 2 ? 3.332 -8.106 -21.412 1.00 0.00 2 SER A CA 15
ATOM 8074 C C . SER A 1 2 ? 4.373 -6.996 -21.303 1.00 0.00 2 SER A C 15
ATOM 8075 O O . SER A 1 2 ? 5.097 -6.713 -22.257 1.00 0.00 2 SER A O 15
ATOM 8083 N N . SER A 1 3 ? 4.441 -6.370 -20.132 1.00 0.00 3 SER A N 15
ATOM 8084 C CA . SER A 1 3 ? 5.390 -5.288 -19.898 1.00 0.00 3 SER A CA 15
ATOM 8085 C C . SER A 1 3 ? 5.346 -4.834 -18.442 1.00 0.00 3 SER A C 15
ATOM 8086 O O . SER A 1 3 ? 4.274 -4.703 -17.852 1.00 0.00 3 SER A O 15
ATOM 8094 N N . GLY A 1 4 ? 6.521 -4.593 -17.868 1.00 0.00 4 GLY A N 15
ATOM 8095 C CA . GLY A 1 4 ? 6.597 -4.156 -16.487 1.00 0.00 4 GLY A CA 15
ATOM 8096 C C . GLY A 1 4 ? 5.838 -2.866 -16.244 1.00 0.00 4 GLY A C 15
ATOM 8097 O O . GLY A 1 4 ? 6.058 -1.871 -16.934 1.00 0.00 4 GLY A O 15
ATOM 8101 N N . SER A 1 5 ? 4.942 -2.883 -15.263 1.00 0.00 5 SER A N 15
ATOM 8102 C CA . SER A 1 5 ? 4.145 -1.708 -14.935 1.00 0.00 5 SER A CA 15
ATOM 8103 C C . SER A 1 5 ? 4.758 -0.944 -13.765 1.00 0.00 5 SER A C 15
ATOM 8104 O O . SER A 1 5 ? 4.334 -1.095 -12.620 1.00 0.00 5 SER A O 15
ATOM 8112 N N . SER A 1 6 ? 5.760 -0.123 -14.064 1.00 0.00 6 SER A N 15
ATOM 8113 C CA . SER A 1 6 ? 6.436 0.663 -13.037 1.00 0.00 6 SER A CA 15
ATOM 8114 C C . SER A 1 6 ? 5.480 1.672 -12.408 1.00 0.00 6 SER A C 15
ATOM 8115 O O . SER A 1 6 ? 4.466 2.037 -13.002 1.00 0.00 6 SER A O 15
ATOM 8123 N N . GLY A 1 7 ? 5.812 2.118 -11.200 1.00 0.00 7 GLY A N 15
ATOM 8124 C CA . GLY A 1 7 ? 4.973 3.080 -10.509 1.00 0.00 7 GLY A CA 15
ATOM 8125 C C . GLY A 1 7 ? 5.769 4.235 -9.934 1.00 0.00 7 GLY A C 15
ATOM 8126 O O . GLY A 1 7 ? 5.746 4.474 -8.727 1.00 0.00 7 GLY A O 15
ATOM 8130 N N . GLY A 1 8 ? 6.477 4.954 -10.800 1.00 0.00 8 GLY A N 15
ATOM 8131 C CA . GLY A 1 8 ? 7.275 6.080 -10.352 1.00 0.00 8 GLY A CA 15
ATOM 8132 C C . GLY A 1 8 ? 7.952 5.818 -9.021 1.00 0.00 8 GLY A C 15
ATOM 8133 O O . GLY A 1 8 ? 8.679 4.837 -8.870 1.00 0.00 8 GLY A O 15
ATOM 8137 N N . GLU A 1 9 ? 7.714 6.699 -8.054 1.00 0.00 9 GLU A N 15
ATOM 8138 C CA . GLU A 1 9 ? 8.308 6.558 -6.730 1.00 0.00 9 GLU A CA 15
ATOM 8139 C C . GLU A 1 9 ? 7.238 6.273 -5.681 1.00 0.00 9 GLU A C 15
ATOM 8140 O O . GLU A 1 9 ? 6.388 7.118 -5.399 1.00 0.00 9 GLU A O 15
ATOM 8152 N N . LYS A 1 10 ? 7.286 5.077 -5.105 1.00 0.00 10 LYS A N 15
ATOM 8153 C CA . LYS A 1 10 ? 6.322 4.678 -4.086 1.00 0.00 10 LYS A CA 15
ATOM 8154 C C . LYS A 1 10 ? 6.880 3.554 -3.219 1.00 0.00 10 LYS A C 15
ATOM 8155 O O . LYS A 1 10 ? 6.955 2.397 -3.633 1.00 0.00 10 LYS A O 15
ATOM 8174 N N . PRO A 1 11 ? 7.281 3.900 -1.987 1.00 0.00 11 PRO A N 15
ATOM 8175 C CA . PRO A 1 11 ? 7.837 2.933 -1.035 1.00 0.00 11 PRO A CA 15
ATOM 8176 C C . PRO A 1 11 ? 6.788 1.952 -0.525 1.00 0.00 11 PRO A C 15
ATOM 8177 O O . PRO A 1 11 ? 7.065 0.764 -0.356 1.00 0.00 11 PRO A O 15
ATOM 8188 N N . TYR A 1 12 ? 5.582 2.455 -0.283 1.00 0.00 12 TYR A N 15
ATOM 8189 C CA . TYR A 1 12 ? 4.492 1.622 0.209 1.00 0.00 12 TYR A CA 15
ATOM 8190 C C . TYR A 1 12 ? 3.790 0.906 -0.941 1.00 0.00 12 TYR A C 15
ATOM 8191 O O . TYR A 1 12 ? 3.429 1.523 -1.944 1.00 0.00 12 TYR A O 15
ATOM 8209 N N . LYS A 1 13 ? 3.600 -0.400 -0.789 1.00 0.00 13 LYS A N 15
ATOM 8210 C CA . LYS A 1 13 ? 2.941 -1.202 -1.812 1.00 0.00 13 LYS A CA 15
ATOM 8211 C C . LYS A 1 13 ? 1.869 -2.096 -1.196 1.00 0.00 13 LYS A C 15
ATOM 8212 O O . LYS A 1 13 ? 2.068 -2.676 -0.128 1.00 0.00 13 LYS A O 15
ATOM 8231 N N . CYS A 1 14 ? 0.732 -2.204 -1.876 1.00 0.00 14 CYS A N 15
ATOM 8232 C CA . CYS A 1 14 ? -0.371 -3.027 -1.396 1.00 0.00 14 CYS A CA 15
ATOM 8233 C C . CYS A 1 14 ? -0.184 -4.484 -1.813 1.00 0.00 14 CYS A C 15
ATOM 8234 O O . CYS A 1 14 ? -0.247 -4.813 -2.997 1.00 0.00 14 CYS A O 15
ATOM 8241 N N . GLU A 1 15 ? 0.046 -5.350 -0.831 1.00 0.00 15 GLU A N 15
ATOM 8242 C CA . GLU A 1 15 ? 0.243 -6.770 -1.096 1.00 0.00 15 GLU A CA 15
ATOM 8243 C C . GLU A 1 15 ? -1.084 -7.453 -1.414 1.00 0.00 15 GLU A C 15
ATOM 8244 O O . GLU A 1 15 ? -1.123 -8.467 -2.112 1.00 0.00 15 GLU A O 15
ATOM 8256 N N . THR A 1 16 ? -2.171 -6.890 -0.896 1.00 0.00 16 THR A N 15
ATOM 8257 C CA . THR A 1 16 ? -3.500 -7.445 -1.122 1.00 0.00 16 THR A CA 15
ATOM 8258 C C . THR A 1 16 ? -3.815 -7.528 -2.611 1.00 0.00 16 THR A C 15
ATOM 8259 O O . THR A 1 16 ? -4.426 -8.492 -3.074 1.00 0.00 16 THR A O 15
ATOM 8270 N N . CYS A 1 17 ? -3.395 -6.512 -3.357 1.00 0.00 17 CYS A N 15
ATOM 8271 C CA . CYS A 1 17 ? -3.632 -6.470 -4.795 1.00 0.00 17 CYS A CA 15
ATOM 8272 C C . CYS A 1 17 ? -2.337 -6.191 -5.552 1.00 0.00 17 CYS A C 15
ATOM 8273 O O . CYS A 1 17 ? -2.072 -6.790 -6.593 1.00 0.00 17 CYS A O 15
ATOM 8280 N N . GLY A 1 18 ? -1.532 -5.276 -5.020 1.00 0.00 18 GLY A N 15
ATOM 8281 C CA . GLY A 1 18 ? -0.274 -4.933 -5.658 1.00 0.00 18 GLY A CA 15
ATOM 8282 C C . GLY A 1 18 ? -0.163 -3.452 -5.961 1.00 0.00 18 GLY A C 15
ATOM 8283 O O . GLY A 1 18 ? 0.695 -3.034 -6.739 1.00 0.00 18 GLY A O 15
ATOM 8287 N N . ALA A 1 19 ? -1.032 -2.657 -5.346 1.00 0.00 19 ALA A N 15
ATOM 8288 C CA . ALA A 1 19 ? -1.027 -1.214 -5.555 1.00 0.00 19 ALA A CA 15
ATOM 8289 C C . ALA A 1 19 ? 0.218 -0.576 -4.947 1.00 0.00 19 ALA A C 15
ATOM 8290 O O . ALA A 1 19 ? 1.068 -1.266 -4.383 1.00 0.00 19 ALA A O 15
ATOM 8297 N N . ARG A 1 20 ? 0.319 0.743 -5.067 1.00 0.00 20 ARG A N 15
ATOM 8298 C CA . ARG A 1 20 ? 1.462 1.474 -4.531 1.00 0.00 20 ARG A CA 15
ATOM 8299 C C . ARG A 1 20 ? 1.068 2.898 -4.152 1.00 0.00 20 ARG A C 15
ATOM 8300 O O . ARG A 1 20 ? 0.075 3.432 -4.649 1.00 0.00 20 ARG A O 15
ATOM 8321 N N . PHE A 1 21 ? 1.851 3.508 -3.269 1.00 0.00 21 PHE A N 15
ATOM 8322 C CA . PHE A 1 21 ? 1.583 4.870 -2.822 1.00 0.00 21 PHE A CA 15
ATOM 8323 C C . PHE A 1 21 ? 2.850 5.523 -2.277 1.00 0.00 21 PHE A C 15
ATOM 8324 O O . PHE A 1 21 ? 3.802 4.839 -1.902 1.00 0.00 21 PHE A O 15
ATOM 8341 N N . VAL A 1 22 ? 2.854 6.852 -2.238 1.00 0.00 22 VAL A N 15
ATOM 8342 C CA . VAL A 1 22 ? 4.003 7.598 -1.739 1.00 0.00 22 VAL A CA 15
ATOM 8343 C C . VAL A 1 22 ? 4.038 7.599 -0.215 1.00 0.00 22 VAL A C 15
ATOM 8344 O O . VAL A 1 22 ? 5.106 7.515 0.391 1.00 0.00 22 VAL A O 15
ATOM 8357 N N . GLN A 1 23 ? 2.863 7.693 0.399 1.00 0.00 23 GLN A N 15
ATOM 8358 C CA . GLN A 1 23 ? 2.760 7.705 1.854 1.00 0.00 23 GLN A CA 15
ATOM 8359 C C . GLN A 1 23 ? 1.884 6.558 2.346 1.00 0.00 23 GLN A C 15
ATOM 8360 O O . GLN A 1 23 ? 0.924 6.167 1.682 1.00 0.00 23 GLN A O 15
ATOM 8374 N N . VAL A 1 24 ? 2.220 6.023 3.516 1.00 0.00 24 VAL A N 15
ATOM 8375 C CA . VAL A 1 24 ? 1.463 4.921 4.098 1.00 0.00 24 VAL A CA 15
ATOM 8376 C C . VAL A 1 24 ? 0.006 5.312 4.319 1.00 0.00 24 VAL A C 15
ATOM 8377 O O . VAL A 1 24 ? -0.904 4.526 4.056 1.00 0.00 24 VAL A O 15
ATOM 8390 N N . ALA A 1 25 ? -0.207 6.530 4.804 1.00 0.00 25 ALA A N 15
ATOM 8391 C CA . ALA A 1 25 ? -1.553 7.027 5.059 1.00 0.00 25 ALA A CA 15
ATOM 8392 C C . ALA A 1 25 ? -2.466 6.774 3.864 1.00 0.00 25 ALA A C 15
ATOM 8393 O O . ALA A 1 25 ? -3.681 6.640 4.015 1.00 0.00 25 ALA A O 15
ATOM 8400 N N . HIS A 1 26 ? -1.874 6.710 2.675 1.00 0.00 26 HIS A N 15
ATOM 8401 C CA . HIS A 1 26 ? -2.635 6.473 1.454 1.00 0.00 26 HIS A CA 15
ATOM 8402 C C . HIS A 1 26 ? -2.865 4.980 1.238 1.00 0.00 26 HIS A C 15
ATOM 8403 O O . HIS A 1 26 ? -3.993 4.542 1.005 1.00 0.00 26 HIS A O 15
ATOM 8417 N N . LEU A 1 27 ? -1.790 4.204 1.316 1.00 0.00 27 LEU A N 15
ATOM 8418 C CA . LEU A 1 27 ? -1.874 2.759 1.128 1.00 0.00 27 LEU A CA 15
ATOM 8419 C C . LEU A 1 27 ? -2.756 2.122 2.196 1.00 0.00 27 LEU A C 15
ATOM 8420 O O . LEU A 1 27 ? -3.713 1.414 1.884 1.00 0.00 27 LEU A O 15
ATOM 8436 N N . ARG A 1 28 ? -2.428 2.379 3.458 1.00 0.00 28 ARG A N 15
ATOM 8437 C CA . ARG A 1 28 ? -3.191 1.831 4.573 1.00 0.00 28 ARG A CA 15
ATOM 8438 C C . ARG A 1 28 ? -4.655 2.251 4.488 1.00 0.00 28 ARG A C 15
ATOM 8439 O O . ARG A 1 28 ? -5.523 1.645 5.116 1.00 0.00 28 ARG A O 15
ATOM 8460 N N . ALA A 1 29 ? -4.923 3.293 3.708 1.00 0.00 29 ALA A N 15
ATOM 8461 C CA . ALA A 1 29 ? -6.282 3.793 3.539 1.00 0.00 29 ALA A CA 15
ATOM 8462 C C . ALA A 1 29 ? -6.948 3.170 2.317 1.00 0.00 29 ALA A C 15
ATOM 8463 O O . ALA A 1 29 ? -8.163 3.272 2.141 1.00 0.00 29 ALA A O 15
ATOM 8470 N N . HIS A 1 30 ? -6.146 2.526 1.476 1.00 0.00 30 HIS A N 15
ATOM 8471 C CA . HIS A 1 30 ? -6.659 1.886 0.269 1.00 0.00 30 HIS A CA 15
ATOM 8472 C C . HIS A 1 30 ? -6.843 0.387 0.485 1.00 0.00 30 HIS A C 15
ATOM 8473 O O . HIS A 1 30 ? -7.754 -0.224 -0.074 1.00 0.00 30 HIS A O 15
ATOM 8487 N N . VAL A 1 31 ? -5.972 -0.200 1.299 1.00 0.00 31 VAL A N 15
ATOM 8488 C CA . VAL A 1 31 ? -6.038 -1.627 1.589 1.00 0.00 31 VAL A CA 15
ATOM 8489 C C . VAL A 1 31 ? -7.339 -1.984 2.299 1.00 0.00 31 VAL A C 15
ATOM 8490 O O . VAL A 1 31 ? -7.757 -3.143 2.308 1.00 0.00 31 VAL A O 15
ATOM 8503 N N . LEU A 1 32 ? -7.977 -0.981 2.892 1.00 0.00 32 LEU A N 15
ATOM 8504 C CA . LEU A 1 32 ? -9.233 -1.188 3.605 1.00 0.00 32 LEU A CA 15
ATOM 8505 C C . LEU A 1 32 ? -10.353 -1.557 2.639 1.00 0.00 32 LEU A C 15
ATOM 8506 O O . LEU A 1 32 ? -11.370 -2.125 3.039 1.00 0.00 32 LEU A O 15
ATOM 8522 N N . ILE A 1 33 ? -10.159 -1.233 1.365 1.00 0.00 33 ILE A N 15
ATOM 8523 C CA . ILE A 1 33 ? -11.152 -1.534 0.341 1.00 0.00 33 ILE A CA 15
ATOM 8524 C C . ILE A 1 33 ? -11.460 -3.026 0.295 1.00 0.00 33 ILE A C 15
ATOM 8525 O O . ILE A 1 33 ? -12.620 -3.429 0.206 1.00 0.00 33 ILE A O 15
ATOM 8541 N N . HIS A 1 34 ? -10.414 -3.843 0.359 1.00 0.00 34 HIS A N 15
ATOM 8542 C CA . HIS A 1 34 ? -10.573 -5.293 0.328 1.00 0.00 34 HIS A CA 15
ATOM 8543 C C . HIS A 1 34 ? -11.072 -5.814 1.672 1.00 0.00 34 HIS A C 15
ATOM 8544 O O . HIS A 1 34 ? -12.017 -6.601 1.734 1.00 0.00 34 HIS A O 15
ATOM 8558 N N . THR A 1 35 ? -10.430 -5.370 2.749 1.00 0.00 35 THR A N 15
ATOM 8559 C CA . THR A 1 35 ? -10.808 -5.793 4.092 1.00 0.00 35 THR A CA 15
ATOM 8560 C C . THR A 1 35 ? -11.953 -4.945 4.633 1.00 0.00 35 THR A C 15
ATOM 8561 O O . THR A 1 35 ? -12.039 -4.695 5.835 1.00 0.00 35 THR A O 15
ATOM 8572 N N . GLY A 1 36 ? -12.833 -4.505 3.738 1.00 0.00 36 GLY A N 15
ATOM 8573 C CA . GLY A 1 36 ? -13.962 -3.691 4.146 1.00 0.00 36 GLY A CA 15
ATOM 8574 C C . GLY A 1 36 ? -14.872 -4.408 5.124 1.00 0.00 36 GLY A C 15
ATOM 8575 O O . GLY A 1 36 ? -15.046 -3.966 6.259 1.00 0.00 36 GLY A O 15
ATOM 8579 N N . SER A 1 37 ? -15.454 -5.519 4.683 1.00 0.00 37 SER A N 15
ATOM 8580 C CA . SER A 1 37 ? -16.355 -6.296 5.525 1.00 0.00 37 SER A CA 15
ATOM 8581 C C . SER A 1 37 ? -15.623 -7.475 6.160 1.00 0.00 37 SER A C 15
ATOM 8582 O O . SER A 1 37 ? -16.147 -8.587 6.219 1.00 0.00 37 SER A O 15
ATOM 8590 N N . GLY A 1 38 ? -14.407 -7.222 6.636 1.00 0.00 38 GLY A N 15
ATOM 8591 C CA . GLY A 1 38 ? -13.622 -8.270 7.260 1.00 0.00 38 GLY A CA 15
ATOM 8592 C C . GLY A 1 38 ? -13.413 -9.461 6.345 1.00 0.00 38 GLY A C 15
ATOM 8593 O O . GLY A 1 38 ? -14.163 -9.679 5.394 1.00 0.00 38 GLY A O 15
ATOM 8597 N N . PRO A 1 39 ? -12.370 -10.255 6.630 1.00 0.00 39 PRO A N 15
ATOM 8598 C CA . PRO A 1 39 ? -12.039 -11.442 5.837 1.00 0.00 39 PRO A CA 15
ATOM 8599 C C . PRO A 1 39 ? -13.062 -12.559 6.010 1.00 0.00 39 PRO A C 15
ATOM 8600 O O . PRO A 1 39 ? -13.359 -12.974 7.131 1.00 0.00 39 PRO A O 15
ATOM 8611 N N . SER A 1 40 ? -13.599 -13.042 4.894 1.00 0.00 40 SER A N 15
ATOM 8612 C CA . SER A 1 40 ? -14.592 -14.110 4.924 1.00 0.00 40 SER A CA 15
ATOM 8613 C C . SER A 1 40 ? -14.257 -15.134 6.003 1.00 0.00 40 SER A C 15
ATOM 8614 O O . SER A 1 40 ? -15.134 -15.586 6.739 1.00 0.00 40 SER A O 15
ATOM 8622 N N . SER A 1 41 ? -12.981 -15.496 6.091 1.00 0.00 41 SER A N 15
ATOM 8623 C CA . SER A 1 41 ? -12.529 -16.470 7.077 1.00 0.00 41 SER A CA 15
ATOM 8624 C C . SER A 1 41 ? -12.129 -15.781 8.378 1.00 0.00 41 SER A C 15
ATOM 8625 O O . SER A 1 41 ? -11.154 -15.033 8.423 1.00 0.00 41 SER A O 15
ATOM 8633 N N . GLY A 1 42 ? -12.892 -16.039 9.436 1.00 0.00 42 GLY A N 15
ATOM 8634 C CA . GLY A 1 42 ? -12.603 -15.436 10.724 1.00 0.00 42 GLY A CA 15
ATOM 8635 C C . GLY A 1 42 ? -12.505 -13.926 10.648 1.00 0.00 42 GLY A C 15
ATOM 8636 O O . GLY A 1 42 ? -13.212 -13.242 11.388 1.00 0.00 42 GLY A O 15
ATOM 8641 N N . GLY A 1 1 ? -10.977 5.661 -17.760 1.00 0.00 1 GLY A N 16
ATOM 8642 C CA . GLY A 1 1 ? -10.652 4.293 -17.400 1.00 0.00 1 GLY A CA 16
ATOM 8643 C C . GLY A 1 1 ? -9.304 3.856 -17.937 1.00 0.00 1 GLY A C 16
ATOM 8644 O O . GLY A 1 1 ? -8.477 3.324 -17.197 1.00 0.00 1 GLY A O 16
ATOM 8648 N N . SER A 1 2 ? -9.081 4.081 -19.228 1.00 0.00 2 SER A N 16
ATOM 8649 C CA . SER A 1 2 ? -7.825 3.702 -19.864 1.00 0.00 2 SER A CA 16
ATOM 8650 C C . SER A 1 2 ? -6.660 4.498 -19.284 1.00 0.00 2 SER A C 16
ATOM 8651 O O . SER A 1 2 ? -5.708 3.928 -18.752 1.00 0.00 2 SER A O 16
ATOM 8659 N N . SER A 1 3 ? -6.744 5.820 -19.391 1.00 0.00 3 SER A N 16
ATOM 8660 C CA . SER A 1 3 ? -5.696 6.696 -18.881 1.00 0.00 3 SER A CA 16
ATOM 8661 C C . SER A 1 3 ? -5.611 6.614 -17.360 1.00 0.00 3 SER A C 16
ATOM 8662 O O . SER A 1 3 ? -6.586 6.879 -16.658 1.00 0.00 3 SER A O 16
ATOM 8670 N N . GLY A 1 4 ? -4.437 6.244 -16.858 1.00 0.00 4 GLY A N 16
ATOM 8671 C CA . GLY A 1 4 ? -4.245 6.133 -15.424 1.00 0.00 4 GLY A CA 16
ATOM 8672 C C . GLY A 1 4 ? -2.827 5.741 -15.057 1.00 0.00 4 GLY A C 16
ATOM 8673 O O . GLY A 1 4 ? -2.602 4.690 -14.458 1.00 0.00 4 GLY A O 16
ATOM 8677 N N . SER A 1 5 ? -1.869 6.587 -15.419 1.00 0.00 5 SER A N 16
ATOM 8678 C CA . SER A 1 5 ? -0.464 6.321 -15.130 1.00 0.00 5 SER A CA 16
ATOM 8679 C C . SER A 1 5 ? -0.313 5.597 -13.795 1.00 0.00 5 SER A C 16
ATOM 8680 O O . SER A 1 5 ? -0.780 6.074 -12.761 1.00 0.00 5 SER A O 16
ATOM 8688 N N . SER A 1 6 ? 0.345 4.443 -13.827 1.00 0.00 6 SER A N 16
ATOM 8689 C CA . SER A 1 6 ? 0.555 3.649 -12.622 1.00 0.00 6 SER A CA 16
ATOM 8690 C C . SER A 1 6 ? 1.321 4.449 -11.572 1.00 0.00 6 SER A C 16
ATOM 8691 O O . SER A 1 6 ? 0.818 4.700 -10.478 1.00 0.00 6 SER A O 16
ATOM 8699 N N . GLY A 1 7 ? 2.542 4.847 -11.915 1.00 0.00 7 GLY A N 16
ATOM 8700 C CA . GLY A 1 7 ? 3.359 5.614 -10.992 1.00 0.00 7 GLY A CA 16
ATOM 8701 C C . GLY A 1 7 ? 4.840 5.501 -11.296 1.00 0.00 7 GLY A C 16
ATOM 8702 O O . GLY A 1 7 ? 5.238 5.426 -12.458 1.00 0.00 7 GLY A O 16
ATOM 8706 N N . GLY A 1 8 ? 5.658 5.489 -10.249 1.00 0.00 8 GLY A N 16
ATOM 8707 C CA . GLY A 1 8 ? 7.094 5.385 -10.430 1.00 0.00 8 GLY A CA 16
ATOM 8708 C C . GLY A 1 8 ? 7.836 5.240 -9.117 1.00 0.00 8 GLY A C 16
ATOM 8709 O O . GLY A 1 8 ? 8.511 4.237 -8.886 1.00 0.00 8 GLY A O 16
ATOM 8713 N N . GLU A 1 9 ? 7.712 6.244 -8.254 1.00 0.00 9 GLU A N 16
ATOM 8714 C CA . GLU A 1 9 ? 8.379 6.223 -6.958 1.00 0.00 9 GLU A CA 16
ATOM 8715 C C . GLU A 1 9 ? 7.366 6.067 -5.827 1.00 0.00 9 GLU A C 16
ATOM 8716 O O . GLU A 1 9 ? 6.616 6.993 -5.518 1.00 0.00 9 GLU A O 16
ATOM 8728 N N . LYS A 1 10 ? 7.349 4.888 -5.214 1.00 0.00 10 LYS A N 16
ATOM 8729 C CA . LYS A 1 10 ? 6.430 4.609 -4.118 1.00 0.00 10 LYS A CA 16
ATOM 8730 C C . LYS A 1 10 ? 6.971 3.498 -3.224 1.00 0.00 10 LYS A C 16
ATOM 8731 O O . LYS A 1 10 ? 7.063 2.336 -3.623 1.00 0.00 10 LYS A O 16
ATOM 8750 N N . PRO A 1 11 ? 7.337 3.859 -1.985 1.00 0.00 11 PRO A N 16
ATOM 8751 C CA . PRO A 1 11 ? 7.873 2.906 -1.008 1.00 0.00 11 PRO A CA 16
ATOM 8752 C C . PRO A 1 11 ? 6.816 1.924 -0.516 1.00 0.00 11 PRO A C 16
ATOM 8753 O O . PRO A 1 11 ? 7.089 0.735 -0.347 1.00 0.00 11 PRO A O 16
ATOM 8764 N N . TYR A 1 12 ? 5.608 2.427 -0.287 1.00 0.00 12 TYR A N 16
ATOM 8765 C CA . TYR A 1 12 ? 4.510 1.594 0.189 1.00 0.00 12 TYR A CA 16
ATOM 8766 C C . TYR A 1 12 ? 3.826 0.880 -0.973 1.00 0.00 12 TYR A C 16
ATOM 8767 O O . TYR A 1 12 ? 3.507 1.491 -1.993 1.00 0.00 12 TYR A O 16
ATOM 8785 N N . LYS A 1 13 ? 3.603 -0.420 -0.810 1.00 0.00 13 LYS A N 16
ATOM 8786 C CA . LYS A 1 13 ? 2.955 -1.221 -1.842 1.00 0.00 13 LYS A CA 16
ATOM 8787 C C . LYS A 1 13 ? 1.888 -2.127 -1.238 1.00 0.00 13 LYS A C 16
ATOM 8788 O O . LYS A 1 13 ? 2.108 -2.759 -0.204 1.00 0.00 13 LYS A O 16
ATOM 8807 N N . CYS A 1 14 ? 0.731 -2.188 -1.889 1.00 0.00 14 CYS A N 16
ATOM 8808 C CA . CYS A 1 14 ? -0.371 -3.018 -1.417 1.00 0.00 14 CYS A CA 16
ATOM 8809 C C . CYS A 1 14 ? -0.192 -4.465 -1.865 1.00 0.00 14 CYS A C 16
ATOM 8810 O O . CYS A 1 14 ? -0.258 -4.769 -3.056 1.00 0.00 14 CYS A O 16
ATOM 8817 N N . GLU A 1 15 ? 0.035 -5.353 -0.902 1.00 0.00 15 GLU A N 16
ATOM 8818 C CA . GLU A 1 15 ? 0.223 -6.769 -1.198 1.00 0.00 15 GLU A CA 16
ATOM 8819 C C . GLU A 1 15 ? -1.109 -7.440 -1.521 1.00 0.00 15 GLU A C 16
ATOM 8820 O O . GLU A 1 15 ? -1.158 -8.432 -2.248 1.00 0.00 15 GLU A O 16
ATOM 8832 N N . THR A 1 16 ? -2.189 -6.890 -0.973 1.00 0.00 16 THR A N 16
ATOM 8833 C CA . THR A 1 16 ? -3.522 -7.435 -1.200 1.00 0.00 16 THR A CA 16
ATOM 8834 C C . THR A 1 16 ? -3.845 -7.494 -2.689 1.00 0.00 16 THR A C 16
ATOM 8835 O O . THR A 1 16 ? -4.459 -8.451 -3.163 1.00 0.00 16 THR A O 16
ATOM 8846 N N . CYS A 1 17 ? -3.429 -6.467 -3.421 1.00 0.00 17 CYS A N 16
ATOM 8847 C CA . CYS A 1 17 ? -3.674 -6.402 -4.857 1.00 0.00 17 CYS A CA 16
ATOM 8848 C C . CYS A 1 17 ? -2.380 -6.129 -5.618 1.00 0.00 17 CYS A C 16
ATOM 8849 O O . CYS A 1 17 ? -2.139 -6.703 -6.679 1.00 0.00 17 CYS A O 16
ATOM 8856 N N . GLY A 1 18 ? -1.550 -5.248 -5.067 1.00 0.00 18 GLY A N 16
ATOM 8857 C CA . GLY A 1 18 ? -0.291 -4.914 -5.706 1.00 0.00 18 GLY A CA 16
ATOM 8858 C C . GLY A 1 18 ? -0.171 -3.435 -6.012 1.00 0.00 18 GLY A C 16
ATOM 8859 O O . GLY A 1 18 ? 0.675 -3.025 -6.807 1.00 0.00 18 GLY A O 16
ATOM 8863 N N . ALA A 1 19 ? -1.020 -2.630 -5.381 1.00 0.00 19 ALA A N 16
ATOM 8864 C CA . ALA A 1 19 ? -1.005 -1.188 -5.590 1.00 0.00 19 ALA A CA 16
ATOM 8865 C C . ALA A 1 19 ? 0.231 -0.555 -4.959 1.00 0.00 19 ALA A C 16
ATOM 8866 O O . ALA A 1 19 ? 1.064 -1.247 -4.374 1.00 0.00 19 ALA A O 16
ATOM 8873 N N . ARG A 1 20 ? 0.343 0.763 -5.081 1.00 0.00 20 ARG A N 16
ATOM 8874 C CA . ARG A 1 20 ? 1.478 1.489 -4.524 1.00 0.00 20 ARG A CA 16
ATOM 8875 C C . ARG A 1 20 ? 1.079 2.911 -4.142 1.00 0.00 20 ARG A C 16
ATOM 8876 O O . ARG A 1 20 ? 0.093 3.448 -4.646 1.00 0.00 20 ARG A O 16
ATOM 8897 N N . PHE A 1 21 ? 1.853 3.516 -3.246 1.00 0.00 21 PHE A N 16
ATOM 8898 C CA . PHE A 1 21 ? 1.580 4.876 -2.794 1.00 0.00 21 PHE A CA 16
ATOM 8899 C C . PHE A 1 21 ? 2.844 5.531 -2.246 1.00 0.00 21 PHE A C 16
ATOM 8900 O O . PHE A 1 21 ? 3.793 4.848 -1.860 1.00 0.00 21 PHE A O 16
ATOM 8917 N N . VAL A 1 22 ? 2.849 6.860 -2.216 1.00 0.00 22 VAL A N 16
ATOM 8918 C CA . VAL A 1 22 ? 3.996 7.608 -1.715 1.00 0.00 22 VAL A CA 16
ATOM 8919 C C . VAL A 1 22 ? 4.024 7.616 -0.191 1.00 0.00 22 VAL A C 16
ATOM 8920 O O . VAL A 1 22 ? 5.090 7.540 0.419 1.00 0.00 22 VAL A O 16
ATOM 8933 N N . GLN A 1 23 ? 2.846 7.707 0.417 1.00 0.00 23 GLN A N 16
ATOM 8934 C CA . GLN A 1 23 ? 2.736 7.724 1.871 1.00 0.00 23 GLN A CA 16
ATOM 8935 C C . GLN A 1 23 ? 1.855 6.581 2.364 1.00 0.00 23 GLN A C 16
ATOM 8936 O O . GLN A 1 23 ? 0.878 6.211 1.713 1.00 0.00 23 GLN A O 16
ATOM 8950 N N . VAL A 1 24 ? 2.208 6.024 3.518 1.00 0.00 24 VAL A N 16
ATOM 8951 C CA . VAL A 1 24 ? 1.449 4.923 4.099 1.00 0.00 24 VAL A CA 16
ATOM 8952 C C . VAL A 1 24 ? -0.009 5.313 4.314 1.00 0.00 24 VAL A C 16
ATOM 8953 O O . VAL A 1 24 ? -0.918 4.526 4.056 1.00 0.00 24 VAL A O 16
ATOM 8966 N N . ALA A 1 25 ? -0.224 6.536 4.790 1.00 0.00 25 ALA A N 16
ATOM 8967 C CA . ALA A 1 25 ? -1.572 7.033 5.037 1.00 0.00 25 ALA A CA 16
ATOM 8968 C C . ALA A 1 25 ? -2.484 6.765 3.845 1.00 0.00 25 ALA A C 16
ATOM 8969 O O . ALA A 1 25 ? -3.696 6.612 3.999 1.00 0.00 25 ALA A O 16
ATOM 8976 N N . HIS A 1 26 ? -1.893 6.710 2.655 1.00 0.00 26 HIS A N 16
ATOM 8977 C CA . HIS A 1 26 ? -2.654 6.460 1.435 1.00 0.00 26 HIS A CA 16
ATOM 8978 C C . HIS A 1 26 ? -2.880 4.965 1.232 1.00 0.00 26 HIS A C 16
ATOM 8979 O O . HIS A 1 26 ? -4.007 4.522 1.010 1.00 0.00 26 HIS A O 16
ATOM 8993 N N . LEU A 1 27 ? -1.801 4.193 1.310 1.00 0.00 27 LEU A N 16
ATOM 8994 C CA . LEU A 1 27 ? -1.882 2.747 1.134 1.00 0.00 27 LEU A CA 16
ATOM 8995 C C . LEU A 1 27 ? -2.765 2.116 2.205 1.00 0.00 27 LEU A C 16
ATOM 8996 O O . LEU A 1 27 ? -3.726 1.411 1.896 1.00 0.00 27 LEU A O 16
ATOM 9012 N N . ARG A 1 28 ? -2.435 2.377 3.466 1.00 0.00 28 ARG A N 16
ATOM 9013 C CA . ARG A 1 28 ? -3.199 1.835 4.583 1.00 0.00 28 ARG A CA 16
ATOM 9014 C C . ARG A 1 28 ? -4.663 2.254 4.494 1.00 0.00 28 ARG A C 16
ATOM 9015 O O . ARG A 1 28 ? -5.534 1.636 5.107 1.00 0.00 28 ARG A O 16
ATOM 9036 N N . ALA A 1 29 ? -4.927 3.307 3.728 1.00 0.00 29 ALA A N 16
ATOM 9037 C CA . ALA A 1 29 ? -6.285 3.807 3.557 1.00 0.00 29 ALA A CA 16
ATOM 9038 C C . ALA A 1 29 ? -6.949 3.185 2.333 1.00 0.00 29 ALA A C 16
ATOM 9039 O O . ALA A 1 29 ? -8.163 3.289 2.153 1.00 0.00 29 ALA A O 16
ATOM 9046 N N . HIS A 1 30 ? -6.146 2.539 1.494 1.00 0.00 30 HIS A N 16
ATOM 9047 C CA . HIS A 1 30 ? -6.657 1.900 0.286 1.00 0.00 30 HIS A CA 16
ATOM 9048 C C . HIS A 1 30 ? -6.845 0.401 0.502 1.00 0.00 30 HIS A C 16
ATOM 9049 O O . HIS A 1 30 ? -7.761 -0.207 -0.052 1.00 0.00 30 HIS A O 16
ATOM 9063 N N . VAL A 1 31 ? -5.970 -0.189 1.311 1.00 0.00 31 VAL A N 16
ATOM 9064 C CA . VAL A 1 31 ? -6.039 -1.617 1.600 1.00 0.00 31 VAL A CA 16
ATOM 9065 C C . VAL A 1 31 ? -7.341 -1.971 2.309 1.00 0.00 31 VAL A C 16
ATOM 9066 O O . VAL A 1 31 ? -7.759 -3.130 2.321 1.00 0.00 31 VAL A O 16
ATOM 9079 N N . LEU A 1 32 ? -7.980 -0.967 2.899 1.00 0.00 32 LEU A N 16
ATOM 9080 C CA . LEU A 1 32 ? -9.237 -1.172 3.611 1.00 0.00 32 LEU A CA 16
ATOM 9081 C C . LEU A 1 32 ? -10.355 -1.546 2.643 1.00 0.00 32 LEU A C 16
ATOM 9082 O O . LEU A 1 32 ? -11.376 -2.105 3.046 1.00 0.00 32 LEU A O 16
ATOM 9098 N N . ILE A 1 33 ? -10.155 -1.237 1.367 1.00 0.00 33 ILE A N 16
ATOM 9099 C CA . ILE A 1 33 ? -11.145 -1.544 0.343 1.00 0.00 33 ILE A CA 16
ATOM 9100 C C . ILE A 1 33 ? -11.415 -3.043 0.271 1.00 0.00 33 ILE A C 16
ATOM 9101 O O . ILE A 1 33 ? -12.566 -3.475 0.195 1.00 0.00 33 ILE A O 16
ATOM 9117 N N . HIS A 1 34 ? -10.347 -3.833 0.298 1.00 0.00 34 HIS A N 16
ATOM 9118 C CA . HIS A 1 34 ? -10.468 -5.286 0.239 1.00 0.00 34 HIS A CA 16
ATOM 9119 C C . HIS A 1 34 ? -10.933 -5.847 1.579 1.00 0.00 34 HIS A C 16
ATOM 9120 O O . HIS A 1 34 ? -11.985 -6.482 1.667 1.00 0.00 34 HIS A O 16
ATOM 9134 N N . THR A 1 35 ? -10.143 -5.609 2.622 1.00 0.00 35 THR A N 16
ATOM 9135 C CA . THR A 1 35 ? -10.473 -6.092 3.956 1.00 0.00 35 THR A CA 16
ATOM 9136 C C . THR A 1 35 ? -11.683 -5.360 4.523 1.00 0.00 35 THR A C 16
ATOM 9137 O O . THR A 1 35 ? -11.786 -4.138 4.420 1.00 0.00 35 THR A O 16
ATOM 9148 N N . GLY A 1 36 ? -12.599 -6.115 5.123 1.00 0.00 36 GLY A N 16
ATOM 9149 C CA . GLY A 1 36 ? -13.791 -5.519 5.698 1.00 0.00 36 GLY A CA 16
ATOM 9150 C C . GLY A 1 36 ? -15.047 -6.300 5.368 1.00 0.00 36 GLY A C 16
ATOM 9151 O O . GLY A 1 36 ? -15.349 -7.304 6.013 1.00 0.00 36 GLY A O 16
ATOM 9155 N N . SER A 1 37 ? -15.781 -5.840 4.360 1.00 0.00 37 SER A N 16
ATOM 9156 C CA . SER A 1 37 ? -17.015 -6.500 3.949 1.00 0.00 37 SER A CA 16
ATOM 9157 C C . SER A 1 37 ? -16.798 -7.312 2.676 1.00 0.00 37 SER A C 16
ATOM 9158 O O . SER A 1 37 ? -16.890 -8.539 2.686 1.00 0.00 37 SER A O 16
ATOM 9166 N N . GLY A 1 38 ? -16.510 -6.617 1.580 1.00 0.00 38 GLY A N 16
ATOM 9167 C CA . GLY A 1 38 ? -16.285 -7.289 0.313 1.00 0.00 38 GLY A CA 16
ATOM 9168 C C . GLY A 1 38 ? -15.980 -6.319 -0.811 1.00 0.00 38 GLY A C 16
ATOM 9169 O O . GLY A 1 38 ? -16.596 -5.260 -0.930 1.00 0.00 38 GLY A O 16
ATOM 9173 N N . PRO A 1 39 ? -15.008 -6.680 -1.661 1.00 0.00 39 PRO A N 16
ATOM 9174 C CA . PRO A 1 39 ? -14.599 -5.847 -2.797 1.00 0.00 39 PRO A CA 16
ATOM 9175 C C . PRO A 1 39 ? -15.665 -5.789 -3.886 1.00 0.00 39 PRO A C 16
ATOM 9176 O O . PRO A 1 39 ? -15.979 -4.718 -4.404 1.00 0.00 39 PRO A O 16
ATOM 9187 N N . SER A 1 40 ? -16.218 -6.948 -4.229 1.00 0.00 40 SER A N 16
ATOM 9188 C CA . SER A 1 40 ? -17.246 -7.030 -5.259 1.00 0.00 40 SER A CA 16
ATOM 9189 C C . SER A 1 40 ? -16.701 -6.571 -6.608 1.00 0.00 40 SER A C 16
ATOM 9190 O O . SER A 1 40 ? -17.384 -5.880 -7.364 1.00 0.00 40 SER A O 16
ATOM 9198 N N . SER A 1 41 ? -15.464 -6.959 -6.903 1.00 0.00 41 SER A N 16
ATOM 9199 C CA . SER A 1 41 ? -14.824 -6.585 -8.158 1.00 0.00 41 SER A CA 16
ATOM 9200 C C . SER A 1 41 ? -14.460 -7.823 -8.973 1.00 0.00 41 SER A C 16
ATOM 9201 O O . SER A 1 41 ? -14.706 -7.883 -10.176 1.00 0.00 41 SER A O 16
ATOM 9209 N N . GLY A 1 42 ? -13.871 -8.811 -8.305 1.00 0.00 42 GLY A N 16
ATOM 9210 C CA . GLY A 1 42 ? -13.482 -10.035 -8.981 1.00 0.00 42 GLY A CA 16
ATOM 9211 C C . GLY A 1 42 ? -12.323 -9.826 -9.935 1.00 0.00 42 GLY A C 16
ATOM 9212 O O . GLY A 1 42 ? -11.760 -10.808 -10.418 1.00 0.00 42 GLY A O 16
ATOM 9217 N N . GLY A 1 1 ? -0.297 -7.844 -23.489 1.00 0.00 1 GLY A N 17
ATOM 9218 C CA . GLY A 1 1 ? 0.546 -6.706 -23.173 1.00 0.00 1 GLY A CA 17
ATOM 9219 C C . GLY A 1 1 ? -0.241 -5.414 -23.067 1.00 0.00 1 GLY A C 17
ATOM 9220 O O . GLY A 1 1 ? -1.119 -5.145 -23.887 1.00 0.00 1 GLY A O 17
ATOM 9224 N N . SER A 1 2 ? 0.074 -4.613 -22.054 1.00 0.00 2 SER A N 17
ATOM 9225 C CA . SER A 1 2 ? -0.614 -3.345 -21.841 1.00 0.00 2 SER A CA 17
ATOM 9226 C C . SER A 1 2 ? 0.175 -2.454 -20.886 1.00 0.00 2 SER A C 17
ATOM 9227 O O . SER A 1 2 ? 0.404 -2.812 -19.731 1.00 0.00 2 SER A O 17
ATOM 9235 N N . SER A 1 3 ? 0.588 -1.290 -21.379 1.00 0.00 3 SER A N 17
ATOM 9236 C CA . SER A 1 3 ? 1.355 -0.348 -20.572 1.00 0.00 3 SER A CA 17
ATOM 9237 C C . SER A 1 3 ? 0.776 -0.241 -19.165 1.00 0.00 3 SER A C 17
ATOM 9238 O O . SER A 1 3 ? -0.384 -0.577 -18.931 1.00 0.00 3 SER A O 17
ATOM 9246 N N . GLY A 1 4 ? 1.594 0.231 -18.229 1.00 0.00 4 GLY A N 17
ATOM 9247 C CA . GLY A 1 4 ? 1.147 0.375 -16.856 1.00 0.00 4 GLY A CA 17
ATOM 9248 C C . GLY A 1 4 ? 1.947 1.410 -16.090 1.00 0.00 4 GLY A C 17
ATOM 9249 O O . GLY A 1 4 ? 1.890 2.600 -16.397 1.00 0.00 4 GLY A O 17
ATOM 9253 N N . SER A 1 5 ? 2.695 0.955 -15.089 1.00 0.00 5 SER A N 17
ATOM 9254 C CA . SER A 1 5 ? 3.506 1.851 -14.274 1.00 0.00 5 SER A CA 17
ATOM 9255 C C . SER A 1 5 ? 4.734 2.325 -15.045 1.00 0.00 5 SER A C 17
ATOM 9256 O O . SER A 1 5 ? 5.441 1.527 -15.660 1.00 0.00 5 SER A O 17
ATOM 9264 N N . SER A 1 6 ? 4.982 3.631 -15.007 1.00 0.00 6 SER A N 17
ATOM 9265 C CA . SER A 1 6 ? 6.122 4.213 -15.705 1.00 0.00 6 SER A CA 17
ATOM 9266 C C . SER A 1 6 ? 7.201 4.644 -14.717 1.00 0.00 6 SER A C 17
ATOM 9267 O O . SER A 1 6 ? 7.267 5.807 -14.321 1.00 0.00 6 SER A O 17
ATOM 9275 N N . GLY A 1 7 ? 8.046 3.697 -14.322 1.00 0.00 7 GLY A N 17
ATOM 9276 C CA . GLY A 1 7 ? 9.112 3.997 -13.384 1.00 0.00 7 GLY A CA 17
ATOM 9277 C C . GLY A 1 7 ? 8.704 5.034 -12.356 1.00 0.00 7 GLY A C 17
ATOM 9278 O O . GLY A 1 7 ? 9.228 6.147 -12.345 1.00 0.00 7 GLY A O 17
ATOM 9282 N N . GLY A 1 8 ? 7.764 4.669 -11.490 1.00 0.00 8 GLY A N 17
ATOM 9283 C CA . GLY A 1 8 ? 7.300 5.588 -10.467 1.00 0.00 8 GLY A CA 17
ATOM 9284 C C . GLY A 1 8 ? 8.021 5.397 -9.147 1.00 0.00 8 GLY A C 17
ATOM 9285 O O . GLY A 1 8 ? 8.755 4.426 -8.968 1.00 0.00 8 GLY A O 17
ATOM 9289 N N . GLU A 1 9 ? 7.813 6.328 -8.221 1.00 0.00 9 GLU A N 17
ATOM 9290 C CA . GLU A 1 9 ? 8.452 6.258 -6.912 1.00 0.00 9 GLU A CA 17
ATOM 9291 C C . GLU A 1 9 ? 7.413 6.077 -5.809 1.00 0.00 9 GLU A C 17
ATOM 9292 O O . GLU A 1 9 ? 6.660 6.998 -5.490 1.00 0.00 9 GLU A O 17
ATOM 9304 N N . LYS A 1 10 ? 7.376 4.881 -5.230 1.00 0.00 10 LYS A N 17
ATOM 9305 C CA . LYS A 1 10 ? 6.431 4.577 -4.162 1.00 0.00 10 LYS A CA 17
ATOM 9306 C C . LYS A 1 10 ? 6.969 3.472 -3.258 1.00 0.00 10 LYS A C 17
ATOM 9307 O O . LYS A 1 10 ? 7.058 2.307 -3.647 1.00 0.00 10 LYS A O 17
ATOM 9326 N N . PRO A 1 11 ? 7.336 3.843 -2.023 1.00 0.00 11 PRO A N 17
ATOM 9327 C CA . PRO A 1 11 ? 7.869 2.897 -1.038 1.00 0.00 11 PRO A CA 17
ATOM 9328 C C . PRO A 1 11 ? 6.809 1.923 -0.536 1.00 0.00 11 PRO A C 17
ATOM 9329 O O . PRO A 1 11 ? 7.077 0.733 -0.366 1.00 0.00 11 PRO A O 17
ATOM 9340 N N . TYR A 1 12 ? 5.606 2.434 -0.302 1.00 0.00 12 TYR A N 17
ATOM 9341 C CA . TYR A 1 12 ? 4.506 1.609 0.182 1.00 0.00 12 TYR A CA 17
ATOM 9342 C C . TYR A 1 12 ? 3.820 0.883 -0.973 1.00 0.00 12 TYR A C 17
ATOM 9343 O O . TYR A 1 12 ? 3.500 1.485 -1.998 1.00 0.00 12 TYR A O 17
ATOM 9361 N N . LYS A 1 13 ? 3.596 -0.415 -0.797 1.00 0.00 13 LYS A N 17
ATOM 9362 C CA . LYS A 1 13 ? 2.947 -1.225 -1.821 1.00 0.00 13 LYS A CA 17
ATOM 9363 C C . LYS A 1 13 ? 1.871 -2.115 -1.209 1.00 0.00 13 LYS A C 17
ATOM 9364 O O . LYS A 1 13 ? 2.078 -2.725 -0.160 1.00 0.00 13 LYS A O 17
ATOM 9383 N N . CYS A 1 14 ? 0.721 -2.187 -1.872 1.00 0.00 14 CYS A N 17
ATOM 9384 C CA . CYS A 1 14 ? -0.387 -3.005 -1.394 1.00 0.00 14 CYS A CA 17
ATOM 9385 C C . CYS A 1 14 ? -0.214 -4.460 -1.820 1.00 0.00 14 CYS A C 17
ATOM 9386 O O . CYS A 1 14 ? -0.277 -4.781 -3.006 1.00 0.00 14 CYS A O 17
ATOM 9393 N N . GLU A 1 15 ? 0.004 -5.335 -0.843 1.00 0.00 15 GLU A N 17
ATOM 9394 C CA . GLU A 1 15 ? 0.187 -6.755 -1.118 1.00 0.00 15 GLU A CA 17
ATOM 9395 C C . GLU A 1 15 ? -1.148 -7.426 -1.428 1.00 0.00 15 GLU A C 17
ATOM 9396 O O . GLU A 1 15 ? -1.201 -8.436 -2.129 1.00 0.00 15 GLU A O 17
ATOM 9408 N N . THR A 1 16 ? -2.226 -6.856 -0.898 1.00 0.00 16 THR A N 17
ATOM 9409 C CA . THR A 1 16 ? -3.562 -7.398 -1.116 1.00 0.00 16 THR A CA 17
ATOM 9410 C C . THR A 1 16 ? -3.887 -7.478 -2.603 1.00 0.00 16 THR A C 17
ATOM 9411 O O . THR A 1 16 ? -4.531 -8.424 -3.058 1.00 0.00 16 THR A O 17
ATOM 9422 N N . CYS A 1 17 ? -3.438 -6.480 -3.356 1.00 0.00 17 CYS A N 17
ATOM 9423 C CA . CYS A 1 17 ? -3.681 -6.436 -4.793 1.00 0.00 17 CYS A CA 17
ATOM 9424 C C . CYS A 1 17 ? -2.388 -6.162 -5.555 1.00 0.00 17 CYS A C 17
ATOM 9425 O O . CYS A 1 17 ? -2.140 -6.748 -6.608 1.00 0.00 17 CYS A O 17
ATOM 9432 N N . GLY A 1 18 ? -1.567 -5.267 -5.015 1.00 0.00 18 GLY A N 17
ATOM 9433 C CA . GLY A 1 18 ? -0.310 -4.931 -5.657 1.00 0.00 18 GLY A CA 17
ATOM 9434 C C . GLY A 1 18 ? -0.193 -3.452 -5.965 1.00 0.00 18 GLY A C 17
ATOM 9435 O O . GLY A 1 18 ? 0.650 -3.042 -6.762 1.00 0.00 18 GLY A O 17
ATOM 9439 N N . AL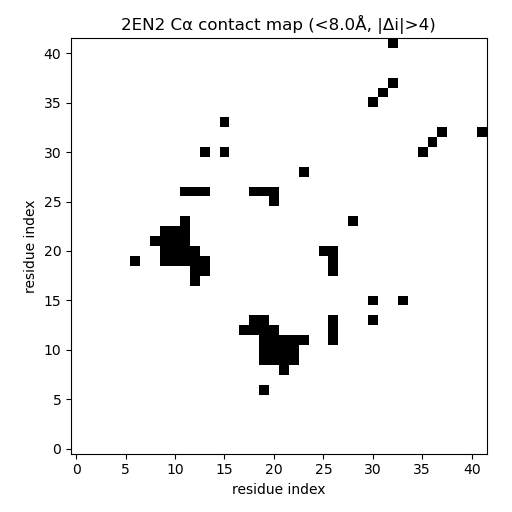A A 1 19 ? -1.043 -2.649 -5.333 1.00 0.00 19 ALA A N 17
ATOM 9440 C CA . ALA A 1 19 ? -1.031 -1.206 -5.544 1.00 0.00 19 ALA A CA 17
ATOM 9441 C C . ALA A 1 19 ? 0.217 -0.573 -4.938 1.00 0.00 19 ALA A C 17
ATOM 9442 O O . ALA A 1 19 ? 1.072 -1.268 -4.388 1.00 0.00 19 ALA A O 17
ATOM 9449 N N . ARG A 1 20 ? 0.316 0.748 -5.043 1.00 0.00 20 ARG A N 17
ATOM 9450 C CA . ARG A 1 20 ? 1.461 1.474 -4.508 1.00 0.00 20 ARG A CA 17
ATOM 9451 C C . ARG A 1 20 ? 1.073 2.901 -4.133 1.00 0.00 20 ARG A C 17
ATOM 9452 O O . ARG A 1 20 ? 0.084 3.438 -4.633 1.00 0.00 20 ARG A O 17
ATOM 9473 N N . PHE A 1 21 ? 1.857 3.510 -3.251 1.00 0.00 21 PHE A N 17
ATOM 9474 C CA . PHE A 1 21 ? 1.595 4.875 -2.808 1.00 0.00 21 PHE A CA 17
ATOM 9475 C C . PHE A 1 21 ? 2.863 5.521 -2.257 1.00 0.00 21 PHE A C 17
ATOM 9476 O O . PHE A 1 21 ? 3.816 4.832 -1.891 1.00 0.00 21 PHE A O 17
ATOM 9493 N N . VAL A 1 22 ? 2.868 6.849 -2.203 1.00 0.00 22 VAL A N 17
ATOM 9494 C CA . VAL A 1 22 ? 4.017 7.589 -1.697 1.00 0.00 22 VAL A CA 17
ATOM 9495 C C . VAL A 1 22 ? 4.028 7.613 -0.172 1.00 0.00 22 VAL A C 17
ATOM 9496 O O . VAL A 1 22 ? 5.088 7.548 0.451 1.00 0.00 22 VAL A O 17
ATOM 9509 N N . GLN A 1 23 ? 2.843 7.705 0.421 1.00 0.00 23 GLN A N 17
ATOM 9510 C CA . GLN A 1 23 ? 2.717 7.737 1.873 1.00 0.00 23 GLN A CA 17
ATOM 9511 C C . GLN A 1 23 ? 1.831 6.598 2.368 1.00 0.00 23 GLN A C 17
ATOM 9512 O O . GLN A 1 23 ? 0.835 6.251 1.733 1.00 0.00 23 GLN A O 17
ATOM 9526 N N . VAL A 1 24 ? 2.202 6.019 3.506 1.00 0.00 24 VAL A N 17
ATOM 9527 C CA . VAL A 1 24 ? 1.441 4.919 4.086 1.00 0.00 24 VAL A CA 17
ATOM 9528 C C . VAL A 1 24 ? -0.018 5.309 4.293 1.00 0.00 24 VAL A C 17
ATOM 9529 O O . VAL A 1 24 ? -0.926 4.532 4.001 1.00 0.00 24 VAL A O 17
ATOM 9542 N N . ALA A 1 25 ? -0.236 6.518 4.799 1.00 0.00 25 ALA A N 17
ATOM 9543 C CA . ALA A 1 25 ? -1.585 7.013 5.043 1.00 0.00 25 ALA A CA 17
ATOM 9544 C C . ALA A 1 25 ? -2.494 6.738 3.851 1.00 0.00 25 ALA A C 17
ATOM 9545 O O . ALA A 1 25 ? -3.701 6.547 4.008 1.00 0.00 25 ALA A O 17
ATOM 9552 N N . HIS A 1 26 ? -1.909 6.720 2.657 1.00 0.00 26 HIS A N 17
ATOM 9553 C CA . HIS A 1 26 ? -2.667 6.468 1.437 1.00 0.00 26 HIS A CA 17
ATOM 9554 C C . HIS A 1 26 ? -2.889 4.973 1.234 1.00 0.00 26 HIS A C 17
ATOM 9555 O O . HIS A 1 26 ? -4.015 4.525 1.015 1.00 0.00 26 HIS A O 17
ATOM 9569 N N . LEU A 1 27 ? -1.808 4.204 1.307 1.00 0.00 27 LEU A N 17
ATOM 9570 C CA . LEU A 1 27 ? -1.884 2.758 1.130 1.00 0.00 27 LEU A CA 17
ATOM 9571 C C . LEU A 1 27 ? -2.767 2.124 2.200 1.00 0.00 27 LEU A C 17
ATOM 9572 O O . LEU A 1 27 ? -3.735 1.431 1.889 1.00 0.00 27 LEU A O 17
ATOM 9588 N N . ARG A 1 28 ? -2.427 2.369 3.461 1.00 0.00 28 ARG A N 17
ATOM 9589 C CA . ARG A 1 28 ? -3.190 1.823 4.578 1.00 0.00 28 ARG A CA 17
ATOM 9590 C C . ARG A 1 28 ? -4.655 2.241 4.492 1.00 0.00 28 ARG A C 17
ATOM 9591 O O . ARG A 1 28 ? -5.525 1.617 5.097 1.00 0.00 28 ARG A O 17
ATOM 9612 N N . ALA A 1 29 ? -4.918 3.302 3.735 1.00 0.00 29 ALA A N 17
ATOM 9613 C CA . ALA A 1 29 ? -6.277 3.803 3.569 1.00 0.00 29 ALA A CA 17
ATOM 9614 C C . ALA A 1 29 ? -6.942 3.188 2.342 1.00 0.00 29 ALA A C 17
ATOM 9615 O O . ALA A 1 29 ? -8.156 3.293 2.164 1.00 0.00 29 ALA A O 17
ATOM 9622 N N . HIS A 1 30 ? -6.140 2.547 1.498 1.00 0.00 30 HIS A N 17
ATOM 9623 C CA . HIS A 1 30 ? -6.652 1.915 0.288 1.00 0.00 30 HIS A CA 17
ATOM 9624 C C . HIS A 1 30 ? -6.839 0.415 0.495 1.00 0.00 30 HIS A C 17
ATOM 9625 O O . HIS A 1 30 ? -7.756 -0.189 -0.062 1.00 0.00 30 HIS A O 17
ATOM 9639 N N . VAL A 1 31 ? -5.964 -0.180 1.299 1.00 0.00 31 VAL A N 17
ATOM 9640 C CA . VAL A 1 31 ? -6.033 -1.609 1.580 1.00 0.00 31 VAL A CA 17
ATOM 9641 C C . VAL A 1 31 ? -7.334 -1.967 2.289 1.00 0.00 31 VAL A C 17
ATOM 9642 O O . VAL A 1 31 ? -7.757 -3.124 2.287 1.00 0.00 31 VAL A O 17
ATOM 9655 N N . LEU A 1 32 ? -7.965 -0.968 2.896 1.00 0.00 32 LEU A N 17
ATOM 9656 C CA . LEU A 1 32 ? -9.220 -1.177 3.610 1.00 0.00 32 LEU A CA 17
ATOM 9657 C C . LEU A 1 32 ? -10.342 -1.541 2.643 1.00 0.00 32 LEU A C 17
ATOM 9658 O O . LEU A 1 32 ? -11.370 -2.086 3.047 1.00 0.00 32 LEU A O 17
ATOM 9674 N N . ILE A 1 33 ? -10.137 -1.237 1.366 1.00 0.00 33 ILE A N 17
ATOM 9675 C CA . ILE A 1 33 ? -11.131 -1.535 0.342 1.00 0.00 33 ILE A CA 17
ATOM 9676 C C . ILE A 1 33 ? -11.414 -3.032 0.270 1.00 0.00 33 ILE A C 17
ATOM 9677 O O . ILE A 1 33 ? -12.569 -3.453 0.193 1.00 0.00 33 ILE A O 17
ATOM 9693 N N . HIS A 1 34 ? -10.353 -3.832 0.298 1.00 0.00 34 HIS A N 17
ATOM 9694 C CA . HIS A 1 34 ? -10.488 -5.283 0.239 1.00 0.00 34 HIS A CA 17
ATOM 9695 C C . HIS A 1 34 ? -10.949 -5.841 1.582 1.00 0.00 34 HIS A C 17
ATOM 9696 O O . HIS A 1 34 ? -11.944 -6.563 1.658 1.00 0.00 34 HIS A O 17
ATOM 9710 N N . THR A 1 35 ? -10.219 -5.503 2.640 1.00 0.00 35 THR A N 17
ATOM 9711 C CA . THR A 1 35 ? -10.552 -5.971 3.979 1.00 0.00 35 THR A CA 17
ATOM 9712 C C . THR A 1 35 ? -11.771 -5.239 4.531 1.00 0.00 35 THR A C 17
ATOM 9713 O O . THR A 1 35 ? -11.928 -4.036 4.330 1.00 0.00 35 THR A O 17
ATOM 9724 N N . GLY A 1 36 ? -12.631 -5.974 5.229 1.00 0.00 36 GLY A N 17
ATOM 9725 C CA . GLY A 1 36 ? -13.825 -5.377 5.799 1.00 0.00 36 GLY A CA 17
ATOM 9726 C C . GLY A 1 36 ? -15.093 -5.856 5.122 1.00 0.00 36 GLY A C 17
ATOM 9727 O O . GLY A 1 36 ? -15.983 -6.404 5.772 1.00 0.00 36 GLY A O 17
ATOM 9731 N N . SER A 1 37 ? -15.178 -5.649 3.812 1.00 0.00 37 SER A N 17
ATOM 9732 C CA . SER A 1 37 ? -16.349 -6.059 3.047 1.00 0.00 37 SER A CA 17
ATOM 9733 C C . SER A 1 37 ? -16.111 -7.403 2.366 1.00 0.00 37 SER A C 17
ATOM 9734 O O . SER A 1 37 ? -15.031 -7.983 2.473 1.00 0.00 37 SER A O 17
ATOM 9742 N N . GLY A 1 38 ? -17.129 -7.894 1.665 1.00 0.00 38 GLY A N 17
ATOM 9743 C CA . GLY A 1 38 ? -17.011 -9.166 0.978 1.00 0.00 38 GLY A CA 17
ATOM 9744 C C . GLY A 1 38 ? -17.814 -10.264 1.647 1.00 0.00 38 GLY A C 17
ATOM 9745 O O . GLY A 1 38 ? -18.902 -10.033 2.174 1.00 0.00 38 GLY A O 17
ATOM 9749 N N . PRO A 1 39 ? -17.274 -11.491 1.631 1.00 0.00 39 PRO A N 17
ATOM 9750 C CA . PRO A 1 39 ? -17.931 -12.654 2.235 1.00 0.00 39 PRO A CA 17
ATOM 9751 C C . PRO A 1 39 ? -17.956 -12.578 3.758 1.00 0.00 39 PRO A C 17
ATOM 9752 O O . PRO A 1 39 ? -17.053 -13.078 4.429 1.00 0.00 39 PRO A O 17
ATOM 9763 N N . SER A 1 40 ? -18.996 -11.950 4.298 1.00 0.00 40 SER A N 17
ATOM 9764 C CA . SER A 1 40 ? -19.136 -11.807 5.743 1.00 0.00 40 SER A CA 17
ATOM 9765 C C . SER A 1 40 ? -20.604 -11.865 6.154 1.00 0.00 40 SER A C 17
ATOM 9766 O O . SER A 1 40 ? -21.485 -11.422 5.417 1.00 0.00 40 SER A O 17
ATOM 9774 N N . SER A 1 41 ? -20.859 -12.414 7.338 1.00 0.00 41 SER A N 17
ATOM 9775 C CA . SER A 1 41 ? -22.220 -12.534 7.847 1.00 0.00 41 SER A CA 17
ATOM 9776 C C . SER A 1 41 ? -22.459 -11.556 8.994 1.00 0.00 41 SER A C 17
ATOM 9777 O O . SER A 1 41 ? -21.881 -11.692 10.071 1.00 0.00 41 SER A O 17
ATOM 9785 N N . GLY A 1 42 ? -23.317 -10.569 8.753 1.00 0.00 42 GLY A N 17
ATOM 9786 C CA . GLY A 1 42 ? -23.618 -9.582 9.773 1.00 0.00 42 GLY A CA 17
ATOM 9787 C C . GLY A 1 42 ? -23.596 -8.166 9.234 1.00 0.00 42 GLY A C 17
ATOM 9788 O O . GLY A 1 42 ? -24.245 -7.295 9.812 1.00 0.00 42 GLY A O 17
ATOM 9793 N N . GLY A 1 1 ? -0.506 -7.493 -12.155 1.00 0.00 1 GLY A N 18
ATOM 9794 C CA . GLY A 1 1 ? 0.751 -8.145 -11.837 1.00 0.00 1 GLY A CA 18
ATOM 9795 C C . GLY A 1 1 ? 1.934 -7.202 -11.933 1.00 0.00 1 GLY A C 18
ATOM 9796 O O . GLY A 1 1 ? 2.627 -6.962 -10.945 1.00 0.00 1 GLY A O 18
ATOM 9800 N N . SER A 1 2 ? 2.167 -6.667 -13.127 1.00 0.00 2 SER A N 18
ATOM 9801 C CA . SER A 1 2 ? 3.277 -5.748 -13.350 1.00 0.00 2 SER A CA 18
ATOM 9802 C C . SER A 1 2 ? 2.779 -4.418 -13.907 1.00 0.00 2 SER A C 18
ATOM 9803 O O . SER A 1 2 ? 2.520 -4.291 -15.104 1.00 0.00 2 SER A O 18
ATOM 9811 N N . SER A 1 3 ? 2.648 -3.429 -13.029 1.00 0.00 3 SER A N 18
ATOM 9812 C CA . SER A 1 3 ? 2.177 -2.108 -13.431 1.00 0.00 3 SER A CA 18
ATOM 9813 C C . SER A 1 3 ? 3.205 -1.036 -13.083 1.00 0.00 3 SER A C 18
ATOM 9814 O O . SER A 1 3 ? 3.082 -0.348 -12.070 1.00 0.00 3 SER A O 18
ATOM 9822 N N . GLY A 1 4 ? 4.220 -0.901 -13.931 1.00 0.00 4 GLY A N 18
ATOM 9823 C CA . GLY A 1 4 ? 5.255 0.089 -13.697 1.00 0.00 4 GLY A CA 18
ATOM 9824 C C . GLY A 1 4 ? 6.574 -0.538 -13.290 1.00 0.00 4 GLY A C 18
ATOM 9825 O O . GLY A 1 4 ? 6.606 -1.654 -12.772 1.00 0.00 4 GLY A O 18
ATOM 9829 N N . SER A 1 5 ? 7.667 0.182 -13.526 1.00 0.00 5 SER A N 18
ATOM 9830 C CA . SER A 1 5 ? 8.996 -0.313 -13.186 1.00 0.00 5 SER A CA 18
ATOM 9831 C C . SER A 1 5 ? 10.036 0.797 -13.308 1.00 0.00 5 SER A C 18
ATOM 9832 O O . SER A 1 5 ? 10.153 1.442 -14.350 1.00 0.00 5 SER A O 18
ATOM 9840 N N . SER A 1 6 ? 10.790 1.013 -12.235 1.00 0.00 6 SER A N 18
ATOM 9841 C CA . SER A 1 6 ? 11.818 2.047 -12.219 1.00 0.00 6 SER A CA 18
ATOM 9842 C C . SER A 1 6 ? 11.371 3.271 -13.012 1.00 0.00 6 SER A C 18
ATOM 9843 O O . SER A 1 6 ? 12.129 3.817 -13.813 1.00 0.00 6 SER A O 18
ATOM 9851 N N . GLY A 1 7 ? 10.132 3.696 -12.784 1.00 0.00 7 GLY A N 18
ATOM 9852 C CA . GLY A 1 7 ? 9.603 4.852 -13.484 1.00 0.00 7 GLY A CA 18
ATOM 9853 C C . GLY A 1 7 ? 9.065 5.907 -12.538 1.00 0.00 7 GLY A C 18
ATOM 9854 O O . GLY A 1 7 ? 9.355 7.093 -12.689 1.00 0.00 7 GLY A O 18
ATOM 9858 N N . GLY A 1 8 ? 8.276 5.474 -11.559 1.00 0.00 8 GLY A N 18
ATOM 9859 C CA . GLY A 1 8 ? 7.706 6.403 -10.600 1.00 0.00 8 GLY A CA 18
ATOM 9860 C C . GLY A 1 8 ? 8.445 6.395 -9.276 1.00 0.00 8 GLY A C 18
ATOM 9861 O O . GLY A 1 8 ? 9.674 6.363 -9.245 1.00 0.00 8 GLY A O 18
ATOM 9865 N N . GLU A 1 9 ? 7.693 6.427 -8.181 1.00 0.00 9 GLU A N 18
ATOM 9866 C CA . GLU A 1 9 ? 8.285 6.426 -6.848 1.00 0.00 9 GLU A CA 18
ATOM 9867 C C . GLU A 1 9 ? 7.223 6.177 -5.781 1.00 0.00 9 GLU A C 18
ATOM 9868 O O . GLU A 1 9 ? 6.348 7.012 -5.552 1.00 0.00 9 GLU A O 18
ATOM 9880 N N . LYS A 1 10 ? 7.306 5.021 -5.131 1.00 0.00 10 LYS A N 18
ATOM 9881 C CA . LYS A 1 10 ? 6.354 4.659 -4.087 1.00 0.00 10 LYS A CA 18
ATOM 9882 C C . LYS A 1 10 ? 6.898 3.526 -3.224 1.00 0.00 10 LYS A C 18
ATOM 9883 O O . LYS A 1 10 ? 6.962 2.370 -3.642 1.00 0.00 10 LYS A O 18
ATOM 9902 N N . PRO A 1 11 ? 7.299 3.863 -1.989 1.00 0.00 11 PRO A N 18
ATOM 9903 C CA . PRO A 1 11 ? 7.843 2.886 -1.040 1.00 0.00 11 PRO A CA 18
ATOM 9904 C C . PRO A 1 11 ? 6.782 1.914 -0.536 1.00 0.00 11 PRO A C 18
ATOM 9905 O O . PRO A 1 11 ? 7.044 0.721 -0.379 1.00 0.00 11 PRO A O 18
ATOM 9916 N N . TYR A 1 12 ? 5.584 2.431 -0.285 1.00 0.00 12 TYR A N 18
ATOM 9917 C CA . TYR A 1 12 ? 4.484 1.608 0.202 1.00 0.00 12 TYR A CA 18
ATOM 9918 C C . TYR A 1 12 ? 3.784 0.895 -0.951 1.00 0.00 12 TYR A C 18
ATOM 9919 O O . TYR A 1 12 ? 3.430 1.512 -1.956 1.00 0.00 12 TYR A O 18
ATOM 9937 N N . LYS A 1 13 ? 3.587 -0.410 -0.798 1.00 0.00 13 LYS A N 18
ATOM 9938 C CA . LYS A 1 13 ? 2.928 -1.210 -1.823 1.00 0.00 13 LYS A CA 18
ATOM 9939 C C . LYS A 1 13 ? 1.854 -2.104 -1.210 1.00 0.00 13 LYS A C 18
ATOM 9940 O O . LYS A 1 13 ? 2.054 -2.691 -0.146 1.00 0.00 13 LYS A O 18
ATOM 9959 N N . CYS A 1 14 ? 0.716 -2.203 -1.888 1.00 0.00 14 CYS A N 18
ATOM 9960 C CA . CYS A 1 14 ? -0.390 -3.026 -1.410 1.00 0.00 14 CYS A CA 18
ATOM 9961 C C . CYS A 1 14 ? -0.219 -4.476 -1.854 1.00 0.00 14 CYS A C 18
ATOM 9962 O O . CYS A 1 14 ? -0.286 -4.783 -3.043 1.00 0.00 14 CYS A O 18
ATOM 9969 N N . GLU A 1 15 ? 0.002 -5.362 -0.888 1.00 0.00 15 GLU A N 18
ATOM 9970 C CA . GLU A 1 15 ? 0.182 -6.780 -1.179 1.00 0.00 15 GLU A CA 18
ATOM 9971 C C . GLU A 1 15 ? -1.154 -7.444 -1.497 1.00 0.00 15 GLU A C 18
ATOM 9972 O O . GLU A 1 15 ? -1.209 -8.442 -2.218 1.00 0.00 15 GLU A O 18
ATOM 9984 N N . THR A 1 16 ? -2.231 -6.885 -0.954 1.00 0.00 16 THR A N 18
ATOM 9985 C CA . THR A 1 16 ? -3.567 -7.423 -1.177 1.00 0.00 16 THR A CA 18
ATOM 9986 C C . THR A 1 16 ? -3.891 -7.488 -2.665 1.00 0.00 16 THR A C 18
ATOM 9987 O O . THR A 1 16 ? -4.523 -8.436 -3.133 1.00 0.00 16 THR A O 18
ATOM 9998 N N . CYS A 1 17 ? -3.455 -6.474 -3.406 1.00 0.00 17 CYS A N 18
ATOM 9999 C CA . CYS A 1 17 ? -3.699 -6.416 -4.842 1.00 0.00 17 CYS A CA 18
ATOM 10000 C C . CYS A 1 17 ? -2.405 -6.138 -5.603 1.00 0.00 17 CYS A C 18
ATOM 10001 O O . CYS A 1 17 ? -2.158 -6.716 -6.660 1.00 0.00 17 CYS A O 18
ATOM 10008 N N . GLY A 1 18 ? -1.583 -5.249 -5.055 1.00 0.00 18 GLY A N 18
ATOM 10009 C CA . GLY A 1 18 ? -0.325 -4.910 -5.695 1.00 0.00 18 GLY A CA 18
ATOM 10010 C C . GLY A 1 18 ? -0.207 -3.429 -5.995 1.00 0.00 18 GLY A C 18
ATOM 10011 O O . GLY A 1 18 ? 0.635 -3.014 -6.790 1.00 0.00 18 GLY A O 18
ATOM 10015 N N . ALA A 1 19 ? -1.056 -2.628 -5.359 1.00 0.00 19 ALA A N 18
ATOM 10016 C CA . ALA A 1 19 ? -1.044 -1.185 -5.562 1.00 0.00 19 ALA A CA 18
ATOM 10017 C C . ALA A 1 19 ? 0.205 -0.556 -4.952 1.00 0.00 19 ALA A C 18
ATOM 10018 O O . ALA A 1 19 ? 1.059 -1.253 -4.405 1.00 0.00 19 ALA A O 18
ATOM 10025 N N . ARG A 1 20 ? 0.304 0.766 -5.051 1.00 0.00 20 ARG A N 18
ATOM 10026 C CA . ARG A 1 20 ? 1.449 1.489 -4.511 1.00 0.00 20 ARG A CA 18
ATOM 10027 C C . ARG A 1 20 ? 1.062 2.914 -4.129 1.00 0.00 20 ARG A C 18
ATOM 10028 O O . ARG A 1 20 ? 0.073 3.454 -4.626 1.00 0.00 20 ARG A O 18
ATOM 10049 N N . PHE A 1 21 ? 1.847 3.518 -3.243 1.00 0.00 21 PHE A N 18
ATOM 10050 C CA . PHE A 1 21 ? 1.585 4.880 -2.793 1.00 0.00 21 PHE A CA 18
ATOM 10051 C C . PHE A 1 21 ? 2.853 5.522 -2.238 1.00 0.00 21 PHE A C 18
ATOM 10052 O O . PHE A 1 21 ? 3.794 4.830 -1.848 1.00 0.00 21 PHE A O 18
ATOM 10069 N N . VAL A 1 22 ? 2.871 6.851 -2.207 1.00 0.00 22 VAL A N 18
ATOM 10070 C CA . VAL A 1 22 ? 4.023 7.588 -1.700 1.00 0.00 22 VAL A CA 18
ATOM 10071 C C . VAL A 1 22 ? 4.044 7.594 -0.176 1.00 0.00 22 VAL A C 18
ATOM 10072 O O . VAL A 1 22 ? 5.106 7.505 0.439 1.00 0.00 22 VAL A O 18
ATOM 10085 N N . GLN A 1 23 ? 2.864 7.697 0.427 1.00 0.00 23 GLN A N 18
ATOM 10086 C CA . GLN A 1 23 ? 2.748 7.714 1.880 1.00 0.00 23 GLN A CA 18
ATOM 10087 C C . GLN A 1 23 ? 1.868 6.568 2.369 1.00 0.00 23 GLN A C 18
ATOM 10088 O O . GLN A 1 23 ? 0.899 6.191 1.710 1.00 0.00 23 GLN A O 18
ATOM 10102 N N . VAL A 1 24 ? 2.212 6.018 3.529 1.00 0.00 24 VAL A N 18
ATOM 10103 C CA . VAL A 1 24 ? 1.452 4.915 4.107 1.00 0.00 24 VAL A CA 18
ATOM 10104 C C . VAL A 1 24 ? -0.005 5.306 4.325 1.00 0.00 24 VAL A C 18
ATOM 10105 O O . VAL A 1 24 ? -0.914 4.512 4.084 1.00 0.00 24 VAL A O 18
ATOM 10118 N N . ALA A 1 25 ? -0.220 6.536 4.781 1.00 0.00 25 ALA A N 18
ATOM 10119 C CA . ALA A 1 25 ? -1.567 7.033 5.029 1.00 0.00 25 ALA A CA 18
ATOM 10120 C C . ALA A 1 25 ? -2.478 6.772 3.834 1.00 0.00 25 ALA A C 18
ATOM 10121 O O . ALA A 1 25 ? -3.692 6.630 3.985 1.00 0.00 25 ALA A O 18
ATOM 10128 N N . HIS A 1 26 ? -1.885 6.709 2.646 1.00 0.00 26 HIS A N 18
ATOM 10129 C CA . HIS A 1 26 ? -2.643 6.464 1.425 1.00 0.00 26 HIS A CA 18
ATOM 10130 C C . HIS A 1 26 ? -2.865 4.969 1.213 1.00 0.00 26 HIS A C 18
ATOM 10131 O O . HIS A 1 26 ? -3.987 4.526 0.966 1.00 0.00 26 HIS A O 18
ATOM 10145 N N . LEU A 1 27 ? -1.788 4.197 1.311 1.00 0.00 27 LEU A N 18
ATOM 10146 C CA . LEU A 1 27 ? -1.865 2.751 1.130 1.00 0.00 27 LEU A CA 18
ATOM 10147 C C . LEU A 1 27 ? -2.749 2.115 2.197 1.00 0.00 27 LEU A C 18
ATOM 10148 O O . LEU A 1 27 ? -3.708 1.409 1.883 1.00 0.00 27 LEU A O 18
ATOM 10164 N N . ARG A 1 28 ? -2.422 2.371 3.460 1.00 0.00 28 ARG A N 18
ATOM 10165 C CA . ARG A 1 28 ? -3.187 1.824 4.573 1.00 0.00 28 ARG A CA 18
ATOM 10166 C C . ARG A 1 28 ? -4.651 2.246 4.487 1.00 0.00 28 ARG A C 18
ATOM 10167 O O . ARG A 1 28 ? -5.522 1.633 5.104 1.00 0.00 28 ARG A O 18
ATOM 10188 N N . ALA A 1 29 ? -4.914 3.297 3.716 1.00 0.00 29 ALA A N 18
ATOM 10189 C CA . ALA A 1 29 ? -6.272 3.799 3.548 1.00 0.00 29 ALA A CA 18
ATOM 10190 C C . ALA A 1 29 ? -6.939 3.179 2.325 1.00 0.00 29 ALA A C 18
ATOM 10191 O O . ALA A 1 29 ? -8.153 3.285 2.147 1.00 0.00 29 ALA A O 18
ATOM 10198 N N . HIS A 1 30 ? -6.138 2.533 1.483 1.00 0.00 30 HIS A N 18
ATOM 10199 C CA . HIS A 1 30 ? -6.651 1.896 0.276 1.00 0.00 30 HIS A CA 18
ATOM 10200 C C . HIS A 1 30 ? -6.840 0.398 0.490 1.00 0.00 30 HIS A C 18
ATOM 10201 O O . HIS A 1 30 ? -7.758 -0.208 -0.063 1.00 0.00 30 HIS A O 18
ATOM 10215 N N . VAL A 1 31 ? -5.965 -0.195 1.297 1.00 0.00 31 VAL A N 18
ATOM 10216 C CA . VAL A 1 31 ? -6.036 -1.622 1.585 1.00 0.00 31 VAL A CA 18
ATOM 10217 C C . VAL A 1 31 ? -7.336 -1.975 2.299 1.00 0.00 31 VAL A C 18
ATOM 10218 O O . VAL A 1 31 ? -7.756 -3.133 2.310 1.00 0.00 31 VAL A O 18
ATOM 10231 N N . LEU A 1 32 ? -7.969 -0.971 2.893 1.00 0.00 32 LEU A N 18
ATOM 10232 C CA . LEU A 1 32 ? -9.224 -1.174 3.610 1.00 0.00 32 LEU A CA 18
ATOM 10233 C C . LEU A 1 32 ? -10.347 -1.544 2.647 1.00 0.00 32 LEU A C 18
ATOM 10234 O O . LEU A 1 32 ? -11.370 -2.095 3.054 1.00 0.00 32 LEU A O 18
ATOM 10250 N N . ILE A 1 33 ? -10.148 -1.239 1.369 1.00 0.00 33 ILE A N 18
ATOM 10251 C CA . ILE A 1 33 ? -11.143 -1.543 0.348 1.00 0.00 33 ILE A CA 18
ATOM 10252 C C . ILE A 1 33 ? -11.419 -3.041 0.277 1.00 0.00 33 ILE A C 18
ATOM 10253 O O . ILE A 1 33 ? -12.572 -3.468 0.204 1.00 0.00 33 ILE A O 18
ATOM 10269 N N . HIS A 1 34 ? -10.354 -3.835 0.303 1.00 0.00 34 HIS A N 18
ATOM 10270 C CA . HIS A 1 34 ? -10.481 -5.287 0.244 1.00 0.00 34 HIS A CA 18
ATOM 10271 C C . HIS A 1 34 ? -10.937 -5.847 1.589 1.00 0.00 34 HIS A C 18
ATOM 10272 O O . HIS A 1 34 ? -11.936 -6.562 1.669 1.00 0.00 34 HIS A O 18
ATOM 10286 N N . THR A 1 35 ? -10.197 -5.517 2.643 1.00 0.00 35 THR A N 18
ATOM 10287 C CA . THR A 1 35 ? -10.524 -5.988 3.983 1.00 0.00 35 THR A CA 18
ATOM 10288 C C . THR A 1 35 ? -11.703 -5.218 4.564 1.00 0.00 35 THR A C 18
ATOM 10289 O O . THR A 1 35 ? -11.746 -3.990 4.503 1.00 0.00 35 THR A O 18
ATOM 10300 N N . GLY A 1 36 ? -12.661 -5.947 5.129 1.00 0.00 36 GLY A N 18
ATOM 10301 C CA . GLY A 1 36 ? -13.828 -5.314 5.714 1.00 0.00 36 GLY A CA 18
ATOM 10302 C C . GLY A 1 36 ? -15.077 -5.516 4.879 1.00 0.00 36 GLY A C 18
ATOM 10303 O O . GLY A 1 36 ? -15.306 -6.601 4.344 1.00 0.00 36 GLY A O 18
ATOM 10307 N N . SER A 1 37 ? -15.888 -4.469 4.768 1.00 0.00 37 SER A N 18
ATOM 10308 C CA . SER A 1 37 ? -17.123 -4.538 3.996 1.00 0.00 37 SER A CA 18
ATOM 10309 C C . SER A 1 37 ? -16.854 -4.282 2.516 1.00 0.00 37 SER A C 18
ATOM 10310 O O . SER A 1 37 ? -16.753 -3.136 2.080 1.00 0.00 37 SER A O 18
ATOM 10318 N N . GLY A 1 38 ? -16.739 -5.361 1.747 1.00 0.00 38 GLY A N 18
ATOM 10319 C CA . GLY A 1 38 ? -16.482 -5.234 0.324 1.00 0.00 38 GLY A CA 18
ATOM 10320 C C . GLY A 1 38 ? -16.699 -6.535 -0.423 1.00 0.00 38 GLY A C 18
ATOM 10321 O O . GLY A 1 38 ? -17.821 -6.886 -0.788 1.00 0.00 38 GLY A O 18
ATOM 10325 N N . PRO A 1 39 ? -15.606 -7.274 -0.661 1.00 0.00 39 PRO A N 18
ATOM 10326 C CA . PRO A 1 39 ? -15.656 -8.555 -1.372 1.00 0.00 39 PRO A CA 18
ATOM 10327 C C . PRO A 1 39 ? -16.335 -9.647 -0.553 1.00 0.00 39 PRO A C 18
ATOM 10328 O O . PRO A 1 39 ? -15.683 -10.366 0.204 1.00 0.00 39 PRO A O 18
ATOM 10339 N N . SER A 1 40 ? -17.650 -9.767 -0.710 1.00 0.00 40 SER A N 18
ATOM 10340 C CA . SER A 1 40 ? -18.418 -10.770 0.018 1.00 0.00 40 SER A CA 18
ATOM 10341 C C . SER A 1 40 ? -17.758 -12.141 -0.085 1.00 0.00 40 SER A C 18
ATOM 10342 O O . SER A 1 40 ? -17.569 -12.828 0.919 1.00 0.00 40 SER A O 18
ATOM 10350 N N . SER A 1 41 ? -17.408 -12.532 -1.306 1.00 0.00 41 SER A N 18
ATOM 10351 C CA . SER A 1 41 ? -16.772 -13.822 -1.543 1.00 0.00 41 SER A CA 18
ATOM 10352 C C . SER A 1 41 ? -15.734 -14.122 -0.465 1.00 0.00 41 SER A C 18
ATOM 10353 O O . SER A 1 41 ? -15.166 -13.211 0.135 1.00 0.00 41 SER A O 18
ATOM 10361 N N . GLY A 1 42 ? -15.491 -15.407 -0.227 1.00 0.00 42 GLY A N 18
ATOM 10362 C CA . GLY A 1 42 ? -14.523 -15.805 0.778 1.00 0.00 42 GLY A CA 18
ATOM 10363 C C . GLY A 1 42 ? -13.194 -15.092 0.617 1.00 0.00 42 GLY A C 18
ATOM 10364 O O . GLY A 1 42 ? -12.768 -14.869 -0.514 1.00 0.00 42 GLY A O 18
ATOM 10369 N N . GLY A 1 1 ? 11.315 -6.514 -25.827 1.00 0.00 1 GLY A N 19
ATOM 10370 C CA . GLY A 1 1 ? 11.903 -6.469 -24.501 1.00 0.00 1 GLY A CA 19
ATOM 10371 C C . GLY A 1 1 ? 12.106 -5.051 -24.005 1.00 0.00 1 GLY A C 19
ATOM 10372 O O . GLY A 1 1 ? 13.240 -4.595 -23.856 1.00 0.00 1 GLY A O 19
ATOM 10376 N N . SER A 1 2 ? 11.005 -4.351 -23.752 1.00 0.00 2 SER A N 19
ATOM 10377 C CA . SER A 1 2 ? 11.067 -2.974 -23.275 1.00 0.00 2 SER A CA 19
ATOM 10378 C C . SER A 1 2 ? 11.434 -2.928 -21.795 1.00 0.00 2 SER A C 19
ATOM 10379 O O . SER A 1 2 ? 10.592 -3.157 -20.927 1.00 0.00 2 SER A O 19
ATOM 10387 N N . SER A 1 3 ? 12.699 -2.629 -21.515 1.00 0.00 3 SER A N 19
ATOM 10388 C CA . SER A 1 3 ? 13.180 -2.556 -20.140 1.00 0.00 3 SER A CA 19
ATOM 10389 C C . SER A 1 3 ? 13.349 -1.105 -19.700 1.00 0.00 3 SER A C 19
ATOM 10390 O O . SER A 1 3 ? 14.128 -0.353 -20.286 1.00 0.00 3 SER A O 19
ATOM 10398 N N . GLY A 1 4 ? 12.613 -0.718 -18.663 1.00 0.00 4 GLY A N 19
ATOM 10399 C CA . GLY A 1 4 ? 12.695 0.642 -18.161 1.00 0.00 4 GLY A CA 19
ATOM 10400 C C . GLY A 1 4 ? 11.759 0.886 -16.994 1.00 0.00 4 GLY A C 19
ATOM 10401 O O . GLY A 1 4 ? 10.550 0.683 -17.106 1.00 0.00 4 GLY A O 19
ATOM 10405 N N . SER A 1 5 ? 12.318 1.322 -15.870 1.00 0.00 5 SER A N 19
ATOM 10406 C CA . SER A 1 5 ? 11.526 1.590 -14.676 1.00 0.00 5 SER A CA 19
ATOM 10407 C C . SER A 1 5 ? 11.639 3.055 -14.265 1.00 0.00 5 SER A C 19
ATOM 10408 O O . SER A 1 5 ? 11.784 3.371 -13.084 1.00 0.00 5 SER A O 19
ATOM 10416 N N . SER A 1 6 ? 11.573 3.945 -15.249 1.00 0.00 6 SER A N 19
ATOM 10417 C CA . SER A 1 6 ? 11.671 5.377 -14.993 1.00 0.00 6 SER A CA 19
ATOM 10418 C C . SER A 1 6 ? 10.289 5.989 -14.786 1.00 0.00 6 SER A C 19
ATOM 10419 O O . SER A 1 6 ? 9.278 5.416 -15.189 1.00 0.00 6 SER A O 19
ATOM 10427 N N . GLY A 1 7 ? 10.254 7.158 -14.153 1.00 0.00 7 GLY A N 19
ATOM 10428 C CA . GLY A 1 7 ? 8.992 7.828 -13.902 1.00 0.00 7 GLY A CA 19
ATOM 10429 C C . GLY A 1 7 ? 8.121 7.075 -12.917 1.00 0.00 7 GLY A C 19
ATOM 10430 O O . GLY A 1 7 ? 7.134 6.449 -13.302 1.00 0.00 7 GLY A O 19
ATOM 10434 N N . GLY A 1 8 ? 8.487 7.134 -11.640 1.00 0.00 8 GLY A N 19
ATOM 10435 C CA . GLY A 1 8 ? 7.722 6.446 -10.616 1.00 0.00 8 GLY A CA 19
ATOM 10436 C C . GLY A 1 8 ? 8.500 6.275 -9.327 1.00 0.00 8 GLY A C 19
ATOM 10437 O O . GLY A 1 8 ? 9.716 6.086 -9.349 1.00 0.00 8 GLY A O 19
ATOM 10441 N N . GLU A 1 9 ? 7.798 6.344 -8.200 1.00 0.00 9 GLU A N 19
ATOM 10442 C CA . GLU A 1 9 ? 8.433 6.198 -6.895 1.00 0.00 9 GLU A CA 19
ATOM 10443 C C . GLU A 1 9 ? 7.387 6.021 -5.798 1.00 0.00 9 GLU A C 19
ATOM 10444 O O . GLU A 1 9 ? 6.593 6.922 -5.529 1.00 0.00 9 GLU A O 19
ATOM 10456 N N . LYS A 1 10 ? 7.392 4.851 -5.168 1.00 0.00 10 LYS A N 19
ATOM 10457 C CA . LYS A 1 10 ? 6.446 4.552 -4.100 1.00 0.00 10 LYS A CA 19
ATOM 10458 C C . LYS A 1 10 ? 6.973 3.438 -3.202 1.00 0.00 10 LYS A C 19
ATOM 10459 O O . LYS A 1 10 ? 7.041 2.273 -3.593 1.00 0.00 10 LYS A O 19
ATOM 10478 N N . PRO A 1 11 ? 7.354 3.802 -1.968 1.00 0.00 11 PRO A N 19
ATOM 10479 C CA . PRO A 1 11 ? 7.880 2.846 -0.988 1.00 0.00 11 PRO A CA 19
ATOM 10480 C C . PRO A 1 11 ? 6.808 1.887 -0.481 1.00 0.00 11 PRO A C 19
ATOM 10481 O O . PRO A 1 11 ? 7.069 0.702 -0.275 1.00 0.00 11 PRO A O 19
ATOM 10492 N N . TYR A 1 12 ? 5.602 2.408 -0.281 1.00 0.00 12 TYR A N 19
ATOM 10493 C CA . TYR A 1 12 ? 4.491 1.597 0.204 1.00 0.00 12 TYR A CA 19
ATOM 10494 C C . TYR A 1 12 ? 3.785 0.894 -0.951 1.00 0.00 12 TYR A C 19
ATOM 10495 O O . TYR A 1 12 ? 3.435 1.517 -1.953 1.00 0.00 12 TYR A O 19
ATOM 10513 N N . LYS A 1 13 ? 3.577 -0.410 -0.802 1.00 0.00 13 LYS A N 19
ATOM 10514 C CA . LYS A 1 13 ? 2.911 -1.202 -1.830 1.00 0.00 13 LYS A CA 19
ATOM 10515 C C . LYS A 1 13 ? 1.846 -2.104 -1.216 1.00 0.00 13 LYS A C 19
ATOM 10516 O O . LYS A 1 13 ? 2.042 -2.672 -0.141 1.00 0.00 13 LYS A O 19
ATOM 10535 N N . CYS A 1 14 ? 0.717 -2.233 -1.906 1.00 0.00 14 CYS A N 19
ATOM 10536 C CA . CYS A 1 14 ? -0.380 -3.067 -1.430 1.00 0.00 14 CYS A CA 19
ATOM 10537 C C . CYS A 1 14 ? -0.197 -4.514 -1.879 1.00 0.00 14 CYS A C 19
ATOM 10538 O O . CYS A 1 14 ? -0.266 -4.818 -3.069 1.00 0.00 14 CYS A O 19
ATOM 10545 N N . GLU A 1 15 ? 0.035 -5.402 -0.917 1.00 0.00 15 GLU A N 19
ATOM 10546 C CA . GLU A 1 15 ? 0.228 -6.816 -1.214 1.00 0.00 15 GLU A CA 19
ATOM 10547 C C . GLU A 1 15 ? -1.103 -7.491 -1.535 1.00 0.00 15 GLU A C 19
ATOM 10548 O O . GLU A 1 15 ? -1.149 -8.491 -2.252 1.00 0.00 15 GLU A O 19
ATOM 10560 N N . THR A 1 16 ? -2.185 -6.937 -0.997 1.00 0.00 16 THR A N 19
ATOM 10561 C CA . THR A 1 16 ? -3.517 -7.485 -1.223 1.00 0.00 16 THR A CA 19
ATOM 10562 C C . THR A 1 16 ? -3.845 -7.535 -2.711 1.00 0.00 16 THR A C 19
ATOM 10563 O O . THR A 1 16 ? -4.472 -8.482 -3.188 1.00 0.00 16 THR A O 19
ATOM 10574 N N . CYS A 1 17 ? -3.418 -6.510 -3.441 1.00 0.00 17 CYS A N 19
ATOM 10575 C CA . CYS A 1 17 ? -3.667 -6.436 -4.876 1.00 0.00 17 CYS A CA 19
ATOM 10576 C C . CYS A 1 17 ? -2.376 -6.145 -5.637 1.00 0.00 17 CYS A C 19
ATOM 10577 O O . CYS A 1 17 ? -2.127 -6.714 -6.698 1.00 0.00 17 CYS A O 19
ATOM 10584 N N . GLY A 1 18 ? -1.559 -5.253 -5.085 1.00 0.00 18 GLY A N 19
ATOM 10585 C CA . GLY A 1 18 ? -0.305 -4.901 -5.725 1.00 0.00 18 GLY A CA 19
ATOM 10586 C C . GLY A 1 18 ? -0.195 -3.415 -6.007 1.00 0.00 18 GLY A C 19
ATOM 10587 O O . GLY A 1 18 ? 0.653 -2.987 -6.789 1.00 0.00 18 GLY A O 19
ATOM 10591 N N . ALA A 1 19 ? -1.056 -2.628 -5.370 1.00 0.00 19 ALA A N 19
ATOM 10592 C CA . ALA A 1 19 ? -1.051 -1.183 -5.557 1.00 0.00 19 ALA A CA 19
ATOM 10593 C C . ALA A 1 19 ? 0.202 -0.555 -4.956 1.00 0.00 19 ALA A C 19
ATOM 10594 O O . ALA A 1 19 ? 1.057 -1.254 -4.411 1.00 0.00 19 ALA A O 19
ATOM 10601 N N . ARG A 1 20 ? 0.304 0.766 -5.059 1.00 0.00 20 ARG A N 19
ATOM 10602 C CA . ARG A 1 20 ? 1.454 1.487 -4.527 1.00 0.00 20 ARG A CA 19
ATOM 10603 C C . ARG A 1 20 ? 1.073 2.914 -4.147 1.00 0.00 20 ARG A C 19
ATOM 10604 O O . ARG A 1 20 ? 0.087 3.458 -4.645 1.00 0.00 20 ARG A O 19
ATOM 10625 N N . PHE A 1 21 ? 1.859 3.515 -3.260 1.00 0.00 21 PHE A N 19
ATOM 10626 C CA . PHE A 1 21 ? 1.603 4.879 -2.811 1.00 0.00 21 PHE A CA 19
ATOM 10627 C C . PHE A 1 21 ? 2.875 5.518 -2.262 1.00 0.00 21 PHE A C 19
ATOM 10628 O O . PHE A 1 21 ? 3.824 4.825 -1.896 1.00 0.00 21 PHE A O 19
ATOM 10645 N N . VAL A 1 22 ? 2.886 6.846 -2.207 1.00 0.00 22 VAL A N 19
ATOM 10646 C CA . VAL A 1 22 ? 4.040 7.581 -1.702 1.00 0.00 22 VAL A CA 19
ATOM 10647 C C . VAL A 1 22 ? 4.057 7.598 -0.178 1.00 0.00 22 VAL A C 19
ATOM 10648 O O . VAL A 1 22 ? 5.118 7.526 0.442 1.00 0.00 22 VAL A O 19
ATOM 10661 N N . GLN A 1 23 ? 2.874 7.692 0.421 1.00 0.00 23 GLN A N 19
ATOM 10662 C CA . GLN A 1 23 ? 2.753 7.719 1.873 1.00 0.00 23 GLN A CA 19
ATOM 10663 C C . GLN A 1 23 ? 1.864 6.581 2.366 1.00 0.00 23 GLN A C 19
ATOM 10664 O O . GLN A 1 23 ? 0.881 6.222 1.718 1.00 0.00 23 GLN A O 19
ATOM 10678 N N . VAL A 1 24 ? 2.217 6.017 3.517 1.00 0.00 24 VAL A N 19
ATOM 10679 C CA . VAL A 1 24 ? 1.452 4.921 4.098 1.00 0.00 24 VAL A CA 19
ATOM 10680 C C . VAL A 1 24 ? -0.004 5.320 4.314 1.00 0.00 24 VAL A C 19
ATOM 10681 O O . VAL A 1 24 ? -0.919 4.546 4.035 1.00 0.00 24 VAL A O 19
ATOM 10694 N N . ALA A 1 25 ? -0.210 6.535 4.813 1.00 0.00 25 ALA A N 19
ATOM 10695 C CA . ALA A 1 25 ? -1.555 7.039 5.064 1.00 0.00 25 ALA A CA 19
ATOM 10696 C C . ALA A 1 25 ? -2.468 6.784 3.870 1.00 0.00 25 ALA A C 19
ATOM 10697 O O . ALA A 1 25 ? -3.684 6.661 4.021 1.00 0.00 25 ALA A O 19
ATOM 10704 N N . HIS A 1 26 ? -1.876 6.707 2.683 1.00 0.00 26 HIS A N 19
ATOM 10705 C CA . HIS A 1 26 ? -2.637 6.468 1.462 1.00 0.00 26 HIS A CA 19
ATOM 10706 C C . HIS A 1 26 ? -2.865 4.974 1.249 1.00 0.00 26 HIS A C 19
ATOM 10707 O O . HIS A 1 26 ? -3.995 4.533 1.035 1.00 0.00 26 HIS A O 19
ATOM 10721 N N . LEU A 1 27 ? -1.786 4.202 1.308 1.00 0.00 27 LEU A N 19
ATOM 10722 C CA . LEU A 1 27 ? -1.869 2.757 1.120 1.00 0.00 27 LEU A CA 19
ATOM 10723 C C . LEU A 1 27 ? -2.755 2.119 2.185 1.00 0.00 27 LEU A C 19
ATOM 10724 O O . LEU A 1 27 ? -3.702 1.399 1.869 1.00 0.00 27 LEU A O 19
ATOM 10740 N N . ARG A 1 28 ? -2.441 2.390 3.448 1.00 0.00 28 ARG A N 19
ATOM 10741 C CA . ARG A 1 28 ? -3.210 1.844 4.560 1.00 0.00 28 ARG A CA 19
ATOM 10742 C C . ARG A 1 28 ? -4.676 2.252 4.460 1.00 0.00 28 ARG A C 19
ATOM 10743 O O . ARG A 1 28 ? -5.549 1.617 5.051 1.00 0.00 28 ARG A O 19
ATOM 10764 N N . ALA A 1 29 ? -4.939 3.317 3.710 1.00 0.00 29 ALA A N 19
ATOM 10765 C CA . ALA A 1 29 ? -6.299 3.810 3.531 1.00 0.00 29 ALA A CA 19
ATOM 10766 C C . ALA A 1 29 ? -6.955 3.181 2.307 1.00 0.00 29 ALA A C 19
ATOM 10767 O O . ALA A 1 29 ? -8.167 3.286 2.116 1.00 0.00 29 ALA A O 19
ATOM 10774 N N . HIS A 1 30 ? -6.146 2.528 1.478 1.00 0.00 30 HIS A N 19
ATOM 10775 C CA . HIS A 1 30 ? -6.648 1.882 0.270 1.00 0.00 30 HIS A CA 19
ATOM 10776 C C . HIS A 1 30 ? -6.840 0.385 0.495 1.00 0.00 30 HIS A C 19
ATOM 10777 O O . HIS A 1 30 ? -7.761 -0.222 -0.052 1.00 0.00 30 HIS A O 19
ATOM 10791 N N . VAL A 1 31 ? -5.964 -0.205 1.302 1.00 0.00 31 VAL A N 19
ATOM 10792 C CA . VAL A 1 31 ? -6.038 -1.630 1.599 1.00 0.00 31 VAL A CA 19
ATOM 10793 C C . VAL A 1 31 ? -7.342 -1.978 2.307 1.00 0.00 31 VAL A C 19
ATOM 10794 O O . VAL A 1 31 ? -7.772 -3.132 2.309 1.00 0.00 31 VAL A O 19
ATOM 10807 N N . LEU A 1 32 ? -7.970 -0.972 2.906 1.00 0.00 32 LEU A N 19
ATOM 10808 C CA . LEU A 1 32 ? -9.228 -1.170 3.618 1.00 0.00 32 LEU A CA 19
ATOM 10809 C C . LEU A 1 32 ? -10.350 -1.532 2.650 1.00 0.00 32 LEU A C 19
ATOM 10810 O O . LEU A 1 32 ? -11.393 -2.044 3.057 1.00 0.00 32 LEU A O 19
ATOM 10826 N N . ILE A 1 33 ? -10.127 -1.264 1.368 1.00 0.00 33 ILE A N 19
ATOM 10827 C CA . ILE A 1 33 ? -11.118 -1.564 0.342 1.00 0.00 33 ILE A CA 19
ATOM 10828 C C . ILE A 1 33 ? -11.415 -3.058 0.285 1.00 0.00 33 ILE A C 19
ATOM 10829 O O . ILE A 1 33 ? -12.573 -3.470 0.210 1.00 0.00 33 ILE A O 19
ATOM 10845 N N . HIS A 1 34 ? -10.361 -3.867 0.322 1.00 0.00 34 HIS A N 19
ATOM 10846 C CA . HIS A 1 34 ? -10.508 -5.318 0.277 1.00 0.00 34 HIS A CA 19
ATOM 10847 C C . HIS A 1 34 ? -10.978 -5.858 1.624 1.00 0.00 34 HIS A C 19
ATOM 10848 O O . HIS A 1 34 ? -11.937 -6.628 1.697 1.00 0.00 34 HIS A O 19
ATOM 10862 N N . THR A 1 35 ? -10.296 -5.451 2.690 1.00 0.00 35 THR A N 19
ATOM 10863 C CA . THR A 1 35 ? -10.642 -5.896 4.034 1.00 0.00 35 THR A CA 19
ATOM 10864 C C . THR A 1 35 ? -11.848 -5.134 4.572 1.00 0.00 35 THR A C 19
ATOM 10865 O O . THR A 1 35 ? -11.849 -4.682 5.717 1.00 0.00 35 THR A O 19
ATOM 10876 N N . GLY A 1 36 ? -12.874 -4.995 3.739 1.00 0.00 36 GLY A N 19
ATOM 10877 C CA . GLY A 1 36 ? -14.073 -4.286 4.150 1.00 0.00 36 GLY A CA 19
ATOM 10878 C C . GLY A 1 36 ? -14.995 -5.147 4.989 1.00 0.00 36 GLY A C 19
ATOM 10879 O O . GLY A 1 36 ? -14.937 -5.115 6.219 1.00 0.00 36 GLY A O 19
ATOM 10883 N N . SER A 1 37 ? -15.851 -5.918 4.325 1.00 0.00 37 SER A N 19
ATOM 10884 C CA . SER A 1 37 ? -16.794 -6.787 5.019 1.00 0.00 37 SER A CA 19
ATOM 10885 C C . SER A 1 37 ? -16.122 -8.089 5.444 1.00 0.00 37 SER A C 19
ATOM 10886 O O . SER A 1 37 ? -15.255 -8.610 4.744 1.00 0.00 37 SER A O 19
ATOM 10894 N N . GLY A 1 38 ? -16.529 -8.609 6.598 1.00 0.00 38 GLY A N 19
ATOM 10895 C CA . GLY A 1 38 ? -15.956 -9.845 7.098 1.00 0.00 38 GLY A CA 19
ATOM 10896 C C . GLY A 1 38 ? -14.659 -9.621 7.849 1.00 0.00 38 GLY A C 19
ATOM 10897 O O . GLY A 1 38 ? -13.569 -9.681 7.280 1.00 0.00 38 GLY A O 19
ATOM 10901 N N . PRO A 1 39 ? -14.768 -9.354 9.159 1.00 0.00 39 PRO A N 19
ATOM 10902 C CA . PRO A 1 39 ? -13.604 -9.114 10.017 1.00 0.00 39 PRO A CA 19
ATOM 10903 C C . PRO A 1 39 ? -12.780 -10.376 10.243 1.00 0.00 39 PRO A C 19
ATOM 10904 O O . PRO A 1 39 ? -13.282 -11.491 10.101 1.00 0.00 39 PRO A O 19
ATOM 10915 N N . SER A 1 40 ? -11.511 -10.194 10.596 1.00 0.00 40 SER A N 19
ATOM 10916 C CA . SER A 1 40 ? -10.616 -11.319 10.838 1.00 0.00 40 SER A CA 19
ATOM 10917 C C . SER A 1 40 ? -10.362 -11.500 12.332 1.00 0.00 40 SER A C 19
ATOM 10918 O O . SER A 1 40 ? -9.227 -11.709 12.759 1.00 0.00 40 SER A O 19
ATOM 10926 N N . SER A 1 41 ? -11.428 -11.417 13.121 1.00 0.00 41 SER A N 19
ATOM 10927 C CA . SER A 1 41 ? -11.322 -11.567 14.567 1.00 0.00 41 SER A CA 19
ATOM 10928 C C . SER A 1 41 ? -11.411 -13.036 14.969 1.00 0.00 41 SER A C 19
ATOM 10929 O O . SER A 1 41 ? -10.506 -13.573 15.607 1.00 0.00 41 SER A O 19
ATOM 10937 N N . GLY A 1 42 ? -12.510 -13.682 14.590 1.00 0.00 42 GLY A N 19
ATOM 10938 C CA . GLY A 1 42 ? -12.697 -15.083 14.919 1.00 0.00 42 GLY A CA 19
ATOM 10939 C C . GLY A 1 42 ? -13.828 -15.301 15.905 1.00 0.00 42 GLY A C 19
ATOM 10940 O O . GLY A 1 42 ? -13.996 -14.488 16.813 1.00 0.00 42 GLY A O 19
ATOM 10945 N N . GLY A 1 1 ? -8.107 17.953 -19.823 1.00 0.00 1 GLY A N 20
ATOM 10946 C CA . GLY A 1 1 ? -8.307 19.091 -18.945 1.00 0.00 1 GLY A CA 20
ATOM 10947 C C . GLY A 1 1 ? -7.362 19.082 -17.760 1.00 0.00 1 GLY A C 20
ATOM 10948 O O . GLY A 1 1 ? -6.628 20.044 -17.535 1.00 0.00 1 GLY A O 20
ATOM 10952 N N . SER A 1 2 ? -7.382 17.993 -16.998 1.00 0.00 2 SER A N 20
ATOM 10953 C CA . SER A 1 2 ? -6.524 17.865 -15.825 1.00 0.00 2 SER A CA 20
ATOM 10954 C C . SER A 1 2 ? -5.693 16.588 -15.897 1.00 0.00 2 SER A C 20
ATOM 10955 O O . SER A 1 2 ? -6.071 15.556 -15.343 1.00 0.00 2 SER A O 20
ATOM 10963 N N . SER A 1 3 ? -4.557 16.666 -16.583 1.00 0.00 3 SER A N 20
ATOM 10964 C CA . SER A 1 3 ? -3.673 15.516 -16.732 1.00 0.00 3 SER A CA 20
ATOM 10965 C C . SER A 1 3 ? -3.280 14.953 -15.369 1.00 0.00 3 SER A C 20
ATOM 10966 O O . SER A 1 3 ? -3.060 15.701 -14.417 1.00 0.00 3 SER A O 20
ATOM 10974 N N . GLY A 1 4 ? -3.194 13.629 -15.285 1.00 0.00 4 GLY A N 20
ATOM 10975 C CA . GLY A 1 4 ? -2.827 12.988 -14.035 1.00 0.00 4 GLY A CA 20
ATOM 10976 C C . GLY A 1 4 ? -1.980 11.749 -14.247 1.00 0.00 4 GLY A C 20
ATOM 10977 O O . GLY A 1 4 ? -2.219 10.712 -13.627 1.00 0.00 4 GLY A O 20
ATOM 10981 N N . SER A 1 5 ? -0.988 11.854 -15.125 1.00 0.00 5 SER A N 20
ATOM 10982 C CA . SER A 1 5 ? -0.106 10.732 -15.420 1.00 0.00 5 SER A CA 20
ATOM 10983 C C . SER A 1 5 ? 0.410 10.093 -14.134 1.00 0.00 5 SER A C 20
ATOM 10984 O O . SER A 1 5 ? 0.513 10.751 -13.099 1.00 0.00 5 SER A O 20
ATOM 10992 N N . SER A 1 6 ? 0.732 8.806 -14.208 1.00 0.00 6 SER A N 20
ATOM 10993 C CA . SER A 1 6 ? 1.234 8.075 -13.050 1.00 0.00 6 SER A CA 20
ATOM 10994 C C . SER A 1 6 ? 2.760 8.055 -13.040 1.00 0.00 6 SER A C 20
ATOM 10995 O O . SER A 1 6 ? 3.401 8.234 -14.074 1.00 0.00 6 SER A O 20
ATOM 11003 N N . GLY A 1 7 ? 3.334 7.836 -11.861 1.00 0.00 7 GLY A N 20
ATOM 11004 C CA . GLY A 1 7 ? 4.780 7.796 -11.736 1.00 0.00 7 GLY A CA 20
ATOM 11005 C C . GLY A 1 7 ? 5.291 6.422 -11.351 1.00 0.00 7 GLY A C 20
ATOM 11006 O O . GLY A 1 7 ? 5.028 5.438 -12.041 1.00 0.00 7 GLY A O 20
ATOM 11010 N N . GLY A 1 8 ? 6.025 6.355 -10.244 1.00 0.00 8 GLY A N 20
ATOM 11011 C CA . GLY A 1 8 ? 6.564 5.087 -9.788 1.00 0.00 8 GLY A CA 20
ATOM 11012 C C . GLY A 1 8 ? 7.081 5.155 -8.364 1.00 0.00 8 GLY A C 20
ATOM 11013 O O . GLY A 1 8 ? 6.795 4.278 -7.551 1.00 0.00 8 GLY A O 20
ATOM 11017 N N . GLU A 1 9 ? 7.846 6.201 -8.064 1.00 0.00 9 GLU A N 20
ATOM 11018 C CA . GLU A 1 9 ? 8.406 6.378 -6.729 1.00 0.00 9 GLU A CA 20
ATOM 11019 C C . GLU A 1 9 ? 7.343 6.150 -5.658 1.00 0.00 9 GLU A C 20
ATOM 11020 O O . GLU A 1 9 ? 6.531 7.032 -5.375 1.00 0.00 9 GLU A O 20
ATOM 11032 N N . LYS A 1 10 ? 7.353 4.960 -5.067 1.00 0.00 10 LYS A N 20
ATOM 11033 C CA . LYS A 1 10 ? 6.391 4.615 -4.027 1.00 0.00 10 LYS A CA 20
ATOM 11034 C C . LYS A 1 10 ? 6.920 3.483 -3.151 1.00 0.00 10 LYS A C 20
ATOM 11035 O O . LYS A 1 10 ? 6.975 2.323 -3.560 1.00 0.00 10 LYS A O 20
ATOM 11054 N N . PRO A 1 11 ? 7.317 3.826 -1.916 1.00 0.00 11 PRO A N 20
ATOM 11055 C CA . PRO A 1 11 ? 7.847 2.852 -0.957 1.00 0.00 11 PRO A CA 20
ATOM 11056 C C . PRO A 1 11 ? 6.774 1.894 -0.452 1.00 0.00 11 PRO A C 20
ATOM 11057 O O . PRO A 1 11 ? 7.031 0.705 -0.257 1.00 0.00 11 PRO A O 20
ATOM 11068 N N . TYR A 1 12 ? 5.571 2.417 -0.242 1.00 0.00 12 TYR A N 20
ATOM 11069 C CA . TYR A 1 12 ? 4.459 1.607 0.242 1.00 0.00 12 TYR A CA 20
ATOM 11070 C C . TYR A 1 12 ? 3.750 0.907 -0.914 1.00 0.00 12 TYR A C 20
ATOM 11071 O O . TYR A 1 12 ? 3.368 1.541 -1.898 1.00 0.00 12 TYR A O 20
ATOM 11089 N N . LYS A 1 13 ? 3.578 -0.404 -0.787 1.00 0.00 13 LYS A N 20
ATOM 11090 C CA . LYS A 1 13 ? 2.914 -1.192 -1.818 1.00 0.00 13 LYS A CA 20
ATOM 11091 C C . LYS A 1 13 ? 1.858 -2.109 -1.207 1.00 0.00 13 LYS A C 20
ATOM 11092 O O . LYS A 1 13 ? 2.070 -2.694 -0.145 1.00 0.00 13 LYS A O 20
ATOM 11111 N N . CYS A 1 14 ? 0.722 -2.230 -1.886 1.00 0.00 14 CYS A N 20
ATOM 11112 C CA . CYS A 1 14 ? -0.366 -3.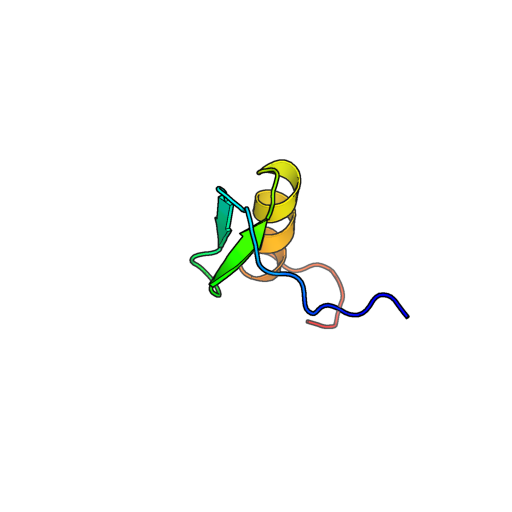076 -1.411 1.00 0.00 14 CYS A CA 20
ATOM 11113 C C . CYS A 1 14 ? -0.180 -4.516 -1.880 1.00 0.00 14 CYS A C 20
ATOM 11114 O O . CYS A 1 14 ? -0.250 -4.803 -3.075 1.00 0.00 14 CYS A O 20
ATOM 11121 N N . GLU A 1 15 ? 0.056 -5.416 -0.931 1.00 0.00 15 GLU A N 20
ATOM 11122 C CA . GLU A 1 15 ? 0.252 -6.826 -1.248 1.00 0.00 15 GLU A CA 20
ATOM 11123 C C . GLU A 1 15 ? -1.076 -7.497 -1.586 1.00 0.00 15 GLU A C 20
ATOM 11124 O O . GLU A 1 15 ? -1.118 -8.476 -2.332 1.00 0.00 15 GLU A O 20
ATOM 11136 N N . THR A 1 16 ? -2.160 -6.964 -1.031 1.00 0.00 16 THR A N 20
ATOM 11137 C CA . THR A 1 16 ? -3.489 -7.512 -1.272 1.00 0.00 16 THR A CA 20
ATOM 11138 C C . THR A 1 16 ? -3.808 -7.547 -2.762 1.00 0.00 16 THR A C 20
ATOM 11139 O O . THR A 1 16 ? -4.410 -8.501 -3.256 1.00 0.00 16 THR A O 20
ATOM 11150 N N . CYS A 1 17 ? -3.402 -6.501 -3.474 1.00 0.00 17 CYS A N 20
ATOM 11151 C CA . CYS A 1 17 ? -3.644 -6.412 -4.909 1.00 0.00 17 CYS A CA 20
ATOM 11152 C C . CYS A 1 17 ? -2.349 -6.122 -5.662 1.00 0.00 17 CYS A C 20
ATOM 11153 O O . CYS A 1 17 ? -2.101 -6.680 -6.730 1.00 0.00 17 CYS A O 20
ATOM 11160 N N . GLY A 1 18 ? -1.525 -5.245 -5.096 1.00 0.00 18 GLY A N 20
ATOM 11161 C CA . GLY A 1 18 ? -0.266 -4.896 -5.727 1.00 0.00 18 GLY A CA 20
ATOM 11162 C C . GLY A 1 18 ? -0.154 -3.412 -6.017 1.00 0.00 18 GLY A C 20
ATOM 11163 O O . GLY A 1 18 ? 0.701 -2.987 -6.794 1.00 0.00 18 GLY A O 20
ATOM 11167 N N . ALA A 1 19 ? -1.020 -2.622 -5.392 1.00 0.00 19 ALA A N 20
ATOM 11168 C CA . ALA A 1 19 ? -1.014 -1.177 -5.586 1.00 0.00 19 ALA A CA 20
ATOM 11169 C C . ALA A 1 19 ? 0.223 -0.544 -4.960 1.00 0.00 19 ALA A C 20
ATOM 11170 O O . ALA A 1 19 ? 1.057 -1.235 -4.374 1.00 0.00 19 ALA A O 20
ATOM 11177 N N . ARG A 1 20 ? 0.337 0.774 -5.088 1.00 0.00 20 ARG A N 20
ATOM 11178 C CA . ARG A 1 20 ? 1.474 1.500 -4.536 1.00 0.00 20 ARG A CA 20
ATOM 11179 C C . ARG A 1 20 ? 1.077 2.923 -4.153 1.00 0.00 20 ARG A C 20
ATOM 11180 O O . ARG A 1 20 ? 0.088 3.459 -4.653 1.00 0.00 20 ARG A O 20
ATOM 11201 N N . PHE A 1 21 ? 1.855 3.529 -3.262 1.00 0.00 21 PHE A N 20
ATOM 11202 C CA . PHE A 1 21 ? 1.584 4.889 -2.810 1.00 0.00 21 PHE A CA 20
ATOM 11203 C C . PHE A 1 21 ? 2.849 5.542 -2.262 1.00 0.00 21 PHE A C 20
ATOM 11204 O O . PHE A 1 21 ? 3.801 4.859 -1.886 1.00 0.00 21 PHE A O 20
ATOM 11221 N N . VAL A 1 22 ? 2.852 6.871 -2.221 1.00 0.00 22 VAL A N 20
ATOM 11222 C CA . VAL A 1 22 ? 3.999 7.618 -1.720 1.00 0.00 22 VAL A CA 20
ATOM 11223 C C . VAL A 1 22 ? 4.029 7.621 -0.195 1.00 0.00 22 VAL A C 20
ATOM 11224 O O . VAL A 1 22 ? 5.095 7.545 0.414 1.00 0.00 22 VAL A O 20
ATOM 11237 N N . GLN A 1 23 ? 2.851 7.708 0.414 1.00 0.00 23 GLN A N 20
ATOM 11238 C CA . GLN A 1 23 ? 2.743 7.720 1.868 1.00 0.00 23 GLN A CA 20
ATOM 11239 C C . GLN A 1 23 ? 1.864 6.574 2.358 1.00 0.00 23 GLN A C 20
ATOM 11240 O O . GLN A 1 23 ? 0.894 6.196 1.701 1.00 0.00 23 GLN A O 20
ATOM 11254 N N . VAL A 1 24 ? 2.211 6.023 3.518 1.00 0.00 24 VAL A N 20
ATOM 11255 C CA . VAL A 1 24 ? 1.453 4.920 4.097 1.00 0.00 24 VAL A CA 20
ATOM 11256 C C . VAL A 1 24 ? -0.006 5.307 4.310 1.00 0.00 24 VAL A C 20
ATOM 11257 O O . VAL A 1 24 ? -0.912 4.517 4.050 1.00 0.00 24 VAL A O 20
ATOM 11270 N N . ALA A 1 25 ? -0.225 6.530 4.783 1.00 0.00 25 ALA A N 20
ATOM 11271 C CA . ALA A 1 25 ? -1.575 7.023 5.028 1.00 0.00 25 ALA A CA 20
ATOM 11272 C C . ALA A 1 25 ? -2.484 6.752 3.834 1.00 0.00 25 ALA A C 20
ATOM 11273 O O . ALA A 1 25 ? -3.696 6.594 3.987 1.00 0.00 25 ALA A O 20
ATOM 11280 N N . HIS A 1 26 ? -1.892 6.698 2.645 1.00 0.00 26 HIS A N 20
ATOM 11281 C CA . HIS A 1 26 ? -2.649 6.445 1.425 1.00 0.00 26 HIS A CA 20
ATOM 11282 C C . HIS A 1 26 ? -2.870 4.949 1.223 1.00 0.00 26 HIS A C 20
ATOM 11283 O O . HIS A 1 26 ? -3.997 4.500 1.010 1.00 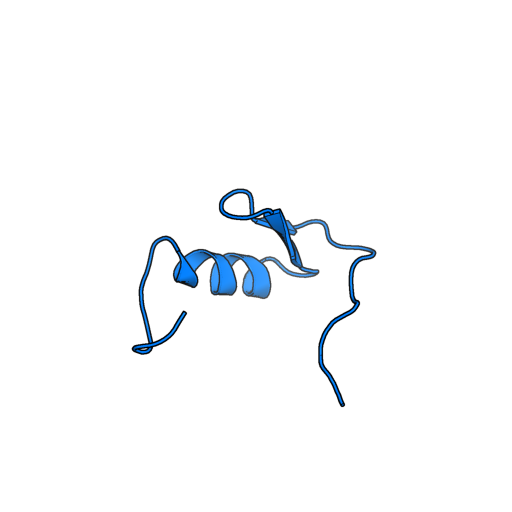0.00 26 HIS A O 20
ATOM 11297 N N . LEU A 1 27 ? -1.788 4.182 1.290 1.00 0.00 27 LEU A N 20
ATOM 11298 C CA . LEU A 1 27 ? -1.862 2.736 1.113 1.00 0.00 27 LEU A CA 20
ATOM 11299 C C . LEU A 1 27 ? -2.745 2.102 2.183 1.00 0.00 27 LEU A C 20
ATOM 11300 O O . LEU A 1 27 ? -3.701 1.391 1.872 1.00 0.00 27 LEU A O 20
ATOM 11316 N N . ARG A 1 28 ? -2.419 2.365 3.444 1.00 0.00 28 ARG A N 20
ATOM 11317 C CA . ARG A 1 28 ? -3.183 1.821 4.561 1.00 0.00 28 ARG A CA 20
ATOM 11318 C C . ARG A 1 28 ? -4.649 2.236 4.470 1.00 0.00 28 ARG A C 20
ATOM 11319 O O . ARG A 1 28 ? -5.521 1.601 5.061 1.00 0.00 28 ARG A O 20
ATOM 11340 N N . ALA A 1 29 ? -4.911 3.306 3.726 1.00 0.00 29 ALA A N 20
ATOM 11341 C CA . ALA A 1 29 ? -6.270 3.805 3.557 1.00 0.00 29 ALA A CA 20
ATOM 11342 C C . ALA A 1 29 ? -6.935 3.182 2.335 1.00 0.00 29 ALA A C 20
ATOM 11343 O O . ALA A 1 29 ? -8.148 3.291 2.153 1.00 0.00 29 ALA A O 20
ATOM 11350 N N . HIS A 1 30 ? -6.133 2.530 1.499 1.00 0.00 30 HIS A N 20
ATOM 11351 C CA . HIS A 1 30 ? -6.645 1.889 0.292 1.00 0.00 30 HIS A CA 20
ATOM 11352 C C . HIS A 1 30 ? -6.843 0.393 0.513 1.00 0.00 30 HIS A C 20
ATOM 11353 O O . HIS A 1 30 ? -7.777 -0.206 -0.020 1.00 0.00 30 HIS A O 20
ATOM 11367 N N . VAL A 1 31 ? -5.956 -0.206 1.303 1.00 0.00 31 VAL A N 20
ATOM 11368 C CA . VAL A 1 31 ? -6.033 -1.632 1.595 1.00 0.00 31 VAL A CA 20
ATOM 11369 C C . VAL A 1 31 ? -7.339 -1.979 2.301 1.00 0.00 31 VAL A C 20
ATOM 11370 O O . VAL A 1 31 ? -7.771 -3.132 2.300 1.00 0.00 31 VAL A O 20
ATOM 11383 N N . LEU A 1 32 ? -7.964 -0.973 2.904 1.00 0.00 32 LEU A N 20
ATOM 11384 C CA . LEU A 1 32 ? -9.223 -1.171 3.614 1.00 0.00 32 LEU A CA 20
ATOM 11385 C C . LEU A 1 32 ? -10.343 -1.539 2.647 1.00 0.00 32 LEU A C 20
ATOM 11386 O O . LEU A 1 32 ? -11.363 -2.102 3.047 1.00 0.00 32 LEU A O 20
ATOM 11402 N N . ILE A 1 33 ? -10.145 -1.220 1.372 1.00 0.00 33 ILE A N 20
ATOM 11403 C CA . ILE A 1 33 ? -11.137 -1.521 0.347 1.00 0.00 33 ILE A CA 20
ATOM 11404 C C . ILE A 1 33 ? -11.430 -3.016 0.287 1.00 0.00 33 ILE A C 20
ATOM 11405 O O . ILE A 1 33 ? -12.587 -3.430 0.210 1.00 0.00 33 ILE A O 20
ATOM 11421 N N . HIS A 1 34 ? -10.373 -3.822 0.323 1.00 0.00 34 HIS A N 20
ATOM 11422 C CA . HIS A 1 34 ? -10.517 -5.273 0.275 1.00 0.00 34 HIS A CA 20
ATOM 11423 C C . HIS A 1 34 ? -11.003 -5.815 1.616 1.00 0.00 34 HIS A C 20
ATOM 11424 O O . HIS A 1 34 ? -12.066 -6.431 1.700 1.00 0.00 34 HIS A O 20
ATOM 11438 N N . THR A 1 35 ? -10.217 -5.583 2.663 1.00 0.00 35 THR A N 20
ATOM 11439 C CA . THR A 1 35 ? -10.566 -6.050 3.999 1.00 0.00 35 THR A CA 20
ATOM 11440 C C . THR A 1 35 ? -11.808 -5.337 4.523 1.00 0.00 35 THR A C 20
ATOM 11441 O O . THR A 1 35 ? -12.045 -4.171 4.209 1.00 0.00 35 THR A O 20
ATOM 11452 N N . GLY A 1 36 ? -12.597 -6.045 5.326 1.00 0.00 36 GLY A N 20
ATOM 11453 C CA . GLY A 1 36 ? -13.804 -5.463 5.882 1.00 0.00 36 GLY A CA 20
ATOM 11454 C C . GLY A 1 36 ? -14.989 -6.405 5.811 1.00 0.00 36 GLY A C 20
ATOM 11455 O O . GLY A 1 36 ? -14.831 -7.590 5.514 1.00 0.00 36 GLY A O 20
ATOM 11459 N N . SER A 1 37 ? -16.178 -5.880 6.085 1.00 0.00 37 SER A N 20
ATOM 11460 C CA . SER A 1 37 ? -17.394 -6.685 6.056 1.00 0.00 37 SER A CA 20
ATOM 11461 C C . SER A 1 37 ? -17.883 -6.879 4.624 1.00 0.00 37 SER A C 20
ATOM 11462 O O . SER A 1 37 ? -18.755 -6.151 4.149 1.00 0.00 37 SER A O 20
ATOM 11470 N N . GLY A 1 38 ? -17.314 -7.866 3.939 1.00 0.00 38 GLY A N 20
ATOM 11471 C CA . GLY A 1 38 ? -17.703 -8.139 2.568 1.00 0.00 38 GLY A CA 20
ATOM 11472 C C . GLY A 1 38 ? -17.453 -6.960 1.648 1.00 0.00 38 GLY A C 20
ATOM 11473 O O . GLY A 1 38 ? -16.549 -6.154 1.870 1.00 0.00 38 GLY A O 20
ATOM 11477 N N . PRO A 1 39 ? -18.265 -6.849 0.587 1.00 0.00 39 PRO A N 20
ATOM 11478 C CA . PRO A 1 39 ? -18.146 -5.764 -0.391 1.00 0.00 39 PRO A CA 20
ATOM 11479 C C . PRO A 1 39 ? -18.556 -4.414 0.188 1.00 0.00 39 PRO A C 20
ATOM 11480 O O . PRO A 1 39 ? -19.726 -4.034 0.133 1.00 0.00 39 PRO A O 20
ATOM 11491 N N . SER A 1 40 ? -17.586 -3.693 0.741 1.00 0.00 40 SER A N 20
ATOM 11492 C CA . SER A 1 40 ? -17.847 -2.387 1.333 1.00 0.00 40 SER A CA 20
ATOM 11493 C C . SER A 1 40 ? -18.926 -1.642 0.552 1.00 0.00 40 SER A C 20
ATOM 11494 O O . SER A 1 40 ? -19.929 -1.208 1.118 1.00 0.00 40 SER A O 20
ATOM 11502 N N . SER A 1 41 ? -18.710 -1.498 -0.752 1.00 0.00 41 SER A N 20
ATOM 11503 C CA . SER A 1 41 ? -19.661 -0.803 -1.611 1.00 0.00 41 SER A CA 20
ATOM 11504 C C . SER A 1 41 ? -19.392 -1.112 -3.081 1.00 0.00 41 SER A C 20
ATOM 11505 O O . SER A 1 41 ? -18.265 -1.421 -3.465 1.00 0.00 41 SER A O 20
ATOM 11513 N N . GLY A 1 42 ? -20.437 -1.026 -3.898 1.00 0.00 42 GLY A N 20
ATOM 11514 C CA . GLY A 1 42 ? -20.294 -1.300 -5.316 1.00 0.00 42 GLY A CA 20
ATOM 11515 C C . GLY A 1 42 ? -20.444 -2.773 -5.641 1.00 0.00 42 GLY A C 20
ATOM 11516 O O . GLY A 1 42 ? -20.148 -3.608 -4.787 1.00 0.00 42 GLY A O 20
#

GO terms:
  GO:1990837 sequence-specific double-stranded DNA binding (F, IDA)
  GO:0045591 positive regulation of regulatory T cell differentiation (P, IMP)
  GO:0005634 nucleus (C, IDA)
  GO:0003682 chromatin binding (F, IDA)
  GO:0000122 negative regulation of transcription by RNA polymerase II (P, IDA)
  GO:0005634 nucleus (C, EXP)
  GO:0005654 nucleoplasm (C, TAS)
  GO:0042802 identical protein binding (F, IPI)
  GO:0005515 protein binding (F, IPI)
  GO:0005654 nucleoplasm (C, IDA)
  GO:0042382 paraspeckles (C, IDA)
  GO:0005657 replication fork (C, IDA)
  GO:0001227 DNA-binding transcription repressor activity, RNA polymerase II-specific (F, IDA)
  GO:0043065 positive regulation of apoptotic process (P, IDA)
  GO:0043565 sequence-specific DNA binding (F, IDA)
  GO:0030308 negative regulation of cell growth (P, IDA)
  GO:0006974 DNA damage response (P, IDA)
  GO:0003700 DNA-binding transcription factor activity (F, IMP)
  GO:0045892 negative regulation of DNA-templated transcription (P, IMP)
  GO:0001222 transcription corepressor binding (F, IPI)

Radius of gyration: 11.15 Å; Cα contacts (8 Å, |Δi|>4): 36; chains: 1; bounding box: 30×22×22 Å